Protein 8YZK (pdb70)

GO terms:
  GO:0005515 protein binding (F, IPI)

Sequence (866 aa):
CIESTGDYFLLCDAEGPWGIILESLAILGIVVTILLLLAFLFLMRKIQDCSQWNVLPTQLLFLLSVLGLFGLAFAFIIELNQQTAPVRYFLFGVLFALCFSCLLAHASNLVKLVRGCVSFSWTTILCIAIGCSLLQIIIATEYVTLIMTRGMMFVNMTPCQLNVDFVVLLVYVLFLMALTFFVSKATFCGPCENWKQHGRLIFITVLFSIIIWVVWISMLLRGNPQFQRQPQWDDPVVCIALVTNAWVFLLLYIVPELCILYRSFASSELCQGDSLRSYYASWYQQKPGQAPVLVIYGNTYCNSRDSSGNPPVVFVQLVESGGGLVHPGGSLRLSCAASGFTFRSHSMNWVRQAPGKGLEWVSSISSDSTYTYYADSVKGRFTISRDNAKNSLYLQMNSLRAEDTAVYYCARSGGQWKYYDYWGQGTLVTVSSFASSELCQGDSLRSYYASWYQQKPGQAPVLVIYGNTYCNSRDSSGNPPVVFVQLVESGGGLVHPGGSLRLSCAASGFTFRSHSMNWVRQAPGKGLEWVSSISSDSTYTYYADSVKGRFTISRDNAKNSLYLQMNSLRAEDTAVYYCARSGGQWKYYDYWGQGTLVTVSSCIESTGDYFLLCDAEGPWGIILESLAILGIVVTILLLLAFLFLMRKIQDCSQWNVLPTQLLFLLSVLGLFGLAFAFIIELNQQTAPVRYFLFGVLFALCFSCLLAHASNLVKLVRGCVSFSWTTILCIAIGCSLLQIIIATEYVTLIMTRGMMFVNMTPCQLNVDFVVLLVYVLFLMALTFFVSKATFCGPCENWKQHGRLIFITVLFSIIIWVVWISMLLRGNPQFQRQPQWDDPVVCIALVTNAWVFLLLYIVPELCILYRS

InterPro domains:
  IPR017978 GPCR family 3, C-terminal [PF00003] (17-261)
  IPR051753 Retinoic acid-inducible GPCR family 3 [PTHR14511] (1-340)

Radius of gyration: 34.69 Å; Cα contacts (8 Å, |Δi|>4): 1503; chains: 4; bounding box: 55×94×89 Å

Nearest PDB structures (foldseek):
  8yzk-assembly1_D  TM=1.003E+00  e=2.684E-32  Homo sapiens
  8dy2-assembly1_A  TM=8.717E-01  e=1.089E-16  Homo sapiens
  5gs1-assembly1_R  TM=9.129E-01  e=2.725E-16  Homo sapiens
  5gs1-assembly1_G  TM=9.085E-01  e=1.617E-15  Homo sapiens
  3utz-assembly4_F  TM=9.344E-01  e=2.276E-14  Mus musculus

Solvent-accessible surface area: 39298 Å² total; per-residue (Å²): 164,110,126,22,37,24,82,140,155,9,19,99,53,17,69,7,98,41,11,99,92,7,56,62,77,5,61,44,0,48,66,67,0,56,66,28,41,66,52,11,72,67,10,37,197,67,55,102,70,79,35,58,121,26,11,25,24,2,2,52,44,2,6,53,0,0,80,18,0,2,42,4,4,115,20,8,20,45,21,20,53,72,152,34,0,40,34,1,3,51,63,2,0,22,18,3,0,29,0,0,0,1,1,24,0,6,0,10,5,6,18,81,27,6,122,72,75,123,17,51,58,145,78,64,0,37,64,61,0,67,38,25,8,101,50,0,70,62,22,0,60,24,12,12,63,12,1,100,83,56,11,37,71,1,28,52,13,26,28,102,65,6,23,61,1,2,35,82,5,1,73,35,0,87,130,6,2,38,27,0,60,145,43,1,31,65,7,126,80,21,98,57,104,102,34,19,40,7,2,135,25,0,53,45,0,0,82,109,0,57,95,24,17,91,85,12,24,50,77,18,114,142,13,4,77,109,128,130,93,73,15,23,61,13,13,18,16,2,0,69,11,0,5,56,1,0,63,14,0,3,51,56,0,0,81,37,0,45,88,62,29,151,161,118,116,80,103,60,80,55,68,57,29,97,43,45,114,78,58,68,42,5,132,14,58,63,62,129,85,47,23,11,93,24,63,119,61,70,120,142,90,21,6,19,49,45,88,42,79,72,14,6,3,26,40,141,66,10,89,27,53,41,80,42,102,44,148,65,62,23,59,43,117,16,16,0,41,10,64,58,62,92,6,17,78,44,8,0,0,1,0,35,44,36,133,78,91,2,10,70,12,3,0,0,1,8,17,12,1,10,4,37,20,12,12,79,82,3,114,78,56,19,73,12,48,5,29,3,46,118,32,6,0,63,1,44,14,57,78,24,94,33,84,13,59,8,31,15,34,0,0,9,9,24,3,100,18,6,46,0,95,32,33,13,74,10,21,130,33,94,16,63,123,103,71,101,61,98,54,67,55,29,95,55,65,111,83,55,70,35,8,129,22,88,49,63,130,86,44,24,7,75,42,78,111,54,70,118,131,86,17,12,21,44,38,90,39,72,74,15,5,4,23,35,139,69,14,61,27,54,45,80,70,111,39,144,54,62,21,67,42,130,19,14,0,50,11,66,57,34,93,5,20,57,72,9,0,0,2,0,32,35,38,136,75,83,2,5,65,11,3,0,1,0,12,17,13,1,10,5,34,20,13,8,75,82,2,114,76,56,20,72,13,48,2,29,5,46,123,30,5,0,60,1,45,24,57,77,20,97,31,84,16,56,9,27,14,24,0,0,32,1,10,5,98,17,7,51,6,67,17,37,11,78,10,24,124,46,94,28,62,128,162,108,127,24,38,26,83,139,159,11,15,100,55,22,69,9,99,38,11,100,91,8,56,60,79,4,62,45,0,47,66,68,0,56,66,30,39,65,54,9,73,67,12,37,196,63,47,100,70,78,34,59,114,26,15,23,22,1,2,52,41,2,6,54,0,0,80,18,0,2,42,4,4,117,21,8,21,44,27,12,50,76,154,33,0,43,35,5,9,56,57,2,0,19,15,2,0,28,0,0,0,1,1,24,0,6,0,10,6,10,18,82,28,3,118,73,75,122,16,51,60,144,77,62,0,41,65,61,0,68,36,26,7,101,51,0,75,60,23,0,63,22,11,12,64,13,1,92,79,56,10,42,68,3,34,47,12,22,28,104,61,16,20,62,2,5,34,88,6,1,76,36,0,88,132,6,1,40,28,0,56,146,46,1,30,66,3,137,78,21,98,57,110,102,35,21,41,8,3,139,26,0,55,48,0,0,82,113,0,58,92,24,14,92,84,11,22,50,80,17,115,142,15,4,72,109,129,128,93,74,15,23,59,13,22,19,14,3,0,71,8,0,5,61,0,0,65,18,0,4,49,55,1,0,85,42,0,41,90,59,32,154,160,124

Secondary structure (DSSP, 8-state):
----SSSSS-----SS-TTHHHHHHHHHHHHHHHHHHHHHHHHHHH---HHHHTSHHHHHHHHHHHHHHHHHHHTSSS-TTSTTTTHHHHHHHHHHHHHHHHHHHHHHHHHHHHSS-----HHHHHHHHHHHHHHHHHHHHHHHHIIIIIS--GGGS-HHHHTHHHHHHHHHHHHHHHHHHHHHHHTTS-S--TTHHHHHHHHHHHHHHHHHHHHHHHIIIIIHHHHT-TTTSSHHHHHHHHHHHHHHIIIIIIHHHHHHT---/----SSSSS-----SS-TTHHHHHHHHHHHHHHHHHHHHHHHHHHH---HHHHTTHHHHHHHHHHHHHHHHHHHTSSS-TTSTTTTHHHHHHHHHHHHHHHHHHHHHHHHHHHHSS-----HHHHHHHHHHHHHHHHHHHHHHHHIIIIIS--GGGS-HHHHTHHHHHHHHHHHHHHHHHHHHHHHTTS-S--TTHHHHHHHHHHHHHHHHHHHHHHHIIIIIHHHHT--SSSSHHHHHHHHHHHHHHIIIIIIHHHHHHT---/--S------TTGGGS--EEEE--TTS--EEEEE----B-EE--SSS--EE--EEEEE------TT--EEEEEEEESS-GGGSBEEEEEEETTTEEEE----BTTT------TTTTTTEEEEEETTTTEEEEEE-S--TT--EEEEEEEE-SSS--EEEE----EE----/--S------TT-TTS--EEEE--TTS--EEEEE----EEEE---SS--EE--EEEEE------TTSEEEEEEEEESS-GGGSBEEEEEEETTTEEEE----BTTT------TTTTTTEEEEEETTTTEEEEEEES--STT-EEEEEEEE-SSS--EEEE----EE----

Organism: Homo sapiens (NCBI:txid9606)

Structure (mmCIF, N/CA/C/O backbone):
data_8YZK
#
_entry.id   8YZK
#
_cell.length_a   1.00
_cell.length_b   1.00
_cell.length_c   1.00
_cell.angle_alpha   90.00
_cell.angle_beta   90.00
_cell.angle_gamma   90.00
#
_symmetry.space_group_name_H-M   'P 1'
#
loop_
_entity.id
_entity.type
_entity.pdbx_description
1 polymer 'Soluble cytochrome b562,G-protein coupled receptor family C group 5 member D'
2 polymer scFv
#
loop_
_atom_site.group_PDB
_atom_site.id
_atom_site.type_symbol
_atom_site.label_atom_id
_atom_site.label_alt_id
_atom_site.label_comp_id
_atom_site.label_asym_id
_atom_site.label_entity_id
_atom_site.label_seq_id
_atom_site.pdbx_PDB_ins_code
_atom_site.Cartn_x
_atom_site.Cartn_y
_atom_site.Cartn_z
_atom_site.occupancy
_atom_site.B_iso_or_equiv
_atom_site.auth_seq_id
_atom_site.auth_comp_id
_atom_site.auth_asym_id
_atom_site.auth_atom_id
_atom_site.pdbx_PDB_model_num
ATOM 1 N N . CYS A 1 138 ? 92.946 138.965 118.239 1.00 85.06 5 CYS A N 1
ATOM 2 C CA . CYS A 1 138 ? 92.951 139.184 119.680 1.00 85.06 5 CYS A CA 1
ATOM 3 C C . CYS A 1 138 ? 93.692 138.063 120.401 1.00 85.06 5 CYS A C 1
ATOM 4 O O . CYS A 1 138 ? 93.288 137.635 121.482 1.00 85.06 5 CYS A O 1
ATOM 7 N N . ILE A 1 139 ? 94.778 137.588 119.795 1.00 80.75 6 ILE A N 1
ATOM 8 C CA . ILE A 1 139 ? 95.594 136.516 120.351 1.00 80.75 6 ILE A CA 1
ATOM 9 C C . ILE A 1 139 ? 97.006 137.046 120.555 1.00 80.75 6 ILE A C 1
ATOM 10 O O . ILE A 1 139 ? 97.613 137.586 119.624 1.00 80.75 6 ILE A O 1
ATOM 15 N N . GLU A 1 140 ? 97.523 136.890 121.769 1.00 82.79 7 GLU A N 1
ATOM 16 C CA . GLU A 1 140 ? 98.859 137.330 122.138 1.00 82.79 7 GLU A CA 1
ATOM 17 C C . GLU A 1 140 ? 99.748 136.119 122.402 1.00 82.79 7 GLU A C 1
ATOM 18 O O . GLU A 1 140 ? 99.328 134.966 122.272 1.00 82.79 7 GLU A O 1
ATOM 24 N N . SER A 1 141 ? 100.996 136.393 122.778 1.00 84.19 8 SER A N 1
ATOM 25 C CA . SER A 1 141 ? 101.976 135.356 123.106 1.00 84.19 8 SER A CA 1
ATOM 26 C C . SER A 1 141 ? 102.529 135.676 124.490 1.00 84.19 8 SER A C 1
ATOM 27 O O . SER A 1 141 ? 103.563 136.334 124.623 1.00 84.19 8 SER A O 1
ATOM 30 N N . THR A 1 142 ? 101.833 135.201 125.520 1.00 91.48 9 THR A N 1
ATOM 31 C CA . THR A 1 142 ? 102.229 135.448 126.900 1.00 91.48 9 THR A CA 1
ATOM 32 C C . THR A 1 142 ? 102.266 134.140 127.677 1.00 91.48 9 THR A C 1
ATOM 33 O O . THR A 1 142 ? 102.156 133.061 127.086 1.00 91.48 9 THR A O 1
ATOM 37 N N . GLY A 1 143 ? 102.425 134.219 128.997 1.00 90.93 10 GLY A N 1
ATOM 38 C CA . GLY A 1 143 ? 102.397 133.018 129.806 1.00 90.93 10 GLY A CA 1
ATOM 39 C C . GLY A 1 143 ? 101.012 132.411 129.851 1.00 90.93 10 GLY A C 1
ATOM 40 O O . GLY A 1 143 ? 100.774 131.363 129.243 1.00 90.93 10 GLY A O 1
ATOM 41 N N . ASP A 1 144 ? 100.086 133.072 130.550 1.00 97.51 11 ASP A N 1
ATOM 42 C CA . ASP A 1 144 ? 98.684 132.671 130.550 1.00 97.51 11 ASP A CA 1
ATOM 43 C C . ASP A 1 144 ? 97.795 133.762 131.132 1.00 97.51 11 ASP A C 1
ATOM 44 O O . ASP A 1 144 ? 97.971 134.146 132.293 1.00 97.51 11 ASP A O 1
ATOM 49 N N . TYR A 1 145 ? 96.838 134.254 130.340 1.00 100.60 12 TYR A N 1
ATOM 50 C CA . TYR A 1 145 ? 95.740 135.098 130.819 1.00 100.60 12 TYR A CA 1
ATOM 51 C C . TYR A 1 145 ? 96.266 136.356 131.520 1.00 100.60 12 TYR A C 1
ATOM 52 O O . TYR A 1 145 ? 96.165 136.517 132.739 1.00 100.60 12 TYR A O 1
ATOM 61 N N . PHE A 1 146 ? 96.860 137.234 130.707 1.00 98.29 13 PHE A N 1
ATOM 62 C CA . PHE A 1 146 ? 97.461 138.491 131.162 1.00 98.29 13 PHE A CA 1
ATOM 63 C C . PHE A 1 146 ? 98.600 138.221 132.152 1.00 98.29 13 PHE A C 1
ATOM 64 O O . PHE A 1 146 ? 98.540 138.543 133.340 1.00 98.29 13 PHE A O 1
ATOM 72 N N . LEU A 1 147 ? 99.645 137.613 131.609 1.00 94.27 14 LEU A N 1
ATOM 73 C CA . LEU A 1 147 ? 100.846 137.231 132.335 1.00 94.27 14 LEU A CA 1
ATOM 74 C C . LEU A 1 147 ? 102.049 137.882 131.656 1.00 94.27 14 LEU A C 1
ATOM 75 O O . LEU A 1 147 ? 101.901 138.806 130.850 1.00 94.27 14 LEU A O 1
ATOM 80 N N . LEU A 1 148 ? 103.245 137.420 132.020 1.00 89.00 15 LEU A N 1
ATOM 81 C CA . LEU A 1 148 ? 104.470 137.962 131.447 1.00 89.00 15 LEU A CA 1
ATOM 82 C C . LEU A 1 148 ? 104.457 137.857 129.926 1.00 89.00 15 LEU A C 1
ATOM 83 O O . LEU A 1 148 ? 104.097 136.822 129.359 1.00 89.00 15 LEU A O 1
ATOM 88 N N . CYS A 1 149 ? 104.857 138.942 129.269 1.00 86.65 16 CYS A N 1
ATOM 89 C CA . CYS A 1 149 ? 104.774 139.052 127.819 1.00 86.65 16 CYS A CA 1
ATOM 90 C C . CYS A 1 149 ? 105.940 138.306 127.170 1.00 86.65 16 CYS A C 1
ATOM 91 O O . CYS A 1 149 ? 106.649 137.525 127.811 1.00 86.65 16 CYS A O 1
ATOM 94 N N . ASP A 1 150 ? 106.137 138.536 125.874 1.00 75.08 17 ASP A N 1
ATOM 95 C CA . ASP A 1 150 ? 107.177 137.841 125.128 1.00 75.08 17 ASP A CA 1
ATOM 96 C C . ASP A 1 150 ? 108.557 138.238 125.632 1.00 75.08 17 ASP A C 1
ATOM 97 O O . ASP A 1 150 ? 108.837 139.421 125.847 1.00 75.08 17 ASP A O 1
ATOM 102 N N . ALA A 1 151 ? 109.418 137.245 125.820 1.00 71.20 1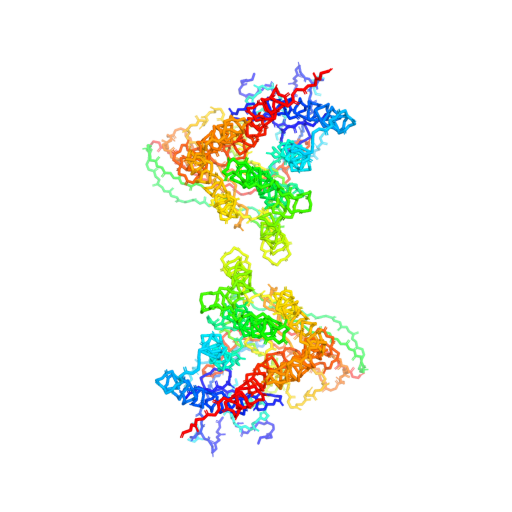8 ALA A N 1
ATOM 103 C CA . ALA A 1 151 ? 110.780 137.460 126.270 1.00 71.20 18 ALA A CA 1
ATOM 104 C C . ALA A 1 151 ? 111.732 137.381 125.081 1.00 71.20 18 ALA A C 1
ATOM 105 O O . ALA A 1 151 ? 111.328 137.112 123.946 1.00 71.20 18 ALA A O 1
ATOM 107 N N . GLU A 1 152 ? 113.013 137.644 125.353 1.00 71.99 19 GLU A N 1
ATOM 108 C CA . GLU A 1 152 ? 114.094 137.573 124.372 1.00 71.99 19 GLU A CA 1
ATOM 109 C C . GLU A 1 152 ? 113.887 138.558 123.227 1.00 71.99 19 GLU A C 1
ATOM 110 O O . GLU A 1 152 ? 114.647 139.521 123.087 1.00 71.99 19 GLU A O 1
ATOM 116 N N . GLY A 1 153 ? 112.864 138.331 122.407 1.00 71.41 20 GLY A N 1
ATOM 117 C CA . GLY A 1 153 ? 112.550 139.222 121.317 1.00 71.41 20 GLY A CA 1
ATOM 118 C C . GLY A 1 153 ? 111.059 139.319 121.078 1.00 71.41 20 GLY A C 1
ATOM 119 O O . GLY A 1 153 ? 110.283 138.452 121.490 1.00 71.41 20 GLY A O 1
ATOM 120 N N . PRO A 1 154 ? 110.623 140.388 120.401 1.00 67.41 21 PRO A N 1
ATOM 121 C CA . PRO A 1 154 ? 109.201 140.575 120.093 1.00 67.41 21 PRO A CA 1
ATOM 122 C C . PRO A 1 154 ? 108.772 139.857 118.815 1.00 67.41 21 PRO A C 1
ATOM 123 O O . PRO A 1 154 ? 108.176 140.453 117.913 1.00 67.41 21 PRO A O 1
ATOM 127 N N . TRP A 1 155 ? 109.063 138.559 118.735 1.00 66.67 22 TRP A N 1
ATOM 128 C CA . TRP A 1 155 ? 108.698 137.763 117.570 1.00 66.67 22 TRP A CA 1
ATOM 129 C C . TRP A 1 155 ? 107.245 137.317 117.665 1.00 66.67 22 TRP A C 1
ATOM 130 O O . TRP A 1 155 ? 106.937 136.127 117.562 1.00 66.67 22 TRP A O 1
ATOM 141 N N . GLY A 1 156 ? 106.356 138.278 117.880 1.00 58.43 23 GLY A N 1
ATOM 142 C CA . GLY A 1 156 ? 104.931 138.052 117.947 1.00 58.43 23 GLY A CA 1
ATOM 143 C C . GLY A 1 156 ? 104.228 138.722 116.790 1.00 58.43 23 GLY A C 1
ATOM 144 O O . GLY A 1 156 ? 104.131 138.162 115.695 1.00 58.43 23 GLY A O 1
ATOM 145 N N . ILE A 1 157 ? 103.720 139.929 117.045 1.00 56.90 24 ILE A N 1
ATOM 146 C CA . ILE A 1 157 ? 102.990 140.687 116.034 1.00 56.90 24 ILE A CA 1
ATOM 147 C C . ILE A 1 157 ? 103.866 140.972 114.818 1.00 56.90 24 ILE A C 1
ATOM 148 O O . ILE A 1 157 ? 103.360 141.088 113.697 1.00 56.90 24 ILE A O 1
ATOM 153 N N . ILE A 1 158 ? 105.188 141.052 115.001 1.00 61.34 25 ILE A N 1
ATOM 154 C CA . ILE A 1 158 ? 106.083 141.254 113.864 1.00 61.34 25 ILE A CA 1
ATOM 155 C C . ILE A 1 158 ? 106.138 140.048 112.938 1.00 61.34 25 ILE A C 1
ATOM 156 O O . ILE A 1 158 ? 106.781 140.116 111.885 1.00 61.34 25 ILE A O 1
ATOM 161 N N . LEU A 1 159 ? 105.501 138.938 113.311 1.00 54.44 26 LEU A N 1
ATOM 162 C CA . LEU A 1 159 ? 105.226 137.843 112.392 1.00 54.44 26 LEU A CA 1
ATOM 163 C C . LEU A 1 159 ? 103.743 137.640 112.142 1.00 54.44 26 LEU A C 1
ATOM 164 O O . LEU A 1 159 ? 103.370 137.190 111.059 1.00 54.44 26 LEU A O 1
ATOM 169 N N . GLU A 1 160 ? 102.891 137.975 113.114 1.00 56.74 27 GLU A N 1
ATOM 170 C CA . GLU A 1 160 ? 101.450 137.845 112.925 1.00 56.74 27 GLU A CA 1
ATOM 171 C C . GLU A 1 160 ? 100.942 138.800 111.853 1.00 56.74 27 GLU A C 1
ATOM 172 O O . GLU A 1 160 ? 100.096 138.427 111.034 1.00 56.74 27 GLU A O 1
ATOM 178 N N . SER A 1 161 ? 101.444 140.035 111.843 1.00 54.75 28 SER A N 1
ATOM 179 C CA . SER A 1 161 ? 101.031 140.998 110.829 1.00 54.75 28 SER A CA 1
ATOM 180 C C . SER A 1 161 ? 101.502 140.577 109.443 1.00 54.75 28 SER A C 1
ATOM 181 O O . SER A 1 161 ? 100.767 140.728 108.461 1.00 54.75 28 SER A O 1
ATOM 184 N N . LEU A 1 162 ? 102.725 140.053 109.343 1.00 53.91 29 LEU A N 1
ATOM 185 C CA . LEU A 1 162 ? 103.202 139.531 108.066 1.00 53.91 29 LEU A CA 1
ATOM 186 C C . LEU A 1 162 ? 102.374 138.337 107.610 1.00 53.91 29 LEU A C 1
ATOM 187 O O . LEU A 1 162 ? 102.080 138.201 106.419 1.00 53.91 29 LEU A O 1
ATOM 192 N N . ALA A 1 163 ? 101.982 137.464 108.541 1.00 53.39 30 ALA A N 1
ATOM 193 C CA . ALA A 1 163 ? 101.122 136.341 108.184 1.00 53.39 30 ALA A CA 1
ATOM 194 C C . ALA A 1 163 ? 99.753 136.816 107.711 1.00 53.39 30 ALA A C 1
ATOM 195 O O . ALA A 1 163 ? 99.192 136.262 106.760 1.00 53.39 30 ALA A O 1
ATOM 197 N N . ILE A 1 164 ? 99.198 137.836 108.366 1.00 55.17 31 ILE A N 1
ATOM 198 C CA . ILE A 1 164 ? 97.896 138.361 107.964 1.00 55.17 31 ILE A CA 1
ATOM 199 C C . ILE A 1 164 ? 97.982 139.014 106.590 1.00 55.17 31 ILE A C 1
ATOM 200 O O . ILE A 1 164 ? 97.093 138.840 105.744 1.00 55.17 31 ILE A O 1
ATOM 202 N N . LEU A 1 165 ? 99.050 139.780 106.349 1.00 54.32 32 LEU A N 1
ATOM 203 C CA . LEU A 1 165 ? 99.263 140.369 105.033 1.00 54.32 32 LEU A CA 1
ATOM 204 C C . LEU A 1 165 ? 99.435 139.290 103.976 1.00 54.32 32 LEU A C 1
ATOM 205 O O . LEU A 1 165 ? 98.917 139.416 102.862 1.00 54.32 32 LEU A O 1
ATOM 207 N N . GLY A 1 166 ? 100.161 138.221 104.307 1.00 53.82 33 GLY A N 1
ATOM 208 C CA . GLY A 1 166 ? 100.302 137.115 103.379 1.00 53.82 33 GLY A CA 1
ATOM 209 C C . GLY A 1 166 ? 98.979 136.454 103.067 1.00 53.82 33 GLY A C 1
ATOM 210 O O . GLY A 1 166 ? 98.701 136.127 101.916 1.00 53.82 33 GLY A O 1
ATOM 211 N N . ILE A 1 167 ? 98.135 136.275 104.083 1.00 53.81 34 ILE A N 1
ATOM 212 C CA . ILE A 1 167 ? 96.822 135.670 103.868 1.00 53.81 34 ILE A CA 1
ATOM 213 C C . ILE A 1 167 ? 95.975 136.545 102.952 1.00 53.81 34 ILE A C 1
ATOM 214 O O . ILE A 1 167 ? 95.349 136.057 102.004 1.00 53.81 34 ILE A O 1
ATOM 216 N N . VAL A 1 168 ? 95.965 137.856 103.206 1.00 54.61 35 VAL A N 1
ATOM 217 C CA . VAL A 1 168 ? 95.135 138.761 102.412 1.00 54.61 35 VAL A CA 1
ATOM 218 C C . VAL A 1 168 ? 95.636 138.832 100.972 1.00 54.61 35 VAL A C 1
ATOM 219 O O . VAL A 1 168 ? 94.852 138.729 100.016 1.00 54.61 35 VAL A O 1
ATOM 221 N N . VAL A 1 169 ? 96.948 139.008 100.795 1.00 54.83 36 VAL A N 1
ATOM 222 C CA . VAL A 1 169 ? 97.512 139.123 99.456 1.00 54.83 36 VAL A CA 1
ATOM 223 C C . VAL A 1 169 ? 97.384 137.805 98.705 1.00 54.83 36 VAL A C 1
ATOM 224 O O . VAL A 1 169 ? 97.136 137.792 97.498 1.00 54.83 36 VAL A O 1
ATOM 228 N N . THR A 1 170 ? 97.517 136.676 99.405 1.00 54.24 37 THR A N 1
ATOM 229 C CA . THR A 1 170 ? 97.355 135.381 98.757 1.00 54.24 37 THR A CA 1
ATOM 230 C C . THR A 1 170 ? 95.906 135.138 98.362 1.00 54.24 37 THR A C 1
ATOM 231 O O . THR A 1 170 ? 95.642 134.536 97.319 1.00 54.24 37 THR A O 1
ATOM 235 N N . ILE A 1 171 ? 94.951 135.607 99.169 1.00 53.51 38 ILE A N 1
ATOM 236 C CA . ILE A 1 171 ? 93.544 135.480 98.798 1.00 53.51 38 ILE A CA 1
ATOM 237 C C . ILE A 1 171 ? 93.250 136.304 97.550 1.00 53.51 38 ILE A C 1
ATOM 238 O O . ILE A 1 171 ? 92.609 135.828 96.602 1.00 53.51 38 ILE A O 1
ATOM 240 N N . LEU A 1 172 ? 93.729 137.552 97.526 1.00 57.44 39 LEU A N 1
ATOM 241 C CA . LEU A 1 172 ? 93.524 138.399 96.352 1.00 57.44 39 LEU A CA 1
ATOM 242 C C . LEU A 1 172 ? 94.220 137.821 95.124 1.00 57.44 39 LEU A C 1
ATOM 243 O O . LEU A 1 172 ? 93.663 137.832 94.018 1.00 57.44 39 LEU A O 1
ATOM 245 N N . LEU A 1 173 ? 95.435 137.302 95.305 1.00 57.46 40 LEU A N 1
ATOM 246 C CA . LEU A 1 173 ? 96.192 136.724 94.203 1.00 57.46 40 LEU A CA 1
ATOM 247 C C . LEU A 1 173 ? 95.532 135.457 93.681 1.00 57.46 40 LEU A C 1
ATOM 248 O O . LEU A 1 173 ? 95.527 135.213 92.473 1.00 57.46 40 LEU A O 1
ATOM 253 N N . LEU A 1 174 ? 94.976 134.636 94.573 1.00 57.90 41 LEU A N 1
ATOM 254 C CA . LEU A 1 174 ? 94.263 133.441 94.142 1.00 57.90 41 LEU A CA 1
ATOM 255 C C . LEU A 1 174 ? 92.992 133.801 93.389 1.00 57.90 41 LEU A C 1
ATOM 256 O O . LEU A 1 174 ? 92.648 133.148 92.400 1.00 57.90 41 LEU A O 1
ATOM 258 N N . LEU A 1 175 ? 92.279 134.838 93.841 1.00 60.31 42 LEU A N 1
ATOM 259 C CA . LEU A 1 175 ? 91.104 135.291 93.101 1.00 60.31 42 LEU A CA 1
ATOM 260 C C . LEU A 1 175 ? 91.486 135.782 91.708 1.00 60.31 42 LEU A C 1
ATOM 261 O O . LEU A 1 175 ? 90.828 135.442 90.714 1.00 60.31 42 LEU A O 1
ATOM 263 N N . ALA A 1 176 ? 92.561 136.570 91.617 1.00 61.13 43 ALA A N 1
ATOM 264 C CA . ALA A 1 176 ? 93.023 137.050 90.318 1.00 61.13 43 ALA A CA 1
ATOM 265 C C . ALA A 1 176 ? 93.491 135.899 89.437 1.00 61.13 43 ALA A C 1
ATOM 266 O O . ALA A 1 176 ? 93.234 135.885 88.230 1.00 61.13 43 ALA A O 1
ATOM 268 N N . PHE A 1 177 ? 94.159 134.910 90.028 1.00 60.54 44 PHE A N 1
ATOM 269 C CA . PHE A 1 177 ? 94.696 133.797 89.258 1.00 60.54 44 PHE A CA 1
ATOM 270 C C . PHE A 1 177 ? 93.590 132.849 88.810 1.00 60.54 44 PHE A C 1
ATOM 271 O O . PHE A 1 177 ? 93.739 132.156 87.798 1.00 60.54 44 PHE A O 1
ATOM 279 N N . LEU A 1 178 ? 92.485 132.793 89.559 1.00 64.86 45 LEU A N 1
ATOM 280 C CA . LEU A 1 178 ? 91.319 132.027 89.131 1.00 64.86 45 LEU A CA 1
ATOM 281 C C . LEU A 1 178 ? 90.560 132.747 88.025 1.00 64.86 45 LEU A C 1
ATOM 282 O O . LEU A 1 178 ? 90.083 132.109 87.080 1.00 64.86 45 LEU A O 1
ATOM 284 N N . PHE A 1 179 ? 90.432 134.074 88.126 1.00 66.34 46 PHE A N 1
ATOM 285 C CA . PHE A 1 179 ? 89.877 134.844 87.018 1.00 66.34 46 PHE A CA 1
ATOM 286 C C . PHE A 1 179 ? 90.794 134.834 85.802 1.00 66.34 46 PHE A C 1
ATOM 287 O O . PHE A 1 179 ? 90.339 135.124 84.691 1.00 66.34 46 PHE A O 1
ATOM 289 N N . LEU A 1 180 ? 92.076 134.517 86.000 1.00 68.96 47 LEU A N 1
ATOM 290 C CA . LEU A 1 180 ? 93.024 134.428 84.896 1.00 68.96 47 LEU A CA 1
ATOM 291 C C . LEU A 1 180 ? 92.662 133.306 83.930 1.00 68.96 47 LEU A C 1
ATOM 292 O O . LEU A 1 180 ? 92.981 133.386 82.738 1.00 68.96 47 LEU A O 1
ATOM 297 N N . MET A 1 181 ? 91.984 132.263 84.418 1.00 71.09 48 MET A N 1
ATOM 298 C CA . MET A 1 181 ? 91.622 131.135 83.563 1.00 71.09 48 MET A CA 1
ATOM 299 C C . MET A 1 181 ? 90.598 131.521 82.503 1.00 71.09 48 MET A C 1
ATOM 300 O O . MET A 1 181 ? 90.524 130.874 81.452 1.00 71.09 48 MET A O 1
ATOM 302 N N . ARG A 1 182 ? 89.798 132.558 82.760 1.00 72.79 49 ARG A N 1
ATOM 303 C CA . ARG A 1 182 ? 88.760 132.949 81.812 1.00 72.79 49 ARG A CA 1
ATOM 304 C C . ARG A 1 182 ? 89.354 133.536 80.535 1.00 72.79 49 ARG A C 1
ATOM 305 O O . ARG A 1 182 ? 88.849 133.279 79.436 1.00 72.79 49 ARG A O 1
ATOM 313 N N . LYS A 1 183 ? 90.426 134.319 80.655 1.00 72.10 50 LYS A N 1
ATOM 314 C CA . LYS A 1 183 ? 90.906 135.128 79.542 1.00 72.10 50 LYS A CA 1
ATOM 315 C C . LYS A 1 183 ? 92.057 134.505 78.762 1.00 72.10 50 LYS A C 1
ATOM 316 O O . LYS A 1 183 ? 92.334 134.958 77.647 1.00 72.10 50 LYS A O 1
ATOM 322 N N . ILE A 1 184 ? 92.735 133.494 79.305 1.00 69.79 51 ILE A N 1
ATOM 323 C CA . ILE A 1 184 ? 93.849 132.887 78.587 1.00 69.79 51 ILE A CA 1
ATOM 324 C C . ILE A 1 184 ? 93.322 132.043 77.436 1.00 69.79 51 ILE A C 1
ATOM 325 O O . ILE A 1 184 ? 92.395 131.239 77.604 1.00 69.79 51 ILE A O 1
ATOM 330 N N . GLN A 1 185 ? 93.912 132.227 76.254 1.00 70.96 52 GLN A N 1
ATOM 331 C CA . GLN A 1 185 ? 93.577 131.429 75.085 1.00 70.96 52 GLN A CA 1
ATOM 332 C C . GLN A 1 185 ? 94.694 130.495 74.651 1.00 70.96 52 GLN A C 1
ATOM 333 O O . GLN A 1 185 ? 94.432 129.563 73.885 1.00 70.96 52 GLN A O 1
ATOM 335 N N . ASP A 1 186 ? 95.921 130.717 75.115 1.00 68.72 53 ASP A N 1
ATOM 336 C CA . ASP A 1 186 ? 97.044 129.862 74.755 1.00 68.72 53 ASP A CA 1
ATOM 337 C C . ASP A 1 186 ? 97.064 128.640 75.662 1.00 68.72 53 ASP A C 1
ATOM 338 O O . ASP A 1 186 ? 97.159 128.769 76.888 1.00 68.72 53 ASP A O 1
ATOM 343 N N . CYS A 1 187 ? 96.981 127.454 75.061 1.00 68.94 54 CYS A N 1
ATOM 344 C CA . CYS A 1 187 ? 97.012 126.213 75.821 1.00 68.94 54 CYS A CA 1
ATOM 345 C C . CYS A 1 187 ? 98.424 125.779 76.189 1.00 68.94 54 CYS A C 1
ATOM 346 O O . CYS A 1 187 ? 98.578 124.812 76.943 1.00 68.94 54 CYS A O 1
ATOM 349 N N . SER A 1 188 ? 99.451 126.459 75.673 1.00 65.17 55 SER A N 1
ATOM 350 C CA . SER A 1 188 ? 100.823 126.105 76.022 1.00 65.17 55 SER A CA 1
ATOM 351 C C . SER A 1 188 ? 101.113 126.397 77.488 1.00 65.17 55 SER A C 1
ATOM 352 O O . SER A 1 188 ? 101.833 125.639 78.148 1.00 65.17 55 SER A O 1
ATOM 355 N N . GLN A 1 189 ? 100.566 127.492 78.014 1.00 64.46 56 GLN A N 1
ATOM 356 C CA . GLN A 1 189 ? 100.742 127.850 79.413 1.00 64.46 56 GLN A CA 1
ATOM 357 C C . GLN A 1 189 ? 99.527 127.527 80.271 1.00 64.46 56 GLN A C 1
ATOM 358 O O . GLN A 1 189 ? 99.604 127.658 81.497 1.00 64.46 56 GLN A O 1
ATOM 364 N N . TRP A 1 190 ? 98.414 127.108 79.663 1.00 64.82 57 TRP A N 1
ATOM 365 C CA . TRP A 1 190 ? 97.245 126.700 80.433 1.00 64.82 57 TRP A CA 1
ATOM 366 C C . TRP A 1 190 ? 97.481 125.398 81.184 1.00 64.82 57 TRP A C 1
ATOM 367 O O . TRP A 1 190 ? 96.708 125.066 82.088 1.00 64.82 57 TRP A O 1
ATOM 378 N N . ASN A 1 191 ? 98.530 124.655 80.829 1.00 64.38 58 ASN A N 1
ATOM 379 C CA . ASN A 1 191 ? 98.812 123.394 81.503 1.00 64.38 58 ASN A CA 1
ATOM 380 C C . ASN A 1 191 ? 99.359 123.620 82.909 1.00 64.38 58 ASN A C 1
ATOM 381 O O . ASN A 1 191 ? 99.049 122.855 83.829 1.00 64.38 58 ASN A O 1
ATOM 386 N N . VAL A 1 192 ? 100.174 124.663 83.098 1.00 56.99 59 VAL A N 1
ATOM 387 C CA . VAL A 1 192 ? 100.793 124.915 84.400 1.00 56.99 59 VAL A CA 1
ATOM 388 C C . VAL A 1 192 ? 99.872 125.647 85.363 1.00 56.99 59 VAL A C 1
ATOM 389 O O . VAL A 1 192 ? 100.230 125.817 86.536 1.00 56.99 59 VAL A O 1
ATOM 393 N N . LEU A 1 193 ? 98.693 126.073 84.905 1.00 57.26 60 LEU A N 1
ATOM 394 C CA . LEU A 1 193 ? 97.748 126.769 85.779 1.00 57.26 60 LEU A CA 1
ATOM 395 C C . LEU A 1 193 ? 97.356 125.967 87.018 1.00 57.26 60 LEU A C 1
ATOM 396 O O . LEU A 1 193 ? 97.363 126.546 88.119 1.00 57.26 60 LEU A O 1
ATOM 401 N N . PRO A 1 194 ? 96.997 124.674 86.935 1.00 55.97 61 PRO A N 1
ATOM 402 C CA . PRO A 1 194 ? 96.736 123.928 88.181 1.00 55.97 61 PRO A CA 1
ATOM 403 C C . PRO A 1 194 ? 97.941 123.815 89.101 1.00 55.97 61 PRO A C 1
ATOM 404 O O . PRO A 1 194 ? 97.780 123.839 90.328 1.00 55.97 61 PRO A O 1
ATOM 408 N N . THR A 1 195 ? 99.146 123.680 88.546 1.00 52.60 62 THR A N 1
ATOM 409 C CA . THR A 1 195 ? 100.332 123.575 89.390 1.00 52.60 62 THR A CA 1
ATOM 410 C C . THR A 1 195 ? 100.594 124.879 90.136 1.00 52.60 62 THR A C 1
ATOM 411 O O . THR A 1 195 ? 100.919 124.867 91.330 1.00 52.60 62 THR A O 1
ATOM 415 N N . GLN A 1 196 ? 100.435 126.016 89.455 1.00 55.55 63 GLN A N 1
ATOM 416 C CA . GLN A 1 196 ? 100.557 127.302 90.131 1.00 55.55 63 GLN A CA 1
ATOM 417 C C . GLN A 1 196 ? 99.438 127.497 91.148 1.00 55.55 63 GLN A C 1
ATOM 418 O O . GLN A 1 196 ? 99.647 128.118 92.197 1.00 55.55 63 GLN A O 1
ATOM 424 N N . LEU A 1 197 ? 98.245 126.970 90.858 1.00 53.28 64 LEU A N 1
ATOM 425 C CA . LEU A 1 197 ? 97.152 127.047 91.823 1.00 53.28 64 LEU A CA 1
ATOM 426 C C . LEU A 1 197 ? 97.480 126.271 93.094 1.00 53.28 64 LEU A C 1
ATOM 427 O O . LEU A 1 197 ? 97.233 126.751 94.208 1.00 53.28 64 LEU A O 1
ATOM 429 N N . LEU A 1 198 ? 98.045 125.071 92.948 1.00 53.58 65 LEU A N 1
ATOM 430 C CA . LEU A 1 198 ? 98.449 124.314 94.130 1.00 53.58 65 LEU A CA 1
ATOM 431 C C . LEU A 1 198 ? 99.627 124.963 94.844 1.00 53.58 65 LEU A C 1
ATOM 432 O O . LEU A 1 198 ? 99.734 124.853 96.068 1.00 53.58 65 LEU A O 1
ATOM 437 N N . PHE A 1 199 ? 100.518 125.632 94.109 1.00 48.96 6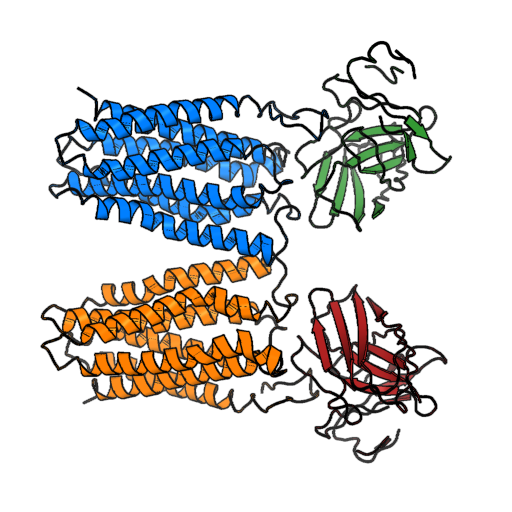6 PHE A N 1
ATOM 438 C CA . PHE A 1 199 ? 101.575 126.397 94.766 1.00 48.96 66 PHE A CA 1
ATOM 439 C C . PHE A 1 199 ? 100.986 127.521 95.608 1.00 48.96 66 PHE A C 1
ATOM 440 O O . PHE A 1 199 ? 101.439 127.771 96.732 1.00 48.96 66 PHE A O 1
ATOM 448 N N . LEU A 1 200 ? 99.971 128.206 95.080 1.00 47.81 67 LEU A N 1
ATOM 449 C CA . LEU A 1 200 ? 99.306 129.256 95.843 1.00 47.81 67 LEU A CA 1
ATOM 450 C C . LEU A 1 200 ? 98.623 128.688 97.080 1.00 47.81 67 LEU A C 1
ATOM 451 O O . LEU A 1 200 ? 98.684 129.284 98.163 1.00 47.81 67 LEU A O 1
ATOM 456 N N . LEU A 1 201 ? 97.969 127.533 96.937 1.00 47.72 68 LEU A N 1
ATOM 457 C CA . LEU A 1 201 ? 97.330 126.894 98.086 1.00 47.72 68 LEU A CA 1
ATOM 458 C C . LEU A 1 201 ? 98.357 126.480 99.135 1.00 47.72 68 LEU A C 1
ATOM 459 O O . LEU A 1 201 ? 98.125 126.638 100.339 1.00 47.72 68 LEU A O 1
ATOM 461 N N . SER A 1 202 ? 99.502 125.951 98.697 1.00 47.76 69 SER A N 1
ATOM 462 C CA . SER A 1 202 ? 100.549 125.556 99.633 1.00 47.76 69 SER A CA 1
ATOM 463 C C . SER A 1 202 ? 101.143 126.764 100.345 1.00 47.76 69 SER A C 1
ATOM 464 O O . SER A 1 202 ? 101.466 126.692 101.535 1.00 47.76 69 SER A O 1
ATOM 467 N N . VAL A 1 203 ? 101.300 127.884 99.637 1.00 46.50 70 VAL A N 1
ATOM 468 C CA . VAL A 1 203 ? 101.817 129.093 100.272 1.00 46.50 70 VAL A CA 1
ATOM 469 C C . VAL A 1 203 ? 100.805 129.647 101.271 1.00 46.50 70 VAL A C 1
ATOM 470 O O . VAL A 1 203 ? 101.175 130.129 102.353 1.00 46.50 70 VAL A O 1
ATOM 474 N N . LEU A 1 204 ? 99.515 129.571 100.937 1.00 46.87 71 LEU A N 1
ATOM 475 C CA . LEU A 1 204 ? 98.480 129.958 101.890 1.00 46.87 71 LEU A CA 1
ATOM 476 C C . LEU A 1 204 ? 98.528 129.078 103.132 1.00 46.87 71 LEU A C 1
ATOM 477 O O . LEU A 1 204 ? 98.382 129.568 104.260 1.00 46.87 71 LEU A O 1
ATOM 482 N N . GLY A 1 205 ? 98.738 127.775 102.941 1.00 49.49 72 GLY A N 1
ATOM 483 C CA . GLY A 1 205 ? 98.902 126.886 104.078 1.00 49.49 72 GLY A CA 1
ATOM 484 C C . GLY A 1 205 ? 100.132 127.212 104.905 1.00 49.49 72 GLY A C 1
ATOM 485 O O . GLY A 1 205 ? 100.109 127.106 106.132 1.00 49.49 72 GLY A O 1
ATOM 486 N N . LEU A 1 206 ? 101.2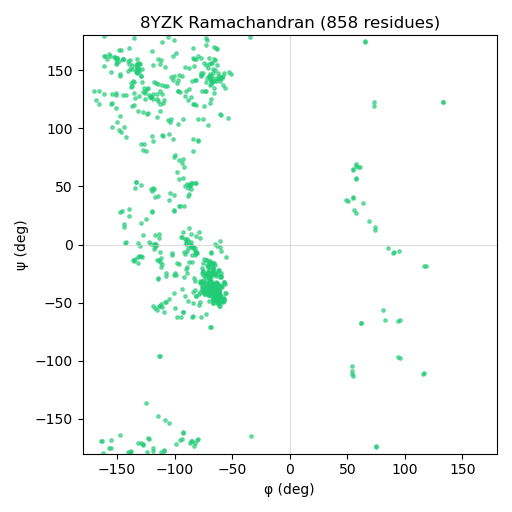24 127.606 104.244 1.00 46.05 73 LEU A N 1
ATOM 487 C CA . LEU A 1 206 ? 102.436 127.984 104.966 1.00 46.05 73 LEU A CA 1
ATOM 488 C C . LEU A 1 206 ? 102.206 129.222 105.821 1.00 46.05 73 LEU A C 1
ATOM 489 O O . LEU A 1 206 ? 102.658 129.286 106.970 1.00 46.05 73 LEU A O 1
ATOM 494 N N . PHE A 1 207 ? 101.503 130.216 105.277 1.00 49.19 74 PHE A N 1
ATOM 495 C CA . PHE A 1 207 ? 101.176 131.402 106.065 1.00 49.19 74 PHE A CA 1
ATOM 496 C C . PHE A 1 207 ? 100.258 131.056 107.234 1.00 49.19 74 PHE A C 1
ATOM 497 O O . PHE A 1 207 ? 100.481 131.507 108.367 1.00 49.19 74 PHE A O 1
ATOM 505 N N . GLY A 1 208 ? 99.227 130.243 106.981 1.00 49.19 75 GLY A N 1
ATOM 506 C CA . GLY A 1 208 ? 98.324 129.849 108.050 1.00 49.19 75 GLY A CA 1
ATOM 507 C C . GLY A 1 208 ? 99.002 129.036 109.135 1.00 49.19 75 GLY A C 1
ATOM 508 O O . GLY A 1 208 ? 98.635 129.130 110.308 1.00 49.19 75 GLY A O 1
ATOM 509 N N . LEU A 1 209 ? 99.989 128.222 108.761 1.00 49.19 76 LEU A N 1
ATOM 510 C CA . LEU A 1 209 ? 100.748 127.471 109.751 1.00 49.19 76 LEU A CA 1
ATOM 511 C C . LEU A 1 209 ? 101.682 128.383 110.533 1.00 49.19 76 LEU A C 1
ATOM 512 O O . LEU A 1 209 ? 101.826 128.232 111.752 1.00 49.19 76 LEU A O 1
ATOM 517 N N . ALA A 1 210 ? 102.321 129.337 109.851 1.00 50.16 77 ALA A N 1
ATOM 518 C CA . ALA A 1 210 ? 103.130 130.330 110.547 1.00 50.16 77 ALA A CA 1
ATOM 519 C C . ALA A 1 210 ? 102.295 131.130 111.536 1.00 50.16 77 ALA A C 1
ATOM 520 O O . ALA A 1 210 ? 102.826 131.629 112.534 1.00 50.16 77 ALA A O 1
ATOM 522 N N . PHE A 1 211 ? 100.994 131.269 111.273 1.00 49.14 78 PHE A N 1
ATOM 523 C CA . PHE A 1 211 ? 100.102 131.855 112.269 1.00 49.14 78 PHE A CA 1
ATOM 524 C C . PHE A 1 211 ? 100.048 130.988 113.522 1.00 49.14 78 PHE A C 1
ATOM 525 O O . PHE A 1 211 ? 100.038 131.507 114.644 1.00 49.14 78 PHE A O 1
ATOM 533 N N . ALA A 1 212 ? 100.009 129.666 113.353 1.00 49.40 79 ALA A N 1
ATOM 534 C CA . ALA A 1 212 ? 99.914 128.729 114.466 1.00 49.40 79 ALA A CA 1
ATOM 535 C C . ALA A 1 212 ? 101.260 128.104 114.816 1.00 49.40 79 ALA A C 1
ATOM 536 O O . ALA A 1 212 ? 101.313 126.964 115.289 1.00 49.40 79 ALA A O 1
ATOM 538 N N . PHE A 1 213 ? 102.350 128.831 114.588 1.00 52.35 80 PHE A N 1
ATOM 539 C CA . PHE A 1 213 ? 103.698 128.355 114.863 1.00 52.35 80 PHE A CA 1
ATOM 540 C C . PHE A 1 213 ? 104.418 129.243 115.873 1.00 52.35 80 PHE A C 1
ATOM 541 O O . PHE A 1 213 ? 105.646 129.349 115.849 1.00 52.35 80 PHE A O 1
ATOM 549 N N . ILE A 1 214 ? 103.668 129.903 116.754 1.00 58.82 81 ILE A N 1
ATOM 550 C CA . ILE A 1 214 ? 104.248 130.832 117.720 1.00 58.82 81 ILE A CA 1
ATOM 551 C C . ILE A 1 214 ? 103.736 130.542 119.126 1.00 58.82 81 ILE A C 1
ATOM 552 O O . ILE A 1 214 ? 104.246 131.095 120.107 1.00 58.82 81 ILE A O 1
ATOM 557 N N . ILE A 1 215 ? 102.730 129.676 119.239 1.00 62.64 82 ILE A N 1
ATOM 558 C CA . ILE A 1 215 ? 102.039 129.457 120.506 1.00 62.64 82 ILE A CA 1
ATOM 559 C C . ILE A 1 215 ? 102.799 128.363 121.259 1.00 62.64 82 ILE A C 1
ATOM 560 O O . ILE A 1 215 ? 102.473 128.027 122.404 1.00 62.64 82 ILE A O 1
ATOM 565 N N . GLU A 1 216 ? 103.842 127.825 120.618 1.00 68.25 83 GLU A N 1
ATOM 566 C CA . GLU A 1 216 ? 104.722 126.788 121.159 1.00 68.25 83 GLU A CA 1
ATOM 567 C C . GLU A 1 216 ? 103.988 125.470 121.382 1.00 68.25 83 GLU A C 1
ATOM 568 O O . GLU A 1 216 ? 102.769 125.385 121.200 1.00 68.25 83 GLU A O 1
ATOM 574 N N . LEU A 1 217 ? 104.727 124.430 121.764 1.00 65.60 84 LEU A N 1
ATOM 575 C CA . LEU A 1 217 ? 104.180 123.076 121.848 1.00 65.60 84 LEU A CA 1
ATOM 576 C C . LEU A 1 217 ? 103.686 122.763 123.261 1.00 65.60 84 LEU A C 1
ATOM 577 O O . LEU A 1 217 ? 104.258 121.960 123.997 1.00 65.60 84 LEU A O 1
ATOM 582 N N . ASN A 1 218 ? 102.593 123.426 123.631 1.00 69.69 85 ASN A N 1
ATOM 583 C CA . ASN A 1 218 ? 101.861 123.094 124.847 1.00 69.69 85 ASN A CA 1
ATOM 584 C C . ASN A 1 218 ? 100.362 122.956 124.634 1.00 69.69 85 ASN A C 1
ATOM 585 O O . ASN A 1 218 ? 99.685 122.401 125.508 1.00 69.69 85 ASN A O 1
ATOM 590 N N . GLN A 1 219 ? 99.825 123.436 123.517 1.00 66.26 86 GLN A N 1
ATOM 591 C CA . GLN A 1 219 ? 98.417 123.291 123.183 1.00 66.26 86 GLN A CA 1
ATOM 592 C C . GLN A 1 219 ? 98.221 122.042 122.327 1.00 66.26 86 GLN A C 1
ATOM 593 O O . GLN A 1 219 ? 99.112 121.198 122.202 1.00 66.26 86 GLN A O 1
ATOM 599 N N . GLN A 1 220 ? 97.039 121.913 121.728 1.00 64.05 87 GLN A N 1
ATOM 600 C CA . GLN A 1 220 ? 96.749 120.839 120.787 1.00 64.05 87 GLN A CA 1
ATOM 601 C C . GLN A 1 220 ? 97.325 121.102 119.399 1.00 64.05 87 GLN A C 1
ATOM 602 O O . GLN A 1 220 ? 96.983 120.382 118.456 1.00 64.05 87 GLN A O 1
ATOM 608 N N . THR A 1 221 ? 98.180 122.112 119.257 1.00 60.56 88 THR A N 1
ATOM 609 C CA . THR A 1 221 ? 98.840 122.425 117.999 1.00 60.56 88 THR A CA 1
ATOM 610 C C . THR A 1 221 ? 100.199 121.751 117.869 1.00 60.56 88 THR A C 1
ATOM 611 O O . THR A 1 221 ? 100.977 122.110 116.981 1.00 60.56 88 THR A O 1
ATOM 615 N N . ALA A 1 222 ? 100.519 120.822 118.762 1.00 55.56 89 ALA A N 1
ATOM 616 C CA . ALA A 1 222 ? 101.719 120.008 118.586 1.00 55.56 89 ALA A CA 1
ATOM 617 C C . ALA A 1 222 ? 101.659 119.100 117.360 1.00 55.56 89 ALA A C 1
ATOM 618 O O . ALA A 1 222 ? 102.669 119.014 116.642 1.00 55.56 89 ALA A O 1
ATOM 620 N N . PRO A 1 223 ? 100.560 118.380 117.072 1.00 53.71 90 PRO A N 1
ATOM 621 C CA . PRO A 1 223 ? 100.554 117.535 115.863 1.00 53.71 90 PRO A CA 1
ATOM 622 C C . PRO A 1 223 ? 100.738 118.288 114.553 1.00 53.71 90 PRO A C 1
ATOM 623 O O . PRO A 1 223 ? 101.415 117.780 113.651 1.00 53.71 90 PRO A O 1
ATOM 627 N N . VAL A 1 224 ? 100.154 119.482 114.417 1.00 52.07 91 VAL A N 1
ATOM 628 C CA . VAL A 1 224 ? 100.137 120.157 113.120 1.00 52.07 91 VAL A CA 1
ATOM 629 C C . VAL A 1 224 ? 101.537 120.621 112.733 1.00 52.07 91 VAL A C 1
ATOM 630 O O . VAL A 1 224 ? 101.904 120.610 111.551 1.00 52.07 91 VAL A O 1
ATOM 634 N N . ARG A 1 225 ? 102.354 120.984 113.722 1.00 56.30 92 ARG A N 1
ATOM 635 C CA . ARG A 1 225 ? 103.669 121.557 113.458 1.00 56.30 92 ARG A CA 1
ATOM 636 C C . ARG A 1 225 ? 104.616 120.585 112.764 1.00 56.30 92 ARG A C 1
ATOM 637 O O . ARG A 1 225 ? 105.623 121.023 112.197 1.00 56.30 92 ARG A O 1
ATOM 645 N N . TYR A 1 226 ? 104.327 119.286 112.791 1.00 48.78 93 TYR A N 1
ATOM 646 C CA . TYR A 1 226 ? 105.188 118.288 112.171 1.00 48.78 93 TYR A CA 1
ATOM 647 C C . TYR A 1 226 ? 104.522 117.553 111.021 1.00 48.78 93 TYR A C 1
ATOM 648 O O . TYR A 1 226 ? 105.152 116.687 110.407 1.00 48.78 93 TYR A O 1
ATOM 657 N N . PHE A 1 227 ? 103.273 117.882 110.711 1.00 49.24 94 PHE A N 1
ATOM 658 C CA . PHE A 1 227 ? 102.556 117.303 109.588 1.00 49.24 94 PHE A CA 1
ATOM 659 C C . PHE A 1 227 ? 102.279 118.332 108.504 1.00 49.24 94 PHE A C 1
ATOM 660 O O . PHE A 1 227 ? 102.647 118.121 107.342 1.00 49.24 94 PHE A O 1
ATOM 668 N N . LEU A 1 228 ? 101.666 119.464 108.868 1.00 48.76 95 LEU A N 1
ATOM 669 C CA . LEU A 1 228 ? 101.349 120.484 107.875 1.00 48.76 95 LEU A CA 1
ATOM 670 C C . LEU A 1 228 ? 102.609 121.102 107.288 1.00 48.76 95 LEU A C 1
ATOM 671 O O . LEU A 1 228 ? 102.652 121.404 106.093 1.00 48.76 95 LEU A O 1
ATOM 676 N N . PHE A 1 229 ? 103.645 121.298 108.106 1.00 49.85 96 PHE A N 1
ATOM 677 C CA . PHE A 1 229 ? 104.871 121.913 107.605 1.00 49.85 96 PHE A CA 1
ATOM 678 C C . PHE A 1 229 ? 105.495 121.071 106.504 1.00 49.85 96 PHE A C 1
ATOM 679 O O . PHE A 1 229 ? 105.761 121.565 105.400 1.00 49.85 96 PHE A O 1
ATOM 687 N N . GLY A 1 230 ? 105.713 119.787 106.781 1.00 48.38 97 GLY A N 1
ATOM 688 C CA . GLY A 1 230 ? 106.267 118.907 105.771 1.00 48.38 97 GLY A CA 1
ATOM 689 C C . GLY A 1 230 ? 105.357 118.755 104.570 1.00 48.38 97 GLY A C 1
ATOM 690 O O . GLY A 1 230 ? 105.820 118.780 103.428 1.00 48.38 97 GLY A O 1
ATOM 691 N N . VAL A 1 231 ? 104.048 118.623 104.807 1.00 48.23 98 VAL A N 1
ATOM 692 C CA . VAL A 1 231 ? 103.108 118.409 103.710 1.00 48.23 98 VAL A CA 1
ATOM 693 C C . VAL A 1 231 ? 103.106 119.606 102.768 1.00 48.23 98 VAL A C 1
ATOM 694 O O . VAL A 1 231 ? 103.177 119.454 101.544 1.00 48.23 98 VAL A O 1
ATOM 698 N N . LEU A 1 232 ? 103.066 120.818 103.324 1.00 47.22 99 LEU A N 1
ATOM 699 C CA . LEU A 1 232 ? 102.970 122.011 102.494 1.00 47.22 99 LEU A CA 1
ATOM 700 C C . LEU A 1 232 ? 104.302 122.358 101.840 1.00 47.22 99 LEU A C 1
ATOM 701 O O . LEU A 1 232 ? 104.323 122.824 100.695 1.00 47.22 99 LEU A O 1
ATOM 706 N N . PHE A 1 233 ? 105.424 122.130 102.531 1.00 46.89 100 PHE A N 1
ATOM 707 C CA . PHE A 1 233 ? 106.719 122.303 101.881 1.00 46.89 100 PHE A CA 1
ATOM 708 C C . PHE A 1 233 ? 106.895 121.326 100.728 1.00 46.89 100 PHE A C 1
ATOM 709 O O . PHE A 1 233 ? 107.375 121.706 99.652 1.00 46.89 100 PHE A O 1
ATOM 717 N N . ALA A 1 234 ? 106.504 120.064 100.924 1.00 46.44 101 ALA A N 1
ATOM 718 C CA . ALA A 1 234 ? 106.579 119.097 99.838 1.00 46.44 101 ALA A CA 1
ATOM 719 C C . ALA A 1 234 ? 105.638 119.469 98.705 1.00 46.44 101 ALA A C 1
ATOM 720 O O . ALA A 1 234 ? 105.985 119.314 97.534 1.00 46.44 101 ALA A O 1
ATOM 722 N N . LEU A 1 235 ? 104.447 119.970 99.034 1.00 46.75 102 LEU A N 1
ATOM 723 C CA . LEU A 1 235 ? 103.504 120.403 98.010 1.00 46.75 102 LEU A CA 1
ATOM 724 C C . LEU A 1 235 ? 104.092 121.524 97.161 1.00 46.75 102 LEU A C 1
ATOM 725 O O . LEU A 1 235 ? 104.065 121.465 95.926 1.00 46.75 102 LEU A O 1
ATOM 730 N N . CYS A 1 236 ? 104.657 122.544 97.813 1.00 47.01 103 CYS A N 1
ATOM 731 C CA . CYS A 1 236 ? 105.214 123.680 97.085 1.00 47.01 103 CYS A CA 1
ATOM 732 C C . CYS A 1 236 ? 106.419 123.269 96.247 1.00 47.01 103 CYS A C 1
ATOM 733 O O . CYS A 1 236 ? 106.515 123.621 95.064 1.00 47.01 103 CYS A O 1
ATOM 736 N N . PHE A 1 237 ? 107.350 122.519 96.836 1.00 47.50 104 PHE A N 1
ATOM 737 C CA . PHE A 1 237 ? 108.551 122.161 96.093 1.00 47.50 104 PHE A CA 1
ATOM 738 C C . PHE A 1 237 ? 108.265 121.115 95.022 1.00 47.50 104 PHE A C 1
ATOM 739 O O . PHE A 1 237 ? 108.959 121.073 94.002 1.00 47.50 104 PHE A O 1
ATOM 747 N N . SER A 1 238 ? 107.223 120.304 95.197 1.00 49.27 105 SER A N 1
ATOM 748 C CA . SER A 1 238 ? 106.815 119.392 94.141 1.00 49.27 105 SER A CA 1
ATOM 749 C C . SER A 1 238 ? 106.097 120.122 93.017 1.00 49.27 105 SER A C 1
ATOM 750 O O . SER A 1 238 ? 106.214 119.721 91.858 1.00 49.27 105 SER A O 1
ATOM 753 N N . CYS A 1 239 ? 105.360 121.191 93.329 1.00 48.25 106 CYS A N 1
ATOM 754 C CA . CYS A 1 239 ? 104.846 122.055 92.271 1.00 48.25 106 CYS A CA 1
ATOM 755 C C . CYS A 1 239 ? 105.988 122.710 91.504 1.00 48.25 106 CYS A C 1
ATOM 756 O O . CYS A 1 239 ? 105.929 122.845 90.274 1.00 48.25 106 CYS A O 1
ATOM 759 N N . LEU A 1 240 ? 107.038 123.124 92.218 1.00 50.79 107 LEU A N 1
ATOM 760 C CA . LEU A 1 240 ? 108.220 123.667 91.553 1.00 50.79 107 LEU A CA 1
ATOM 761 C C . LEU A 1 240 ? 108.875 122.626 90.654 1.00 50.79 107 LEU A C 1
ATOM 762 O O . LEU A 1 240 ? 109.286 122.936 89.530 1.00 50.79 107 LEU A O 1
ATOM 767 N N . LEU A 1 241 ? 108.979 121.384 91.132 1.00 51.57 108 LEU A N 1
ATOM 768 C CA . LEU A 1 241 ? 109.530 120.313 90.308 1.00 51.57 108 LEU A CA 1
ATOM 769 C C . LEU A 1 241 ? 108.646 120.030 89.100 1.00 51.57 108 LEU A C 1
ATOM 770 O O . LEU A 1 241 ? 109.147 119.717 88.015 1.00 51.57 108 LEU A O 1
ATOM 775 N N . ALA A 1 242 ? 107.326 120.120 89.274 1.00 54.16 109 ALA A N 1
ATOM 776 C CA . ALA A 1 242 ? 106.405 119.929 88.159 1.00 54.16 109 ALA A CA 1
ATOM 777 C C . ALA A 1 242 ? 106.611 120.995 87.094 1.00 54.16 109 ALA A C 1
ATOM 778 O O . ALA A 1 242 ? 106.671 120.694 85.895 1.00 54.16 109 ALA A O 1
ATOM 780 N N . HIS A 1 243 ? 106.733 122.254 87.518 1.00 53.20 110 HIS A N 1
ATOM 781 C CA . HIS A 1 243 ? 106.996 123.328 86.566 1.00 53.20 110 HIS A CA 1
ATOM 782 C C . HIS A 1 243 ? 108.352 123.145 85.903 1.00 53.20 110 HIS A C 1
ATOM 783 O O . HIS A 1 243 ? 108.510 123.427 84.712 1.00 53.20 110 HIS A O 1
ATOM 790 N N . ALA A 1 244 ? 109.342 122.668 86.658 1.00 53.97 111 ALA A N 1
ATOM 791 C CA . ALA A 1 244 ? 110.665 122.434 86.091 1.00 53.97 111 ALA A CA 1
ATOM 792 C C . ALA A 1 244 ? 110.622 121.349 85.023 1.00 53.97 111 ALA A C 1
ATOM 793 O O . ALA A 1 244 ? 111.238 121.485 83.962 1.00 53.97 111 ALA A O 1
ATOM 795 N N . SER A 1 245 ? 109.894 120.262 85.287 1.00 57.30 112 SER A N 1
ATOM 796 C CA . SER A 1 245 ? 109.751 119.202 84.292 1.00 57.30 112 SER A CA 1
ATOM 797 C C . SER A 1 245 ? 108.990 119.693 83.065 1.00 57.30 112 SER A C 1
ATOM 798 O O . SER A 1 245 ? 109.329 119.337 81.927 1.00 57.30 112 SER A O 1
ATOM 801 N N . ASN A 1 246 ? 107.953 120.507 83.279 1.00 56.03 113 ASN A N 1
ATOM 802 C CA . ASN A 1 246 ? 107.226 121.093 82.159 1.00 56.03 113 ASN A CA 1
ATOM 803 C C . ASN A 1 246 ? 108.140 121.974 81.316 1.00 56.03 113 ASN A C 1
ATOM 804 O O . ASN A 1 246 ? 108.058 121.966 80.086 1.00 56.03 113 ASN A O 1
ATOM 809 N N . LEU A 1 247 ? 109.025 122.733 81.962 1.00 56.91 114 LEU A N 1
ATOM 810 C CA . LEU A 1 247 ? 109.994 123.535 81.222 1.00 56.91 114 LEU A CA 1
ATOM 811 C C . LEU A 1 247 ? 110.980 122.655 80.462 1.00 56.91 114 LEU A C 1
ATOM 812 O O . LEU A 1 247 ? 111.331 122.958 79.315 1.00 56.91 114 LEU A O 1
ATOM 817 N N . VAL A 1 248 ? 111.439 121.567 81.087 1.00 59.30 115 VAL A N 1
ATOM 818 C CA . VAL A 1 248 ? 112.356 120.644 80.422 1.00 59.30 115 VAL A CA 1
ATOM 819 C C . VAL A 1 248 ? 111.730 120.101 79.147 1.00 59.30 115 VAL A C 1
ATOM 820 O O . VAL A 1 248 ? 112.368 120.063 78.088 1.00 59.30 115 VAL A O 1
ATOM 824 N N . LYS A 1 249 ? 110.469 119.692 79.224 1.00 61.98 116 LYS A N 1
ATOM 825 C CA . LYS A 1 249 ? 109.790 119.100 78.080 1.00 61.98 116 LYS A CA 1
ATOM 826 C C . LYS A 1 249 ? 109.062 120.126 77.216 1.00 61.98 116 LYS A C 1
ATOM 827 O O . LYS A 1 249 ? 108.369 119.736 76.271 1.00 61.98 116 LYS A O 1
ATOM 833 N N . LEU A 1 250 ? 109.180 121.420 77.522 1.00 60.28 117 LEU A N 1
ATOM 834 C CA . LEU A 1 250 ? 108.647 122.466 76.661 1.00 60.28 117 LEU A CA 1
ATOM 835 C C . LEU A 1 250 ? 109.720 123.393 76.101 1.00 60.28 117 LEU A C 1
ATOM 836 O O . LEU A 1 250 ? 109.388 124.316 75.350 1.00 60.28 117 LEU A O 1
ATOM 841 N N . VAL A 1 251 ? 110.989 123.177 76.430 1.00 63.05 118 VAL A N 1
ATOM 842 C CA . VAL A 1 251 ? 112.075 123.963 75.860 1.00 63.05 118 VAL A CA 1
ATOM 843 C C . VAL A 1 251 ? 112.777 123.221 74.728 1.00 63.05 118 VAL A C 1
ATOM 844 O O . VAL A 1 251 ? 113.071 123.811 73.687 1.00 63.05 118 VAL A O 1
ATOM 848 N N . ARG A 1 252 ? 113.023 121.919 74.889 1.00 64.32 119 ARG A N 1
ATOM 849 C CA . ARG A 1 252 ? 113.812 121.164 73.922 1.00 64.32 119 ARG A CA 1
ATOM 850 C C . ARG A 1 252 ? 112.962 120.510 72.838 1.00 64.32 119 ARG A C 1
ATOM 851 O O . ARG A 1 252 ? 113.302 119.418 72.363 1.00 64.32 119 ARG A O 1
ATOM 859 N N . GLY A 1 253 ? 111.859 121.144 72.441 1.00 65.53 120 GLY A N 1
ATOM 860 C CA . GLY A 1 253 ? 111.122 120.757 71.258 1.00 65.53 120 GLY A CA 1
ATOM 861 C C . GLY A 1 253 ? 109.958 119.817 71.487 1.00 65.53 120 GLY A C 1
ATOM 862 O O . GLY A 1 253 ? 109.228 119.526 70.531 1.00 65.53 120 GLY A O 1
ATOM 863 N N . CYS A 1 254 ? 109.759 119.336 72.708 1.00 63.80 121 CYS A N 1
ATOM 864 C CA . CYS A 1 254 ? 108.655 118.433 72.991 1.00 63.80 121 CYS A CA 1
ATOM 865 C C . CYS A 1 254 ? 107.393 119.246 73.279 1.00 63.80 121 CYS A C 1
ATOM 866 O O . CYS A 1 254 ? 107.345 120.461 73.071 1.00 63.80 121 CYS A O 1
ATOM 869 N N . VAL A 1 255 ? 106.353 118.577 73.766 1.00 60.79 122 VAL A N 1
ATOM 870 C CA . VAL A 1 255 ? 105.047 119.183 73.984 1.00 60.79 122 VAL A CA 1
ATOM 871 C C . VAL A 1 255 ? 104.745 119.153 75.476 1.00 60.79 122 VAL A C 1
ATOM 872 O O . VAL A 1 255 ? 105.054 118.172 76.160 1.00 60.79 122 VAL A O 1
ATOM 876 N N . SER A 1 256 ? 104.169 120.244 75.979 1.00 60.88 123 SER A N 1
ATOM 877 C CA . SER A 1 256 ? 103.853 120.350 77.397 1.00 60.88 123 SER A CA 1
ATOM 878 C C . SER A 1 256 ? 102.876 119.262 77.822 1.00 60.88 123 SER A C 1
ATOM 879 O O . SER A 1 256 ? 101.974 118.884 77.070 1.00 60.88 123 SER A O 1
ATOM 882 N N . PHE A 1 257 ? 103.068 118.757 79.037 1.00 56.33 124 PHE A N 1
ATOM 883 C CA . PHE A 1 257 ? 102.187 117.735 79.578 1.00 56.33 124 PHE A CA 1
ATOM 884 C C . PHE A 1 257 ? 100.786 118.296 79.782 1.00 56.33 124 PHE A C 1
ATOM 885 O O . PHE A 1 257 ? 100.578 119.506 79.872 1.00 56.33 124 PHE A O 1
ATOM 893 N N . SER A 1 258 ? 99.817 117.392 79.855 1.00 56.80 125 SER A N 1
ATOM 894 C CA . SER A 1 258 ? 98.435 117.794 80.049 1.00 56.80 125 SER A CA 1
ATOM 895 C C . SER A 1 258 ? 98.225 118.285 81.481 1.00 56.80 125 SER A C 1
ATOM 896 O O . SER A 1 258 ? 99.137 118.286 82.313 1.00 56.80 125 SER A O 1
ATOM 899 N N . TRP A 1 259 ? 96.997 118.721 81.764 1.00 53.94 126 TRP A N 1
ATOM 900 C CA . TRP A 1 259 ? 96.635 119.074 83.131 1.00 53.94 126 TRP A CA 1
ATOM 901 C C . TRP A 1 259 ? 96.776 117.876 84.058 1.00 53.94 126 TRP A C 1
ATOM 902 O O . TRP A 1 259 ? 97.321 117.994 85.165 1.00 53.94 126 TRP A O 1
ATOM 913 N N . THR A 1 260 ? 96.321 116.706 83.602 1.00 55.70 127 THR A N 1
ATOM 914 C CA . THR A 1 260 ? 96.407 115.493 84.408 1.00 55.70 127 THR A CA 1
ATOM 915 C C . THR A 1 260 ? 97.847 115.181 84.786 1.00 55.70 127 THR A C 1
ATOM 916 O O . THR A 1 260 ? 98.143 114.896 85.949 1.00 55.70 127 THR A O 1
ATOM 920 N N . THR A 1 261 ? 98.760 115.242 83.816 1.00 54.15 128 THR A N 1
ATOM 921 C CA . THR A 1 261 ? 100.129 114.811 84.075 1.00 54.15 128 THR A CA 1
ATOM 922 C C . THR A 1 261 ? 100.857 115.781 84.995 1.00 54.15 128 THR A C 1
ATOM 923 O O . THR A 1 261 ? 101.568 115.356 85.914 1.00 54.15 128 THR A O 1
ATOM 927 N N . ILE A 1 262 ? 100.693 117.086 84.769 1.00 56.34 129 ILE A N 1
ATOM 928 C CA . ILE A 1 262 ? 101.389 118.058 85.604 1.00 56.34 129 ILE A CA 1
ATOM 929 C C . ILE A 1 262 ? 100.823 118.045 87.022 1.00 56.34 129 ILE A C 1
ATOM 930 O O . ILE A 1 262 ? 101.575 118.138 88.000 1.00 56.34 129 ILE A O 1
ATOM 935 N N . LEU A 1 263 ? 99.506 117.859 87.167 1.00 51.76 130 LEU A N 1
ATOM 936 C CA . LEU A 1 263 ? 98.943 117.768 88.508 1.00 51.76 130 LEU A CA 1
ATOM 937 C C . LEU A 1 263 ? 99.375 116.480 89.195 1.00 51.76 130 LEU A C 1
ATOM 938 O O . LEU A 1 263 ? 99.673 116.478 90.396 1.00 51.76 130 LEU A O 1
ATOM 943 N N . CYS A 1 264 ? 99.426 115.376 88.445 1.00 53.93 131 CYS A N 1
ATOM 944 C CA . CYS A 1 264 ? 99.832 114.099 89.016 1.00 53.93 131 CYS A CA 1
ATOM 945 C C . CYS A 1 264 ? 101.278 114.139 89.480 1.00 53.93 131 CYS A C 1
ATOM 946 O O . CYS A 1 264 ? 101.603 113.611 90.545 1.00 53.93 131 CYS A O 1
ATOM 948 N N . ILE A 1 265 ? 102.162 114.763 88.701 1.00 50.25 132 ILE A N 1
ATOM 949 C CA . ILE A 1 265 ? 103.551 114.862 89.134 1.00 50.25 132 ILE A CA 1
ATOM 950 C C . ILE A 1 265 ? 103.722 115.908 90.230 1.00 50.25 132 ILE A C 1
ATOM 951 O O . ILE A 1 265 ? 104.677 115.825 91.011 1.00 50.25 132 ILE A O 1
ATOM 956 N N . ALA A 1 266 ? 102.806 116.877 90.332 1.00 52.37 133 ALA A N 1
ATOM 957 C CA . ALA A 1 266 ? 102.852 117.811 91.452 1.00 52.37 133 ALA A CA 1
ATOM 958 C C . ALA A 1 266 ? 102.457 117.133 92.759 1.00 52.37 133 ALA A C 1
ATOM 959 O O . ALA A 1 266 ? 103.028 117.428 93.814 1.00 52.37 133 ALA A O 1
ATOM 961 N N . ILE A 1 267 ? 101.474 116.232 92.717 1.00 50.75 134 ILE A N 1
ATOM 962 C CA . ILE A 1 267 ? 101.021 115.581 93.946 1.00 50.75 134 ILE A CA 1
ATOM 963 C C . ILE A 1 267 ? 101.775 114.286 94.254 1.00 50.75 134 ILE A C 1
ATOM 964 O O . ILE A 1 267 ? 101.809 113.863 95.417 1.00 50.75 134 ILE A O 1
ATOM 969 N N . GLY A 1 268 ? 102.406 113.661 93.259 1.00 51.71 135 GLY A N 1
ATOM 970 C CA . GLY A 1 268 ? 103.079 112.397 93.503 1.00 51.71 135 GLY A CA 1
ATOM 971 C C . GLY A 1 268 ? 104.290 112.531 94.403 1.00 51.71 135 GLY A C 1
ATOM 972 O O . GLY A 1 268 ? 104.510 111.700 95.288 1.00 51.71 135 GLY A O 1
ATOM 973 N N . CYS A 1 269 ? 105.097 113.571 94.187 1.00 48.81 136 CYS A N 1
ATOM 974 C CA . CYS A 1 269 ? 106.239 113.797 95.061 1.00 48.81 136 CYS A CA 1
ATOM 975 C C . CYS A 1 269 ? 105.812 114.196 96.465 1.00 48.81 136 CYS A C 1
ATOM 976 O O . CYS A 1 269 ? 106.572 113.984 97.411 1.00 48.81 136 CYS A O 1
ATOM 979 N N . SER A 1 270 ? 104.616 114.762 96.623 1.00 51.04 137 SER A N 1
ATOM 980 C CA . SER A 1 270 ? 104.096 115.085 97.943 1.00 51.04 137 SER A CA 1
ATOM 981 C C . SER A 1 270 ? 103.391 113.913 98.610 1.00 51.04 137 SER A C 1
ATOM 982 O O . SER A 1 270 ? 103.138 113.973 99.819 1.00 51.04 137 SER A O 1
ATOM 985 N N . LEU A 1 271 ? 103.045 112.870 97.847 1.00 49.14 138 LEU A N 1
ATOM 986 C CA . LEU A 1 271 ? 102.418 111.688 98.440 1.00 49.14 138 LEU A CA 1
ATOM 987 C C . LEU A 1 271 ? 103.328 111.020 99.462 1.00 49.14 138 LEU A C 1
ATOM 988 O O . LEU A 1 271 ? 102.872 110.617 100.541 1.00 49.14 138 LEU A O 1
ATOM 993 N N . LEU A 1 272 ? 104.615 110.884 99.141 1.00 45.90 139 LEU A N 1
ATOM 994 C CA . LEU A 1 272 ? 105.534 110.261 100.086 1.00 45.90 139 LEU A CA 1
ATOM 995 C C . LEU A 1 272 ? 105.622 111.073 101.368 1.00 45.90 139 LEU A C 1
ATOM 996 O O . LEU A 1 272 ? 105.681 110.511 102.467 1.00 45.90 139 LEU A O 1
ATOM 1001 N N . GLN A 1 273 ? 105.586 112.400 101.253 1.00 45.67 140 GLN A N 1
ATOM 1002 C CA . GLN A 1 273 ? 105.703 113.229 102.444 1.00 45.67 140 GLN A CA 1
ATOM 1003 C C . GLN A 1 273 ? 104.423 113.220 103.267 1.00 45.67 140 GLN A C 1
ATOM 1004 O O . GLN A 1 273 ? 104.484 113.239 104.499 1.00 45.67 140 GLN A O 1
ATOM 1010 N N . ILE A 1 274 ? 103.251 113.208 102.625 1.00 46.21 141 ILE A N 1
ATOM 1011 C CA . ILE A 1 274 ? 102.035 113.154 103.433 1.00 46.21 141 ILE A CA 1
ATOM 1012 C C . ILE A 1 274 ? 101.948 111.805 104.132 1.00 46.21 141 ILE A C 1
ATOM 1013 O O . ILE A 1 274 ? 101.529 111.722 105.292 1.00 46.21 141 ILE A O 1
ATOM 1018 N N . ILE A 1 275 ? 102.407 110.739 103.470 1.00 46.03 142 ILE A N 1
ATOM 1019 C CA . ILE A 1 275 ? 102.475 109.432 104.120 1.00 46.03 142 ILE A CA 1
ATOM 1020 C C . ILE A 1 275 ? 103.424 109.478 105.315 1.00 46.03 142 ILE A C 1
ATOM 1021 O O . ILE A 1 275 ? 103.080 109.033 106.418 1.00 46.03 142 ILE A O 1
ATOM 1026 N N . ILE A 1 276 ? 104.620 110.044 105.123 1.00 43.09 143 ILE A N 1
ATOM 1027 C CA . ILE A 1 276 ? 105.627 110.045 106.183 1.00 43.09 143 ILE A CA 1
ATOM 1028 C C . ILE A 1 276 ? 105.161 110.899 107.360 1.00 43.09 143 ILE A C 1
ATOM 1029 O O . ILE A 1 276 ? 105.359 110.537 108.527 1.00 43.09 143 ILE A O 1
ATOM 1034 N N . ALA A 1 277 ? 104.453 111.992 107.078 1.00 45.01 144 ALA A N 1
ATOM 1035 C CA . ALA A 1 277 ? 104.020 112.893 108.134 1.00 45.01 144 ALA A CA 1
ATOM 1036 C C . ALA A 1 277 ? 102.813 112.347 108.883 1.00 45.01 144 ALA A C 1
ATOM 1037 O O . ALA A 1 277 ? 102.757 112.446 110.114 1.00 45.01 144 ALA A O 1
ATOM 1039 N N . THR A 1 278 ? 101.844 111.754 108.174 1.00 45.28 145 THR A N 1
ATOM 1040 C CA . THR A 1 278 ? 100.706 111.155 108.862 1.00 45.28 145 THR A CA 1
ATOM 1041 C C . THR A 1 278 ? 101.080 109.842 109.530 1.00 45.28 145 THR A C 1
ATOM 1042 O O . THR A 1 278 ? 100.299 109.327 110.336 1.00 45.28 145 THR A O 1
ATOM 1046 N N . GLU A 1 279 ? 102.248 109.285 109.208 1.00 46.03 146 GLU A N 1
ATOM 1047 C CA . GLU A 1 279 ? 102.782 108.199 110.016 1.00 46.03 146 GLU A CA 1
ATOM 1048 C C . GLU A 1 279 ? 103.413 108.731 111.293 1.00 46.03 146 GLU A C 1
ATOM 1049 O O . GLU A 1 279 ? 103.118 108.235 112.389 1.00 46.03 146 GLU A O 1
ATOM 1055 N N . TYR A 1 280 ? 104.285 109.738 111.164 1.00 46.44 147 TYR A N 1
ATOM 1056 C CA . TYR A 1 280 ? 104.969 110.291 112.330 1.00 46.44 147 TYR A CA 1
ATOM 1057 C C . TYR A 1 280 ? 103.976 110.812 113.359 1.00 46.44 147 TYR A C 1
ATOM 1058 O O . TYR A 1 280 ? 104.071 110.487 114.552 1.00 46.44 147 TYR A O 1
ATOM 1067 N N . VAL A 1 281 ? 103.011 111.616 112.912 1.00 44.72 148 VAL A N 1
ATOM 1068 C CA . VAL A 1 281 ? 102.142 112.303 113.857 1.00 44.72 148 VAL A CA 1
ATOM 1069 C C . VAL A 1 281 ? 101.290 111.307 114.635 1.00 44.72 148 VAL A C 1
ATOM 1070 O O . VAL A 1 281 ? 101.179 111.404 115.860 1.00 44.72 148 VAL A O 1
ATOM 1074 N N . THR A 1 282 ? 100.721 110.309 113.954 1.00 44.11 149 THR A N 1
ATOM 1075 C CA . THR A 1 282 ? 99.876 109.333 114.635 1.00 44.11 149 THR A CA 1
ATOM 1076 C C . THR A 1 282 ? 100.704 108.416 115.526 1.00 44.11 149 THR A C 1
ATOM 1077 O O . THR A 1 282 ? 100.320 108.148 116.674 1.00 44.11 149 THR A O 1
ATOM 1081 N N . LEU A 1 283 ? 101.863 107.960 115.030 1.00 43.86 150 LEU A N 1
ATOM 1082 C CA . LEU A 1 283 ? 102.748 107.128 115.835 1.00 43.86 150 LEU A CA 1
ATOM 1083 C C . LEU A 1 283 ? 103.151 107.825 117.124 1.00 43.86 150 LEU A C 1
ATOM 1084 O O . LEU A 1 283 ? 103.353 107.168 118.152 1.00 43.86 150 LEU A O 1
ATOM 1089 N N . ILE A 1 284 ? 103.283 109.151 117.098 1.00 46.26 151 ILE A N 1
ATOM 1090 C CA . ILE A 1 284 ? 103.678 109.839 118.321 1.00 46.26 151 ILE A CA 1
ATOM 1091 C C . ILE A 1 284 ? 102.471 110.102 119.215 1.00 46.26 151 ILE A C 1
ATOM 1092 O O . ILE A 1 284 ? 102.494 109.782 120.409 1.00 46.26 151 ILE A O 1
ATOM 1097 N N . MET A 1 285 ? 101.393 110.677 118.667 1.00 46.80 152 MET A N 1
ATOM 1098 C CA . MET A 1 285 ? 100.310 111.075 119.561 1.00 46.80 152 MET A CA 1
ATOM 1099 C C . MET A 1 285 ? 99.520 109.889 120.092 1.00 46.80 152 MET A C 1
ATOM 1100 O O . MET A 1 285 ? 98.754 110.061 121.045 1.00 46.80 152 MET A O 1
ATOM 1105 N N . THR A 1 286 ? 99.680 108.700 119.514 1.00 46.23 153 THR A N 1
ATOM 1106 C CA . THR A 1 286 ? 98.928 107.542 119.974 1.00 46.23 153 THR A CA 1
ATOM 1107 C C . THR A 1 286 ? 99.813 106.476 120.600 1.00 46.23 153 THR A C 1
ATOM 1108 O O . THR A 1 286 ? 99.557 106.049 121.728 1.00 46.23 153 THR A O 1
ATOM 1112 N N . ARG A 1 287 ? 100.862 106.038 119.905 1.00 45.52 154 ARG A N 1
ATOM 1113 C CA . ARG A 1 287 ? 101.644 104.911 120.401 1.00 45.52 154 ARG A CA 1
ATOM 1114 C C . ARG A 1 287 ? 102.711 105.360 121.392 1.00 45.52 154 ARG A C 1
ATOM 1115 O O . ARG A 1 287 ? 102.689 104.974 122.566 1.00 45.52 154 ARG A O 1
ATOM 1123 N N . GLY A 1 288 ? 103.653 106.179 120.937 1.00 47.42 155 GLY A N 1
ATOM 1124 C CA . GLY A 1 288 ? 104.756 106.609 121.764 1.00 47.42 155 GLY A CA 1
ATOM 1125 C C . GLY A 1 288 ? 104.385 107.775 122.657 1.00 47.42 155 GLY A C 1
ATOM 1126 O O . GLY A 1 288 ? 103.224 108.167 122.785 1.00 47.42 155 GLY A O 1
ATOM 1127 N N . MET A 1 289 ? 105.409 108.330 123.298 1.00 50.34 156 MET A N 1
ATOM 1128 C CA . MET A 1 289 ? 105.216 109.490 124.156 1.00 50.34 156 MET A CA 1
ATOM 1129 C C . MET A 1 289 ? 104.794 110.693 123.326 1.00 50.34 156 MET A C 1
ATOM 1130 O O . MET A 1 289 ? 105.293 110.908 122.218 1.00 50.34 156 MET A O 1
ATOM 1132 N N . MET A 1 290 ? 103.870 111.483 123.868 1.00 56.87 157 MET A N 1
ATOM 1133 C CA . MET A 1 290 ? 103.300 112.578 123.101 1.00 56.87 157 MET A CA 1
ATOM 1134 C C . MET A 1 290 ? 104.325 113.707 122.960 1.00 56.87 157 MET A C 1
ATOM 1135 O O . MET A 1 290 ? 105.400 113.685 123.566 1.00 56.87 157 MET A O 1
ATOM 1140 N N . PHE A 1 291 ? 103.988 114.693 122.125 1.00 57.09 158 PHE A N 1
ATOM 1141 C CA . PHE A 1 291 ? 104.949 115.736 121.767 1.00 57.09 158 PHE A CA 1
ATOM 1142 C C . PHE A 1 291 ? 105.379 116.579 122.962 1.00 57.09 158 PHE A C 1
ATOM 1143 O O . PHE A 1 291 ? 106.531 117.024 123.018 1.00 57.09 158 PHE A O 1
ATOM 1151 N N . VAL A 1 292 ? 104.489 116.802 123.927 1.00 61.90 159 VAL A N 1
ATOM 1152 C CA . VAL A 1 292 ? 104.744 117.796 124.967 1.00 61.90 159 VAL A CA 1
ATOM 1153 C C . VAL A 1 292 ? 105.554 117.198 126.109 1.00 61.90 159 VAL A C 1
ATOM 1154 O O . VAL A 1 292 ? 105.736 117.835 127.153 1.00 61.90 159 VAL A O 1
ATOM 1158 N N . ASN A 1 293 ? 106.054 115.976 125.923 1.00 63.16 160 ASN A N 1
ATOM 1159 C CA . ASN A 1 293 ? 106.959 115.389 126.903 1.00 63.16 160 ASN A CA 1
ATOM 1160 C C . ASN A 1 293 ? 108.274 114.943 126.264 1.00 63.16 160 ASN A C 1
ATOM 1161 O O . ASN A 1 293 ? 108.992 114.119 126.843 1.00 63.16 160 ASN A O 1
ATOM 1166 N N . MET A 1 294 ? 108.623 115.504 125.110 1.00 58.70 161 MET A N 1
ATOM 1167 C CA . MET A 1 294 ? 109.896 115.267 124.449 1.00 58.70 161 MET A CA 1
ATOM 1168 C C . MET A 1 294 ? 110.873 116.387 124.781 1.00 58.70 161 MET A C 1
ATOM 1169 O O . MET A 1 294 ? 110.491 117.557 124.875 1.00 58.70 161 MET A O 1
ATOM 1174 N N . THR A 1 295 ? 112.141 116.021 124.969 1.00 59.74 162 THR A N 1
ATOM 1175 C CA . THR A 1 295 ? 113.168 117.017 125.219 1.00 59.74 162 THR A CA 1
ATOM 1176 C C . THR A 1 295 ? 113.411 117.847 123.962 1.00 59.74 162 THR A C 1
ATOM 1177 O O . THR A 1 295 ? 113.394 117.319 122.848 1.00 59.74 162 THR A O 1
ATOM 1181 N N . PRO A 1 296 ? 113.648 119.155 124.119 1.00 58.22 163 PRO A N 1
ATOM 1182 C CA . PRO A 1 296 ? 113.862 120.016 122.943 1.00 58.22 163 PRO A CA 1
ATOM 1183 C C . PRO A 1 296 ? 115.076 119.639 122.113 1.00 58.22 163 PRO A C 1
ATOM 1184 O O . PRO A 1 296 ? 115.122 119.998 120.930 1.00 58.22 163 PRO A O 1
ATOM 1188 N N . CYS A 1 297 ? 116.053 118.934 122.686 1.00 56.48 164 CYS A N 1
ATOM 1189 C CA . CYS A 1 297 ? 117.191 118.458 121.913 1.00 56.48 164 CYS A CA 1
ATOM 1190 C C . CYS A 1 297 ? 116.795 117.436 120.857 1.00 56.48 164 CYS A C 1
ATOM 1191 O O . CYS A 1 297 ? 117.501 117.306 119.852 1.00 56.48 164 CYS A O 1
ATOM 1194 N N . GLN A 1 298 ? 115.692 116.716 121.054 1.00 53.06 165 GLN A N 1
ATOM 1195 C CA . GLN A 1 298 ? 115.182 115.805 120.041 1.00 53.06 165 GLN A CA 1
ATOM 1196 C C . GLN A 1 298 ? 113.849 116.259 119.471 1.00 53.06 165 GLN A C 1
ATOM 1197 O O . GLN A 1 298 ? 113.365 115.646 118.514 1.00 53.06 165 GLN A O 1
ATOM 1203 N N . LEU A 1 299 ? 113.246 117.308 120.023 1.00 52.98 166 LEU A N 1
ATOM 1204 C CA . LEU A 1 299 ? 111.942 117.799 119.614 1.00 52.98 166 LEU A CA 1
ATOM 1205 C C . LEU A 1 299 ? 112.042 118.701 118.386 1.00 52.98 166 LEU A C 1
ATOM 1206 O O . LEU A 1 299 ? 111.019 119.038 117.782 1.00 52.98 166 LEU A O 1
ATOM 1211 N N . ASN A 1 300 ? 113.262 119.054 117.977 1.00 53.64 167 ASN A N 1
ATOM 1212 C CA . ASN A 1 300 ? 113.470 119.833 116.763 1.00 53.64 167 ASN A CA 1
ATOM 1213 C C . ASN A 1 300 ? 114.498 119.177 115.846 1.00 53.64 167 ASN A C 1
ATOM 1214 O O . ASN A 1 300 ? 114.670 119.603 114.699 1.00 53.64 167 ASN A O 1
ATOM 1219 N N . VAL A 1 301 ? 115.204 118.154 116.340 1.00 50.96 168 VAL A N 1
ATOM 1220 C CA . VAL A 1 301 ? 115.990 117.290 115.461 1.00 50.96 168 VAL A CA 1
ATOM 1221 C C . VAL A 1 301 ? 115.088 116.441 114.580 1.00 50.96 168 VAL A C 1
ATOM 1222 O O . VAL A 1 301 ? 115.397 116.227 113.392 1.00 50.96 168 VAL A O 1
ATOM 1226 N N . ASP A 1 302 ? 113.956 115.988 115.111 1.00 49.69 169 ASP A N 1
ATOM 1227 C CA . ASP A 1 302 ? 112.961 115.305 114.307 1.00 49.69 169 ASP A CA 1
ATOM 1228 C C . ASP A 1 302 ? 112.403 116.177 113.192 1.00 49.69 169 ASP A C 1
ATOM 1229 O O . ASP A 1 302 ? 111.888 115.636 112.214 1.00 49.69 169 ASP A O 1
ATOM 1234 N N . PHE A 1 303 ? 112.497 117.503 113.311 1.00 47.82 170 PHE A N 1
ATOM 1235 C CA . PHE A 1 303 ? 112.169 118.368 112.181 1.00 47.82 170 PHE A CA 1
ATOM 1236 C C . PHE A 1 303 ? 113.063 118.056 110.988 1.00 47.82 170 PHE A C 1
ATOM 1237 O O . PHE A 1 303 ? 112.578 117.850 109.870 1.00 47.82 170 PHE A O 1
ATOM 1245 N N . VAL A 1 304 ? 114.376 117.985 111.218 1.00 47.23 171 VAL A N 1
ATOM 1246 C CA . VAL A 1 304 ? 115.308 117.611 110.157 1.00 47.23 171 VAL A CA 1
ATOM 1247 C C . VAL A 1 304 ? 115.032 116.191 109.681 1.00 47.23 171 VAL A C 1
ATOM 1248 O O . VAL A 1 304 ? 115.041 115.906 108.473 1.00 47.23 171 VAL A O 1
ATOM 1252 N N . VAL A 1 305 ? 114.788 115.279 110.628 1.00 46.58 172 VAL A N 1
ATOM 1253 C CA . VAL A 1 305 ? 114.565 113.877 110.282 1.00 46.58 172 VAL A CA 1
ATOM 1254 C C . VAL A 1 305 ? 113.341 113.735 109.384 1.00 46.58 172 VAL A C 1
ATOM 1255 O O . VAL A 1 305 ? 113.322 112.920 108.455 1.00 46.58 172 VAL A O 1
ATOM 1259 N N . LEU A 1 306 ? 112.306 114.531 109.640 1.00 45.59 173 LEU A N 1
ATOM 1260 C CA . LEU A 1 306 ? 111.099 114.482 108.830 1.00 45.59 173 LEU A CA 1
ATOM 1261 C C . LEU A 1 306 ? 111.267 115.207 107.501 1.00 45.59 173 LEU A C 1
ATOM 1262 O O . LEU A 1 306 ? 110.684 114.787 106.496 1.00 45.59 173 LEU A O 1
ATOM 1267 N N . LEU A 1 307 ? 112.054 116.280 107.469 1.00 46.07 174 LEU A N 1
ATOM 1268 C CA . LEU A 1 307 ? 112.163 117.115 106.283 1.00 46.07 174 LEU A CA 1
ATOM 1269 C C . LEU A 1 307 ? 113.324 116.734 105.376 1.00 46.07 174 LEU A C 1
ATOM 1270 O O . LEU A 1 307 ? 113.599 117.467 104.420 1.00 46.07 174 LEU A O 1
ATOM 1275 N N . VAL A 1 308 ? 114.032 115.638 105.664 1.00 49.70 175 VAL A N 1
ATOM 1276 C CA . VAL A 1 308 ? 115.039 115.173 104.706 1.00 49.70 175 VAL A CA 1
ATOM 1277 C C . VAL A 1 308 ? 114.419 114.912 103.336 1.00 49.70 175 VAL A C 1
ATOM 1278 O O . VAL A 1 308 ? 115.070 115.115 102.301 1.00 49.70 175 VAL A O 1
ATOM 1282 N N . TYR A 1 309 ? 113.157 114.479 103.296 1.00 50.67 176 TYR A N 1
ATOM 1283 C CA . TYR A 1 309 ? 112.536 114.175 102.012 1.00 50.67 176 TYR A CA 1
ATOM 1284 C C . TYR A 1 309 ? 112.262 115.438 101.205 1.00 50.67 176 TYR A C 1
ATOM 1285 O O . TYR A 1 309 ? 112.517 115.476 99.995 1.00 50.67 176 TYR A O 1
ATOM 1294 N N . VAL A 1 310 ? 111.742 116.487 101.848 1.00 48.57 177 VAL A N 1
ATOM 1295 C CA . VAL A 1 310 ? 111.551 117.735 101.124 1.00 48.57 177 VAL A CA 1
ATOM 1296 C C . VAL A 1 310 ? 112.891 118.396 100.822 1.00 48.57 177 VAL A C 1
ATOM 1297 O O . VAL A 1 310 ? 113.000 119.156 99.854 1.00 48.57 177 VAL A O 1
ATOM 1301 N N . LEU A 1 311 ? 113.933 118.087 101.599 1.00 50.13 178 LEU A N 1
ATOM 1302 C CA . LEU A 1 311 ? 115.281 118.504 101.227 1.00 50.13 178 LEU A CA 1
ATOM 1303 C C . LEU A 1 311 ? 115.712 117.852 99.918 1.00 50.13 178 LEU A C 1
ATOM 1304 O O . LEU A 1 311 ? 116.282 118.513 99.041 1.00 50.13 178 LEU A O 1
ATOM 1309 N N . PHE A 1 312 ? 115.450 116.552 99.774 1.00 51.20 179 PHE A N 1
ATOM 1310 C CA . PHE A 1 312 ? 115.758 115.871 98.519 1.00 51.20 179 PHE A CA 1
ATOM 1311 C C . PHE A 1 312 ? 114.921 116.425 97.373 1.00 51.20 179 PHE A C 1
ATOM 1312 O O . PHE A 1 312 ? 115.400 116.527 96.237 1.00 51.20 179 PHE A O 1
ATOM 1320 N N . LEU A 1 313 ? 113.661 116.771 97.649 1.00 49.97 180 LEU A N 1
ATOM 1321 C CA . LEU A 1 313 ? 112.818 117.395 96.631 1.00 49.97 180 LEU A CA 1
ATOM 1322 C C . LEU A 1 313 ? 113.404 118.726 96.169 1.00 49.97 180 LEU A C 1
ATOM 1323 O O . LEU A 1 313 ? 113.446 119.014 94.964 1.00 49.97 180 LEU A O 1
ATOM 1328 N N . MET A 1 314 ? 113.869 119.544 97.116 1.00 52.88 181 MET A N 1
ATOM 1329 C CA . MET A 1 314 ? 114.522 120.803 96.773 1.00 52.88 181 MET A CA 1
ATOM 1330 C C . MET A 1 314 ? 115.779 120.568 95.948 1.00 52.88 181 MET A C 1
ATOM 1331 O O . MET A 1 314 ? 116.042 121.294 94.982 1.00 52.88 181 MET A O 1
ATOM 1336 N N . ALA A 1 315 ? 116.584 119.575 96.334 1.00 54.57 182 ALA A N 1
ATOM 1337 C CA . ALA A 1 315 ? 117.812 119.286 95.6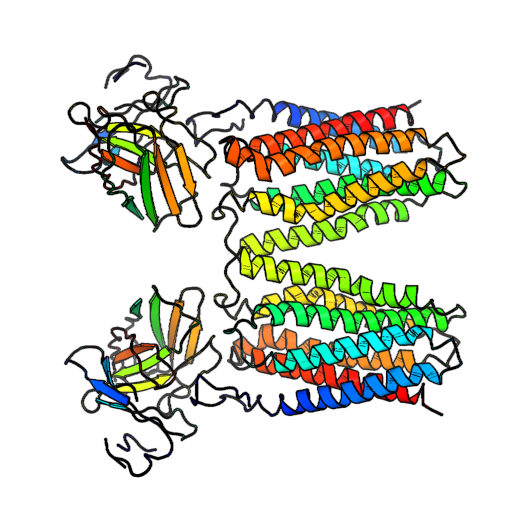00 1.00 54.57 182 ALA A CA 1
ATOM 1338 C C . ALA A 1 315 ? 117.510 118.839 94.176 1.00 54.57 182 ALA A C 1
ATOM 1339 O O . ALA A 1 315 ? 118.201 119.240 93.230 1.00 54.57 182 ALA A O 1
ATOM 1341 N N . LEU A 1 316 ? 116.477 118.011 94.005 1.00 56.47 183 LEU A N 1
ATOM 1342 C CA . LEU A 1 316 ? 116.073 117.590 92.668 1.00 56.47 183 LEU A CA 1
ATOM 1343 C C . LEU A 1 316 ? 115.596 118.775 91.837 1.00 56.47 183 LEU A C 1
ATOM 1344 O O . LEU A 1 316 ? 115.926 118.879 90.649 1.00 56.47 183 LEU A O 1
ATOM 1346 N N . THR A 1 317 ? 114.821 119.679 92.445 1.00 55.70 184 THR A N 1
ATOM 1347 C CA . THR A 1 317 ? 114.362 120.862 91.720 1.00 55.70 184 THR A CA 1
ATOM 1348 C C . THR A 1 317 ? 115.536 121.735 91.293 1.00 55.70 184 THR A C 1
ATOM 1349 O O . THR A 1 317 ? 115.578 122.225 90.156 1.00 55.70 184 THR A O 1
ATOM 1353 N N . PHE A 1 318 ? 116.506 121.924 92.190 1.00 57.88 185 PHE A N 1
ATOM 1354 C CA . PHE A 1 318 ? 117.686 122.718 91.867 1.00 57.88 185 PHE A CA 1
ATOM 1355 C C . PHE A 1 318 ? 118.485 122.085 90.736 1.00 57.88 185 PHE A C 1
ATOM 1356 O O . PHE A 1 318 ? 118.910 122.779 89.805 1.00 57.88 185 PHE A O 1
ATOM 1364 N N . PHE A 1 319 ? 118.687 120.767 90.791 1.00 56.98 186 PHE A N 1
ATOM 1365 C CA . PHE A 1 319 ? 119.456 120.099 89.747 1.00 56.98 186 PHE A CA 1
ATOM 1366 C C . PHE A 1 319 ? 118.737 120.146 88.406 1.00 56.98 186 PHE A C 1
ATOM 1367 O O . PHE A 1 319 ? 119.376 120.325 87.364 1.00 56.98 186 PHE A O 1
ATOM 1375 N N . VAL A 1 320 ? 117.411 119.995 88.405 1.00 58.83 187 VAL A N 1
ATOM 1376 C CA . VAL A 1 320 ? 116.669 120.031 87.148 1.00 58.83 187 VAL A CA 1
ATOM 1377 C C . VAL A 1 320 ? 116.716 121.429 86.540 1.00 58.83 187 VAL A C 1
ATOM 1378 O O . VAL A 1 320 ? 116.954 121.594 85.335 1.00 58.83 187 VAL A O 1
ATOM 1382 N N . SER A 1 321 ? 116.507 122.461 87.362 1.00 57.26 188 SER A N 1
ATOM 1383 C CA . SER A 1 321 ? 116.558 123.818 86.834 1.00 57.26 188 SER A CA 1
ATOM 1384 C C . SER A 1 321 ? 117.970 124.244 86.456 1.00 57.26 188 SER A C 1
ATOM 1385 O O . SER A 1 321 ? 118.128 125.160 85.643 1.00 57.26 188 SER A O 1
ATOM 1388 N N . LYS A 1 322 ? 118.997 123.609 87.023 1.00 58.70 189 LYS A N 1
ATOM 1389 C CA . LYS A 1 322 ? 120.354 123.844 86.546 1.00 58.70 189 LYS A CA 1
ATOM 1390 C C . LYS A 1 322 ? 120.607 123.133 85.222 1.00 58.70 189 LYS A C 1
ATOM 1391 O O . LYS A 1 322 ? 121.278 123.679 84.339 1.00 58.70 189 LYS A O 1
ATOM 1393 N N . ALA A 1 323 ? 120.079 121.917 85.069 1.00 58.94 190 ALA A N 1
ATOM 1394 C CA . ALA A 1 323 ? 120.245 121.174 83.827 1.00 58.94 190 ALA A CA 1
ATOM 1395 C C . ALA A 1 323 ? 119.438 121.770 82.685 1.00 58.94 190 ALA A C 1
ATOM 1396 O O . ALA A 1 323 ? 119.728 121.480 81.520 1.00 58.94 190 ALA A O 1
ATOM 1398 N N . THR A 1 324 ? 118.435 122.597 82.990 1.00 58.99 191 THR A N 1
ATOM 1399 C CA . THR A 1 324 ? 117.687 123.290 81.942 1.00 58.99 191 THR A CA 1
ATOM 1400 C C . THR A 1 324 ? 118.531 124.287 81.152 1.00 58.99 191 THR A C 1
ATOM 1401 O O . THR A 1 324 ? 117.984 124.942 80.257 1.00 58.99 191 THR A O 1
ATOM 1405 N N . PHE A 1 325 ? 119.822 124.434 81.463 1.00 62.75 192 PHE A N 1
ATOM 1406 C CA . PHE A 1 325 ? 120.652 125.421 80.780 1.00 62.75 192 PHE A CA 1
ATOM 1407 C C . PHE A 1 325 ? 120.775 125.113 79.292 1.00 62.75 192 PHE A C 1
ATOM 1408 O O . PHE A 1 325 ? 120.690 126.019 78.455 1.00 62.75 192 PHE A O 1
ATOM 1416 N N . CYS A 1 326 ? 120.974 123.845 78.944 1.00 66.12 193 CYS A N 1
ATOM 1417 C CA . CYS A 1 326 ? 121.118 123.436 77.548 1.00 66.12 193 CYS A CA 1
ATOM 1418 C C . CYS A 1 326 ? 119.730 123.345 76.927 1.00 66.12 193 CYS A C 1
ATOM 1419 O O . CYS A 1 326 ? 119.085 122.296 76.935 1.00 66.12 193 CYS A O 1
ATOM 1421 N N . GLY A 1 327 ? 119.264 124.465 76.380 1.00 68.03 194 GLY A N 1
ATOM 1422 C CA . GLY A 1 327 ? 117.964 124.523 75.756 1.00 68.03 194 GLY A CA 1
ATOM 1423 C C . GLY A 1 327 ? 117.898 125.553 74.647 1.00 68.03 194 GLY A C 1
ATOM 1424 O O . GLY A 1 327 ? 118.295 126.711 74.816 1.00 68.03 194 GLY A O 1
ATOM 1425 N N . PRO A 1 328 ? 117.390 125.146 73.480 1.00 70.47 195 PRO A N 1
ATOM 1426 C CA . PRO A 1 328 ? 117.340 126.094 72.355 1.00 70.47 195 PRO A CA 1
ATOM 1427 C C . PRO A 1 328 ? 116.268 127.157 72.508 1.00 70.47 195 PRO A C 1
ATOM 1428 O O . PRO A 1 328 ? 116.524 128.331 72.214 1.00 70.47 195 PRO A O 1
ATOM 1430 N N . CYS A 1 329 ? 115.072 126.783 72.955 1.00 69.60 196 CYS A N 1
ATOM 1431 C CA . CYS A 1 329 ? 113.989 127.748 73.083 1.00 69.60 196 CYS A CA 1
ATOM 1432 C C . CYS A 1 329 ? 114.240 128.680 74.260 1.00 69.60 196 CYS A C 1
ATOM 1433 O O . CYS A 1 329 ? 114.701 128.257 75.323 1.00 69.60 196 CYS A O 1
ATOM 1436 N N . GLU A 1 330 ? 113.923 129.960 74.066 1.00 69.30 197 GLU A N 1
ATOM 1437 C CA . GLU A 1 330 ? 114.178 130.983 75.068 1.00 69.30 197 GLU A CA 1
ATOM 1438 C C . GLU A 1 330 ? 112.914 131.566 75.683 1.00 69.30 197 GLU A C 1
ATOM 1439 O O . GLU A 1 330 ? 113.011 132.278 76.688 1.00 69.30 197 GLU A O 1
ATOM 1445 N N . ASN A 1 331 ? 111.738 131.288 75.115 1.00 70.13 198 ASN A N 1
ATOM 1446 C CA . ASN A 1 331 ? 110.492 131.825 75.653 1.00 70.13 198 ASN A CA 1
ATOM 1447 C C . ASN A 1 331 ? 110.117 131.215 76.997 1.00 70.13 198 ASN A C 1
ATOM 1448 O O . ASN A 1 331 ? 109.239 131.756 77.679 1.00 70.13 198 ASN A O 1
ATOM 1453 N N . TRP A 1 332 ? 110.746 130.109 77.391 1.00 66.99 199 TRP A N 1
ATOM 1454 C CA . TRP A 1 332 ? 110.506 129.500 78.689 1.00 66.99 199 TRP A CA 1
ATOM 1455 C C . TRP A 1 332 ? 111.743 129.471 79.574 1.00 66.99 199 TRP A C 1
ATOM 1456 O O . TRP A 1 332 ? 111.647 129.040 80.729 1.00 66.99 199 TRP A O 1
ATOM 1467 N N . LYS A 1 333 ? 112.899 129.911 79.072 1.00 64.63 200 LYS A N 1
ATOM 1468 C CA . LYS A 1 333 ? 114.118 129.874 79.870 1.00 64.63 200 LYS A CA 1
ATOM 1469 C C . LYS A 1 333 ? 114.099 130.886 81.007 1.00 64.63 200 LYS A C 1
ATOM 1470 O O . LYS A 1 333 ? 114.790 130.684 82.012 1.00 64.63 200 LYS A O 1
ATOM 1476 N N . GLN A 1 334 ? 113.329 131.966 80.873 1.00 62.90 201 GLN A N 1
ATOM 1477 C CA . GLN A 1 334 ? 113.179 132.895 81.986 1.00 62.90 201 GLN A CA 1
ATOM 1478 C C . GLN A 1 334 ? 112.424 132.254 83.146 1.00 62.90 201 GLN A C 1
ATOM 1479 O O . GLN A 1 334 ? 112.723 132.543 84.308 1.00 62.90 201 GLN A O 1
ATOM 1485 N N . HIS A 1 335 ? 111.475 131.356 82.862 1.00 58.19 202 HIS A N 1
ATOM 1486 C CA . HIS A 1 335 ? 110.854 130.587 83.936 1.00 58.19 202 HIS A CA 1
ATOM 1487 C C . HIS A 1 335 ? 111.866 129.656 84.591 1.00 58.19 202 HIS A C 1
ATOM 1488 O O . HIS A 1 335 ? 111.843 129.458 85.813 1.00 58.19 202 HIS A O 1
ATOM 1495 N N . GLY A 1 336 ? 112.756 129.068 83.790 1.00 59.58 203 GLY A N 1
ATOM 1496 C CA . GLY A 1 336 ? 113.801 128.228 84.350 1.00 59.58 203 GLY A CA 1
ATOM 1497 C C . GLY A 1 336 ? 114.728 128.992 85.274 1.00 59.58 203 GLY A C 1
ATOM 1498 O O . GLY A 1 336 ? 115.075 128.512 86.355 1.00 59.58 203 GLY A O 1
ATOM 1499 N N . ARG A 1 337 ? 115.127 130.200 84.871 1.00 59.06 204 ARG A N 1
ATOM 1500 C CA . ARG A 1 337 ? 115.968 131.004 85.749 1.00 59.06 204 ARG A CA 1
ATOM 1501 C C . ARG A 1 337 ? 115.188 131.509 86.959 1.00 59.06 204 ARG A C 1
ATOM 1502 O O . ARG A 1 337 ? 115.772 131.698 88.031 1.00 59.06 204 ARG A O 1
ATOM 1510 N N . LEU A 1 338 ? 113.874 131.702 86.818 1.00 54.98 205 LEU A N 1
ATOM 1511 C CA . LEU A 1 338 ? 113.041 132.032 87.970 1.00 54.98 205 LEU A CA 1
ATOM 1512 C C . LEU A 1 338 ? 113.071 130.912 89.001 1.00 54.98 205 LEU A C 1
ATOM 1513 O O . LEU A 1 338 ? 113.265 131.155 90.200 1.00 54.98 205 LEU A O 1
ATOM 1518 N N . ILE A 1 339 ? 112.886 129.671 88.543 1.00 55.76 206 ILE A N 1
ATOM 1519 C CA . ILE A 1 339 ? 112.935 128.530 89.453 1.00 55.76 206 ILE A CA 1
ATOM 1520 C C . ILE A 1 339 ? 114.329 128.389 90.046 1.00 55.76 206 ILE A C 1
ATOM 1521 O O . ILE A 1 339 ? 114.484 128.065 91.229 1.00 55.76 206 ILE A O 1
ATOM 1526 N N . PHE A 1 340 ? 115.363 128.632 89.238 1.00 54.40 207 PHE A N 1
ATOM 1527 C CA . PHE A 1 340 ? 116.731 128.535 89.734 1.00 54.40 207 PHE A CA 1
ATOM 1528 C C . PHE A 1 340 ? 116.982 129.534 90.856 1.00 54.40 207 PHE A C 1
ATOM 1529 O O . PHE A 1 340 ? 117.544 129.183 91.899 1.00 54.40 207 PHE A O 1
ATOM 1537 N N . ILE A 1 341 ? 116.550 130.781 90.666 1.00 53.73 208 ILE A N 1
ATOM 1538 C CA . ILE A 1 341 ? 116.738 131.800 91.693 1.00 53.73 208 ILE A CA 1
ATOM 1539 C C . ILE A 1 341 ? 115.937 131.460 92.944 1.00 53.73 208 ILE A C 1
ATOM 1540 O O . ILE A 1 341 ? 116.435 131.595 94.070 1.00 53.73 208 ILE A O 1
ATOM 1542 N N . THR A 1 342 ? 114.688 131.014 92.770 1.00 52.31 209 THR A N 1
ATOM 1543 C CA . THR A 1 342 ? 113.847 130.698 93.922 1.00 52.31 209 THR A CA 1
ATOM 1544 C C . THR A 1 342 ? 114.431 129.548 94.734 1.00 52.31 209 THR A C 1
ATOM 1545 O O . THR A 1 342 ? 114.495 129.615 95.966 1.00 52.31 209 THR A O 1
ATOM 1549 N N . VAL A 1 343 ? 114.884 128.490 94.061 1.00 48.90 210 VAL A N 1
ATOM 1550 C CA . VAL A 1 343 ? 115.431 127.348 94.784 1.00 48.90 210 VAL A CA 1
ATOM 1551 C C . VAL A 1 343 ? 116.796 127.677 95.377 1.00 48.90 210 VAL A C 1
ATOM 1552 O O . VAL A 1 343 ? 117.145 127.173 96.449 1.00 48.90 210 VAL A O 1
ATOM 1556 N N . LEU A 1 344 ? 117.592 128.526 94.719 1.00 50.44 211 LEU A N 1
ATOM 1557 C CA . LEU A 1 344 ? 118.854 128.946 95.321 1.00 50.44 211 LEU A CA 1
ATOM 1558 C C . LEU A 1 344 ? 118.601 129.733 96.602 1.00 50.44 211 LEU A C 1
ATOM 1559 O O . LEU A 1 344 ? 119.253 129.497 97.628 1.00 50.44 211 LEU A O 1
ATOM 1564 N N . PHE A 1 345 ? 117.629 130.649 96.569 1.00 50.92 212 PHE A N 1
ATOM 1565 C CA . PHE A 1 345 ? 117.268 131.389 97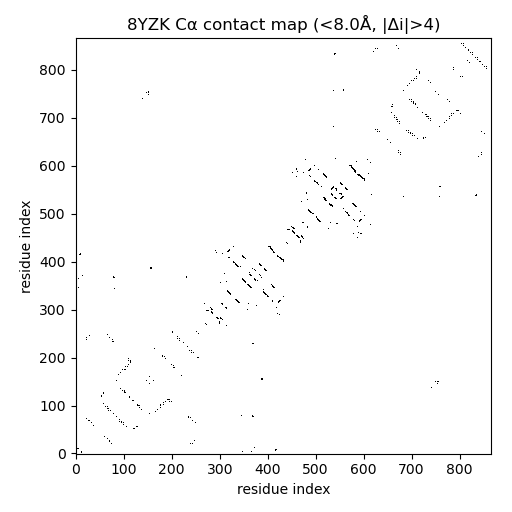.774 1.00 50.92 212 PHE A CA 1
ATOM 1566 C C . PHE A 1 345 ? 116.726 130.457 98.851 1.00 50.92 212 PHE A C 1
ATOM 1567 O O . PHE A 1 345 ? 117.050 130.611 100.033 1.00 50.92 212 PHE A O 1
ATOM 1575 N N . SER A 1 346 ? 115.921 129.468 98.462 1.00 44.34 213 SER A N 1
ATOM 1576 C CA . SER A 1 346 ? 115.308 128.566 99.427 1.00 44.34 213 SER A CA 1
ATOM 1577 C C . SER A 1 346 ? 116.208 127.406 99.835 1.00 44.34 213 SER A C 1
ATOM 1578 O O . SER A 1 346 ? 115.795 126.588 100.662 1.00 44.34 213 SER A O 1
ATOM 1581 N N . ILE A 1 347 ? 117.406 127.296 99.268 1.00 44.52 214 ILE A N 1
ATOM 1582 C CA . ILE A 1 347 ? 118.392 126.348 99.770 1.00 44.52 214 ILE A CA 1
ATOM 1583 C C . ILE A 1 347 ? 119.391 127.112 100.632 1.00 44.52 214 ILE A C 1
ATOM 1584 O O . ILE A 1 347 ? 119.992 126.546 101.553 1.00 44.52 214 ILE A O 1
ATOM 1589 N N . ILE A 1 348 ? 119.560 128.408 100.356 1.00 45.61 215 ILE A N 1
ATOM 1590 C CA . ILE A 1 348 ? 120.323 129.259 101.265 1.00 45.61 215 ILE A CA 1
ATOM 1591 C C . ILE A 1 348 ? 119.547 129.479 102.561 1.00 45.61 215 ILE A C 1
ATOM 1592 O O . ILE A 1 348 ? 120.127 129.504 103.653 1.00 45.61 215 ILE A O 1
ATOM 1597 N N . ILE A 1 349 ? 118.218 129.604 102.464 1.00 44.24 216 ILE A N 1
ATOM 1598 C CA . ILE A 1 349 ? 117.364 129.771 103.637 1.00 44.24 216 ILE A CA 1
ATOM 1599 C C . ILE A 1 349 ? 117.388 128.528 104.516 1.00 44.24 216 ILE A C 1
ATOM 1600 O O . ILE A 1 349 ? 116.986 128.580 105.682 1.00 44.24 216 ILE A O 1
ATOM 1605 N N . TRP A 1 350 ? 117.860 127.404 103.980 1.00 48.04 217 TRP A N 1
ATOM 1606 C CA . TRP A 1 350 ? 117.869 126.128 104.675 1.00 48.04 217 TRP A CA 1
ATOM 1607 C C . TRP A 1 350 ? 119.253 125.687 105.115 1.00 48.04 217 TRP A C 1
ATOM 1608 O O . TRP A 1 350 ? 119.366 124.947 106.093 1.00 48.04 217 TRP A O 1
ATOM 1619 N N . VAL A 1 351 ? 120.305 126.121 104.417 1.00 48.63 218 VAL A N 1
ATOM 1620 C CA . VAL A 1 351 ? 121.661 125.704 104.755 1.00 48.63 218 VAL A CA 1
ATOM 1621 C C . VAL A 1 351 ? 122.117 126.260 106.094 1.00 48.63 218 VAL A C 1
ATOM 1622 O O . VAL A 1 351 ? 123.075 125.743 106.679 1.00 48.63 218 VAL A O 1
ATOM 1626 N N . VAL A 1 352 ? 121.440 127.280 106.609 1.00 50.09 219 VAL A N 1
ATOM 1627 C CA . VAL A 1 352 ? 121.794 127.903 107.875 1.00 50.09 219 VAL A CA 1
ATOM 1628 C C . VAL A 1 352 ? 120.794 127.554 108.973 1.00 50.09 219 VAL A C 1
ATOM 1629 O O . VAL A 1 352 ? 121.186 127.137 110.061 1.00 50.09 219 VAL A O 1
ATOM 1633 N N . TRP A 1 353 ? 119.493 127.702 108.698 1.00 50.42 220 TRP A N 1
ATOM 1634 C CA . TRP A 1 353 ? 118.491 127.617 109.760 1.00 50.42 220 TRP A CA 1
ATOM 1635 C C . TRP A 1 353 ? 118.414 126.216 110.361 1.00 50.42 220 TRP A C 1
ATOM 1636 O O . TRP A 1 353 ? 118.369 126.063 111.588 1.00 50.42 220 TRP A O 1
ATOM 1647 N N . ILE A 1 354 ? 118.416 125.181 109.519 1.00 50.61 221 ILE A N 1
ATOM 1648 C CA . ILE A 1 354 ? 118.527 123.815 110.027 1.00 50.61 221 ILE A CA 1
ATOM 1649 C C . ILE A 1 354 ? 119.866 123.630 110.730 1.00 50.61 221 ILE A C 1
ATOM 1650 O O . ILE A 1 354 ? 119.942 123.076 111.837 1.00 50.61 221 ILE A O 1
ATOM 1655 N N . SER A 1 355 ? 120.940 124.113 110.100 1.00 54.60 222 SER A N 1
ATOM 1656 C CA . SER A 1 355 ? 122.255 124.069 110.727 1.00 54.60 222 SER A CA 1
ATOM 1657 C C . SER A 1 355 ? 122.276 124.884 112.012 1.00 54.60 222 SER A C 1
ATOM 1658 O O . SER A 1 355 ? 122.922 124.490 112.989 1.00 54.60 222 SER A O 1
ATOM 1661 N N . MET A 1 356 ? 121.570 126.020 112.035 1.00 55.91 223 MET A N 1
ATOM 1662 C CA . MET A 1 356 ? 121.508 126.818 113.255 1.00 55.91 223 MET A CA 1
ATOM 1663 C C . MET A 1 356 ? 120.858 126.039 114.388 1.00 55.91 223 MET A C 1
ATOM 1664 O O . MET A 1 356 ? 121.446 125.920 115.467 1.00 55.91 223 MET A O 1
ATOM 1669 N N . LEU A 1 357 ? 119.685 125.450 114.137 1.00 55.00 224 LEU A N 1
ATOM 1670 C CA . LEU A 1 357 ? 118.990 124.700 115.180 1.00 55.00 224 LEU A CA 1
ATOM 1671 C C . LEU A 1 357 ? 119.807 123.499 115.641 1.00 55.00 224 LEU A C 1
ATOM 1672 O O . LEU A 1 357 ? 119.777 123.136 116.822 1.00 55.00 224 LEU A O 1
ATOM 1677 N N . LEU A 1 358 ? 120.545 122.867 114.725 1.00 54.41 225 LEU A N 1
ATOM 1678 C CA . LEU A 1 358 ? 121.322 121.691 115.104 1.00 54.41 225 LEU A CA 1
ATOM 1679 C C . LEU A 1 358 ? 122.611 122.046 115.840 1.00 54.41 225 LEU A C 1
ATOM 1680 O O . LEU A 1 358 ? 123.060 121.269 116.690 1.00 54.41 225 LEU A O 1
ATOM 1685 N N . ARG A 1 359 ? 123.224 123.190 115.540 1.00 58.76 226 ARG A N 1
ATOM 1686 C CA . ARG A 1 359 ? 124.585 123.460 115.984 1.00 58.76 226 ARG A CA 1
ATOM 1687 C C . ARG A 1 359 ? 124.671 124.678 116.892 1.00 58.76 226 ARG A C 1
ATOM 1688 O O . ARG A 1 359 ? 125.207 124.580 118.001 1.00 58.76 226 ARG A O 1
ATOM 1696 N N . GLY A 1 360 ? 124.142 125.822 116.466 1.00 63.13 227 GLY A N 1
ATOM 1697 C CA . GLY A 1 360 ? 124.472 127.083 117.099 1.00 63.13 227 GLY A CA 1
ATOM 1698 C C . GLY A 1 360 ? 123.675 127.422 118.339 1.00 63.13 227 GLY A C 1
ATOM 1699 O O . GLY A 1 360 ? 124.233 127.949 119.306 1.00 63.13 227 GLY A O 1
ATOM 1700 N N . ASN A 1 361 ? 122.373 127.145 118.316 1.00 64.52 228 ASN A N 1
ATOM 1701 C CA . ASN A 1 361 ? 121.531 127.400 119.482 1.00 64.52 228 ASN A CA 1
ATOM 1702 C C . ASN A 1 361 ? 122.029 126.724 120.757 1.00 64.52 228 ASN A C 1
ATOM 1703 O O . ASN A 1 361 ? 121.963 127.366 121.819 1.00 64.52 228 ASN A O 1
ATOM 1708 N N . PRO A 1 362 ? 122.504 125.468 120.751 1.00 65.25 229 PRO A N 1
ATOM 1709 C CA . PRO A 1 362 ? 123.169 124.962 121.965 1.00 65.25 229 PRO A CA 1
ATOM 1710 C C . PRO A 1 362 ? 124.409 125.752 122.352 1.00 65.25 229 PRO A C 1
ATOM 1711 O O . PRO A 1 362 ? 124.681 125.919 123.547 1.00 65.25 229 PRO A O 1
ATOM 1715 N N . GLN A 1 363 ? 125.171 126.247 121.374 1.00 64.23 230 GLN A N 1
ATOM 1716 C CA . GLN A 1 363 ? 126.366 127.021 121.691 1.00 64.23 230 GLN A CA 1
ATOM 1717 C C . GLN A 1 363 ? 126.052 128.483 121.976 1.00 64.23 230 GLN A C 1
ATOM 1718 O O . GLN A 1 363 ? 126.770 129.125 122.750 1.00 64.23 230 GLN A O 1
ATOM 1724 N N . PHE A 1 364 ? 124.997 129.024 121.377 1.00 67.10 231 PHE A N 1
ATOM 1725 C CA . PHE A 1 364 ? 124.649 130.423 121.570 1.00 67.10 231 PHE A CA 1
ATOM 1726 C C . PHE A 1 364 ? 123.731 130.645 122.762 1.00 67.10 231 PHE A C 1
ATOM 1727 O O . PHE A 1 364 ? 123.323 131.787 122.999 1.00 67.10 231 PHE A O 1
ATOM 1735 N N . GLN A 1 365 ? 123.409 129.586 123.511 1.00 67.89 232 GLN A N 1
ATOM 1736 C CA . GLN A 1 365 ? 122.455 129.649 124.622 1.00 67.89 232 GLN A CA 1
ATOM 1737 C C . GLN A 1 365 ? 121.121 130.225 124.155 1.00 67.89 232 GLN A C 1
ATOM 1738 O O . GLN A 1 365 ? 120.481 131.019 124.846 1.00 67.89 232 GLN A O 1
ATOM 1744 N N . ARG A 1 366 ? 120.703 129.813 122.965 1.00 67.41 233 ARG A N 1
ATOM 1745 C CA . ARG A 1 366 ? 119.516 130.333 122.305 1.00 67.41 233 ARG A CA 1
ATOM 1746 C C . ARG A 1 366 ? 118.477 129.237 122.112 1.00 67.41 233 ARG A C 1
ATOM 1747 O O . ARG A 1 366 ? 117.834 129.141 121.066 1.00 67.41 233 ARG A O 1
ATOM 1755 N N . GLN A 1 367 ? 118.310 128.381 123.111 1.00 65.85 234 GLN A N 1
ATOM 1756 C CA . GLN A 1 367 ? 117.319 127.324 123.031 1.00 65.85 234 GLN A CA 1
ATOM 1757 C C . GLN A 1 367 ? 116.774 127.043 124.421 1.00 65.85 234 GLN A C 1
ATOM 1758 O O . GLN A 1 367 ? 117.499 127.174 125.415 1.00 65.85 234 GLN A O 1
ATOM 1764 N N . PRO A 1 368 ? 115.491 126.703 124.526 1.00 64.05 235 PRO A N 1
ATOM 1765 C CA . PRO A 1 368 ? 114.478 126.749 123.464 1.00 64.05 235 PRO A CA 1
ATOM 1766 C C . PRO A 1 368 ? 113.803 128.112 123.366 1.00 64.05 235 PRO A C 1
ATOM 1767 O O . PRO A 1 368 ? 112.586 128.193 123.241 1.00 64.05 235 PRO A O 1
ATOM 1771 N N . GLN A 1 369 ? 114.568 129.201 123.436 1.00 64.72 236 GLN A N 1
ATOM 1772 C CA . GLN A 1 369 ? 114.014 130.536 123.246 1.00 64.72 236 GLN A CA 1
ATOM 1773 C C . GLN A 1 369 ? 114.075 130.978 121.788 1.00 64.72 236 GLN A C 1
ATOM 1774 O O . GLN A 1 369 ? 113.101 131.530 121.268 1.00 64.72 236 GLN A O 1
ATOM 1780 N N . TRP A 1 370 ? 115.203 130.745 121.120 1.00 63.84 237 TRP A N 1
ATOM 1781 C CA . TRP A 1 370 ? 115.334 130.944 119.676 1.00 63.84 237 TRP A CA 1
ATOM 1782 C C . TRP A 1 370 ? 115.112 129.647 118.917 1.00 63.84 237 TRP A C 1
ATOM 1783 O O . TRP A 1 370 ? 115.747 129.397 117.892 1.00 63.84 237 TRP A O 1
ATOM 1794 N N . ASP A 1 371 ? 114.239 128.780 119.427 1.00 61.90 238 ASP A N 1
ATOM 1795 C CA . ASP A 1 371 ? 113.952 127.492 118.808 1.00 61.90 238 ASP A CA 1
ATOM 1796 C C . ASP A 1 371 ? 112.766 127.589 117.857 1.00 61.90 238 ASP A C 1
ATOM 1797 O O . ASP A 1 371 ? 112.882 127.279 116.670 1.00 61.90 238 ASP A O 1
ATOM 1802 N N . ASP A 1 372 ? 111.622 128.021 118.371 1.00 61.86 239 ASP A N 1
ATOM 1803 C CA . ASP A 1 372 ? 110.385 128.200 117.620 1.00 61.86 239 ASP A CA 1
ATOM 1804 C C . ASP A 1 372 ? 110.326 129.517 116.836 1.00 61.86 239 ASP A C 1
ATOM 1805 O O . ASP A 1 372 ? 109.870 129.503 115.682 1.00 61.86 239 ASP A O 1
ATOM 1810 N N . PRO A 1 373 ? 110.725 130.670 117.405 1.00 58.82 240 PRO A N 1
ATOM 1811 C CA . PRO A 1 373 ? 110.675 131.910 116.609 1.00 58.82 240 PRO A CA 1
ATOM 1812 C C . PRO A 1 373 ? 111.514 131.882 115.345 1.00 58.82 240 PRO A C 1
ATOM 1813 O O . PRO A 1 373 ? 111.088 132.452 114.336 1.00 58.82 240 PRO A O 1
ATOM 1817 N N . VAL A 1 374 ? 112.685 131.238 115.349 1.00 56.84 241 VAL A N 1
ATOM 1818 C CA . VAL A 1 374 ? 113.469 131.198 114.117 1.00 56.84 241 VAL A CA 1
ATOM 1819 C C . VAL A 1 374 ? 112.808 130.292 113.086 1.00 56.84 241 VAL A C 1
ATOM 1820 O O . VAL A 1 374 ? 112.874 130.565 111.881 1.00 56.84 241 VAL A O 1
ATOM 1824 N N . VAL A 1 375 ? 112.136 129.229 113.531 1.00 53.45 242 VAL A N 1
ATOM 1825 C CA . VAL A 1 375 ? 111.395 128.381 112.605 1.00 53.45 242 VAL A CA 1
ATOM 1826 C C . VAL A 1 375 ? 110.246 129.159 111.980 1.00 53.45 242 VAL A C 1
ATOM 1827 O O . VAL A 1 375 ? 110.017 129.083 110.767 1.00 53.45 242 VAL A O 1
ATOM 1831 N N . CYS A 1 376 ? 109.517 129.934 112.787 1.00 54.65 243 CYS A N 1
ATOM 1832 C CA . CYS A 1 376 ? 108.422 130.730 112.239 1.00 54.65 243 CYS A CA 1
ATOM 1833 C C . CYS A 1 376 ? 108.940 131.835 111.325 1.00 54.65 243 CYS A C 1
ATOM 1834 O O . CYS A 1 376 ? 108.296 132.171 110.323 1.00 54.65 243 CYS A O 1
ATOM 1837 N N . ILE A 1 377 ? 110.098 132.412 111.655 1.00 54.60 244 ILE A N 1
ATOM 1838 C CA . ILE A 1 377 ? 110.706 133.429 110.800 1.00 54.60 244 ILE A CA 1
ATOM 1839 C C . ILE A 1 377 ? 111.056 132.831 109.443 1.00 54.60 244 ILE A C 1
ATOM 1840 O O . ILE A 1 377 ? 110.735 133.401 108.392 1.00 54.60 244 ILE A O 1
ATOM 1845 N N . ALA A 1 378 ? 111.701 131.659 109.453 1.00 50.90 245 ALA A N 1
ATOM 1846 C CA . ALA A 1 378 ? 112.051 130.985 108.207 1.00 50.90 245 ALA A CA 1
ATOM 1847 C C . ALA A 1 378 ? 110.806 130.624 107.413 1.00 50.90 245 ALA A C 1
ATOM 1848 O O . ALA A 1 378 ? 110.776 130.787 106.190 1.00 50.90 245 ALA A O 1
ATOM 1850 N N . LEU A 1 379 ? 109.761 130.162 108.098 1.00 50.71 246 LEU A N 1
ATOM 1851 C CA . LEU A 1 379 ? 108.516 129.811 107.424 1.00 50.71 246 LEU A CA 1
ATOM 1852 C C . LEU A 1 379 ? 107.891 131.021 106.743 1.00 50.71 246 LEU A C 1
ATOM 1853 O O . LEU A 1 379 ? 107.503 130.955 105.570 1.00 50.71 246 LEU A O 1
ATOM 1858 N N . VAL A 1 380 ? 107.783 132.142 107.460 1.00 46.71 247 VAL A N 1
ATOM 1859 C CA . VAL A 1 380 ? 107.063 133.281 106.900 1.00 46.71 247 VAL A CA 1
ATOM 1860 C C . VAL A 1 380 ? 107.878 133.944 105.795 1.00 46.71 247 VAL A C 1
ATOM 1861 O O . VAL A 1 380 ? 107.323 134.378 104.778 1.00 46.71 247 VAL A O 1
ATOM 1865 N N . THR A 1 381 ? 109.206 133.993 105.936 1.00 46.46 248 THR A N 1
ATOM 1866 C CA . THR A 1 381 ? 109.996 134.566 104.856 1.00 46.46 248 THR A CA 1
ATOM 1867 C C . THR A 1 381 ? 110.131 133.620 103.669 1.00 46.46 248 THR A C 1
ATOM 1868 O O . THR A 1 381 ? 110.286 134.096 102.544 1.00 46.46 248 THR A O 1
ATOM 1872 N N . ASN A 1 382 ? 110.012 132.302 103.872 1.00 47.22 249 ASN A N 1
ATOM 1873 C CA . ASN A 1 382 ? 109.948 131.393 102.731 1.00 47.22 249 ASN A CA 1
ATOM 1874 C C . ASN A 1 382 ? 108.618 131.527 102.001 1.00 47.22 249 ASN A C 1
ATOM 1875 O O . ASN A 1 382 ? 108.576 131.511 100.764 1.00 47.22 249 ASN A O 1
ATOM 1880 N N . ALA A 1 383 ? 107.525 131.689 102.747 1.00 45.85 250 ALA A N 1
ATOM 1881 C CA . ALA A 1 383 ? 106.239 131.963 102.116 1.00 45.85 250 ALA A CA 1
ATOM 1882 C C . ALA A 1 383 ? 106.284 133.265 101.329 1.00 45.85 250 ALA A C 1
ATOM 1883 O O . ALA A 1 383 ? 105.749 133.349 100.216 1.00 45.85 250 ALA A O 1
ATOM 1885 N N . TRP A 1 384 ? 106.940 134.288 101.881 1.00 49.52 251 TRP A N 1
ATOM 1886 C CA . TRP A 1 384 ? 107.010 135.568 101.186 1.00 49.52 251 TRP A CA 1
ATOM 1887 C C . TRP A 1 384 ? 107.925 135.506 99.966 1.00 49.52 251 TRP A C 1
ATOM 1888 O O . TRP A 1 384 ? 107.615 136.110 98.936 1.00 49.52 251 TRP A O 1
ATOM 1899 N N . VAL A 1 385 ? 109.053 134.790 100.049 1.00 48.11 252 VAL A N 1
ATOM 1900 C CA . VAL A 1 385 ? 109.916 134.705 98.873 1.00 48.11 252 VAL A CA 1
ATOM 1901 C C . VAL A 1 385 ? 109.233 133.878 97.793 1.00 48.11 252 VAL A C 1
ATOM 1902 O O . VAL A 1 385 ? 109.420 134.133 96.599 1.00 48.11 252 VAL A O 1
ATOM 1906 N N . PHE A 1 386 ? 108.403 132.908 98.179 1.00 49.34 253 PHE A N 1
ATOM 1907 C CA . PHE A 1 386 ? 107.614 132.186 97.188 1.00 49.34 253 PHE A CA 1
ATOM 1908 C C . PHE A 1 386 ? 106.590 133.102 96.529 1.00 49.34 253 PHE A C 1
ATOM 1909 O O . PHE A 1 386 ? 106.497 133.167 95.299 1.00 49.34 253 PHE A O 1
ATOM 1917 N N . LEU A 1 387 ? 105.815 133.829 97.337 1.00 49.76 254 LEU A N 1
ATOM 1918 C CA . LEU A 1 387 ? 104.746 134.653 96.786 1.00 49.76 254 LEU A CA 1
ATOM 1919 C C . LEU A 1 387 ? 105.266 135.853 96.003 1.00 49.76 254 LEU A C 1
ATOM 1920 O O . LEU A 1 387 ? 104.581 136.323 95.088 1.00 49.76 254 LEU A O 1
ATOM 1925 N N . LEU A 1 388 ? 106.458 136.357 96.327 1.00 52.24 255 LEU A N 1
ATOM 1926 C CA . LEU A 1 388 ? 106.973 137.579 95.723 1.00 52.24 255 LEU A CA 1
ATOM 1927 C C . LEU A 1 388 ? 108.064 137.323 94.692 1.00 52.24 255 LEU A C 1
ATOM 1928 O O . LEU A 1 388 ? 108.038 137.917 93.614 1.00 52.24 255 LEU A O 1
ATOM 1930 N N . LEU A 1 389 ? 109.045 136.480 95.011 1.00 50.27 256 LEU A N 1
ATOM 1931 C CA . LEU A 1 389 ? 110.136 136.213 94.086 1.00 50.27 256 LEU A CA 1
ATOM 1932 C C . LEU A 1 389 ? 109.738 135.278 92.953 1.00 50.27 256 LEU A C 1
ATOM 1933 O O . LEU A 1 389 ? 110.414 135.261 91.919 1.00 50.27 256 LEU A O 1
ATOM 1938 N N . TYR A 1 390 ? 108.665 134.504 93.114 1.00 53.40 257 TYR A N 1
ATOM 1939 C CA . TYR A 1 390 ? 108.241 133.562 92.088 1.00 53.40 257 TYR A CA 1
ATOM 1940 C C . TYR A 1 390 ? 106.886 133.913 91.487 1.00 53.40 257 TYR A C 1
ATOM 1941 O O . TYR A 1 390 ? 106.781 134.078 90.270 1.00 53.40 257 TYR A O 1
ATOM 1950 N N . ILE A 1 391 ? 105.841 134.029 92.307 1.00 54.13 258 ILE A N 1
ATOM 1951 C CA . ILE A 1 391 ? 104.497 134.193 91.759 1.00 54.13 258 ILE A CA 1
ATOM 1952 C C . ILE A 1 391 ? 104.328 135.569 91.128 1.00 54.13 258 ILE A C 1
ATOM 1953 O O . ILE A 1 391 ? 103.661 135.709 90.097 1.00 54.13 258 ILE A O 1
ATOM 1958 N N . VAL A 1 392 ? 104.897 136.609 91.741 1.00 55.39 259 VAL A N 1
ATOM 1959 C CA . VAL A 1 392 ? 104.825 137.944 91.143 1.00 55.39 259 VAL A CA 1
ATOM 1960 C C . VAL A 1 392 ? 105.530 138.002 89.791 1.00 55.39 259 VAL A C 1
ATOM 1961 O O . VAL A 1 392 ? 104.914 138.472 88.821 1.00 55.39 259 VAL A O 1
ATOM 1965 N N . PRO A 1 393 ? 106.782 137.542 89.638 1.00 58.05 260 PRO A N 1
ATOM 1966 C CA . PRO A 1 393 ? 107.353 137.499 88.284 1.00 58.05 260 PRO A CA 1
ATOM 1967 C C . PRO A 1 393 ? 106.617 136.561 87.347 1.00 58.05 260 PRO A C 1
ATOM 1968 O O . PRO A 1 393 ? 106.542 136.848 86.148 1.00 58.05 260 PRO A O 1
ATOM 1972 N N . GLU A 1 394 ? 106.072 135.451 87.853 1.00 58.70 261 GLU A N 1
ATOM 1973 C CA . GLU A 1 394 ? 105.314 134.546 86.995 1.00 58.70 261 GLU A CA 1
ATOM 1974 C C . GLU A 1 394 ? 104.084 135.237 86.425 1.00 58.70 261 GLU A C 1
ATOM 1975 O O . GLU A 1 394 ? 103.778 135.095 85.237 1.00 58.70 261 GLU A O 1
ATOM 1981 N N . LEU A 1 395 ? 103.374 135.999 87.254 1.00 60.56 262 LEU A N 1
ATOM 1982 C CA . LEU A 1 395 ? 102.278 136.818 86.759 1.00 60.56 262 LEU A CA 1
ATOM 1983 C C . LEU A 1 395 ? 102.766 137.996 85.928 1.00 60.56 262 LEU A C 1
ATOM 1984 O O . LEU A 1 395 ? 101.975 138.570 85.175 1.00 60.56 262 LEU A O 1
ATOM 1989 N N . CYS A 1 396 ? 104.036 138.379 86.061 1.00 62.68 263 CYS A N 1
ATOM 1990 C CA . CYS A 1 396 ? 104.602 139.424 85.216 1.00 62.68 263 CYS A CA 1
ATOM 1991 C C . CYS A 1 396 ? 104.867 138.943 83.793 1.00 62.68 263 CYS A C 1
ATOM 1992 O O . CYS A 1 396 ? 104.606 139.681 82.837 1.00 62.68 263 CYS A O 1
ATOM 1995 N N . ILE A 1 397 ? 105.380 137.718 83.625 1.00 57.74 264 ILE A N 1
ATOM 1996 C CA . ILE A 1 397 ? 105.625 137.188 82.282 1.00 57.74 264 ILE A CA 1
ATOM 1997 C C . ILE A 1 397 ? 104.440 136.404 81.742 1.00 57.74 264 ILE A C 1
ATOM 1998 O O . ILE A 1 397 ? 104.457 136.001 80.569 1.00 57.74 264 ILE A O 1
ATOM 2003 N N . LEU A 1 398 ? 103.413 136.174 82.555 1.00 58.34 265 LEU A N 1
ATOM 2004 C CA . LEU A 1 398 ? 102.152 135.616 82.086 1.00 58.34 265 LEU A CA 1
ATOM 2005 C C . LEU A 1 398 ? 101.069 136.651 82.352 1.00 58.34 265 LEU A C 1
ATOM 2006 O O . LEU A 1 398 ? 100.009 136.339 82.904 1.00 58.34 265 LEU A O 1
ATOM 2011 N N . TYR A 1 399 ? 101.357 137.891 81.960 1.00 65.12 266 TYR A N 1
ATOM 2012 C CA . TYR A 1 399 ? 100.603 139.065 82.366 1.00 65.12 266 TYR A CA 1
ATOM 2013 C C . TYR A 1 399 ? 99.157 139.014 81.876 1.00 65.12 266 TYR A C 1
ATOM 2014 O O . TYR A 1 399 ? 98.768 138.190 81.045 1.00 65.12 266 TYR A O 1
ATOM 2023 N N . ARG A 1 400 ? 98.360 139.933 82.412 1.00 69.28 267 ARG A N 1
ATOM 2024 C CA . ARG A 1 400 ? 96.977 140.128 82.006 1.00 69.28 267 ARG A CA 1
ATOM 2025 C C . ARG A 1 400 ? 96.908 141.269 81.000 1.00 69.28 267 ARG A C 1
ATOM 2026 O O . ARG A 1 400 ? 97.494 142.334 81.221 1.00 69.28 267 ARG A O 1
ATOM 2034 N N . SER A 1 401 ? 96.208 141.040 79.895 1.00 69.58 268 SER A N 1
ATOM 2035 C CA . SER A 1 401 ? 96.106 142.039 78.838 1.00 69.58 268 SER A CA 1
ATOM 2036 C C . SER A 1 401 ? 94.670 142.520 78.671 1.00 69.58 268 SER A C 1
ATOM 2037 O O . SER A 1 401 ? 94.108 143.150 79.567 1.00 69.58 268 SER A O 1
ATOM 2040 N N . PHE B 2 37 ? 109.685 150.392 141.072 1.00 111.41 37 PHE C N 1
ATOM 2041 C CA . PHE B 2 37 ? 110.049 148.987 140.928 1.00 111.41 37 PHE C CA 1
ATOM 2042 C C . PHE B 2 37 ? 111.372 148.690 141.627 1.00 111.41 37 PHE C C 1
ATOM 2043 O O . PHE B 2 37 ? 112.283 148.113 141.035 1.00 111.41 37 PHE C O 1
ATOM 2051 N N . ALA B 2 38 ? 111.472 149.092 142.893 1.00 115.80 38 ALA C N 1
ATOM 2052 C CA . ALA B 2 38 ? 112.670 148.878 143.692 1.00 115.80 38 ALA C CA 1
ATOM 2053 C C . ALA B 2 38 ? 112.296 148.150 144.973 1.00 115.80 38 ALA C C 1
ATOM 2054 O O . ALA B 2 38 ? 111.358 148.558 145.667 1.00 115.80 38 ALA C O 1
ATOM 2056 N N . SER B 2 39 ? 113.036 147.080 145.279 1.00 115.59 39 SER C N 1
ATOM 2057 C CA . SER B 2 39 ? 112.834 146.266 146.474 1.00 115.59 39 SER C CA 1
ATOM 2058 C C . SER B 2 39 ? 111.396 145.773 146.579 1.00 115.59 39 SER C C 1
ATOM 2059 O O . SER B 2 39 ? 110.993 144.856 145.857 1.00 115.59 39 SER C O 1
ATOM 2062 N N . SER B 2 40 ? 110.618 146.376 147.476 1.00 121.63 40 SER C N 1
ATOM 2063 C CA . SER B 2 40 ? 109.207 146.049 147.652 1.00 121.63 40 SER C CA 1
ATOM 2064 C C . SER B 2 40 ? 108.406 147.342 147.575 1.00 121.63 40 SER C C 1
ATOM 2065 O O . SER B 2 40 ? 108.545 148.214 148.439 1.00 121.63 40 SER C O 1
ATOM 2068 N N . GLU B 2 41 ? 107.571 147.466 146.541 1.00 123.54 41 GLU C N 1
ATOM 2069 C CA . GLU B 2 41 ? 106.769 148.675 146.382 1.00 123.54 41 GLU C CA 1
ATOM 2070 C C . GLU B 2 41 ? 105.615 148.711 147.378 1.00 123.54 41 GLU C C 1
ATOM 2071 O O . GLU B 2 41 ? 105.294 149.772 147.926 1.00 123.54 41 GLU C O 1
ATOM 2073 N N . LEU B 2 42 ? 104.983 147.569 147.624 1.00 116.29 42 LEU C N 1
ATOM 2074 C CA . LEU B 2 42 ? 103.848 147.503 148.537 1.00 116.29 42 LEU C CA 1
ATOM 2075 C C . LEU B 2 42 ? 104.308 147.296 149.975 1.00 116.29 42 LEU C C 1
ATOM 2076 O O . LEU B 2 42 ? 105.164 146.455 150.248 1.00 116.29 42 LEU C O 1
ATOM 2078 N N . CYS B 2 60 ? 99.856 146.407 152.221 1.00 108.60 60 CYS C N 1
ATOM 2079 C CA . CYS B 2 60 ? 100.103 146.099 150.817 1.00 108.60 60 CYS C CA 1
ATOM 2080 C C . CYS B 2 60 ? 99.516 147.175 149.910 1.00 108.60 60 CYS C C 1
ATOM 2081 O O . CYS B 2 60 ? 98.905 146.873 148.885 1.00 108.60 60 CYS C O 1
ATOM 2084 N N . GLN B 2 61 ? 99.705 148.433 150.296 1.00 107.32 61 GLN C N 1
ATOM 2085 C CA . GLN B 2 61 ? 99.189 149.551 149.523 1.00 107.32 61 GLN C CA 1
ATOM 2086 C C . GLN B 2 61 ? 100.059 149.811 148.299 1.00 107.32 61 GLN C C 1
ATOM 2087 O O . GLN B 2 61 ? 101.275 149.599 148.313 1.00 107.32 61 GLN C O 1
ATOM 2089 N N . GLY B 2 62 ? 99.417 150.275 147.230 1.00 105.06 62 GLY C N 1
ATOM 2090 C CA . GLY B 2 62 ? 100.115 150.628 146.010 1.00 105.06 62 GLY C CA 1
ATOM 2091 C C . GLY B 2 62 ? 99.243 151.438 145.073 1.00 105.06 62 GLY C C 1
ATOM 2092 O O . GLY B 2 62 ? 98.096 151.064 144.812 1.00 105.06 62 GLY C O 1
ATOM 2093 N N . ASP B 2 63 ? 99.771 152.542 144.551 1.00 108.74 63 ASP C N 1
ATOM 2094 C CA . ASP B 2 63 ? 98.987 153.434 143.697 1.00 108.74 63 ASP C CA 1
ATOM 2095 C C . ASP B 2 63 ? 99.024 152.993 142.237 1.00 108.74 63 ASP C C 1
ATOM 2096 O O . ASP B 2 63 ? 99.321 153.769 141.330 1.00 108.74 63 ASP C O 1
ATOM 2098 N N . SER B 2 64 ? 98.716 151.710 142.011 1.00 109.46 64 SER C N 1
ATOM 2099 C CA . SER B 2 64 ? 98.537 151.183 140.662 1.00 109.46 64 SER C CA 1
ATOM 2100 C C . SER B 2 64 ? 97.489 150.077 140.642 1.00 109.46 64 SER C C 1
ATOM 2101 O O . SER B 2 64 ? 97.550 149.183 139.790 1.00 109.46 64 SER C O 1
ATOM 2104 N N . LEU B 2 65 ? 96.531 150.122 141.573 1.00 109.17 65 LEU C N 1
ATOM 2105 C CA . LEU B 2 65 ? 95.614 149.003 141.774 1.00 109.17 65 LEU C CA 1
ATOM 2106 C C . LEU B 2 65 ? 94.732 148.764 140.555 1.00 109.17 65 LEU C C 1
ATOM 2107 O O . LEU B 2 65 ? 94.487 147.612 140.179 1.00 109.17 65 LEU C O 1
ATOM 2109 N N . ARG B 2 66 ? 94.247 149.829 139.923 1.00 110.99 66 ARG C N 1
ATOM 2110 C CA . ARG B 2 66 ? 93.358 149.672 138.772 1.00 110.99 66 ARG C CA 1
ATOM 2111 C C . ARG B 2 66 ? 94.142 149.566 137.467 1.00 110.99 66 ARG C C 1
ATOM 2112 O O . ARG B 2 66 ? 93.847 150.239 136.480 1.00 110.99 66 ARG C O 1
ATOM 2114 N N . SER B 2 67 ? 95.161 148.706 137.463 1.00 111.60 67 SER C N 1
ATOM 2115 C CA . SER B 2 67 ? 95.843 148.334 136.233 1.00 111.60 67 SER C CA 1
ATOM 2116 C C . SER B 2 67 ? 96.273 146.873 136.204 1.00 111.60 67 SER C C 1
ATOM 2117 O O . SER B 2 67 ? 96.884 146.453 135.217 1.00 111.60 67 SER C O 1
ATOM 2120 N N . TYR B 2 68 ? 95.972 146.092 137.239 1.00 106.58 68 TYR C N 1
ATOM 2121 C CA . TYR B 2 68 ? 96.330 144.679 137.297 1.00 106.58 68 TYR C CA 1
ATOM 2122 C C . TYR B 2 68 ? 95.499 144.016 138.392 1.00 106.58 68 TYR C C 1
ATOM 2123 O O . TYR B 2 68 ? 94.552 144.608 138.922 1.00 106.58 68 TYR C O 1
ATOM 2132 N N . TYR B 2 69 ? 95.857 142.778 138.732 1.00 106.09 69 TYR C N 1
ATOM 2133 C CA . TYR B 2 69 ? 95.241 142.049 139.831 1.00 106.09 69 TYR C CA 1
ATOM 2134 C C . TYR B 2 69 ? 96.331 141.357 140.637 1.00 106.09 69 TYR C C 1
ATOM 2135 O O . TYR B 2 69 ? 97.296 140.839 140.068 1.00 106.09 69 TYR C O 1
ATOM 2137 N N . ALA B 2 70 ? 96.173 141.347 141.956 1.00 104.36 70 ALA C N 1
ATOM 2138 C CA . ALA B 2 70 ? 97.165 140.796 142.871 1.00 104.36 70 ALA C CA 1
ATOM 2139 C C . ALA B 2 70 ? 96.564 139.636 143.661 1.00 104.36 70 ALA C C 1
ATOM 2140 O O . ALA B 2 70 ? 95.410 139.247 143.465 1.00 104.36 70 ALA C O 1
ATOM 2142 N N . SER B 2 71 ? 97.368 139.084 144.569 1.00 103.30 71 SER C N 1
ATOM 2143 C CA . SER B 2 71 ? 96.966 137.949 145.387 1.00 103.30 71 SER C CA 1
ATOM 2144 C C . SER B 2 71 ? 97.469 138.159 146.810 1.00 103.30 71 SER C C 1
ATOM 2145 O O . SER B 2 71 ? 98.107 139.168 147.125 1.00 103.30 71 SER C O 1
ATOM 2148 N N . TRP B 2 72 ? 97.174 137.191 147.675 1.00 105.31 72 TRP C N 1
ATOM 2149 C CA . TRP B 2 72 ? 97.594 137.214 149.068 1.00 105.31 72 TRP C CA 1
ATOM 2150 C C . TRP B 2 72 ? 98.160 135.852 149.442 1.00 105.31 72 TRP C C 1
ATOM 2151 O O . TRP B 2 72 ? 97.800 134.830 148.851 1.00 105.31 72 TRP C O 1
ATOM 2162 N N . TYR B 2 73 ? 99.052 135.843 150.431 1.00 102.08 73 TYR C N 1
ATOM 2163 C CA . TYR B 2 73 ? 99.725 134.619 150.840 1.00 102.08 73 TYR C CA 1
ATOM 2164 C C . TYR B 2 73 ? 99.776 134.526 152.358 1.00 102.08 73 TYR C C 1
ATOM 2165 O O . TYR B 2 73 ? 99.734 135.537 153.064 1.00 102.08 73 TYR C O 1
ATOM 2174 N N . GLN B 2 74 ? 99.861 133.291 152.850 1.00 103.88 74 GLN C N 1
ATOM 2175 C CA . GLN B 2 74 ? 100.087 132.999 154.258 1.00 103.88 74 GLN C CA 1
ATOM 2176 C C . GLN B 2 74 ? 101.135 131.901 154.360 1.00 103.88 74 GLN C C 1
ATOM 2177 O O . GLN B 2 74 ? 101.122 130.949 153.575 1.00 103.88 74 GLN C O 1
ATOM 2179 N N . GLN B 2 75 ? 102.042 132.030 155.327 1.00 104.33 75 GLN C N 1
ATOM 2180 C CA . GLN B 2 75 ? 103.186 131.130 155.420 1.00 104.33 75 GLN C CA 1
ATOM 2181 C C . GLN B 2 75 ? 103.409 130.723 156.867 1.00 104.33 75 GLN C C 1
ATOM 2182 O O . GLN B 2 75 ? 103.665 131.576 157.722 1.00 104.33 75 GLN C O 1
ATOM 2188 N N . LYS B 2 76 ? 103.309 129.423 157.134 1.00 104.89 76 LYS C N 1
ATOM 2189 C CA . LYS B 2 76 ? 103.717 128.889 158.421 1.00 104.89 76 LYS C CA 1
ATOM 2190 C C . LYS B 2 76 ? 105.240 128.950 158.540 1.00 104.89 76 LYS C C 1
ATOM 2191 O O . LYS B 2 76 ? 105.951 128.774 157.547 1.00 104.89 76 LYS C O 1
ATOM 2193 N N . PRO B 2 77 ? 105.769 129.200 159.740 1.00 102.97 77 PRO C N 1
ATOM 2194 C CA . PRO B 2 77 ? 107.221 129.369 159.871 1.00 102.97 77 PRO C CA 1
ATOM 2195 C C . PRO B 2 77 ? 107.966 128.073 159.591 1.00 102.97 77 PRO C C 1
ATOM 2196 O O . PRO B 2 77 ? 107.538 126.987 159.987 1.00 102.97 77 PRO C O 1
ATOM 2200 N N . GLY B 2 78 ? 109.096 128.202 158.898 1.00 101.93 78 GLY C N 1
ATOM 2201 C CA . GLY B 2 78 ? 109.866 127.044 158.492 1.00 101.93 78 GLY C CA 1
ATOM 2202 C C . GLY B 2 78 ? 109.203 126.179 157.446 1.00 101.93 78 GLY C C 1
ATOM 2203 O O . GLY B 2 78 ? 109.571 125.012 157.299 1.00 101.93 78 GLY C O 1
ATOM 2204 N N . GLN B 2 79 ? 108.235 126.719 156.708 1.00 100.21 79 GLN C N 1
ATOM 2205 C CA . GLN B 2 79 ? 107.495 125.950 155.720 1.00 100.21 79 GLN C CA 1
ATOM 2206 C C . GLN B 2 79 ? 107.247 126.807 154.487 1.00 100.21 79 GLN C C 1
ATOM 2207 O O . GLN B 2 79 ? 107.278 128.039 154.544 1.00 100.21 79 GLN C O 1
ATOM 2209 N N . ALA B 2 80 ? 107.008 126.133 153.366 1.00 93.59 80 ALA C N 1
ATOM 2210 C CA . ALA B 2 80 ? 106.701 126.828 152.126 1.00 93.59 80 ALA C CA 1
ATOM 2211 C C . ALA B 2 80 ? 105.347 127.528 152.236 1.00 93.59 80 ALA C C 1
ATOM 2212 O O . ALA B 2 80 ? 104.422 126.996 152.858 1.00 93.59 80 ALA C O 1
ATOM 2214 N N . PRO B 2 81 ? 105.196 128.712 151.648 1.00 91.96 81 PRO C N 1
ATOM 2215 C CA . PRO B 2 81 ? 103.939 129.452 151.793 1.00 91.96 81 PRO C CA 1
ATOM 2216 C C . PRO B 2 81 ? 102.816 128.860 150.957 1.00 91.96 81 PRO C C 1
ATOM 2217 O O . PRO B 2 81 ? 103.039 128.161 149.967 1.00 91.96 81 PRO C O 1
ATOM 2221 N N . VAL B 2 82 ? 101.589 129.143 151.387 1.00 96.01 82 VAL C N 1
ATOM 2222 C CA . VAL B 2 82 ? 100.377 128.719 150.698 1.00 96.01 82 VAL C CA 1
ATOM 2223 C C . VAL B 2 82 ? 99.507 129.944 150.459 1.00 96.01 82 VAL C C 1
ATOM 2224 O O . VAL B 2 82 ? 99.322 130.769 151.361 1.00 96.01 82 VAL C O 1
ATOM 2228 N N . LEU B 2 83 ? 98.974 130.060 149.246 1.00 102.85 83 LEU C N 1
ATOM 2229 C CA . LEU B 2 83 ? 98.132 131.196 148.901 1.00 102.85 83 LEU C CA 1
ATOM 2230 C C . LEU B 2 83 ? 96.831 131.171 149.698 1.00 102.85 83 LEU C C 1
ATOM 2231 O O . LEU B 2 83 ? 96.298 130.109 150.031 1.00 102.85 83 LEU C O 1
ATOM 2233 N N . VAL B 2 84 ? 96.322 132.363 150.007 1.00 107.26 84 VAL C N 1
ATOM 2234 C CA . VAL B 2 84 ? 95.110 132.495 150.807 1.00 107.26 84 VAL C CA 1
ATOM 2235 C C . VAL B 2 84 ? 93.906 132.708 149.899 1.00 107.26 84 VAL C C 1
ATOM 2236 O O . VAL B 2 84 ? 92.979 131.892 149.878 1.00 107.26 84 VAL C O 1
ATOM 2238 N N . ILE B 2 85 ? 93.911 133.805 149.145 1.00 104.49 85 ILE C N 1
ATOM 2239 C CA . ILE B 2 85 ? 92.806 134.154 148.258 1.00 104.49 85 ILE C CA 1
ATOM 2240 C C . ILE B 2 85 ? 93.380 134.576 146.914 1.00 104.49 85 ILE C C 1
ATOM 2241 O O . ILE B 2 85 ? 94.230 135.470 146.850 1.00 104.49 85 ILE C O 1
ATOM 2246 N N . TYR B 2 86 ? 92.919 133.936 145.843 1.00 103.53 86 TYR C N 1
ATOM 2247 C CA . TYR B 2 86 ? 93.336 134.286 144.493 1.00 103.53 86 TYR C CA 1
ATOM 2248 C C . TYR B 2 86 ? 92.379 135.322 143.920 1.00 103.53 86 TYR C C 1
ATOM 2249 O O . TYR B 2 86 ? 91.160 135.124 143.929 1.00 103.53 86 TYR C O 1
ATOM 2251 N N . GLY B 2 87 ? 92.934 136.424 143.425 1.00 101.92 87 GLY C N 1
ATOM 2252 C CA . GLY B 2 87 ? 92.130 137.499 142.874 1.00 101.92 87 GLY C CA 1
ATOM 2253 C C . GLY B 2 87 ? 91.396 138.300 143.931 1.00 101.92 87 GLY C C 1
ATOM 2254 O O . GLY B 2 87 ? 91.610 138.112 145.129 1.00 101.92 87 GLY C O 1
ATOM 2255 N N . ASN B 2 106 ? 92.912 151.157 146.114 1.00 104.54 106 ASN C N 1
ATOM 2256 C CA . ASN B 2 106 ? 94.342 151.417 146.004 1.00 104.54 106 ASN C CA 1
ATOM 2257 C C . ASN B 2 106 ? 95.123 150.623 147.044 1.00 104.54 106 ASN C C 1
ATOM 2258 O O . ASN B 2 106 ? 96.351 150.682 147.092 1.00 104.54 106 ASN C O 1
ATOM 2263 N N . THR B 2 107 ? 94.401 149.881 147.877 1.00 105.65 107 THR C N 1
ATOM 2264 C CA . THR B 2 107 ? 95.022 149.080 148.923 1.00 105.65 107 THR C CA 1
ATOM 2265 C C . THR B 2 107 ? 94.438 147.672 148.951 1.00 105.65 107 THR C C 1
ATOM 2266 O O . THR B 2 107 ? 93.224 147.492 148.857 1.00 105.65 107 THR C O 1
ATOM 2270 N N . TYR B 2 124 ? 103.039 136.498 153.532 1.00 103.50 124 TYR C N 1
ATOM 2271 C CA . TYR B 2 124 ? 103.458 137.682 152.792 1.00 103.50 124 TYR C CA 1
ATOM 2272 C C . TYR B 2 124 ? 102.373 138.135 151.820 1.00 103.50 124 TYR C C 1
ATOM 2273 O O . TYR B 2 124 ? 101.317 137.513 151.720 1.00 103.50 124 TYR C O 1
ATOM 2282 N N . CYS B 2 125 ? 102.641 139.223 151.108 1.00 104.70 125 CYS C N 1
ATOM 2283 C CA . CYS B 2 125 ? 101.732 139.760 150.108 1.00 104.70 125 CYS C CA 1
ATOM 2284 C C . CYS B 2 125 ? 102.306 139.525 148.714 1.00 104.70 125 CYS C C 1
ATOM 2285 O O . CYS B 2 125 ? 103.365 138.916 148.543 1.00 104.70 125 CYS C O 1
ATOM 2288 N N . ASN B 2 126 ? 101.588 140.020 147.708 1.00 100.65 126 ASN C N 1
ATOM 2289 C CA . ASN B 2 126 ? 102.024 139.893 146.327 1.00 100.65 126 ASN C CA 1
ATOM 2290 C C . ASN B 2 126 ? 101.503 141.081 145.536 1.00 100.65 126 ASN C C 1
ATOM 2291 O O . ASN B 2 126 ? 100.513 141.715 145.911 1.00 100.65 126 ASN C O 1
ATOM 2296 N N . SER B 2 127 ? 102.182 141.379 144.427 1.00 100.91 127 SER C N 1
ATOM 2297 C CA . SER B 2 127 ? 101.815 142.532 143.606 1.00 100.91 127 SER C CA 1
ATOM 2298 C C . SER B 2 127 ? 102.285 142.276 142.176 1.00 100.91 127 SER C C 1
ATOM 2299 O O . SER B 2 127 ? 103.471 142.433 141.871 1.00 100.91 127 SER C O 1
ATOM 2302 N N . ARG B 2 128 ? 101.352 141.882 141.316 1.00 100.56 128 ARG C N 1
ATOM 2303 C CA . ARG B 2 128 ? 101.617 141.830 139.886 1.00 100.56 128 ARG C CA 1
ATOM 2304 C C . ARG B 2 128 ? 101.764 143.252 139.354 1.00 100.56 128 ARG C C 1
ATOM 2305 O O . ARG B 2 128 ? 101.004 144.149 139.728 1.00 100.56 128 ARG C O 1
ATOM 2313 N N . ASP B 2 129 ? 102.760 143.467 138.496 1.00 104.36 129 ASP C N 1
ATOM 2314 C CA . ASP B 2 129 ? 102.992 144.773 137.894 1.00 104.36 129 ASP C CA 1
ATOM 2315 C C . ASP B 2 129 ? 103.346 144.581 136.425 1.00 104.36 129 ASP C C 1
ATOM 2316 O O . ASP B 2 129 ? 103.381 143.457 135.914 1.00 104.36 129 ASP C O 1
ATOM 2321 N N . SER B 2 130 ? 103.618 145.690 135.741 1.00 104.36 130 SER C N 1
ATOM 2322 C CA . SER B 2 130 ? 103.837 145.711 134.297 1.00 104.36 130 SER C CA 1
ATOM 2323 C C . SER B 2 130 ? 105.130 146.443 133.960 1.00 104.36 130 SER C C 1
ATOM 2324 O O . SER B 2 130 ? 105.164 147.351 133.126 1.00 104.36 130 SER C O 1
ATOM 2327 N N . SER B 2 131 ? 106.221 146.055 134.616 1.00 106.45 131 SER C N 1
ATOM 2328 C CA . SER B 2 131 ? 107.509 146.711 134.434 1.00 106.45 131 SER C CA 1
ATOM 2329 C C . SER B 2 131 ? 108.350 146.100 133.319 1.00 106.45 131 SER C C 1
ATOM 2330 O O . SER B 2 131 ? 109.470 146.567 133.088 1.00 106.45 131 SER C O 1
ATOM 2333 N N . GLY B 2 132 ? 107.853 145.077 132.628 1.00 104.57 132 GLY C N 1
ATOM 2334 C CA . GLY B 2 132 ? 108.648 144.393 131.623 1.00 104.57 132 GLY C CA 1
ATOM 2335 C C . GLY B 2 132 ? 109.583 143.378 132.249 1.00 104.57 132 GLY C C 1
ATOM 2336 O O . GLY B 2 132 ? 109.560 142.194 131.902 1.00 104.57 132 GLY C O 1
ATOM 2337 N N . ASN B 2 133 ? 110.413 143.844 133.178 1.00 103.36 133 ASN C N 1
ATOM 2338 C CA . ASN B 2 133 ? 111.146 142.951 134.056 1.00 103.36 133 ASN C CA 1
ATOM 2339 C C . ASN B 2 133 ? 110.139 142.167 134.901 1.00 103.36 133 ASN C C 1
ATOM 2340 O O . ASN B 2 133 ? 109.014 142.634 135.117 1.00 103.36 133 ASN C O 1
ATOM 2345 N N . PRO B 2 134 ? 110.496 140.977 135.387 1.00 97.75 134 PRO C N 1
ATOM 2346 C CA . PRO B 2 134 ? 109.473 140.064 135.893 1.00 97.75 134 PRO C CA 1
ATOM 2347 C C . PRO B 2 134 ? 108.884 140.549 137.206 1.00 97.75 134 PRO C C 1
ATOM 2348 O O . PRO B 2 134 ? 109.493 140.405 138.276 1.00 97.75 134 PRO C O 1
ATOM 2352 N N . PRO B 2 135 ? 107.678 141.111 137.155 1.00 100.93 135 PRO C N 1
ATOM 2353 C CA . PRO B 2 135 ? 107.097 141.873 138.283 1.00 100.93 135 PRO C CA 1
ATOM 2354 C C . PRO B 2 135 ? 106.226 141.049 139.228 1.00 100.93 135 PRO C C 1
ATOM 2355 O O . PRO B 2 135 ? 104.991 141.148 139.244 1.00 100.93 135 PRO C O 1
ATOM 2357 N N . VAL B 2 136 ? 106.866 140.214 140.041 1.00 96.49 136 VAL C N 1
ATOM 2358 C CA . VAL B 2 136 ? 106.217 139.584 141.185 1.00 96.49 136 VAL C CA 1
ATOM 2359 C C . VAL B 2 136 ? 107.135 139.768 142.383 1.00 96.49 136 VAL C C 1
ATOM 2360 O O . VAL B 2 136 ? 108.255 139.243 142.399 1.00 96.49 136 VAL C O 1
ATOM 2364 N N . VAL B 2 137 ? 106.668 140.521 143.378 1.00 98.73 137 VAL C N 1
ATOM 2365 C CA . VAL B 2 137 ? 107.438 140.806 144.579 1.00 98.73 137 VAL C CA 1
ATOM 2366 C C . VAL B 2 137 ? 106.549 140.576 145.793 1.00 98.73 137 VAL C C 1
ATOM 2367 O O . VAL B 2 137 ? 105.319 140.584 145.706 1.00 98.73 137 VAL C O 1
ATOM 2371 N N . PHE B 2 138 ? 107.193 140.373 146.936 1.00 98.60 138 PHE C N 1
ATOM 2372 C CA . PHE B 2 138 ? 106.477 140.073 148.169 1.00 98.60 138 PHE C CA 1
ATOM 2373 C C . PHE B 2 138 ? 106.848 141.052 149.277 1.00 98.60 138 PHE C C 1
ATOM 2374 O O . PHE B 2 138 ? 107.870 141.734 149.200 1.00 98.60 138 PHE C O 1
ATOM 2382 N N . VAL B 2 171 ? 102.391 115.606 142.469 1.00 95.46 171 VAL C N 1
ATOM 2383 C CA . VAL B 2 171 ? 101.690 116.392 143.476 1.00 95.46 171 VAL C CA 1
ATOM 2384 C C . VAL B 2 171 ? 102.669 116.876 144.537 1.00 95.46 171 VAL C C 1
ATOM 2385 O O . VAL B 2 171 ? 102.304 117.639 145.431 1.00 95.46 171 VAL C O 1
ATOM 2389 N N . GLN B 2 172 ? 103.916 116.427 144.433 1.00 91.94 172 GLN C N 1
ATOM 2390 C CA . GLN B 2 172 ? 104.968 116.818 145.357 1.00 91.94 172 GLN C CA 1
ATOM 2391 C C . GLN B 2 172 ? 106.197 117.249 144.572 1.00 91.94 172 GLN C C 1
ATOM 2392 O O . GLN B 2 172 ? 106.465 116.743 143.479 1.00 91.94 172 GLN C O 1
ATOM 2394 N N . LEU B 2 173 ? 106.944 118.192 145.142 1.00 89.00 173 LEU C N 1
ATOM 2395 C CA . LEU B 2 173 ? 108.150 118.720 144.520 1.00 89.00 173 LEU C CA 1
ATOM 2396 C C . LEU B 2 173 ? 109.305 118.623 145.503 1.00 89.00 173 LEU C C 1
ATOM 2397 O O . LEU B 2 173 ? 109.174 119.027 146.662 1.00 89.00 173 LEU C O 1
ATOM 2402 N N . VAL B 2 174 ? 110.432 118.089 145.039 1.00 91.49 174 VAL C N 1
ATOM 2403 C CA . VAL B 2 174 ? 111.641 117.988 145.843 1.00 91.49 174 VAL C CA 1
ATOM 2404 C C . VAL B 2 174 ? 112.799 118.576 145.052 1.00 91.49 174 VAL C C 1
ATOM 2405 O O . VAL B 2 174 ? 112.809 118.552 143.817 1.00 91.49 174 VAL C O 1
ATOM 2409 N N . GLU B 2 175 ? 113.778 119.109 145.774 1.00 90.75 175 GLU C N 1
ATOM 2410 C CA . GLU B 2 175 ? 114.931 119.765 145.181 1.00 90.75 175 GLU C CA 1
ATOM 2411 C C . GLU B 2 175 ? 116.200 118.980 145.487 1.00 90.75 175 GLU C C 1
ATOM 2412 O O . GLU B 2 175 ? 116.255 118.184 146.428 1.00 90.75 175 GLU C O 1
ATOM 2418 N N . SER B 2 176 ? 117.229 119.217 144.675 1.00 95.20 176 SER C N 1
ATOM 2419 C CA . SER B 2 176 ? 118.479 118.480 144.771 1.00 95.20 176 SER C CA 1
ATOM 2420 C C . SER B 2 176 ? 119.659 119.441 144.747 1.00 95.20 176 SER C C 1
ATOM 2421 O O . SER B 2 176 ? 119.573 120.557 144.228 1.00 95.20 176 SER C O 1
ATOM 2424 N N . GLY B 2 177 ? 120.770 118.987 145.322 1.00 102.17 177 GLY C N 1
ATOM 2425 C CA . GLY B 2 177 ? 121.994 119.762 145.364 1.00 102.17 177 GLY C CA 1
ATOM 2426 C C . GLY B 2 177 ? 122.631 119.772 146.738 1.00 102.17 177 GLY C C 1
ATOM 2427 O O . GLY B 2 177 ? 122.002 120.183 147.717 1.00 102.17 177 GLY C O 1
ATOM 2428 N N . GLY B 2 178 ? 123.881 119.322 146.824 1.00 105.93 178 GLY C N 1
ATOM 2429 C CA . GLY B 2 178 ? 124.568 119.254 148.099 1.00 105.93 178 GLY C CA 1
ATOM 2430 C C . GLY B 2 178 ? 126.048 119.568 148.026 1.00 105.93 178 GLY C C 1
ATOM 2431 O O . GLY B 2 178 ? 126.802 119.236 148.945 1.00 105.93 178 GLY C O 1
ATOM 2432 N N . GLY B 2 179 ? 126.478 120.202 146.939 1.00 105.09 179 GLY C N 1
ATOM 2433 C CA . GLY B 2 179 ? 127.888 120.488 146.770 1.00 105.09 179 GLY C CA 1
ATOM 2434 C C . GLY B 2 179 ? 128.370 121.592 147.693 1.00 105.09 179 GLY C C 1
ATOM 2435 O O . GLY B 2 179 ? 127.609 122.456 148.128 1.00 105.09 179 GLY C O 1
ATOM 2436 N N . LEU B 2 180 ? 129.666 121.552 147.994 1.00 103.20 180 LEU C N 1
ATOM 2437 C CA . LEU B 2 180 ? 130.339 122.559 148.813 1.00 103.20 180 LEU C CA 1
ATOM 2438 C C . LEU B 2 180 ? 131.418 123.193 147.940 1.00 103.20 180 LEU C C 1
ATOM 2439 O O . LEU B 2 180 ? 132.565 122.740 147.921 1.00 103.20 180 LEU C O 1
ATOM 2441 N N . VAL B 2 181 ? 131.044 124.246 147.219 1.00 100.08 181 VAL C N 1
ATOM 2442 C CA . VAL B 2 181 ? 131.903 124.874 146.223 1.00 100.08 181 VAL C CA 1
ATOM 2443 C C . VAL B 2 181 ? 132.403 126.204 146.767 1.00 100.08 181 VAL C C 1
ATOM 2444 O O . VAL B 2 181 ? 131.639 126.973 147.362 1.00 100.08 181 VAL C O 1
ATOM 2448 N N . HIS B 2 182 ? 133.692 126.467 146.563 1.00 100.56 182 HIS C N 1
ATOM 2449 C CA . HIS B 2 182 ? 134.303 127.704 147.007 1.00 100.56 182 HIS C CA 1
ATOM 2450 C C . HIS B 2 182 ? 133.749 128.880 146.203 1.00 100.56 182 HIS C C 1
ATOM 2451 O O . HIS B 2 182 ? 133.241 128.696 145.094 1.00 100.56 182 HIS C O 1
ATOM 2458 N N . PRO B 2 183 ? 133.808 130.094 146.758 1.00 100.15 183 PRO C N 1
ATOM 2459 C CA . PRO B 2 183 ? 133.331 131.267 146.012 1.00 100.15 183 PRO C CA 1
ATOM 2460 C C . PRO B 2 183 ? 134.088 131.444 144.703 1.00 100.15 183 PRO C C 1
ATOM 2461 O O . PRO B 2 183 ? 135.291 131.192 144.617 1.00 100.15 183 PRO C O 1
ATOM 2465 N N . GLY B 2 184 ? 133.362 131.881 143.678 1.00 97.78 184 GLY C N 1
ATOM 2466 C CA . GLY B 2 184 ? 133.891 131.930 142.334 1.00 97.78 184 GLY C CA 1
ATOM 2467 C C . GLY B 2 184 ? 133.764 130.637 141.561 1.00 97.78 184 GLY C C 1
ATOM 2468 O O . GLY B 2 184 ? 134.144 130.600 140.383 1.00 97.78 184 GLY C O 1
ATOM 2469 N N . GLY B 2 185 ? 133.245 129.582 142.179 1.00 96.49 185 GLY C N 1
ATOM 2470 C CA . GLY B 2 185 ? 133.062 128.303 141.527 1.00 96.49 185 GLY C CA 1
ATOM 2471 C C . GLY B 2 185 ? 131.686 128.160 140.912 1.00 96.49 185 GLY C C 1
ATOM 2472 O O . GLY B 2 185 ? 130.961 129.135 140.700 1.00 96.49 185 GLY C O 1
ATOM 2473 N N . SER B 2 186 ? 131.323 126.911 140.625 1.00 97.73 186 SER C N 1
ATOM 2474 C CA . SER B 2 186 ? 130.061 126.595 139.974 1.00 97.73 186 SER C CA 1
ATOM 2475 C C . SER B 2 186 ? 129.365 125.451 140.698 1.00 97.73 186 SER C C 1
ATOM 2476 O O . SER B 2 186 ? 130.011 124.554 141.246 1.00 97.73 186 SER C O 1
ATOM 2479 N N . LEU B 2 187 ? 128.035 125.497 140.691 1.00 96.28 187 LEU C N 1
ATOM 2480 C CA . LEU B 2 187 ? 127.210 124.430 141.238 1.00 96.28 187 LEU C CA 1
ATOM 2481 C C . LEU B 2 187 ? 125.894 124.402 140.477 1.00 96.28 187 LEU C C 1
ATOM 2482 O O . LEU B 2 187 ? 125.471 125.412 139.910 1.00 96.28 187 LEU C O 1
ATOM 2487 N N . ARG B 2 188 ? 125.252 123.237 140.464 1.00 94.61 188 ARG C N 1
ATOM 2488 C CA . ARG B 2 188 ? 124.017 123.030 139.721 1.00 94.61 188 ARG C CA 1
ATOM 2489 C C . ARG B 2 188 ? 122.896 122.666 140.683 1.00 94.61 188 ARG C C 1
ATOM 2490 O O . ARG B 2 188 ? 123.053 121.763 141.512 1.00 94.61 188 ARG C O 1
ATOM 2498 N N . LEU B 2 189 ? 121.774 123.368 140.571 1.00 94.16 189 LEU C N 1
ATOM 2499 C CA . LEU B 2 189 ? 120.583 123.076 141.354 1.00 94.16 189 LEU C CA 1
ATOM 2500 C C . LEU B 2 189 ? 119.597 122.261 140.523 1.00 94.16 189 LEU C C 1
ATOM 2501 O O . LEU B 2 189 ? 119.703 122.167 139.298 1.00 94.16 189 LEU C O 1
ATOM 2503 N N . SER B 2 190 ? 118.624 121.666 141.210 1.00 95.83 190 SER C N 1
ATOM 2504 C CA . SER B 2 190 ? 117.655 120.806 140.549 1.00 95.83 190 SER C CA 1
ATOM 2505 C C . SER B 2 190 ? 116.347 120.818 141.324 1.00 95.83 190 SER C C 1
ATOM 2506 O O . SER B 2 190 ? 116.300 121.186 142.501 1.00 95.83 190 SER C O 1
ATOM 2509 N N . CYS B 2 191 ? 115.279 120.409 140.641 1.00 95.32 191 CYS C N 1
ATOM 2510 C CA . CYS B 2 191 ? 113.962 120.283 141.262 1.00 95.32 191 CYS C CA 1
ATOM 2511 C C . CYS B 2 191 ? 113.214 119.171 140.542 1.00 95.32 191 CYS C C 1
ATOM 2512 O O . CYS B 2 191 ? 112.755 119.361 139.412 1.00 95.32 191 CYS C O 1
ATOM 2515 N N . ALA B 2 192 ? 113.096 118.016 141.191 1.00 96.49 192 ALA C N 1
ATOM 2516 C CA . ALA B 2 192 ? 112.392 116.871 140.635 1.00 96.49 192 ALA C CA 1
ATOM 2517 C C . ALA B 2 192 ? 110.972 116.820 141.183 1.00 96.49 192 ALA C C 1
ATOM 2518 O O . ALA B 2 192 ? 110.744 117.068 142.371 1.00 96.49 192 ALA C O 1
ATOM 2520 N N . ALA B 2 193 ? 110.019 116.501 140.311 1.00 94.84 193 ALA C N 1
ATOM 2521 C CA . ALA B 2 193 ? 108.621 116.447 140.707 1.00 94.84 193 ALA C CA 1
ATOM 2522 C C . ALA B 2 193 ? 107.889 115.436 139.838 1.00 94.84 193 ALA C C 1
ATOM 2523 O O . ALA B 2 193 ? 108.333 115.092 138.740 1.00 94.84 193 ALA C O 1
ATOM 2525 N N . SER B 2 194 ? 106.754 114.966 140.347 1.00 95.59 194 SER C N 1
ATOM 2526 C CA . SER B 2 194 ? 105.926 113.996 139.641 1.00 95.59 194 SER C CA 1
ATOM 2527 C C . SER B 2 194 ? 104.504 114.098 140.180 1.00 95.59 194 SER C C 1
ATOM 2528 O O . SER B 2 194 ? 104.189 114.962 141.003 1.00 95.59 194 SER C O 1
ATOM 2530 N N . GLY B 2 195 ? 103.641 113.204 139.702 1.00 94.42 195 GLY C N 1
ATOM 2531 C CA . GLY B 2 195 ? 102.265 113.183 140.152 1.00 94.42 195 GLY C CA 1
ATOM 2532 C C . GLY B 2 195 ? 101.399 114.300 139.622 1.00 94.42 195 GLY C C 1
ATOM 2533 O O . GLY B 2 195 ? 100.292 114.500 140.130 1.00 94.42 195 GLY C O 1
ATOM 2534 N N . PHE B 2 196 ? 101.865 115.036 138.617 1.00 93.85 196 PHE C N 1
ATOM 2535 C CA . PHE B 2 196 ? 101.089 116.130 138.052 1.00 93.85 196 PHE C CA 1
ATOM 2536 C C . PHE B 2 196 ? 101.569 116.381 136.631 1.00 93.85 196 PHE C C 1
ATOM 2537 O O . PHE B 2 196 ? 102.656 115.952 136.238 1.00 93.85 196 PHE C O 1
ATOM 2545 N N . THR B 2 197 ? 100.736 117.083 135.866 1.00 88.99 197 THR C N 1
ATOM 2546 C CA . THR B 2 197 ? 101.044 117.375 134.470 1.00 88.99 197 THR C CA 1
ATOM 2547 C C . THR B 2 197 ? 102.101 118.471 134.401 1.00 88.99 197 THR C C 1
ATOM 2548 O O . THR B 2 197 ? 101.820 119.638 134.695 1.00 88.99 197 THR C O 1
ATOM 2552 N N . PHE B 2 198 ? 103.323 118.089 134.022 1.00 85.36 198 PHE C N 1
ATOM 2553 C CA . PHE B 2 198 ? 104.416 119.051 133.937 1.00 85.36 198 PHE C CA 1
ATOM 2554 C C . PHE B 2 198 ? 104.141 120.114 132.881 1.00 85.36 198 PHE C C 1
ATOM 2555 O O . PHE B 2 198 ? 104.351 121.308 133.121 1.00 85.36 198 PHE C O 1
ATOM 2563 N N . ARG B 2 199 ? 103.665 119.700 131.709 1.00 82.47 199 ARG C N 1
ATOM 2564 C CA . ARG B 2 199 ? 103.414 120.622 130.602 1.00 82.47 199 ARG C CA 1
ATOM 2565 C C . ARG B 2 199 ? 101.964 121.110 130.624 1.00 82.47 199 ARG C C 1
ATOM 2566 O O . ARG B 2 199 ? 101.206 120.960 129.667 1.00 82.47 199 ARG C O 1
ATOM 2568 N N . SER B 2 200 ? 101.584 121.707 131.752 1.00 86.12 200 SER C N 1
ATOM 2569 C CA . SER B 2 200 ? 100.236 122.240 131.896 1.00 86.12 200 SER C CA 1
ATOM 2570 C C . SER B 2 200 ? 100.171 123.623 132.523 1.00 86.12 200 SER C C 1
ATOM 2571 O O . SER B 2 200 ? 99.111 124.252 132.448 1.00 86.12 200 SER C O 1
ATOM 2574 N N . HIS B 2 201 ? 101.242 124.120 133.133 1.00 88.13 201 HIS C N 1
ATOM 2575 C CA . HIS B 2 201 ? 101.226 125.425 133.780 1.00 88.13 201 HIS C CA 1
ATOM 2576 C C . HIS B 2 201 ? 102.653 125.957 133.825 1.00 88.13 201 HIS C C 1
ATOM 2577 O O . HIS B 2 201 ? 103.555 125.425 133.171 1.00 88.13 201 HIS C O 1
ATOM 2579 N N . SER B 2 202 ? 102.857 127.016 134.601 1.00 86.37 202 SER C N 1
ATOM 2580 C CA . SER B 2 202 ? 104.164 127.626 134.776 1.00 86.37 202 SER C CA 1
ATOM 2581 C C . SER B 2 202 ? 104.696 127.323 136.169 1.00 86.37 202 SER C C 1
ATOM 2582 O O . SER B 2 202 ? 103.932 127.109 137.113 1.00 86.37 202 SER C O 1
ATOM 2585 N N . MET B 2 203 ? 106.019 127.299 136.286 1.00 86.54 203 MET C N 1
ATOM 2586 C CA . MET B 2 203 ? 106.687 127.001 137.542 1.00 86.54 203 MET C CA 1
ATOM 2587 C C . MET B 2 203 ? 107.774 128.035 137.802 1.00 86.54 203 MET C C 1
ATOM 2588 O O . MET B 2 203 ? 108.343 128.610 136.871 1.00 86.54 203 MET C O 1
ATOM 2593 N N . ASN B 2 204 ? 108.050 128.277 139.084 1.00 88.30 204 ASN C N 1
ATOM 2594 C CA . ASN B 2 204 ? 108.870 129.407 139.503 1.00 88.30 204 ASN C CA 1
ATOM 2595 C C . ASN B 2 204 ? 109.951 128.946 140.466 1.00 88.30 204 ASN C C 1
ATOM 2596 O O . ASN B 2 204 ? 109.655 128.281 141.464 1.00 88.30 204 ASN C O 1
ATOM 2601 N N . TRP B 2 205 ? 111.199 129.299 140.167 1.00 89.33 205 TRP C N 1
ATOM 2602 C CA . TRP B 2 205 ? 112.243 129.289 141.181 1.00 89.33 205 TRP C CA 1
ATOM 2603 C C . TRP B 2 205 ? 112.068 130.502 142.088 1.00 89.33 205 TRP C C 1
ATOM 2604 O O . TRP B 2 205 ? 111.878 131.623 141.607 1.00 89.33 205 TRP C O 1
ATOM 2615 N N . VAL B 2 206 ? 112.122 130.285 143.400 1.00 94.62 206 VAL C N 1
ATOM 2616 C CA . VAL B 2 206 ? 112.012 131.366 144.375 1.00 94.62 206 VAL C CA 1
ATOM 2617 C C . VAL B 2 206 ? 113.056 131.156 145.463 1.00 94.62 206 VAL C C 1
ATOM 2618 O O . VAL B 2 206 ? 113.250 130.036 145.946 1.00 94.62 206 VAL C O 1
ATOM 2622 N N . ARG B 2 207 ? 113.731 132.237 145.845 1.00 93.78 207 ARG C N 1
ATOM 2623 C CA . ARG B 2 207 ? 114.791 132.188 146.842 1.00 93.78 207 ARG C CA 1
ATOM 2624 C C . ARG B 2 207 ? 114.283 132.710 148.180 1.00 93.78 207 ARG C C 1
ATOM 2625 O O . ARG B 2 207 ? 113.470 133.638 148.231 1.00 93.78 207 ARG C O 1
ATOM 2633 N N . GLN B 2 208 ? 114.757 132.099 149.261 1.00 96.27 208 GLN C N 1
ATOM 2634 C CA . GLN B 2 208 ? 114.320 132.418 150.613 1.00 96.27 208 GLN C CA 1
ATOM 2635 C C . GLN B 2 208 ? 115.444 133.129 151.351 1.00 96.27 208 GLN C C 1
ATOM 2636 O O . GLN B 2 208 ? 116.557 132.601 151.451 1.00 96.27 208 GLN C O 1
ATOM 2642 N N . ALA B 2 209 ? 115.149 134.318 151.871 1.00 97.03 209 ALA C N 1
ATOM 2643 C CA . ALA B 2 209 ? 116.106 135.079 152.652 1.00 97.03 209 ALA C CA 1
ATOM 2644 C C . ALA B 2 209 ? 115.471 135.508 153.967 1.00 97.03 209 ALA C C 1
ATOM 2645 O O . ALA B 2 209 ? 114.266 135.781 154.014 1.00 97.03 209 ALA C O 1
ATOM 2647 N N . PRO B 2 210 ? 116.247 135.563 155.049 1.00 101.49 210 PRO C N 1
ATOM 2648 C CA . PRO B 2 210 ? 115.697 136.045 156.321 1.00 101.49 210 PRO C CA 1
ATOM 2649 C C . PRO B 2 210 ? 115.309 137.512 156.229 1.00 101.49 210 PRO C C 1
ATOM 2650 O O . PRO B 2 210 ? 115.898 138.289 155.474 1.00 101.49 210 PRO C O 1
ATOM 2654 N N . GLY B 2 211 ? 114.302 137.888 157.013 1.00 102.83 211 GLY C N 1
ATOM 2655 C CA . GLY B 2 211 ? 113.816 139.252 156.988 1.00 102.83 211 GLY C CA 1
ATOM 2656 C C . GLY B 2 211 ? 112.644 139.445 156.049 1.00 102.83 211 GLY C C 1
ATOM 2657 O O . GLY B 2 211 ? 111.494 139.188 156.421 1.00 102.83 211 GLY C O 1
ATOM 2658 N N . LYS B 2 212 ? 112.927 139.913 154.830 1.00 102.16 212 LYS C N 1
ATOM 2659 C CA . LYS B 2 212 ? 111.866 140.147 153.854 1.00 102.16 212 LYS C CA 1
ATOM 2660 C C . LYS B 2 212 ? 111.150 138.852 153.490 1.00 102.16 212 LYS C C 1
ATOM 2661 O O . LYS B 2 212 ? 109.921 138.830 153.359 1.00 102.16 212 LYS C O 1
ATOM 2663 N N . GLY B 2 213 ? 111.897 137.764 153.325 1.00 96.32 213 GLY C N 1
ATOM 2664 C CA . GLY B 2 213 ? 111.285 136.487 153.022 1.00 96.32 213 GLY C CA 1
ATOM 2665 C C . GLY B 2 213 ? 111.669 135.908 151.677 1.00 96.32 213 GLY C C 1
ATOM 2666 O O . GLY B 2 213 ? 112.813 135.491 151.470 1.00 96.32 213 GLY C O 1
ATOM 2667 N N . LEU B 2 214 ? 110.714 135.874 150.755 1.00 96.43 214 LEU C N 1
ATOM 2668 C CA . LEU B 2 214 ? 110.883 135.228 149.463 1.00 96.43 214 LEU C CA 1
ATOM 2669 C C . LEU B 2 214 ? 111.162 136.265 148.382 1.00 96.43 214 LEU C C 1
ATOM 2670 O O . LEU B 2 214 ? 110.596 137.361 148.397 1.00 96.43 214 LEU C O 1
ATOM 2675 N N . GLU B 2 215 ? 112.048 135.915 147.450 1.00 93.70 215 GLU C N 1
ATOM 2676 C CA . GLU B 2 215 ? 112.369 136.761 146.309 1.00 93.70 215 GLU C CA 1
ATOM 2677 C C . GLU B 2 215 ? 112.355 135.922 145.040 1.00 93.70 215 GLU C C 1
ATOM 2678 O O . GLU B 2 215 ? 112.671 134.729 145.063 1.00 93.70 215 GLU C O 1
ATOM 2684 N N . TRP B 2 216 ? 111.986 136.555 143.930 1.00 89.91 216 TRP C N 1
ATOM 2685 C CA . TRP B 2 216 ? 111.784 135.826 142.687 1.00 89.91 216 TRP C CA 1
ATOM 2686 C C . TRP B 2 216 ? 113.109 135.469 142.026 1.00 89.91 216 TRP C C 1
ATOM 2687 O O . TRP B 2 216 ? 114.092 136.211 142.100 1.00 89.91 216 TRP C O 1
ATOM 2698 N N . VAL B 2 217 ? 113.119 134.306 141.379 1.00 87.34 217 VAL C N 1
ATOM 2699 C CA . VAL B 2 217 ? 114.232 133.833 140.566 1.00 87.34 217 VAL C CA 1
ATOM 2700 C C . VAL B 2 217 ? 113.600 133.478 139.222 1.00 87.34 217 VAL C C 1
ATOM 2701 O O . VAL B 2 217 ? 112.428 133.794 138.989 1.00 87.34 217 VAL C O 1
ATOM 2705 N N . SER B 2 218 ? 114.370 132.870 138.318 1.00 89.10 218 SER C N 1
ATOM 2706 C CA . SER B 2 218 ? 113.883 132.557 136.979 1.00 89.10 218 SER C CA 1
ATOM 2707 C C . SER B 2 218 ? 112.629 131.687 137.032 1.00 89.10 218 SER C C 1
ATOM 2708 O O . SER B 2 218 ? 112.452 130.858 137.928 1.00 89.10 218 SER C O 1
ATOM 2711 N N . SER B 2 219 ? 111.751 131.890 136.051 1.00 85.00 219 SER C N 1
ATOM 2712 C CA . SER B 2 219 ? 110.364 131.433 136.088 1.00 85.00 219 SER C CA 1
ATOM 2713 C C . SER B 2 219 ? 109.969 130.758 134.779 1.00 85.00 219 SER C C 1
ATOM 2714 O O . SER B 2 219 ? 108.994 131.143 134.131 1.00 85.00 219 SER C O 1
ATOM 2717 N N . ILE B 2 220 ? 110.753 129.761 134.357 1.00 81.94 220 ILE C N 1
ATOM 2718 C CA . ILE B 2 220 ? 110.525 129.024 133.113 1.00 81.94 220 ILE C CA 1
ATOM 2719 C C . ILE B 2 220 ? 109.085 128.522 133.028 1.00 81.94 220 ILE C C 1
ATOM 2720 O O . ILE B 2 220 ? 108.453 128.223 134.048 1.00 81.94 220 ILE C O 1
ATOM 2725 N N . SER B 2 221 ? 108.543 128.464 131.813 1.00 82.87 221 SER C N 1
ATOM 2726 C CA . SER B 2 221 ? 107.126 128.189 131.626 1.00 82.87 221 SER C CA 1
ATOM 2727 C C . SER B 2 221 ? 106.917 127.442 130.316 1.00 82.87 221 SER C C 1
ATOM 2728 O O . SER B 2 221 ? 107.815 127.358 129.474 1.00 82.87 221 SER C O 1
ATOM 2731 N N . SER B 2 222 ? 105.703 126.903 130.161 1.00 82.38 222 SER C N 1
ATOM 2732 C CA . SER B 2 222 ? 105.291 126.127 128.994 1.00 82.38 222 SER C CA 1
ATOM 2733 C C . SER B 2 222 ? 106.252 124.972 128.744 1.00 82.38 222 SER C C 1
ATOM 2734 O O . SER B 2 222 ? 106.324 124.035 129.544 1.00 82.38 222 SER C O 1
ATOM 2736 N N . ASP B 2 223 ? 106.990 125.027 127.642 1.00 79.52 223 ASP C N 1
ATOM 2737 C CA . ASP B 2 223 ? 108.082 124.095 127.385 1.00 79.52 223 ASP C CA 1
ATOM 2738 C C . ASP B 2 223 ? 109.348 124.903 127.116 1.00 79.52 223 ASP C C 1
ATOM 2739 O O . ASP B 2 223 ? 109.747 125.082 125.961 1.00 79.52 223 ASP C O 1
ATOM 2744 N N . SER B 2 224 ? 109.984 125.358 128.199 1.00 82.13 224 SER C N 1
ATOM 2745 C CA . SER B 2 224 ? 111.291 126.024 128.170 1.00 82.13 224 SER C CA 1
ATOM 2746 C C . SER B 2 224 ? 111.359 127.136 127.123 1.00 82.13 224 SER C C 1
ATOM 2747 O O . SER B 2 224 ? 112.378 127.329 126.458 1.00 82.13 224 SER C O 1
ATOM 2750 N N . THR B 2 225 ? 110.267 127.885 126.977 1.00 80.68 225 THR C N 1
ATOM 2751 C CA . THR B 2 225 ? 110.184 128.921 125.954 1.00 80.68 225 THR C CA 1
ATOM 2752 C C . THR B 2 225 ? 110.021 130.319 126.537 1.00 80.68 225 THR C C 1
ATOM 2753 O O . THR B 2 225 ? 109.803 131.271 125.780 1.00 80.68 225 THR C O 1
ATOM 2757 N N . TYR B 2 226 ? 110.134 130.472 127.856 1.00 83.78 226 TYR C N 1
ATOM 2758 C CA . TYR B 2 226 ? 109.964 131.775 128.498 1.00 83.78 226 TYR C CA 1
ATOM 2759 C C . TYR B 2 226 ? 110.899 131.817 129.703 1.00 83.78 226 TYR C C 1
ATOM 2760 O O . TYR B 2 226 ? 110.553 131.314 130.776 1.00 83.78 226 TYR C O 1
ATOM 2769 N N . THR B 2 227 ? 112.072 132.417 129.522 1.00 83.83 227 THR C N 1
ATOM 2770 C CA . THR B 2 227 ? 113.090 132.494 130.566 1.00 83.83 227 THR C CA 1
ATOM 2771 C C . THR B 2 227 ? 113.094 133.911 131.132 1.00 83.83 227 THR C C 1
ATOM 2772 O O . THR B 2 227 ? 113.729 134.812 130.578 1.00 83.83 227 THR C O 1
ATOM 2776 N N . TYR B 2 228 ? 112.371 134.109 132.234 1.00 83.76 228 TYR C N 1
ATOM 2777 C CA . TYR B 2 228 ? 112.357 135.388 132.941 1.00 83.76 228 TYR C CA 1
ATOM 2778 C C . TYR B 2 228 ? 113.300 135.291 134.136 1.00 83.76 228 TYR C C 1
ATOM 2779 O O . TYR B 2 228 ? 112.881 135.143 135.283 1.00 83.76 228 TYR C O 1
ATOM 2788 N N . TYR B 2 229 ? 114.595 135.379 133.855 1.00 87.13 229 TYR C N 1
ATOM 2789 C CA . TYR B 2 229 ? 115.583 135.370 134.923 1.00 87.13 229 TYR C CA 1
ATOM 2790 C C . TYR B 2 229 ? 115.448 136.626 135.778 1.00 87.13 229 TYR C C 1
ATOM 2791 O O . TYR B 2 229 ? 115.017 137.683 135.308 1.00 87.13 229 TYR C O 1
ATOM 2793 N N . ALA B 2 230 ? 115.809 136.497 137.052 1.00 92.91 230 ALA C N 1
ATOM 2794 C CA . ALA B 2 230 ? 115.635 137.590 137.995 1.00 92.91 230 ALA C CA 1
ATOM 2795 C C . ALA B 2 230 ? 116.601 138.730 137.691 1.00 92.91 230 ALA C C 1
ATOM 2796 O O . ALA B 2 230 ? 117.664 138.542 137.094 1.00 92.91 230 ALA C O 1
ATOM 2798 N N . ASP B 2 231 ? 116.206 139.935 138.112 1.00 94.76 231 ASP C N 1
ATOM 2799 C CA . ASP B 2 231 ? 117.005 141.126 137.839 1.00 94.76 231 ASP C CA 1
ATOM 2800 C C . ASP B 2 231 ? 118.357 141.067 138.539 1.00 94.76 231 ASP C C 1
ATOM 2801 O O . ASP B 2 231 ? 119.380 141.457 137.965 1.00 94.76 231 ASP C O 1
ATOM 2806 N N . SER B 2 232 ? 118.383 140.581 139.777 1.00 90.17 232 SER C N 1
ATOM 2807 C CA . SER B 2 232 ? 119.612 140.538 140.557 1.00 90.17 232 SER C CA 1
ATOM 2808 C C . SER B 2 232 ? 120.489 139.339 140.225 1.00 90.17 232 SER C C 1
ATOM 2809 O O . SER B 2 232 ? 121.583 139.222 140.785 1.00 90.17 232 SER C O 1
ATOM 2812 N N . VAL B 2 233 ? 120.043 138.448 139.338 1.00 91.53 233 VAL C N 1
ATOM 2813 C CA . VAL B 2 233 ? 120.792 137.244 139.002 1.00 91.53 233 VAL C CA 1
ATOM 2814 C C . VAL B 2 233 ? 120.952 137.052 137.501 1.00 91.53 233 VAL C C 1
ATOM 2815 O O . VAL B 2 233 ? 121.608 136.098 137.077 1.00 91.53 233 VAL C O 1
ATOM 2819 N N . LYS B 2 234 ? 120.402 137.950 136.680 1.00 92.57 234 LYS C N 1
ATOM 2820 C CA . LYS B 2 234 ? 120.428 137.806 135.229 1.00 92.57 234 LYS C CA 1
ATOM 2821 C C . LYS B 2 234 ? 121.855 137.769 134.699 1.00 92.57 234 LYS C C 1
ATOM 2822 O O . LYS B 2 234 ? 122.576 138.770 134.754 1.00 92.57 234 LYS C O 1
ATOM 2828 N N . GLY B 2 235 ? 122.264 136.613 134.183 1.00 95.31 235 GLY C N 1
ATOM 2829 C CA . GLY B 2 235 ? 123.617 136.387 133.714 1.00 95.31 235 GLY C CA 1
ATOM 2830 C C . GLY B 2 235 ? 124.358 135.299 134.460 1.00 95.31 235 GLY C C 1
ATOM 2831 O O . GLY B 2 235 ? 125.360 134.782 133.947 1.00 95.31 235 GLY C O 1
ATOM 2832 N N . ARG B 2 236 ? 123.900 134.930 135.658 1.00 93.64 236 ARG C N 1
ATOM 2833 C CA . ARG B 2 236 ? 124.539 133.887 136.445 1.00 93.64 236 ARG C CA 1
ATOM 2834 C C . ARG B 2 236 ? 123.672 132.656 136.651 1.00 93.64 236 ARG C C 1
ATOM 2835 O O . ARG B 2 236 ? 124.194 131.623 137.084 1.00 93.64 236 ARG C O 1
ATOM 2843 N N . PHE B 2 237 ? 122.375 132.730 136.365 1.00 95.28 237 PHE C N 1
ATOM 2844 C CA . PHE B 2 237 ? 121.461 131.610 136.541 1.00 95.28 237 PHE C CA 1
ATOM 2845 C C . PHE B 2 237 ? 120.837 131.256 135.200 1.00 95.28 237 PHE C C 1
ATOM 2846 O O . PHE B 2 237 ? 120.278 132.125 134.522 1.00 95.28 237 PHE C O 1
ATOM 2854 N N . THR B 2 238 ? 120.933 129.985 134.821 1.00 95.21 238 THR C N 1
ATOM 2855 C CA . THR B 2 238 ? 120.323 129.471 133.602 1.00 95.21 238 THR C CA 1
ATOM 2856 C C . THR B 2 238 ? 119.241 128.471 133.986 1.00 95.21 238 THR C C 1
ATOM 2857 O O . THR B 2 238 ? 119.519 127.489 134.684 1.00 95.21 238 THR C O 1
ATOM 2861 N N . ILE B 2 239 ? 118.017 128.717 133.529 1.00 87.76 239 ILE C N 1
ATOM 2862 C CA . ILE B 2 239 ? 116.875 127.875 133.861 1.00 87.76 239 ILE C CA 1
ATOM 2863 C C . ILE B 2 239 ? 116.408 127.151 132.605 1.00 87.76 239 ILE C C 1
ATOM 2864 O O . ILE B 2 239 ? 116.642 127.599 131.476 1.00 87.76 239 ILE C O 1
ATOM 2869 N N . SER B 2 240 ? 115.760 126.006 132.811 1.00 87.06 240 SER C N 1
ATOM 2870 C CA . SER B 2 240 ? 115.204 125.219 131.721 1.00 87.06 240 SER C CA 1
ATOM 2871 C C . SER B 2 240 ? 114.161 124.269 132.289 1.00 87.06 240 SER C C 1
ATOM 2872 O O . SER B 2 240 ? 114.223 123.886 133.459 1.00 87.06 240 SER C O 1
ATOM 2875 N N . ARG B 2 241 ? 113.206 123.893 131.446 1.00 83.09 241 ARG C N 1
ATOM 2876 C CA . ARG B 2 241 ? 112.162 122.940 131.801 1.00 83.09 241 ARG C CA 1
ATOM 2877 C C . ARG B 2 241 ? 112.320 121.697 130.937 1.00 83.09 241 ARG C C 1
ATOM 2878 O O . ARG B 2 241 ? 112.351 121.795 129.705 1.00 83.09 241 ARG C O 1
ATOM 2886 N N . ASP B 2 242 ? 112.419 120.538 131.578 1.00 81.49 242 ASP C N 1
ATOM 2887 C CA . ASP B 2 242 ? 112.535 119.259 130.888 1.00 81.49 242 ASP C CA 1
ATOM 2888 C C . ASP B 2 242 ? 111.286 118.443 131.196 1.00 81.49 242 ASP C C 1
ATOM 2889 O O . ASP B 2 242 ? 111.104 117.980 132.327 1.00 81.49 242 ASP C O 1
ATOM 2894 N N . ASN B 2 243 ? 110.431 118.268 130.192 1.00 77.21 243 ASN C N 1
ATOM 2895 C CA . ASN B 2 243 ? 109.165 117.571 130.372 1.00 77.21 243 ASN C CA 1
ATOM 2896 C C . ASN B 2 243 ? 109.285 116.059 130.221 1.00 77.21 243 ASN C C 1
ATOM 2897 O O . ASN B 2 243 ? 108.280 115.359 130.382 1.00 77.21 243 ASN C O 1
ATOM 2902 N N . ALA B 2 244 ? 110.476 115.540 129.916 1.00 79.49 244 ALA C N 1
ATOM 2903 C CA . ALA B 2 244 ? 110.642 114.098 129.759 1.00 79.49 244 ALA C CA 1
ATOM 2904 C C . ALA B 2 244 ? 110.691 113.397 131.111 1.00 79.49 244 ALA C C 1
ATOM 2905 O O . ALA B 2 244 ? 109.834 112.563 131.423 1.00 79.49 244 ALA C O 1
ATOM 2907 N N . LYS B 2 245 ? 111.689 113.725 131.927 1.00 80.92 245 LYS C N 1
ATOM 2908 C CA . LYS B 2 245 ? 111.793 113.189 133.275 1.00 80.92 245 LYS C CA 1
ATOM 2909 C C . LYS B 2 245 ? 111.102 114.066 134.309 1.00 80.92 245 LYS C C 1
ATOM 2910 O O . LYS B 2 245 ? 111.196 113.772 135.506 1.00 80.92 245 LYS C O 1
ATOM 2916 N N . ASN B 2 246 ? 110.420 115.127 133.872 1.00 84.95 246 ASN C N 1
ATOM 2917 C CA . ASN B 2 246 ? 109.661 116.027 134.741 1.00 84.95 246 ASN C CA 1
ATOM 2918 C C . ASN B 2 246 ? 110.558 116.640 135.819 1.00 84.95 246 ASN C C 1
ATOM 2919 O O . ASN B 2 246 ? 110.315 116.514 137.020 1.00 84.95 246 ASN C O 1
ATOM 2924 N N . SER B 2 247 ? 111.612 117.313 135.362 1.00 86.53 247 SER C N 1
ATOM 2925 C CA . SER B 2 247 ? 112.595 117.909 136.253 1.00 86.53 247 SER C CA 1
ATOM 2926 C C . SER B 2 247 ? 112.878 119.344 135.836 1.00 86.53 247 SER C C 1
ATOM 2927 O O . SER B 2 247 ? 112.750 119.709 134.665 1.00 86.53 247 SER C O 1
ATOM 2930 N N . LEU B 2 248 ? 113.265 120.152 136.818 1.00 87.77 248 LEU C N 1
ATOM 2931 C CA . LEU B 2 248 ? 113.663 121.535 136.612 1.00 87.77 248 LEU C CA 1
ATOM 2932 C C . LEU B 2 248 ? 115.069 121.729 137.161 1.00 87.77 248 LEU C C 1
ATOM 2933 O O . LEU B 2 248 ? 115.379 121.272 138.265 1.00 87.77 248 LEU C O 1
ATOM 2938 N N . TYR B 2 249 ? 115.917 122.404 136.393 1.00 92.46 249 TYR C N 1
ATOM 2939 C CA . TYR B 2 249 ? 117.319 122.568 136.745 1.00 92.46 249 TYR C CA 1
ATOM 2940 C C . TYR B 2 249 ? 117.666 124.045 136.888 1.00 92.46 249 TYR C C 1
ATOM 2941 O O . TYR B 2 249 ? 116.911 124.933 136.483 1.00 92.46 249 TYR C O 1
ATOM 2950 N N . LEU B 2 250 ? 118.833 124.294 137.479 1.00 95.01 250 LEU C N 1
ATOM 2951 C CA . LEU B 2 250 ? 119.343 125.644 137.676 1.00 95.01 250 LEU C CA 1
ATOM 2952 C C . LEU B 2 250 ? 120.860 125.579 137.762 1.00 95.01 250 LEU C C 1
ATOM 2953 O O . LEU B 2 250 ? 121.403 124.781 138.531 1.00 95.01 250 LEU C O 1
ATOM 2958 N N . GLN B 2 251 ? 121.536 126.415 136.977 1.00 96.65 251 GLN C N 1
ATOM 2959 C CA . GLN B 2 251 ? 122.994 126.441 136.927 1.00 96.65 251 GLN C CA 1
ATOM 2960 C C . GLN B 2 251 ? 123.491 127.655 137.701 1.00 96.65 251 GLN C C 1
ATOM 2961 O O . GLN B 2 251 ? 123.389 128.790 137.223 1.00 96.65 251 GLN C O 1
ATOM 2967 N N . MET B 2 252 ? 124.024 127.415 138.893 1.00 95.41 252 MET C N 1
ATOM 2968 C CA . MET B 2 252 ? 124.572 128.479 139.733 1.00 95.41 252 MET C CA 1
ATOM 2969 C C . MET B 2 252 ? 126.083 128.593 139.535 1.00 95.41 252 MET C C 1
ATOM 2970 O O . MET B 2 252 ? 126.875 128.493 140.472 1.00 95.41 252 MET C O 1
ATOM 2972 N N . ASN B 2 253 ? 126.481 128.801 138.283 1.00 98.11 253 ASN C N 1
ATOM 2973 C CA . ASN B 2 253 ? 127.885 129.028 137.988 1.00 98.11 253 ASN C CA 1
ATOM 2974 C C . ASN B 2 253 ? 128.273 130.456 138.356 1.00 98.11 253 ASN C C 1
ATOM 2975 O O . ASN B 2 253 ? 127.422 131.341 138.488 1.00 98.11 253 ASN C O 1
ATOM 2980 N N . SER B 2 254 ? 129.582 130.670 138.515 1.00 100.05 254 SER C N 1
ATOM 2981 C CA . SER B 2 254 ? 130.137 131.938 138.994 1.00 100.05 254 SER C CA 1
ATOM 2982 C C . SER B 2 254 ? 129.509 132.321 140.336 1.00 100.05 254 SER C C 1
ATOM 2983 O O . SER B 2 254 ? 128.790 133.314 140.463 1.00 100.05 254 SER C O 1
ATOM 2986 N N . LEU B 2 255 ? 129.781 131.485 141.336 1.00 99.00 255 LEU C N 1
ATOM 2987 C CA . LEU B 2 255 ? 129.149 131.632 142.640 1.00 99.00 255 LEU C CA 1
ATOM 2988 C C . LEU B 2 255 ? 129.559 132.939 143.307 1.00 99.00 255 LEU C C 1
ATOM 2989 O O . LEU B 2 255 ? 130.703 133.386 143.193 1.00 99.00 255 LEU C O 1
ATOM 2994 N N . ARG B 2 256 ? 128.607 133.551 144.004 1.00 98.97 256 ARG C N 1
ATOM 2995 C CA . ARG B 2 256 ? 128.822 134.794 144.728 1.00 98.97 256 ARG C CA 1
ATOM 2996 C C . ARG B 2 256 ? 128.755 134.530 146.225 1.00 98.97 256 ARG C C 1
ATOM 2997 O O . ARG B 2 256 ? 127.894 133.779 146.694 1.00 98.97 256 ARG C O 1
ATOM 3005 N N . ALA B 2 257 ? 129.679 135.143 146.969 1.00 100.00 257 ALA C N 1
ATOM 3006 C 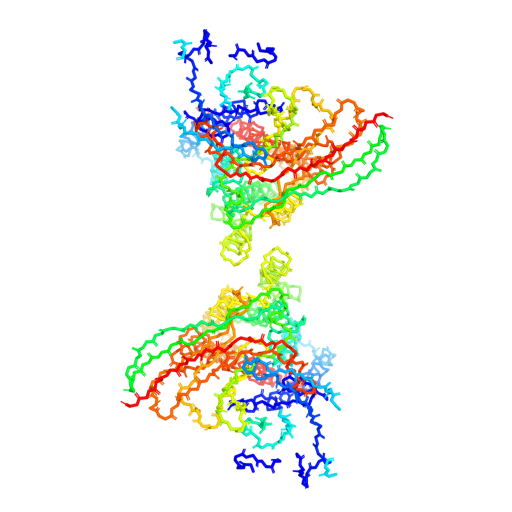CA . ALA B 2 257 ? 129.736 134.928 148.411 1.00 100.00 257 ALA C CA 1
ATOM 3007 C C . ALA B 2 257 ? 128.474 135.433 149.099 1.00 100.00 257 ALA C C 1
ATOM 3008 O O . ALA B 2 257 ? 127.942 134.772 149.999 1.00 100.00 257 ALA C O 1
ATOM 3010 N N . GLU B 2 258 ? 127.978 136.596 148.691 1.00 99.33 258 GLU C N 1
ATOM 3011 C CA . GLU B 2 258 ? 126.761 137.165 149.270 1.00 99.33 258 GLU C CA 1
ATOM 3012 C C . GLU B 2 258 ? 125.517 136.693 148.524 1.00 99.33 258 GLU C C 1
ATOM 3013 O O . GLU B 2 258 ? 124.681 137.486 148.094 1.00 99.33 258 GLU C O 1
ATOM 3015 N N . ASP B 2 259 ? 125.390 135.373 148.366 1.00 99.48 259 ASP C N 1
ATOM 3016 C CA . ASP B 2 259 ? 124.234 134.789 147.699 1.00 99.48 259 ASP C CA 1
ATOM 3017 C C . ASP B 2 259 ? 123.762 133.525 148.407 1.00 99.48 259 ASP C C 1
ATOM 3018 O O . ASP B 2 259 ? 123.231 132.612 147.766 1.00 99.48 259 ASP C O 1
ATOM 3023 N N . THR B 2 260 ? 123.948 133.453 149.722 1.00 100.48 260 THR C N 1
ATOM 3024 C CA . THR B 2 260 ? 123.506 132.297 150.491 1.00 100.48 260 THR C CA 1
ATOM 3025 C C . THR B 2 260 ? 122.016 132.438 150.783 1.00 100.48 260 THR C C 1
ATOM 3026 O O . THR B 2 260 ? 121.589 133.412 151.414 1.00 100.48 260 THR C O 1
ATOM 3030 N N . ALA B 2 261 ? 121.227 131.478 150.312 1.00 96.50 261 ALA C N 1
ATOM 3031 C CA . ALA B 2 261 ? 119.779 131.526 150.459 1.00 96.50 261 ALA C CA 1
ATOM 3032 C C . ALA B 2 261 ? 119.228 130.121 150.253 1.00 96.50 261 ALA C C 1
ATOM 3033 O O . ALA B 2 261 ? 119.972 129.171 150.000 1.00 96.50 261 ALA C O 1
ATOM 3035 N N . VAL B 2 262 ? 117.910 129.998 150.372 1.00 97.13 262 VAL C N 1
ATOM 3036 C CA . VAL B 2 262 ? 117.201 128.747 150.132 1.00 97.13 262 VAL C CA 1
ATOM 3037 C C . VAL B 2 262 ? 116.344 128.947 148.891 1.00 97.13 262 VAL C C 1
ATOM 3038 O O . VAL B 2 262 ? 115.407 129.755 148.897 1.00 97.13 262 VAL C O 1
ATOM 3042 N N . TYR B 2 263 ? 116.652 128.213 147.826 1.00 96.51 263 TYR C N 1
ATOM 3043 C CA . TYR B 2 263 ? 115.923 128.332 146.568 1.00 96.51 263 TYR C CA 1
ATOM 3044 C C . TYR B 2 263 ? 114.802 127.300 146.552 1.00 96.51 263 TYR C C 1
ATOM 3045 O O . TYR B 2 263 ? 115.056 126.098 146.422 1.00 96.51 263 TYR C O 1
ATOM 3054 N N . TYR B 2 264 ? 113.565 127.769 146.682 1.00 94.98 264 TYR C N 1
ATOM 3055 C CA . TYR B 2 264 ? 112.403 126.895 146.714 1.00 94.98 264 TYR C CA 1
ATOM 3056 C C . TYR B 2 264 ? 111.844 126.687 145.313 1.00 94.98 264 TYR C C 1
ATOM 3057 O O . TYR B 2 264 ? 111.987 127.537 144.430 1.00 94.98 264 TYR C O 1
ATOM 3066 N N . CYS B 2 265 ? 111.195 125.542 145.120 1.00 90.17 265 CYS C N 1
ATOM 3067 C CA . CYS B 2 265 ? 110.608 125.163 143.843 1.00 90.17 265 CYS C CA 1
ATOM 3068 C C . CYS B 2 265 ? 109.090 125.191 143.963 1.00 90.17 265 CYS C C 1
ATOM 3069 O O . CYS B 2 265 ? 108.527 124.601 144.891 1.00 90.17 265 CYS C O 1
ATOM 3072 N N . ALA B 2 266 ? 108.432 125.875 143.028 1.00 84.85 266 ALA C N 1
ATOM 3073 C CA . ALA B 2 266 ? 106.987 126.041 143.062 1.00 84.85 266 ALA C CA 1
ATOM 3074 C C . ALA B 2 266 ? 106.422 125.800 141.669 1.00 84.85 266 ALA C C 1
ATOM 3075 O O . ALA B 2 266 ? 107.156 125.543 140.712 1.00 84.85 266 ALA C O 1
ATOM 3077 N N . ARG B 2 267 ? 105.096 125.873 141.567 1.00 86.18 267 ARG C N 1
ATOM 3078 C CA . ARG B 2 267 ? 104.387 125.758 140.300 1.00 86.18 267 ARG C CA 1
ATOM 3079 C C . ARG B 2 267 ? 103.185 126.687 140.343 1.00 86.18 267 ARG C C 1
ATOM 3080 O O . ARG B 2 267 ? 102.391 126.631 141.286 1.00 86.18 267 ARG C O 1
ATOM 3082 N N . SER B 2 268 ? 103.051 127.529 139.325 1.00 88.93 268 SER C N 1
ATOM 3083 C CA . SER B 2 268 ? 102.096 128.625 139.358 1.00 88.93 268 SER C CA 1
ATOM 3084 C C . SER B 2 268 ? 100.702 128.171 138.935 1.00 88.93 268 SER C C 1
ATOM 3085 O O . SER B 2 268 ? 100.497 127.066 138.430 1.00 88.93 268 SER C O 1
ATOM 3088 N N . GLY B 2 269 ? 99.732 129.054 139.161 1.00 92.92 269 GLY C N 1
ATOM 3089 C CA . GLY B 2 269 ? 98.382 128.869 138.672 1.00 92.92 269 GLY C CA 1
ATOM 3090 C C . GLY B 2 269 ? 98.160 129.651 137.395 1.00 92.92 269 GLY C C 1
ATOM 3091 O O . GLY B 2 269 ? 97.321 129.285 136.566 1.00 92.92 269 GLY C O 1
ATOM 3092 N N . GLY B 2 270 ? 98.921 130.730 137.224 1.00 94.71 270 GLY C N 1
ATOM 3093 C CA . GLY B 2 270 ? 98.905 131.496 135.994 1.00 94.71 270 GLY C CA 1
ATOM 3094 C C . GLY B 2 270 ? 97.991 132.705 135.978 1.00 94.71 270 GLY C C 1
ATOM 3095 O O . GLY B 2 270 ? 98.470 133.838 135.873 1.00 94.71 270 GLY C O 1
ATOM 3096 N N . GLN B 2 271 ? 96.676 132.486 136.075 1.00 97.31 271 GLN C N 1
ATOM 3097 C CA . GLN B 2 271 ? 95.725 133.585 135.931 1.00 97.31 271 GLN C CA 1
ATOM 3098 C C . GLN B 2 271 ? 95.805 134.588 137.076 1.00 97.31 271 GLN C C 1
ATOM 3099 O O . GLN B 2 271 ? 95.408 135.744 136.897 1.00 97.31 271 GLN C O 1
ATOM 3105 N N . TRP B 2 272 ? 96.307 134.177 138.242 1.00 99.54 272 TRP C N 1
ATOM 3106 C CA . TRP B 2 272 ? 96.510 135.085 139.363 1.00 99.54 272 TRP C CA 1
ATOM 3107 C C . TRP B 2 272 ? 97.929 135.007 139.907 1.00 99.54 272 TRP C C 1
ATOM 3108 O O . TRP B 2 272 ? 98.209 135.598 140.958 1.00 99.54 272 TRP C O 1
ATOM 3110 N N . LYS B 2 273 ? 98.822 134.286 139.223 1.00 96.15 273 LYS C N 1
ATOM 3111 C CA . LYS B 2 273 ? 100.209 134.081 139.645 1.00 96.15 273 LYS C CA 1
ATOM 3112 C C . LYS B 2 273 ? 100.298 133.451 141.033 1.00 96.15 273 LYS C C 1
ATOM 3113 O O . LYS B 2 273 ? 101.281 133.643 141.752 1.00 96.15 273 LYS C O 1
ATOM 3119 N N . TYR B 2 274 ? 99.276 132.694 141.422 1.00 95.54 274 TYR C N 1
ATOM 3120 C CA . TYR B 2 274 ? 99.327 131.946 142.668 1.00 95.54 274 TYR C CA 1
ATOM 3121 C C . TYR B 2 274 ? 100.091 130.648 142.455 1.00 95.54 274 TYR C C 1
ATOM 3122 O O . TYR B 2 274 ? 99.970 130.003 141.410 1.00 95.54 274 TYR C O 1
ATOM 3131 N N . TYR B 2 275 ? 100.885 130.269 143.448 1.00 93.92 275 TYR C N 1
ATOM 3132 C CA . TYR B 2 275 ? 101.690 129.052 143.391 1.00 93.92 275 TYR C CA 1
ATOM 3133 C C . TYR B 2 275 ? 101.091 128.063 144.388 1.00 93.92 275 TYR C C 1
ATOM 3134 O O . TYR B 2 275 ? 101.411 128.085 145.577 1.00 93.92 275 TYR C O 1
ATOM 3143 N N . ASP B 2 276 ? 100.198 127.204 143.895 1.00 91.73 276 ASP C N 1
ATOM 3144 C CA . ASP B 2 276 ? 99.602 126.185 144.752 1.00 91.73 276 ASP C CA 1
ATOM 3145 C C . ASP B 2 276 ? 100.625 125.121 145.129 1.00 91.73 276 ASP C C 1
ATOM 3146 O O . ASP B 2 276 ? 100.761 124.764 146.305 1.00 91.73 276 ASP C O 1
ATOM 3151 N N . TYR B 2 277 ? 101.355 124.608 144.145 1.00 86.50 277 TYR C N 1
ATOM 3152 C CA . TYR B 2 277 ? 102.362 123.590 144.396 1.00 86.50 277 TYR C CA 1
ATOM 3153 C C . TYR B 2 277 ? 103.657 124.231 144.879 1.00 86.50 277 TYR C C 1
ATOM 3154 O O . TYR B 2 277 ? 104.050 125.303 144.408 1.00 86.50 277 TYR C O 1
ATOM 3156 N N . TRP B 2 278 ? 104.318 123.570 145.826 1.00 88.30 278 TRP C N 1
ATOM 3157 C CA . TRP B 2 278 ? 105.541 124.086 146.422 1.00 88.30 278 TRP C CA 1
ATOM 3158 C C . TRP B 2 278 ? 106.481 122.934 146.739 1.00 88.30 278 TRP C C 1
ATOM 3159 O O . TRP B 2 278 ? 106.065 121.779 146.860 1.00 88.30 278 TRP C O 1
ATOM 3170 N N . GLY B 2 279 ? 107.761 123.266 146.878 1.00 90.61 279 GLY C N 1
ATOM 3171 C CA . GLY B 2 279 ? 108.768 122.284 147.227 1.00 90.61 279 GLY C CA 1
ATOM 3172 C C . GLY B 2 279 ? 109.292 122.447 148.638 1.00 90.61 279 GLY C C 1
ATOM 3173 O O . GLY B 2 279 ? 108.578 122.932 149.521 1.00 90.61 279 GLY C O 1
ATOM 3174 N N . GLN B 2 280 ? 110.545 122.047 148.862 1.00 93.61 280 GLN C N 1
ATOM 3175 C CA . GLN B 2 280 ? 111.171 122.139 150.172 1.00 93.61 280 GLN C CA 1
ATOM 3176 C C . GLN B 2 280 ? 112.451 122.964 150.174 1.00 93.61 280 GLN C C 1
ATOM 3177 O O . GLN B 2 280 ? 113.097 123.072 151.223 1.00 93.61 280 GLN C O 1
ATOM 3179 N N . GLY B 2 281 ? 112.837 123.543 149.042 1.00 94.19 281 GLY C N 1
ATOM 3180 C CA . GLY B 2 281 ? 114.011 124.384 148.985 1.00 94.19 281 GLY C CA 1
ATOM 3181 C C . GLY B 2 281 ? 115.310 123.600 149.014 1.00 94.19 281 GLY C C 1
ATOM 3182 O O . GLY B 2 281 ? 115.347 122.368 148.950 1.00 94.19 281 GLY C O 1
ATOM 3183 N N . THR B 2 282 ? 116.404 124.354 149.108 1.00 96.25 282 THR C N 1
ATOM 3184 C CA . THR B 2 282 ? 117.739 123.779 149.236 1.00 96.25 282 THR C CA 1
ATOM 3185 C C . THR B 2 282 ? 118.628 124.796 149.932 1.00 96.25 282 THR C C 1
ATOM 3186 O O . THR B 2 282 ? 118.783 125.921 149.448 1.00 96.25 282 THR C O 1
ATOM 3190 N N . LEU B 2 283 ? 119.209 124.400 151.065 1.00 98.71 283 LEU C N 1
ATOM 3191 C CA . LEU B 2 283 ? 120.042 125.292 151.870 1.00 98.71 283 LEU C CA 1
ATOM 3192 C C . LEU B 2 283 ? 121.460 125.301 151.305 1.00 98.71 283 LEU C C 1
ATOM 3193 O O . LEU B 2 283 ? 122.370 124.628 151.795 1.00 98.71 283 LEU C O 1
ATOM 3198 N N . VAL B 2 284 ? 121.646 126.086 150.251 1.00 98.06 284 VAL C N 1
ATOM 3199 C CA . VAL B 2 284 ? 122.971 126.329 149.696 1.00 98.06 284 VAL C CA 1
ATOM 3200 C C . VAL B 2 284 ? 123.599 127.486 150.459 1.00 98.06 284 VAL C C 1
ATOM 3201 O O . VAL B 2 284 ? 122.996 128.558 150.595 1.00 98.06 284 VAL C O 1
ATOM 3205 N N . THR B 2 285 ? 124.808 127.265 150.972 1.00 100.30 285 THR C N 1
ATOM 3206 C CA . THR B 2 285 ? 125.438 128.220 151.874 1.00 100.30 285 THR C CA 1
ATOM 3207 C C . THR B 2 285 ? 126.763 128.724 151.319 1.00 100.30 285 THR C C 1
ATOM 3208 O O . THR B 2 285 ? 127.770 128.748 152.035 1.00 100.30 285 THR C O 1
ATOM 3212 N N . VAL B 2 286 ? 126.778 129.118 150.047 1.00 99.37 286 VAL C N 1
ATOM 3213 C CA . VAL B 2 286 ? 127.992 129.664 149.451 1.00 99.37 286 VAL C CA 1
ATOM 3214 C C . VAL B 2 286 ? 128.289 131.021 150.080 1.00 99.37 286 VAL C C 1
ATOM 3215 O O . VAL B 2 286 ? 127.436 131.916 150.106 1.00 99.37 286 VAL C O 1
ATOM 3219 N N . SER B 2 287 ? 129.497 131.167 150.618 1.00 102.99 287 SER C N 1
ATOM 3220 C CA . SER B 2 287 ? 129.904 132.401 151.276 1.00 102.99 287 SER C CA 1
ATOM 3221 C C . SER B 2 287 ? 131.423 132.435 151.351 1.00 102.99 287 SER C C 1
ATOM 3222 O O . SER B 2 287 ? 132.093 131.409 151.206 1.00 102.99 287 SER C O 1
ATOM 3225 N N . SER B 2 288 ? 131.954 133.630 151.589 1.00 105.97 288 SER C N 1
ATOM 3226 C CA . SER B 2 288 ? 133.396 133.820 151.693 1.00 105.97 288 SER C CA 1
ATOM 3227 C C . SER B 2 288 ? 133.923 133.293 153.023 1.00 105.97 288 SER C C 1
ATOM 3228 O O . SER B 2 288 ? 135.025 132.749 153.093 1.00 105.97 288 SER C O 1
ATOM 3230 N N . PHE C 2 37 ? 103.115 62.883 140.984 1.00 106.73 37 PHE D N 1
ATOM 3231 C CA . PHE C 2 37 ? 102.707 64.279 140.882 1.00 106.73 37 PHE D CA 1
ATOM 3232 C C . PHE C 2 37 ? 101.363 64.514 141.564 1.00 106.73 37 PHE D C 1
ATOM 3233 O O . PHE C 2 37 ? 100.444 65.078 140.970 1.00 106.73 37 PHE D O 1
ATOM 3241 N N . ALA C 2 38 ? 101.252 64.074 142.815 1.00 113.70 38 ALA D N 1
ATOM 3242 C CA . ALA C 2 38 ? 100.042 64.242 143.607 1.00 113.70 38 ALA D CA 1
ATOM 3243 C C . ALA C 2 38 ? 100.373 65.018 144.873 1.00 113.70 38 ALA D C 1
ATOM 3244 O O . ALA C 2 38 ? 101.280 64.633 145.620 1.00 113.70 38 ALA D O 1
ATOM 3246 N N . SER C 2 39 ? 99.629 66.103 145.108 1.00 114.01 39 SER D N 1
ATOM 3247 C CA . SER C 2 39 ? 99.786 66.956 146.283 1.00 114.01 39 SER D CA 1
ATOM 3248 C C . SER C 2 39 ? 101.223 67.448 146.429 1.00 114.01 39 SER D C 1
ATOM 3249 O O . SER C 2 39 ? 101.676 68.291 145.648 1.00 114.01 39 SER D O 1
ATOM 3252 N N . SER C 2 40 ? 101.945 66.932 147.420 1.00 120.36 40 SER D N 1
ATOM 3253 C CA . SER C 2 40 ? 103.344 67.276 147.653 1.00 120.36 40 SER D CA 1
ATOM 3254 C C . SER C 2 40 ? 104.159 65.990 147.638 1.00 120.36 40 SER D C 1
ATOM 3255 O O . SER C 2 40 ? 104.012 65.146 148.529 1.00 120.36 40 SER D O 1
ATOM 3258 N N . GLU C 2 41 ? 105.014 65.839 146.624 1.00 117.85 41 GLU D N 1
ATOM 3259 C CA . GLU C 2 41 ? 105.832 64.635 146.522 1.00 117.85 41 GLU D CA 1
ATOM 3260 C C . GLU C 2 41 ? 106.965 64.645 147.540 1.00 117.85 41 GLU D C 1
ATOM 3261 O O . GLU C 2 41 ? 107.290 63.606 148.126 1.00 117.85 41 GLU D O 1
ATOM 3267 N N . LEU C 2 42 ? 107.576 65.804 147.765 1.00 114.66 42 LEU D N 1
ATOM 3268 C CA . LEU C 2 42 ? 108.684 65.916 148.705 1.00 114.66 42 LEU D CA 1
ATOM 3269 C C . LEU C 2 42 ? 108.212 66.451 150.052 1.00 114.66 42 LEU D C 1
ATOM 3270 O O . LEU C 2 42 ? 107.011 66.566 150.298 1.00 114.66 42 LEU D O 1
ATOM 3272 N N . CYS C 2 60 ? 112.189 67.230 152.405 1.00 105.28 60 CYS D N 1
ATOM 3273 C CA . CYS C 2 60 ? 112.105 67.511 150.977 1.00 105.28 60 CYS D CA 1
ATOM 3274 C C . CYS C 2 60 ? 112.822 66.436 150.168 1.00 105.28 60 CYS D C 1
ATOM 3275 O O . CYS C 2 60 ? 113.562 66.739 149.232 1.00 105.28 60 CYS D O 1
ATOM 3278 N N . GLN C 2 61 ? 112.598 65.179 150.538 1.00 107.39 61 GLN D N 1
ATOM 3279 C CA . GLN C 2 61 ? 113.240 64.063 149.862 1.00 107.39 61 GLN D CA 1
ATOM 3280 C C . GLN C 2 61 ? 112.421 63.609 148.660 1.00 107.39 61 GLN D C 1
ATOM 3281 O O . GLN C 2 61 ? 111.197 63.762 148.619 1.00 107.39 61 GLN D O 1
ATOM 3283 N N . GLY C 2 62 ? 113.115 63.047 147.675 1.00 104.98 62 GLY D N 1
ATOM 3284 C CA . GLY C 2 62 ? 112.471 62.498 146.498 1.00 104.98 62 GLY D CA 1
ATOM 3285 C C . GLY C 2 62 ? 113.438 61.713 145.636 1.00 104.98 62 GLY D C 1
ATOM 3286 O O . GLY C 2 62 ? 114.530 62.200 145.326 1.00 104.98 62 GLY D O 1
ATOM 3287 N N . ASP C 2 63 ? 113.052 60.507 145.229 1.00 107.58 63 ASP D N 1
ATOM 3288 C CA . ASP C 2 63 ? 113.940 59.650 144.442 1.00 107.58 63 ASP D CA 1
ATOM 3289 C C . ASP C 2 63 ? 113.833 59.951 142.950 1.00 107.58 63 ASP D C 1
ATOM 3290 O O . ASP C 2 63 ? 113.646 59.066 142.117 1.00 107.58 63 ASP D O 1
ATOM 3292 N N . SER C 2 64 ? 113.953 61.240 142.612 1.00 105.07 64 SER D N 1
ATOM 3293 C CA . SER C 2 64 ? 114.071 61.673 141.224 1.00 105.07 64 SER D CA 1
ATOM 3294 C C . SER C 2 64 ? 114.974 62.895 141.111 1.00 105.07 64 SER D C 1
ATOM 3295 O O . SER C 2 64 ? 114.796 63.716 140.205 1.00 105.07 64 SER D O 1
ATOM 3298 N N . LEU C 2 65 ? 115.940 63.029 142.025 1.00 105.59 65 LEU D N 1
ATOM 3299 C CA . LEU C 2 65 ? 116.722 64.257 142.122 1.00 105.59 65 LEU D CA 1
ATOM 3300 C C . LEU C 2 65 ? 117.653 64.446 140.932 1.00 105.59 65 LEU D C 1
ATOM 3301 O O . LEU C 2 65 ? 117.910 65.586 140.529 1.00 105.59 65 LEU D O 1
ATOM 3306 N N . ARG C 2 66 ? 118.165 63.363 140.357 1.00 104.87 66 ARG D N 1
ATOM 3307 C CA . ARG C 2 66 ? 119.127 63.482 139.261 1.00 104.87 66 ARG D CA 1
ATOM 3308 C C . ARG C 2 66 ? 118.432 63.617 137.909 1.00 104.87 66 ARG D C 1
ATOM 3309 O O . ARG C 2 66 ? 118.763 62.933 136.942 1.00 104.87 66 ARG D O 1
ATOM 3311 N N . SER C 2 67 ? 117.447 64.514 137.841 1.00 103.95 67 SER D N 1
ATOM 3312 C CA . SER C 2 67 ? 116.859 64.912 136.571 1.00 103.95 67 SER D CA 1
ATOM 3313 C C . SER C 2 67 ? 116.502 66.391 136.514 1.00 103.95 67 SER D C 1
ATOM 3314 O O . SER C 2 67 ? 115.954 66.831 135.498 1.00 103.95 67 SER D O 1
ATOM 3317 N N . TYR C 2 68 ? 116.793 67.165 137.556 1.00 100.66 68 TYR D N 1
ATOM 3318 C CA . TYR C 2 68 ? 116.507 68.595 137.587 1.00 100.66 68 TYR D CA 1
ATOM 3319 C C . TYR C 2 68 ? 117.325 69.225 138.712 1.00 100.66 68 TYR D C 1
ATOM 3320 O O . TYR C 2 68 ? 118.216 68.590 139.285 1.00 100.66 68 TYR D O 1
ATOM 3329 N N . TYR C 2 69 ? 117.018 70.483 139.026 1.00 100.74 69 TYR D N 1
ATOM 3330 C CA . TYR C 2 69 ? 117.621 71.190 140.147 1.00 100.74 69 TYR D CA 1
ATOM 3331 C C . TYR C 2 69 ? 116.541 71.985 140.866 1.00 100.74 69 TYR D C 1
ATOM 3332 O O . TYR C 2 69 ? 115.680 72.594 140.225 1.00 100.74 69 TYR D O 1
ATOM 3334 N N . ALA C 2 70 ? 116.593 71.982 142.194 1.00 97.53 70 ALA D N 1
ATOM 3335 C CA . ALA C 2 70 ? 115.576 72.617 143.023 1.00 97.53 70 ALA D CA 1
ATOM 3336 C C . ALA C 2 70 ? 116.204 73.727 143.868 1.00 97.53 70 ALA D C 1
ATOM 3337 O O . ALA C 2 70 ? 117.391 74.041 143.744 1.00 97.53 70 ALA D O 1
ATOM 3339 N N . SER C 2 71 ? 115.389 74.321 144.739 1.00 96.38 71 SER D N 1
ATOM 3340 C CA . SER C 2 71 ? 115.810 75.435 145.575 1.00 96.38 71 SER D CA 1
ATOM 3341 C C . SER C 2 71 ? 115.254 75.241 146.981 1.00 96.38 71 SER D C 1
ATOM 3342 O O . SER C 2 71 ? 114.595 74.241 147.281 1.00 96.38 71 SER D O 1
ATOM 3345 N N . TRP C 2 72 ? 115.528 76.214 147.851 1.00 99.43 72 TRP D N 1
ATOM 3346 C CA . TRP C 2 72 ? 115.072 76.189 149.233 1.00 99.43 72 TRP D CA 1
ATOM 3347 C C . TRP C 2 72 ? 114.573 77.575 149.615 1.00 99.43 72 TRP D C 1
ATOM 3348 O O . TRP C 2 72 ? 115.049 78.584 149.091 1.00 99.43 72 TRP D O 1
ATOM 3359 N N . TYR C 2 73 ? 113.619 77.621 150.541 1.00 99.96 73 TYR D N 1
ATOM 3360 C CA . TYR C 2 73 ? 113.007 78.883 150.932 1.00 99.96 73 TYR D CA 1
ATOM 3361 C C . TYR C 2 73 ? 112.795 78.924 152.439 1.00 99.96 73 TYR D C 1
ATOM 3362 O O . TYR C 2 73 ? 112.698 77.891 153.105 1.00 99.96 73 TYR D O 1
ATOM 3364 N N . GLN C 2 74 ? 112.735 80.145 152.972 1.00 100.25 74 GLN D N 1
ATOM 3365 C CA . GLN C 2 74 ? 112.371 80.385 154.360 1.00 100.25 74 GLN D CA 1
ATOM 3366 C C . GLN C 2 74 ? 111.299 81.464 154.405 1.00 100.25 74 GLN D C 1
ATOM 3367 O O . GLN C 2 74 ? 111.179 82.279 153.486 1.00 100.25 74 GLN D O 1
ATOM 3373 N N . GLN C 2 75 ? 110.511 81.459 155.477 1.00 99.57 75 GLN D N 1
ATOM 3374 C CA . GLN C 2 75 ? 109.377 82.372 155.579 1.00 99.57 75 GLN D CA 1
ATOM 3375 C C . GLN C 2 75 ? 109.105 82.689 157.039 1.00 99.57 75 GLN D C 1
ATOM 3376 O O . GLN C 2 75 ? 108.781 81.789 157.820 1.00 99.57 75 GLN D O 1
ATOM 3382 N N . LYS C 2 76 ? 109.238 83.962 157.403 1.00 96.77 76 LYS D N 1
ATOM 3383 C CA . LYS C 2 76 ? 108.798 84.407 158.711 1.00 96.77 76 LYS D CA 1
ATOM 3384 C C . LYS C 2 76 ? 107.273 84.354 158.784 1.00 96.77 76 LYS D C 1
ATOM 3385 O O . LYS C 2 76 ? 106.592 84.567 157.778 1.00 96.77 76 LYS D O 1
ATOM 3387 N N . PRO C 2 77 ? 106.715 84.052 159.958 1.00 92.43 77 PRO D N 1
ATOM 3388 C CA . PRO C 2 77 ? 105.255 83.928 160.070 1.00 92.43 77 PRO D CA 1
ATOM 3389 C C . PRO C 2 77 ? 104.544 85.226 159.719 1.00 92.43 77 PRO D C 1
ATOM 3390 O O . PRO C 2 77 ? 104.995 86.319 160.067 1.00 92.43 77 PRO D O 1
ATOM 3394 N N . GLY C 2 78 ? 103.418 85.091 159.025 1.00 92.71 78 GLY D N 1
ATOM 3395 C CA . GLY C 2 78 ? 102.647 86.250 158.601 1.00 92.71 78 GLY D CA 1
ATOM 3396 C C . GLY C 2 78 ? 103.378 87.157 157.635 1.00 92.71 78 GLY D C 1
ATOM 3397 O O . GLY C 2 78 ? 103.214 88.382 157.694 1.00 92.71 78 GLY D O 1
ATOM 3398 N N . GLN C 2 79 ? 104.182 86.584 156.743 1.00 91.96 79 GLN D N 1
ATOM 3399 C CA . GLN C 2 79 ? 104.959 87.379 155.803 1.00 91.96 79 GLN D CA 1
ATOM 3400 C C . GLN C 2 79 ? 105.207 86.569 154.539 1.00 91.96 79 GLN D C 1
ATOM 3401 O O . GLN C 2 79 ? 105.080 85.343 154.527 1.00 91.96 79 GLN D O 1
ATOM 3403 N N . ALA C 2 80 ? 105.557 87.280 153.471 1.00 88.82 80 ALA D N 1
ATOM 3404 C CA . ALA C 2 80 ? 105.895 86.626 152.216 1.00 88.82 80 ALA D CA 1
ATOM 3405 C C . ALA C 2 80 ? 107.210 85.861 152.365 1.00 88.82 80 ALA D C 1
ATOM 3406 O O . ALA C 2 80 ? 108.113 86.312 153.076 1.00 88.82 80 ALA D O 1
ATOM 3408 N N . PRO C 2 81 ? 107.354 84.713 151.710 1.00 88.08 81 PRO D N 1
ATOM 3409 C CA . PRO C 2 81 ? 108.579 83.926 151.863 1.00 88.08 81 PRO D CA 1
ATOM 3410 C C . PRO C 2 81 ? 109.724 84.468 151.021 1.00 88.08 81 PRO D C 1
ATOM 3411 O O . PRO C 2 81 ? 109.541 85.255 150.092 1.00 88.08 81 PRO D O 1
ATOM 3415 N N . VAL C 2 82 ? 110.933 84.037 151.386 1.00 92.04 82 VAL D N 1
ATOM 3416 C CA . VAL C 2 82 ? 112.165 84.440 150.723 1.00 92.04 82 VAL D CA 1
ATOM 3417 C C . VAL C 2 82 ? 112.953 83.171 150.414 1.00 92.04 82 VAL D C 1
ATOM 3418 O O . VAL C 2 82 ? 112.775 82.133 151.053 1.00 92.04 82 VAL D O 1
ATOM 3422 N N . LEU C 2 83 ? 113.814 83.256 149.404 1.00 97.45 83 LEU D N 1
ATOM 3423 C CA . LEU C 2 83 ? 114.693 82.150 149.053 1.00 97.45 83 LEU D CA 1
ATOM 3424 C C . LEU C 2 83 ? 115.847 82.038 150.046 1.00 97.45 83 LEU D C 1
ATOM 3425 O O . LEU C 2 83 ? 116.323 83.036 150.594 1.00 97.45 83 LEU D O 1
ATOM 3430 N N . VAL C 2 84 ? 116.293 80.802 150.278 1.00 101.52 84 VAL D N 1
ATOM 3431 C CA . VAL C 2 84 ? 117.457 80.549 151.121 1.00 101.52 84 VAL D CA 1
ATOM 3432 C C . VAL C 2 84 ? 118.701 80.446 150.248 1.00 101.52 84 VAL D C 1
ATOM 3433 O O . VAL C 2 84 ? 119.627 81.256 150.370 1.00 101.52 84 VAL D O 1
ATOM 3437 N N . ILE C 2 85 ? 118.729 79.454 149.360 1.00 100.29 85 ILE D N 1
ATOM 3438 C CA . ILE C 2 85 ? 119.883 79.187 148.507 1.00 100.29 85 ILE D CA 1
ATOM 3439 C C . ILE C 2 85 ? 119.378 78.763 147.136 1.00 100.29 85 ILE D C 1
ATOM 3440 O O . ILE C 2 85 ? 118.539 77.862 147.030 1.00 100.29 85 ILE D O 1
ATOM 3445 N N . TYR C 2 86 ? 119.886 79.408 146.089 1.00 98.83 86 TYR D N 1
ATOM 3446 C CA . TYR C 2 86 ? 119.543 79.051 144.720 1.00 98.83 86 TYR D CA 1
ATOM 3447 C C . TYR C 2 86 ? 120.505 77.982 144.219 1.00 98.83 86 TYR D C 1
ATOM 3448 O O . TYR C 2 86 ? 121.725 78.174 144.247 1.00 98.83 86 TYR D O 1
ATOM 3450 N N . GLY C 2 87 ? 119.954 76.863 143.764 1.00 97.49 87 GLY D N 1
ATOM 3451 C CA . GLY C 2 87 ? 120.762 75.758 143.282 1.00 97.49 87 GLY D CA 1
ATOM 3452 C C . GLY C 2 87 ? 121.466 75.003 144.393 1.00 97.49 87 GLY D C 1
ATOM 3453 O O . GLY C 2 87 ? 121.176 75.202 145.573 1.00 97.49 87 GLY D O 1
ATOM 3454 N N . ASN C 2 106 ? 119.843 62.154 146.312 1.00 101.67 106 ASN D N 1
ATOM 3455 C CA . ASN C 2 106 ? 118.430 61.803 146.243 1.00 101.67 106 ASN D CA 1
ATOM 3456 C C . ASN C 2 106 ? 117.632 62.530 147.319 1.00 101.67 106 ASN D C 1
ATOM 3457 O O . ASN C 2 106 ? 116.429 62.320 147.462 1.00 101.67 106 ASN D O 1
ATOM 3462 N N . THR C 2 107 ? 118.312 63.384 148.077 1.00 105.03 107 THR D N 1
ATOM 3463 C CA . THR C 2 107 ? 117.667 64.150 149.137 1.00 105.03 107 THR D CA 1
ATOM 3464 C C . THR C 2 107 ? 118.210 65.573 149.187 1.00 105.03 107 THR D C 1
ATOM 3465 O O . THR C 2 107 ? 119.400 65.785 149.421 1.00 105.03 107 THR D O 1
ATOM 3469 N N . TYR C 2 124 ? 109.500 76.832 153.772 1.00 100.49 124 TYR D N 1
ATOM 3470 C CA . TYR C 2 124 ? 109.074 75.656 153.023 1.00 100.49 124 TYR D CA 1
ATOM 3471 C C . TYR C 2 124 ? 110.164 75.203 152.060 1.00 100.49 124 TYR D C 1
ATOM 3472 O O . TYR C 2 124 ? 111.316 75.616 152.175 1.00 100.49 124 TYR D O 1
ATOM 3481 N N . CYS C 2 125 ? 109.796 74.354 151.110 1.00 100.56 125 CYS D N 1
ATOM 3482 C CA . CYS C 2 125 ? 110.718 73.832 150.113 1.00 100.56 125 CYS D CA 1
ATOM 3483 C C . CYS C 2 125 ? 110.194 74.146 148.715 1.00 100.56 125 CYS D C 1
ATOM 3484 O O . CYS C 2 125 ? 109.158 74.793 148.543 1.00 100.56 125 CYS D O 1
ATOM 3487 N N . ASN C 2 126 ? 110.933 73.684 147.710 1.00 94.83 126 ASN D N 1
ATOM 3488 C CA . ASN C 2 126 ? 110.532 73.836 146.320 1.00 94.83 126 ASN D CA 1
ATOM 3489 C C . ASN C 2 126 ? 111.196 72.733 145.514 1.00 94.83 126 ASN D C 1
ATOM 3490 O O . ASN C 2 126 ? 112.304 72.296 145.837 1.00 94.83 126 ASN D O 1
ATOM 3495 N N . SER C 2 127 ? 110.513 72.287 144.462 1.00 93.41 127 SER D N 1
ATOM 3496 C CA . SER C 2 127 ? 110.995 71.146 143.687 1.00 93.41 127 SER D CA 1
ATOM 3497 C C . SER C 2 127 ? 110.602 71.330 142.229 1.00 93.41 127 SER D C 1
ATOM 3498 O O . SER C 2 127 ? 109.417 71.259 141.889 1.00 93.41 127 SER D O 1
ATOM 3501 N N . ARG C 2 128 ? 111.595 71.570 141.378 1.00 93.51 128 ARG D N 1
ATOM 3502 C CA . ARG C 2 128 ? 111.375 71.559 139.939 1.00 93.51 128 ARG D CA 1
ATOM 3503 C C . ARG C 2 128 ? 111.073 70.132 139.496 1.00 93.51 128 ARG D C 1
ATOM 3504 O O . ARG C 2 128 ? 111.700 69.181 139.971 1.00 93.51 128 ARG D O 1
ATOM 3512 N N . ASP C 2 129 ? 110.098 69.977 138.602 1.00 96.49 129 ASP D N 1
ATOM 3513 C CA . ASP C 2 129 ? 109.737 68.672 138.065 1.00 96.49 129 ASP D CA 1
ATOM 3514 C C . ASP C 2 129 ? 109.433 68.825 136.579 1.00 96.49 129 ASP D C 1
ATOM 3515 O O . ASP C 2 129 ? 109.533 69.918 136.013 1.00 96.49 129 ASP D O 1
ATOM 3520 N N . SER C 2 130 ? 109.060 67.718 135.941 1.00 95.93 130 SER D N 1
ATOM 3521 C CA . SER C 2 130 ? 108.841 67.665 134.497 1.00 95.93 130 SER D CA 1
ATOM 3522 C C . SER C 2 130 ? 107.546 66.927 134.175 1.00 95.93 130 SER D C 1
ATOM 3523 O O . SER C 2 130 ? 107.503 66.034 133.326 1.00 95.93 130 SER D O 1
ATOM 3526 N N . SER C 2 131 ? 106.464 67.297 134.856 1.00 97.75 131 SER D N 1
ATOM 3527 C CA . SER C 2 131 ? 105.188 66.609 134.693 1.00 97.75 131 SER D CA 1
ATOM 3528 C C . SER C 2 131 ? 104.372 67.116 133.511 1.00 97.75 131 SER D C 1
ATOM 3529 O O . SER C 2 131 ? 103.298 66.567 133.247 1.00 97.75 131 SER D O 1
ATOM 3532 N N . GLY C 2 132 ? 104.839 68.137 132.799 1.00 96.14 132 GLY D N 1
ATOM 3533 C CA . GLY C 2 132 ? 104.051 68.719 131.729 1.00 96.14 132 GLY D CA 1
ATOM 3534 C C . GLY C 2 132 ? 103.055 69.725 132.266 1.00 96.14 132 GLY D C 1
ATOM 3535 O O . GLY C 2 132 ? 103.141 70.920 131.965 1.00 96.14 132 GLY D O 1
ATOM 3536 N N . ASN C 2 133 ? 102.099 69.247 133.057 1.00 94.03 133 ASN D N 1
ATOM 3537 C CA . ASN C 2 133 ? 101.281 70.148 133.852 1.00 94.03 133 ASN D CA 1
ATOM 3538 C C . ASN C 2 133 ? 102.189 70.902 134.820 1.00 94.03 133 ASN D C 1
ATOM 3539 O O . ASN C 2 133 ? 103.167 70.324 135.309 1.00 94.03 133 ASN D O 1
ATOM 3544 N N . PRO C 2 134 ? 101.899 72.173 135.114 1.00 88.32 134 PRO D N 1
ATOM 3545 C CA . PRO C 2 134 ? 102.913 73.081 135.705 1.00 88.32 134 PRO D CA 1
ATOM 3546 C C . PRO C 2 134 ? 103.541 72.506 136.962 1.00 88.32 134 PRO D C 1
ATOM 3547 O O . PRO C 2 134 ? 102.893 72.419 138.016 1.00 88.32 134 PRO D O 1
ATOM 3551 N N . PRO C 2 135 ? 104.815 72.100 136.882 1.00 91.59 135 PRO D N 1
ATOM 3552 C CA . PRO C 2 135 ? 105.453 71.390 137.996 1.00 91.59 135 PRO D CA 1
ATOM 3553 C C . PRO C 2 135 ? 106.283 72.247 138.944 1.00 91.59 135 PRO D C 1
ATOM 3554 O O . PRO C 2 135 ? 107.515 72.156 138.911 1.00 91.59 135 PRO D O 1
ATOM 3558 N N . VAL C 2 136 ? 105.660 73.067 139.787 1.00 87.28 136 VAL D N 1
ATOM 3559 C CA . VAL C 2 136 ? 106.359 73.678 140.915 1.00 87.28 136 VAL D CA 1
ATOM 3560 C C . VAL C 2 136 ? 105.456 73.557 142.134 1.00 87.28 136 VAL D C 1
ATOM 3561 O O . VAL C 2 136 ? 104.328 74.062 142.127 1.00 87.28 136 VAL D O 1
ATOM 3565 N N . VAL C 2 137 ? 105.942 72.878 143.172 1.00 92.09 137 VAL D N 1
ATOM 3566 C CA . VAL C 2 137 ? 105.184 72.667 144.396 1.00 92.09 137 VAL D CA 1
ATOM 3567 C C . VAL C 2 137 ? 106.073 72.993 145.587 1.00 92.09 137 VAL D C 1
ATOM 3568 O O . VAL C 2 137 ? 107.302 72.923 145.517 1.00 92.09 137 VAL D O 1
ATOM 3572 N N . PHE C 2 138 ? 105.429 73.347 146.693 1.00 93.79 138 PHE D N 1
ATOM 3573 C CA . PHE C 2 138 ? 106.141 73.716 147.909 1.00 93.79 138 PHE D CA 1
ATOM 3574 C C . PHE C 2 138 ? 105.879 72.715 149.029 1.00 93.79 138 PHE D C 1
ATOM 3575 O O . PHE C 2 138 ? 105.017 71.844 148.909 1.00 93.79 138 PHE D O 1
ATOM 3583 N N . VAL C 2 171 ? 110.631 97.571 142.455 1.00 94.45 171 VAL D N 1
ATOM 3584 C CA . VAL C 2 171 ? 111.382 96.842 143.468 1.00 94.45 171 VAL D CA 1
ATOM 3585 C C . VAL C 2 171 ? 110.437 96.281 144.524 1.00 94.45 171 VAL D C 1
ATOM 3586 O O . VAL C 2 171 ? 110.835 95.471 145.360 1.00 94.45 171 VAL D O 1
ATOM 3590 N N . GLN C 2 172 ? 109.183 96.719 144.479 1.00 90.74 172 GLN D N 1
ATOM 3591 C CA . GLN C 2 172 ? 108.159 96.261 145.403 1.00 90.74 172 GLN D CA 1
ATOM 3592 C C . GLN C 2 172 ? 106.913 95.871 144.624 1.00 90.74 172 GLN D C 1
ATOM 3593 O O . GLN C 2 172 ? 106.638 96.414 143.551 1.00 90.74 172 GLN D O 1
ATOM 3595 N N . LEU C 2 173 ? 106.159 94.922 145.174 1.00 87.81 173 LEU D N 1
ATOM 3596 C CA . LEU C 2 173 ? 104.948 94.414 144.546 1.00 87.81 173 LEU D CA 1
ATOM 3597 C C . LEU C 2 173 ? 103.775 94.560 145.503 1.00 87.81 173 LEU D C 1
ATOM 3598 O O . LEU C 2 173 ? 103.885 94.213 146.684 1.00 87.81 173 LEU D O 1
ATOM 3603 N N . VAL C 2 174 ? 102.658 95.070 144.991 1.00 90.47 174 VAL D N 1
ATOM 3604 C CA . VAL C 2 174 ? 101.441 95.245 145.770 1.00 90.47 174 VAL D CA 1
ATOM 3605 C C . VAL C 2 174 ? 100.281 94.629 145.004 1.00 90.47 174 VAL D C 1
ATOM 3606 O O . VAL C 2 174 ? 100.228 94.679 143.772 1.00 90.47 174 VAL D O 1
ATOM 3608 N N . GLU C 2 175 ? 99.345 94.045 145.746 1.00 88.35 175 GLU D N 1
ATOM 3609 C CA . GLU C 2 175 ? 98.190 93.375 145.172 1.00 88.35 175 GLU D CA 1
ATOM 3610 C C . GLU C 2 175 ? 96.922 94.157 145.487 1.00 88.35 175 GLU D C 1
ATOM 3611 O O . GLU C 2 175 ? 96.873 94.949 146.432 1.00 88.35 175 GLU D O 1
ATOM 3617 N N . SER C 2 176 ? 95.891 93.925 144.679 1.00 91.80 176 SER D N 1
ATOM 3618 C CA . SER C 2 176 ? 94.637 94.653 144.789 1.00 91.80 176 SER D CA 1
ATOM 3619 C C . SER C 2 176 ? 93.466 93.680 144.791 1.00 91.80 176 SER D C 1
ATOM 3620 O O . SER C 2 176 ? 93.563 92.552 144.300 1.00 91.80 176 SER D O 1
ATOM 3623 N N . GLY C 2 177 ? 92.352 94.137 145.357 1.00 98.04 177 GLY D N 1
ATOM 3624 C CA . GLY C 2 177 ? 91.137 93.348 145.419 1.00 98.04 177 GLY D CA 1
ATOM 3625 C C . GLY C 2 177 ? 90.499 93.362 146.792 1.00 98.04 177 GLY D C 1
ATOM 3626 O O . GLY C 2 177 ? 91.134 92.988 147.783 1.00 98.04 177 GLY D O 1
ATOM 3627 N N . GLY C 2 178 ? 89.241 93.791 146.866 1.00 103.22 178 GLY D N 1
ATOM 3628 C CA . GLY C 2 178 ? 88.547 93.871 148.135 1.00 103.22 178 GLY D CA 1
ATOM 3629 C C . GLY C 2 178 ? 87.074 93.526 148.055 1.00 103.22 178 GLY D C 1
ATOM 3630 O O . GLY C 2 178 ? 86.311 93.827 148.977 1.00 103.22 178 GLY D O 1
ATOM 3631 N N . GLY C 2 179 ? 86.661 92.899 146.956 1.00 102.64 179 GLY D N 1
ATOM 3632 C CA . GLY C 2 179 ? 85.258 92.583 146.779 1.00 102.64 179 GLY D CA 1
ATOM 3633 C C . GLY C 2 179 ? 84.792 91.476 147.706 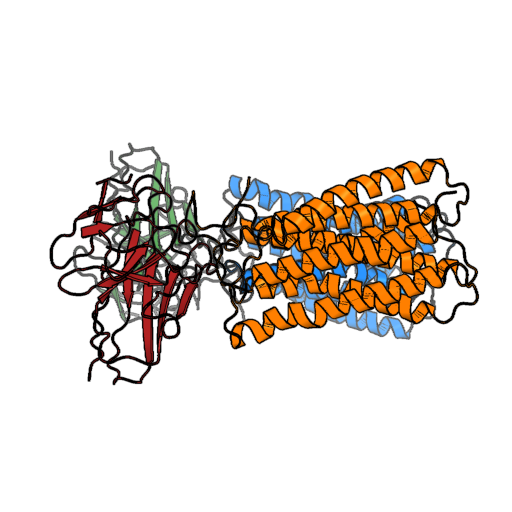1.00 102.64 179 GLY D C 1
ATOM 3634 O O . GLY C 2 179 ? 85.559 90.607 148.120 1.00 102.64 179 GLY D O 1
ATOM 3635 N N . LEU C 2 180 ? 83.503 91.518 148.034 1.00 99.69 180 LEU D N 1
ATOM 3636 C CA . LEU C 2 180 ? 82.844 90.510 148.863 1.00 99.69 180 LEU D CA 1
ATOM 3637 C C . LEU C 2 180 ? 81.730 89.896 148.021 1.00 99.69 180 LEU D C 1
ATOM 3638 O O . LEU C 2 180 ? 80.609 90.410 147.983 1.00 99.69 180 LEU D O 1
ATOM 3640 N N . VAL C 2 181 ? 82.041 88.793 147.347 1.00 98.12 181 VAL D N 1
ATOM 3641 C CA . VAL C 2 181 ? 81.134 88.157 146.400 1.00 98.12 181 VAL D CA 1
ATOM 3642 C C . VAL C 2 181 ? 80.743 86.786 146.928 1.00 98.12 181 VAL D C 1
ATOM 3643 O O . VAL C 2 181 ? 81.584 86.044 147.450 1.00 98.12 181 VAL D O 1
ATOM 3645 N N . HIS C 2 182 ? 79.461 86.455 146.793 1.00 97.98 182 HIS D N 1
ATOM 3646 C CA . HIS C 2 182 ? 78.963 85.152 147.191 1.00 97.98 182 HIS D CA 1
ATOM 3647 C C . HIS C 2 182 ? 79.522 84.071 146.266 1.00 97.98 182 HIS D C 1
ATOM 3648 O O . HIS C 2 182 ? 79.930 84.361 145.138 1.00 97.98 182 HIS D O 1
ATOM 3655 N N . PRO C 2 183 ? 79.579 82.821 146.734 1.00 96.33 183 PRO D N 1
ATOM 3656 C CA . PRO C 2 183 ? 80.064 81.736 145.871 1.00 96.33 183 PRO D CA 1
ATOM 3657 C C . PRO C 2 183 ? 79.210 81.591 144.620 1.00 96.33 183 PRO D C 1
ATOM 3658 O O . PRO C 2 183 ? 77.993 81.785 144.647 1.00 96.33 183 PRO D O 1
ATOM 3662 N N . GLY C 2 184 ? 79.867 81.247 143.515 1.00 93.11 184 GLY D N 1
ATOM 3663 C CA . GLY C 2 184 ? 79.234 81.234 142.217 1.00 93.11 184 GLY D CA 1
ATOM 3664 C C . GLY C 2 184 ? 79.337 82.535 141.453 1.00 93.11 184 GLY D C 1
ATOM 3665 O O . GLY C 2 184 ? 78.932 82.583 140.285 1.00 93.11 184 GLY D O 1
ATOM 3666 N N . GLY C 2 185 ? 79.864 83.587 142.072 1.00 90.75 185 GLY D N 1
ATOM 3667 C CA . GLY C 2 185 ? 80.048 84.866 141.421 1.00 90.75 185 GLY D CA 1
ATOM 3668 C C . GLY C 2 185 ? 81.420 85.000 140.797 1.00 90.75 185 GLY D C 1
ATOM 3669 O O . GLY C 2 185 ? 82.126 84.017 140.557 1.00 90.75 185 GLY D O 1
ATOM 3670 N N . SER C 2 186 ? 81.804 86.248 140.536 1.00 91.60 186 SER D N 1
ATOM 3671 C CA . SER C 2 186 ? 83.067 86.556 139.885 1.00 91.60 186 SER D CA 1
ATOM 3672 C C . SER C 2 186 ? 83.789 87.665 140.636 1.00 91.60 186 SER D C 1
ATOM 3673 O O . SER C 2 186 ? 83.162 88.548 141.230 1.00 91.60 186 SER D O 1
ATOM 3676 N N . LEU C 2 187 ? 85.118 87.607 140.602 1.00 89.67 187 LEU D N 1
ATOM 3677 C CA . LEU C 2 187 ? 85.961 88.628 141.208 1.00 89.67 187 LEU D CA 1
ATOM 3678 C C . LEU C 2 187 ? 87.241 88.742 140.396 1.00 89.67 187 LEU D C 1
ATOM 3679 O O . LEU C 2 187 ? 87.620 87.813 139.680 1.00 89.67 187 LEU D O 1
ATOM 3681 N N . ARG C 2 188 ? 87.899 89.893 140.504 1.00 90.42 188 ARG D N 1
ATOM 3682 C CA . ARG C 2 188 ? 89.122 90.166 139.763 1.00 90.42 188 ARG D CA 1
ATOM 3683 C C . ARG C 2 188 ? 90.245 90.498 140.733 1.00 90.42 188 ARG D C 1
ATOM 3684 O O . ARG C 2 188 ? 90.085 91.360 141.603 1.00 90.42 188 ARG D O 1
ATOM 3692 N N . LEU C 2 189 ? 91.373 89.813 140.582 1.00 90.30 189 LEU D N 1
ATOM 3693 C CA . LEU C 2 189 ? 92.569 90.085 141.362 1.00 90.30 189 LEU D CA 1
ATOM 3694 C C . LEU C 2 189 ? 93.566 90.883 140.529 1.00 90.30 189 LEU D C 1
ATOM 3695 O O . LEU C 2 189 ? 93.477 90.944 139.300 1.00 90.30 189 LEU D O 1
ATOM 3697 N N . SER C 2 190 ? 94.524 91.498 141.218 1.00 93.00 190 SER D N 1
ATOM 3698 C CA . SER C 2 190 ? 95.500 92.348 140.555 1.00 93.00 190 SER D CA 1
ATOM 3699 C C . SER C 2 190 ? 96.809 92.318 141.328 1.00 93.00 190 SER D C 1
ATOM 3700 O O . SER C 2 190 ? 96.852 91.948 142.504 1.00 93.00 190 SER D O 1
ATOM 3703 N N . CYS C 2 191 ? 97.882 92.713 140.643 1.00 92.60 191 CYS D N 1
ATOM 3704 C CA . CYS C 2 191 ? 99.203 92.815 141.260 1.00 92.60 191 CYS D CA 1
ATOM 3705 C C . CYS C 2 191 ? 99.934 93.959 140.563 1.00 92.60 191 CYS D C 1
ATOM 3706 O O . CYS C 2 191 ? 100.486 93.774 139.474 1.00 92.60 191 CYS D O 1
ATOM 3709 N N . ALA C 2 192 ? 99.926 95.132 141.190 1.00 92.18 192 ALA D N 1
ATOM 3710 C CA . ALA C 2 192 ? 100.557 96.324 140.639 1.00 92.18 192 ALA D CA 1
ATOM 3711 C C . ALA C 2 192 ? 101.947 96.485 141.237 1.00 92.18 192 ALA D C 1
ATOM 3712 O O . ALA C 2 192 ? 102.118 96.396 142.458 1.00 92.18 192 ALA D O 1
ATOM 3714 N N . ALA C 2 193 ? 102.934 96.725 140.378 1.00 92.21 193 ALA D N 1
ATOM 3715 C CA . ALA C 2 193 ? 104.315 96.832 140.821 1.00 92.21 193 ALA D CA 1
ATOM 3716 C C . ALA C 2 193 ? 105.068 97.777 139.898 1.00 92.21 193 ALA D C 1
ATOM 3717 O O . ALA C 2 193 ? 104.648 98.042 138.769 1.00 92.21 193 ALA D O 1
ATOM 3719 N N . SER C 2 194 ? 106.193 98.282 140.395 1.00 94.27 194 SER D N 1
ATOM 3720 C CA . SER C 2 194 ? 107.027 99.212 139.644 1.00 94.27 194 SER D CA 1
ATOM 3721 C C . SER C 2 194 ? 108.456 99.109 140.167 1.00 94.27 194 SER D C 1
ATOM 3722 O O . SER C 2 194 ? 108.769 98.263 141.010 1.00 94.27 194 SER D O 1
ATOM 3724 N N . GLY C 2 195 ? 109.329 99.975 139.657 1.00 92.96 195 GLY D N 1
ATOM 3725 C CA . GLY C 2 195 ? 110.712 99.983 140.087 1.00 92.96 195 GLY D CA 1
ATOM 3726 C C . GLY C 2 195 ? 111.551 98.837 139.573 1.00 92.96 195 GLY D C 1
ATOM 3727 O O . GLY C 2 195 ? 112.641 98.602 140.103 1.00 92.96 195 GLY D O 1
ATOM 3728 N N . PHE C 2 196 ? 111.081 98.116 138.560 1.00 91.31 196 PHE D N 1
ATOM 3729 C CA . PHE C 2 196 ? 111.824 96.986 138.022 1.00 91.31 196 PHE D CA 1
ATOM 3730 C C . PHE C 2 196 ? 111.374 96.738 136.591 1.00 91.31 196 PHE D C 1
ATOM 3731 O O . PHE C 2 196 ? 110.329 97.228 136.154 1.00 91.31 196 PHE D O 1
ATOM 3739 N N . THR C 2 197 ? 112.182 95.966 135.867 1.00 86.68 197 THR D N 1
ATOM 3740 C CA . THR C 2 197 ? 111.915 95.668 134.464 1.00 86.68 197 THR D CA 1
ATOM 3741 C C . THR C 2 197 ? 110.866 94.566 134.382 1.00 86.68 197 THR D C 1
ATOM 3742 O O . THR C 2 197 ? 111.148 93.402 134.686 1.00 86.68 197 THR D O 1
ATOM 3746 N N . PHE C 2 198 ? 109.651 94.938 133.974 1.00 82.87 198 PHE D N 1
ATOM 3747 C CA . PHE C 2 198 ? 108.562 93.972 133.881 1.00 82.87 198 PHE D CA 1
ATOM 3748 C C . PHE C 2 198 ? 108.844 92.922 132.815 1.00 82.87 198 PHE D C 1
ATOM 3749 O O . PHE C 2 198 ? 108.565 91.734 133.013 1.00 82.87 198 PHE D O 1
ATOM 3757 N N . ARG C 2 199 ? 109.396 93.339 131.680 1.00 80.72 199 ARG D N 1
ATOM 3758 C CA . ARG C 2 199 ? 109.699 92.424 130.580 1.00 80.72 199 ARG D CA 1
ATOM 3759 C C . ARG C 2 199 ? 111.115 91.867 130.686 1.00 80.72 199 ARG D C 1
ATOM 3760 O O . ARG C 2 199 ? 111.892 91.900 129.734 1.00 80.72 199 ARG D O 1
ATOM 3762 N N . SER C 2 200 ? 111.458 91.344 131.861 1.00 83.77 200 SER D N 1
ATOM 3763 C CA . SER C 2 200 ? 112.769 90.744 132.069 1.00 83.77 200 SER D CA 1
ATOM 3764 C C . SER C 2 200 ? 112.733 89.410 132.796 1.00 83.77 200 SER D C 1
ATOM 3765 O O . SER C 2 200 ? 113.755 88.717 132.807 1.00 83.77 200 SER D O 1
ATOM 3768 N N . HIS C 2 201 ? 111.615 89.024 133.397 1.00 86.52 201 HIS D N 1
ATOM 3769 C CA . HIS C 2 201 ? 111.535 87.801 134.186 1.00 86.52 201 HIS D CA 1
ATOM 3770 C C . HIS C 2 201 ? 110.127 87.234 134.031 1.00 86.52 201 HIS D C 1
ATOM 3771 O O . HIS C 2 201 ? 109.395 87.605 133.108 1.00 86.52 201 HIS D O 1
ATOM 3778 N N . SER C 2 202 ? 109.749 86.323 134.925 1.00 84.51 202 SER D N 1
ATOM 3779 C CA . SER C 2 202 ? 108.442 85.685 134.888 1.00 84.51 202 SER D CA 1
ATOM 3780 C C . SER C 2 202 ? 107.748 85.860 136.228 1.00 84.51 202 SER D C 1
ATOM 3781 O O . SER C 2 202 ? 108.352 85.625 137.279 1.00 84.51 202 SER D O 1
ATOM 3784 N N . MET C 2 203 ? 106.483 86.270 136.189 1.00 85.76 203 MET D N 1
ATOM 3785 C CA . MET C 2 203 ? 105.683 86.388 137.396 1.00 85.76 203 MET D CA 1
ATOM 3786 C C . MET C 2 203 ? 105.128 85.027 137.807 1.00 85.76 203 MET D C 1
ATOM 3787 O O . MET C 2 203 ? 105.033 84.095 137.005 1.00 85.76 203 MET D O 1
ATOM 3792 N N . ASN C 2 204 ? 104.758 84.922 139.084 1.00 85.91 204 ASN D N 1
ATOM 3793 C CA . ASN C 2 204 ? 104.230 83.677 139.644 1.00 85.91 204 ASN D CA 1
ATOM 3794 C C . ASN C 2 204 ? 103.149 84.020 140.663 1.00 85.91 204 ASN D C 1
ATOM 3795 O O . ASN C 2 204 ? 103.457 84.404 141.795 1.00 85.91 204 ASN D O 1
ATOM 3800 N N . TRP C 2 205 ? 101.888 83.885 140.260 1.00 85.26 205 TRP D N 1
ATOM 3801 C CA . TRP C 2 205 ? 100.807 83.869 141.234 1.00 85.26 205 TRP D CA 1
ATOM 3802 C C . TRP C 2 205 ? 100.941 82.630 142.110 1.00 85.26 205 TRP D C 1
ATOM 3803 O O . TRP C 2 205 ? 101.108 81.516 141.605 1.00 85.26 205 TRP D O 1
ATOM 3814 N N . VAL C 2 206 ? 100.883 82.822 143.425 1.00 88.89 206 VAL D N 1
ATOM 3815 C CA . VAL C 2 206 ? 100.994 81.725 144.381 1.00 88.89 206 VAL D CA 1
ATOM 3816 C C . VAL C 2 206 ? 99.965 81.927 145.485 1.00 88.89 206 VAL D C 1
ATOM 3817 O O . VAL C 2 206 ? 99.795 83.039 145.994 1.00 88.89 206 VAL D O 1
ATOM 3821 N N . ARG C 2 207 ? 99.277 80.850 145.851 1.00 87.80 207 ARG D N 1
ATOM 3822 C CA . ARG C 2 207 ? 98.227 80.898 146.859 1.00 87.80 207 ARG D CA 1
ATOM 3823 C C . ARG C 2 207 ? 98.756 80.401 148.198 1.00 87.80 207 ARG D C 1
ATOM 3824 O O . ARG C 2 207 ? 99.591 79.495 148.253 1.00 87.80 207 ARG D O 1
ATOM 3832 N N . GLN C 2 208 ? 98.265 81.006 149.276 1.00 90.21 208 GLN D N 1
ATOM 3833 C CA . GLN C 2 208 ? 98.728 80.731 150.630 1.00 90.21 208 GLN D CA 1
ATOM 3834 C C . GLN C 2 208 ? 97.631 79.992 151.381 1.00 90.21 208 GLN D C 1
ATOM 3835 O O . GLN C 2 208 ? 96.513 80.502 151.514 1.00 90.21 208 GLN D O 1
ATOM 3841 N N . ALA C 2 209 ? 97.951 78.797 151.871 1.00 90.46 209 ALA D N 1
ATOM 3842 C CA . ALA C 2 209 ? 97.010 77.998 152.634 1.00 90.46 209 ALA D CA 1
ATOM 3843 C C . ALA C 2 209 ? 97.645 77.572 153.950 1.00 90.46 209 ALA D C 1
ATOM 3844 O O . ALA C 2 209 ? 98.831 77.223 153.982 1.00 90.46 209 ALA D O 1
ATOM 3846 N N . PRO C 2 210 ? 96.888 77.592 155.047 1.00 95.56 210 PRO D N 1
ATOM 3847 C CA . PRO C 2 210 ? 97.454 77.192 156.340 1.00 95.56 210 PRO D CA 1
ATOM 3848 C C . PRO C 2 210 ? 97.907 75.741 156.324 1.00 95.56 210 PRO D C 1
ATOM 3849 O O . PRO C 2 210 ? 97.326 74.891 155.646 1.00 95.56 210 PRO D O 1
ATOM 3853 N N . GLY C 2 211 ? 98.965 75.465 157.082 1.00 97.68 211 GLY D N 1
ATOM 3854 C CA . GLY C 2 211 ? 99.548 74.139 157.095 1.00 97.68 211 GLY D CA 1
ATOM 3855 C C . GLY C 2 211 ? 100.717 73.998 156.142 1.00 97.68 211 GLY D C 1
ATOM 3856 O O . GLY C 2 211 ? 101.846 74.369 156.479 1.00 97.68 211 GLY D O 1
ATOM 3857 N N . LYS C 2 212 ? 100.457 73.449 154.952 1.00 95.32 212 LYS D N 1
ATOM 3858 C CA . LYS C 2 212 ? 101.524 73.248 153.975 1.00 95.32 212 LYS D CA 1
ATOM 3859 C C . LYS C 2 212 ? 102.133 74.574 153.535 1.00 95.32 212 LYS D C 1
ATOM 3860 O O . LYS C 2 212 ? 103.358 74.694 153.420 1.00 95.32 212 LYS D O 1
ATOM 3862 N N . GLY C 2 213 ? 101.299 75.579 153.287 1.00 90.40 213 GLY D N 1
ATOM 3863 C CA . GLY C 2 213 ? 101.807 76.888 152.929 1.00 90.40 213 GLY D CA 1
ATOM 3864 C C . GLY C 2 213 ? 101.442 77.354 151.535 1.00 90.40 213 GLY D C 1
ATOM 3865 O O . GLY C 2 213 ? 100.275 77.634 151.245 1.00 90.40 213 GLY D O 1
ATOM 3866 N N . LEU C 2 214 ? 102.440 77.441 150.664 1.00 91.15 214 LEU D N 1
ATOM 3867 C CA . LEU C 2 214 ? 102.271 78.012 149.339 1.00 91.15 214 LEU D CA 1
ATOM 3868 C C . LEU C 2 214 ? 101.952 76.930 148.313 1.00 91.15 214 LEU D C 1
ATOM 3869 O O . LEU C 2 214 ? 102.442 75.800 148.396 1.00 91.15 214 LEU D O 1
ATOM 3874 N N . GLU C 2 215 ? 101.112 77.288 147.342 1.00 88.54 215 GLU D N 1
ATOM 3875 C CA . GLU C 2 215 ? 100.773 76.412 146.230 1.00 88.54 215 GLU D CA 1
ATOM 3876 C C . GLU C 2 215 ? 100.725 77.235 144.951 1.00 88.54 215 GLU D C 1
ATOM 3877 O O . GLU C 2 215 ? 100.427 78.432 144.979 1.00 88.54 215 GLU D O 1
ATOM 3883 N N . TRP C 2 216 ? 101.019 76.586 143.827 1.00 83.26 216 TRP D N 1
ATOM 3884 C CA . TRP C 2 216 ? 101.188 77.308 142.576 1.00 83.26 216 TRP D CA 1
ATOM 3885 C C . TRP C 2 216 ? 99.849 77.715 141.974 1.00 83.26 216 TRP D C 1
ATOM 3886 O O . TRP C 2 216 ? 98.847 77.001 142.074 1.00 83.26 216 TRP D O 1
ATOM 3897 N N . VAL C 2 217 ? 99.850 78.889 141.348 1.00 82.00 217 VAL D N 1
ATOM 3898 C CA . VAL C 2 217 ? 98.738 79.394 140.552 1.00 82.00 217 VAL D CA 1
ATOM 3899 C C . VAL C 2 217 ? 99.366 79.773 139.213 1.00 82.00 217 VAL D C 1
ATOM 3900 O O . VAL C 2 217 ? 100.530 79.440 138.961 1.00 82.00 217 VAL D O 1
ATOM 3904 N N . SER C 2 218 ? 98.601 80.421 138.335 1.00 84.02 218 SER D N 1
ATOM 3905 C CA . SER C 2 218 ? 99.068 80.732 136.990 1.00 84.02 218 SER D CA 1
ATOM 3906 C C . SER C 2 218 ? 100.341 81.577 137.021 1.00 84.02 218 SER D C 1
ATOM 3907 O O . SER C 2 218 ? 100.535 82.424 137.896 1.00 84.02 218 SER D O 1
ATOM 3910 N N . SER C 2 219 ? 101.213 81.332 136.045 1.00 80.62 219 SER D N 1
ATOM 3911 C CA . SER C 2 219 ? 102.613 81.749 136.074 1.00 80.62 219 SER D CA 1
ATOM 3912 C C . SER C 2 219 ? 103.026 82.392 134.755 1.00 80.62 219 SER D C 1
ATOM 3913 O O . SER C 2 219 ? 103.986 81.966 134.110 1.00 80.62 219 SER D O 1
ATOM 3916 N N . ILE C 2 220 ? 102.277 83.409 134.320 1.00 78.52 220 ILE D N 1
ATOM 3917 C CA . ILE C 2 220 ? 102.523 84.106 133.057 1.00 78.52 220 ILE D CA 1
ATOM 3918 C C . ILE C 2 220 ? 103.970 84.581 132.960 1.00 78.52 220 ILE D C 1
ATOM 3919 O O . ILE C 2 220 ? 104.614 84.873 133.975 1.00 78.52 220 ILE D O 1
ATOM 3924 N N . SER C 2 221 ? 104.502 84.624 131.740 1.00 79.22 221 SER D N 1
ATOM 3925 C CA . SER C 2 221 ? 105.919 84.883 131.532 1.00 79.22 221 SER D CA 1
ATOM 3926 C C . SER C 2 221 ? 106.115 85.654 130.236 1.00 79.22 221 SER D C 1
ATOM 3927 O O . SER C 2 221 ? 105.202 85.766 129.413 1.00 79.22 221 SER D O 1
ATOM 3930 N N . SER C 2 222 ? 107.333 86.181 130.070 1.00 79.56 222 SER D N 1
ATOM 3931 C CA . SER C 2 222 ? 107.737 86.967 128.907 1.00 79.56 222 SER D CA 1
ATOM 3932 C C . SER C 2 222 ? 106.788 88.136 128.679 1.00 79.56 222 SER D C 1
ATOM 3933 O O . SER C 2 222 ? 106.754 89.078 129.477 1.00 79.56 222 SER D O 1
ATOM 3935 N N . ASP C 2 223 ? 106.014 88.088 127.592 1.00 77.71 223 ASP D N 1
ATOM 3936 C CA . ASP C 2 223 ? 104.944 89.055 127.348 1.00 77.71 223 ASP D CA 1
ATOM 3937 C C . ASP C 2 223 ? 103.666 88.267 127.078 1.00 77.71 223 ASP D C 1
ATOM 3938 O O . ASP C 2 223 ? 103.274 88.082 125.923 1.00 77.71 223 ASP D O 1
ATOM 3943 N N . SER C 2 224 ? 103.015 87.832 128.162 1.00 80.35 224 SER D N 1
ATOM 3944 C CA . SER C 2 224 ? 101.697 87.189 128.125 1.00 80.35 224 SER D CA 1
ATOM 3945 C C . SER C 2 224 ? 101.631 86.044 127.114 1.00 80.35 224 SER D C 1
ATOM 3946 O O . SER C 2 224 ? 100.609 85.838 126.455 1.00 80.35 224 SER D O 1
ATOM 3949 N N . THR C 2 225 ? 102.716 85.284 126.983 1.00 78.87 225 THR D N 1
ATOM 3950 C CA . THR C 2 225 ? 102.798 84.226 125.987 1.00 78.87 225 THR D CA 1
ATOM 3951 C C . THR C 2 225 ? 102.878 82.833 126.593 1.00 78.87 225 THR D C 1
ATOM 3952 O O . THR C 2 225 ? 103.037 81.858 125.851 1.00 78.87 225 THR D O 1
ATOM 3956 N N . TYR C 2 226 ? 102.757 82.708 127.914 1.00 81.72 226 TYR D N 1
ATOM 3957 C CA . TYR C 2 226 ? 102.856 81.415 128.597 1.00 81.72 226 TYR D CA 1
ATOM 3958 C C . TYR C 2 226 ? 101.828 81.414 129.730 1.00 81.72 226 TYR D C 1
ATOM 3959 O O . TYR C 2 226 ? 102.122 81.847 130.846 1.00 81.72 226 TYR D O 1
ATOM 3968 N N . THR C 2 227 ? 100.630 80.909 129.442 1.00 80.40 227 THR D N 1
ATOM 3969 C CA . THR C 2 227 ? 99.510 80.946 130.384 1.00 80.40 227 THR D CA 1
ATOM 3970 C C . THR C 2 227 ? 99.386 79.571 131.031 1.00 80.40 227 THR D C 1
ATOM 3971 O O . THR C 2 227 ? 98.700 78.681 130.526 1.00 80.40 227 THR D O 1
ATOM 3975 N N . TYR C 2 228 ? 100.068 79.399 132.160 1.00 77.27 228 TYR D N 1
ATOM 3976 C CA . TYR C 2 228 ? 100.128 78.112 132.852 1.00 77.27 228 TYR D CA 1
ATOM 3977 C C . TYR C 2 228 ? 99.164 78.109 134.036 1.00 77.27 228 TYR D C 1
ATOM 3978 O O . TYR C 2 228 ? 99.564 78.196 135.195 1.00 77.27 228 TYR D O 1
ATOM 3987 N N . TYR C 2 229 ? 97.876 77.989 133.729 1.00 80.41 229 TYR D N 1
ATOM 3988 C CA . TYR C 2 229 ? 96.881 77.903 134.789 1.00 80.41 229 TYR D CA 1
ATOM 3989 C C . TYR C 2 229 ? 97.123 76.655 135.629 1.00 80.41 229 TYR D C 1
ATOM 3990 O O . TYR C 2 229 ? 97.513 75.604 135.111 1.00 80.41 229 TYR D O 1
ATOM 3992 N N . ALA C 2 230 ? 96.908 76.779 136.936 1.00 86.16 230 ALA D N 1
ATOM 3993 C CA . ALA C 2 230 ? 97.255 75.709 137.859 1.00 86.16 230 ALA D CA 1
ATOM 3994 C C . ALA C 2 230 ? 96.330 74.509 137.680 1.00 86.16 230 ALA D C 1
ATOM 3995 O O . ALA C 2 230 ? 95.236 74.608 137.119 1.00 86.16 230 ALA D O 1
ATOM 3997 N N . ASP C 2 231 ? 96.796 73.358 138.173 1.00 87.06 231 ASP D N 1
ATOM 3998 C CA . ASP C 2 231 ? 96.063 72.108 137.990 1.00 87.06 231 ASP D CA 1
ATOM 3999 C C . ASP C 2 231 ? 94.704 72.145 138.678 1.00 87.06 231 ASP D C 1
ATOM 4000 O O . ASP C 2 231 ? 93.704 71.677 138.120 1.00 87.06 231 ASP D O 1
ATOM 4005 N N . SER C 2 232 ? 94.644 72.698 139.885 1.00 82.51 232 SER D N 1
ATOM 4006 C CA . SER C 2 232 ? 93.402 72.726 140.645 1.00 82.51 232 SER D CA 1
ATOM 4007 C C . SER C 2 232 ? 92.510 73.905 140.287 1.00 82.51 232 SER D C 1
ATOM 4008 O O . SER C 2 232 ? 91.419 74.026 140.854 1.00 82.51 232 SER D O 1
ATOM 4011 N N . VAL C 2 233 ? 92.938 74.776 139.372 1.00 85.16 233 VAL D N 1
ATOM 4012 C CA . VAL C 2 233 ? 92.175 75.966 139.018 1.00 85.16 233 VAL D CA 1
ATOM 4013 C C . VAL C 2 233 ? 92.036 76.148 137.514 1.00 85.16 233 VAL D C 1
ATOM 4014 O O . VAL C 2 233 ? 91.408 77.114 137.073 1.00 85.16 233 VAL D O 1
ATOM 4018 N N . LYS C 2 234 ? 92.576 75.231 136.707 1.00 87.62 234 LYS D N 1
ATOM 4019 C CA . LYS C 2 234 ? 92.558 75.359 135.254 1.00 87.62 234 LYS D CA 1
ATOM 4020 C C . LYS C 2 234 ? 91.135 75.432 134.720 1.00 87.62 234 LYS D C 1
ATOM 4021 O O . LYS C 2 234 ? 90.386 74.452 134.778 1.00 87.62 234 LYS D O 1
ATOM 4027 N N . GLY C 2 235 ? 90.759 76.596 134.197 1.00 89.43 235 GLY D N 1
ATOM 4028 C CA . GLY C 2 235 ? 89.415 76.854 133.716 1.00 89.43 235 GLY D CA 1
ATOM 4029 C C . GLY C 2 235 ? 88.680 77.936 134.477 1.00 89.43 235 GLY D C 1
ATOM 4030 O O . GLY C 2 235 ? 87.694 78.480 133.960 1.00 89.43 235 GLY D O 1
ATOM 4031 N N . ARG C 2 236 ? 89.121 78.270 135.691 1.00 87.80 236 ARG D N 1
ATOM 4032 C CA . ARG C 2 236 ? 88.486 79.311 136.485 1.00 87.80 236 ARG D CA 1
ATOM 4033 C C . ARG C 2 236 ? 89.365 80.534 136.698 1.00 87.80 236 ARG D C 1
ATOM 4034 O O . ARG C 2 236 ? 88.857 81.566 137.146 1.00 87.80 236 ARG D O 1
ATOM 4042 N N . PHE C 2 237 ? 90.659 80.447 136.403 1.00 90.29 237 PHE D N 1
ATOM 4043 C CA . PHE C 2 237 ? 91.581 81.563 136.558 1.00 90.29 237 PHE D CA 1
ATOM 4044 C C . PHE C 2 237 ? 92.211 81.885 135.212 1.00 90.29 237 PHE D C 1
ATOM 4045 O O . PHE C 2 237 ? 92.770 80.999 134.556 1.00 90.29 237 PHE D O 1
ATOM 4053 N N . THR C 2 238 ? 92.119 83.147 134.804 1.00 91.06 238 THR D N 1
ATOM 4054 C CA . THR C 2 238 ? 92.747 83.631 133.582 1.00 91.06 238 THR D CA 1
ATOM 4055 C C . THR C 2 238 ? 93.815 84.651 133.949 1.00 91.06 238 THR D C 1
ATOM 4056 O O . THR C 2 238 ? 93.549 85.588 134.710 1.00 91.06 238 THR D O 1
ATOM 4060 N N . ILE C 2 239 ? 95.017 84.470 133.408 1.00 84.01 239 ILE D N 1
ATOM 4061 C CA . ILE C 2 239 ? 96.152 85.321 133.738 1.00 84.01 239 ILE D CA 1
ATOM 4062 C C . ILE C 2 239 ? 96.628 86.029 132.477 1.00 84.01 239 ILE D C 1
ATOM 4063 O O . ILE C 2 239 ? 96.408 85.565 131.353 1.00 84.01 239 ILE D O 1
ATOM 4068 N N . SER C 2 240 ? 97.264 87.182 132.675 1.00 83.68 240 SER D N 1
ATOM 4069 C CA . SER C 2 240 ? 97.834 87.957 131.584 1.00 83.68 240 SER D CA 1
ATOM 4070 C C . SER C 2 240 ? 98.904 88.873 132.156 1.00 83.68 240 SER D C 1
ATOM 4071 O O . SER C 2 240 ? 98.920 89.166 133.353 1.00 83.68 240 SER D O 1
ATOM 4074 N N . ARG C 2 241 ? 99.796 89.328 131.280 1.00 79.90 241 ARG D N 1
ATOM 4075 C CA . ARG C 2 241 ? 100.888 90.220 131.657 1.00 79.90 241 ARG D CA 1
ATOM 4076 C C . ARG C 2 241 ? 100.796 91.484 130.814 1.00 79.90 241 ARG D C 1
ATOM 4077 O O . ARG C 2 241 ? 100.989 91.438 129.594 1.00 79.90 241 ARG D O 1
ATOM 4085 N N . ASP C 2 242 ? 100.505 92.608 131.461 1.00 79.48 242 ASP D N 1
ATOM 4086 C CA . ASP C 2 242 ? 100.450 93.907 130.802 1.00 79.48 242 ASP D CA 1
ATOM 4087 C C . ASP C 2 242 ? 101.692 94.695 131.202 1.00 79.48 242 ASP D C 1
ATOM 4088 O O . ASP C 2 242 ? 101.797 95.164 132.340 1.00 79.48 242 ASP D O 1
ATOM 4093 N N . ASN C 2 243 ? 102.628 94.842 130.269 1.00 75.22 243 ASN D N 1
ATOM 4094 C CA . ASN C 2 243 ? 103.881 95.536 130.531 1.00 75.22 243 ASN D CA 1
ATOM 4095 C C . ASN C 2 243 ? 103.776 97.044 130.347 1.00 75.22 243 ASN D C 1
ATOM 4096 O O . ASN C 2 243 ? 104.769 97.748 130.560 1.00 75.22 243 ASN D O 1
ATOM 4101 N N . ALA C 2 244 ? 102.608 97.556 129.954 1.00 77.06 244 ALA D N 1
ATOM 4102 C CA . ALA C 2 244 ? 102.441 98.998 129.809 1.00 77.06 244 ALA D CA 1
ATOM 4103 C C . ALA C 2 244 ? 102.381 99.678 131.172 1.00 77.06 244 ALA D C 1
ATOM 4104 O O . ALA C 2 244 ? 103.207 100.542 131.488 1.00 77.06 244 ALA D O 1
ATOM 4106 N N . LYS C 2 245 ? 101.406 99.299 131.994 1.00 77.97 245 LYS D N 1
ATOM 4107 C CA . LYS C 2 245 ? 101.285 99.816 133.349 1.00 77.97 245 LYS D CA 1
ATOM 4108 C C . LYS C 2 245 ? 102.042 98.977 134.368 1.00 77.97 245 LYS D C 1
ATOM 4109 O O . LYS C 2 245 ? 101.990 99.292 135.562 1.00 77.97 245 LYS D O 1
ATOM 4115 N N . ASN C 2 246 ? 102.734 97.925 133.923 1.00 82.73 246 ASN D N 1
ATOM 4116 C CA . ASN C 2 246 ? 103.492 97.020 134.790 1.00 82.73 246 ASN D CA 1
ATOM 4117 C C . ASN C 2 246 ? 102.590 96.402 135.862 1.00 82.73 246 ASN D C 1
ATOM 4118 O O . ASN C 2 246 ? 102.836 96.514 137.064 1.00 82.73 246 ASN D O 1
ATOM 4123 N N . SER C 2 247 ? 101.532 95.741 135.399 1.00 84.14 247 SER D N 1
ATOM 4124 C CA . SER C 2 247 ? 100.541 95.144 136.281 1.00 84.14 247 SER D CA 1
ATOM 4125 C C . SER C 2 247 ? 100.269 93.705 135.868 1.00 84.14 247 SER D C 1
ATOM 4126 O O . SER C 2 247 ? 100.386 93.343 134.694 1.00 84.14 247 SER D O 1
ATOM 4129 N N . LEU C 2 248 ? 99.904 92.889 136.853 1.00 84.37 248 LEU D N 1
ATOM 4130 C CA . LEU C 2 248 ? 99.552 91.491 136.644 1.00 84.37 248 LEU D CA 1
ATOM 4131 C C . LEU C 2 248 ? 98.175 91.246 137.241 1.00 84.37 248 LEU D C 1
ATOM 4132 O O . LEU C 2 248 ? 97.949 91.532 138.421 1.00 84.37 248 LEU D O 1
ATOM 4137 N N . TYR C 2 249 ? 97.262 90.719 136.433 1.00 89.37 249 TYR D N 1
ATOM 4138 C CA . TYR C 2 249 ? 95.868 90.563 136.822 1.00 89.37 249 TYR D CA 1
ATOM 4139 C C . TYR C 2 249 ? 95.511 89.091 136.988 1.00 89.37 249 TYR D C 1
ATOM 4140 O O . TYR C 2 249 ? 96.307 88.191 136.707 1.00 89.37 249 TYR D O 1
ATOM 4149 N N . LEU C 2 250 ? 94.283 88.860 137.454 1.00 90.21 250 LEU D N 1
ATOM 4150 C CA . LEU C 2 250 ? 93.764 87.514 137.665 1.00 90.21 250 LEU D CA 1
ATOM 4151 C C . LEU C 2 250 ? 92.247 87.587 137.742 1.00 90.21 250 LEU D C 1
ATOM 4152 O O . LEU C 2 250 ? 91.704 88.395 138.502 1.00 90.21 250 LEU D O 1
ATOM 4157 N N . GLN C 2 251 ? 91.569 86.749 136.960 1.00 90.86 251 GLN D N 1
ATOM 4158 C CA . GLN C 2 251 ? 90.110 86.721 136.909 1.00 90.86 251 GLN D CA 1
ATOM 4159 C C . GLN C 2 251 ? 89.610 85.520 137.701 1.00 90.86 251 GLN D C 1
ATOM 4160 O O . GLN C 2 251 ? 89.759 84.374 137.266 1.00 90.86 251 GLN D O 1
ATOM 4166 N N . MET C 2 252 ? 89.020 85.785 138.861 1.00 88.37 252 MET D N 1
ATOM 4167 C CA . MET C 2 252 ? 88.454 84.735 139.707 1.00 88.37 252 MET D CA 1
ATOM 4168 C C . MET C 2 252 ? 86.946 84.623 139.487 1.00 88.37 252 MET D C 1
ATOM 4169 O O . MET C 2 252 ? 86.136 84.839 140.388 1.00 88.37 252 MET D O 1
ATOM 4171 N N . ASN C 2 253 ? 86.570 84.280 138.258 1.00 90.68 253 ASN D N 1
ATOM 4172 C CA . ASN C 2 253 ? 85.168 84.046 137.961 1.00 90.68 253 ASN D CA 1
ATOM 4173 C C . ASN C 2 253 ? 84.781 82.622 138.346 1.00 90.68 253 ASN D C 1
ATOM 4174 O O . ASN C 2 253 ? 85.631 81.736 138.478 1.00 90.68 253 ASN D O 1
ATOM 4179 N N . SER C 2 254 ? 83.476 82.413 138.522 1.00 92.89 254 SER D N 1
ATOM 4180 C CA . SER C 2 254 ? 82.920 81.153 139.017 1.00 92.89 254 SER D CA 1
ATOM 4181 C C . SER C 2 254 ? 83.563 80.779 140.353 1.00 92.89 254 SER D C 1
ATOM 4182 O O . SER C 2 254 ? 84.269 79.778 140.484 1.00 92.89 254 SER D O 1
ATOM 4185 N N . LEU C 2 255 ? 83.316 81.632 141.345 1.00 92.93 255 LEU D N 1
ATOM 4186 C CA . LEU C 2 255 ? 83.964 81.495 142.643 1.00 92.93 255 LEU D CA 1
ATOM 4187 C C . LEU C 2 255 ? 83.556 80.196 143.327 1.00 92.93 255 LEU D C 1
ATOM 4188 O O . LEU C 2 255 ? 82.399 79.772 143.261 1.00 92.93 255 LEU D O 1
ATOM 4190 N N . ARG C 2 256 ? 84.523 79.566 143.987 1.00 93.25 256 ARG D N 1
ATOM 4191 C CA . ARG C 2 256 ? 84.317 78.323 144.713 1.00 93.25 256 ARG D CA 1
ATOM 4192 C C . ARG C 2 256 ? 84.381 78.589 146.210 1.00 93.25 256 ARG D C 1
ATOM 4193 O O . ARG C 2 256 ? 85.254 79.324 146.682 1.00 93.25 256 ARG D O 1
ATOM 4201 N N . ALA C 2 257 ? 83.441 77.995 146.949 1.00 92.66 257 ALA D N 1
ATOM 4202 C CA . ALA C 2 257 ? 83.384 78.209 148.392 1.00 92.66 257 ALA D CA 1
ATOM 4203 C C . ALA C 2 257 ? 84.635 77.682 149.082 1.00 92.66 257 ALA D C 1
ATOM 4204 O O . ALA C 2 257 ? 85.169 78.327 149.992 1.00 92.66 257 ALA D O 1
ATOM 4206 N N . GLU C 2 258 ? 85.117 76.515 148.667 1.00 91.44 258 GLU D N 1
ATOM 4207 C CA . GLU C 2 258 ? 86.328 75.931 149.243 1.00 91.44 258 GLU D CA 1
ATOM 4208 C C . GLU C 2 258 ? 87.581 76.420 148.522 1.00 91.44 258 GLU D C 1
ATOM 4209 O O . GLU C 2 258 ? 88.427 75.635 148.095 1.00 91.44 258 GLU D O 1
ATOM 4211 N N . ASP C 2 259 ? 87.703 77.743 148.382 1.00 91.46 259 ASP D N 1
ATOM 4212 C CA . ASP C 2 259 ? 88.880 78.330 147.752 1.00 91.46 259 ASP D CA 1
ATOM 4213 C C . ASP C 2 259 ? 89.350 79.588 148.474 1.00 91.46 259 ASP D C 1
ATOM 4214 O O . ASP C 2 259 ? 89.997 80.441 147.854 1.00 91.46 259 ASP D O 1
ATOM 4219 N N . THR C 2 260 ? 89.042 79.729 149.760 1.00 91.18 260 THR D N 1
ATOM 4220 C CA . THR C 2 260 ? 89.486 80.883 150.530 1.00 91.18 260 THR D CA 1
ATOM 4221 C C . THR C 2 260 ? 90.971 80.739 150.844 1.00 91.18 260 THR D C 1
ATOM 4222 O O . THR C 2 260 ? 91.381 79.782 151.509 1.00 91.18 260 THR D O 1
ATOM 4226 N N . ALA C 2 261 ? 91.771 81.686 150.363 1.00 89.18 261 ALA D N 1
ATOM 4227 C CA . ALA C 2 261 ? 93.215 81.650 150.545 1.00 89.18 261 ALA D CA 1
ATOM 4228 C C . ALA C 2 261 ? 93.767 83.044 150.279 1.00 89.18 261 ALA D C 1
ATOM 4229 O O . ALA C 2 261 ? 93.024 83.982 149.977 1.00 89.18 261 ALA D O 1
ATOM 4231 N N . VAL C 2 262 ? 95.085 83.172 150.395 1.00 91.29 262 VAL D N 1
ATOM 4232 C CA . VAL C 2 262 ? 95.793 84.412 150.102 1.00 91.29 262 VAL D CA 1
ATOM 4233 C C . VAL C 2 262 ? 96.655 84.170 148.873 1.00 91.29 262 VAL D C 1
ATOM 4234 O O . VAL C 2 262 ? 97.523 83.290 148.880 1.00 91.29 262 VAL D O 1
ATOM 4238 N N . TYR C 2 263 ? 96.423 84.948 147.821 1.00 91.04 263 TYR D N 1
ATOM 4239 C CA . TYR C 2 263 ? 97.148 84.796 146.563 1.00 91.04 263 TYR D CA 1
ATOM 4240 C C . TYR C 2 263 ? 98.287 85.810 146.541 1.00 91.04 263 TYR D C 1
ATOM 4241 O O . TYR C 2 263 ? 98.069 87.002 146.314 1.00 91.04 263 TYR D O 1
ATOM 4250 N N . TYR C 2 264 ? 99.503 85.330 146.784 1.00 89.43 264 TYR D N 1
ATOM 4251 C CA . TYR C 2 264 ? 100.677 86.189 146.772 1.00 89.43 264 TYR D CA 1
ATOM 4252 C C . TYR C 2 264 ? 101.189 86.383 145.350 1.00 89.43 264 TYR D C 1
ATOM 4253 O O . TYR C 2 264 ? 100.993 85.538 144.472 1.00 89.43 264 TYR D O 1
ATOM 4262 N N . CYS C 2 265 ? 101.859 87.511 145.132 1.00 86.74 265 CYS D N 1
ATOM 4263 C CA . CYS C 2 265 ? 102.417 87.869 143.835 1.00 86.74 265 CYS D CA 1
ATOM 4264 C C . CYS C 2 265 ? 103.937 87.851 143.920 1.00 86.74 265 CYS D C 1
ATOM 4265 O O . CYS C 2 265 ? 104.516 88.421 144.851 1.00 86.74 265 CYS D O 1
ATOM 4268 N N . ALA C 2 266 ? 104.577 87.199 142.952 1.00 83.06 266 ALA D N 1
ATOM 4269 C CA . ALA C 2 266 ? 106.024 87.052 142.947 1.00 83.06 266 ALA D CA 1
ATOM 4270 C C . ALA C 2 266 ? 106.552 87.230 141.532 1.00 83.06 266 ALA D C 1
ATOM 4271 O O . ALA C 2 266 ? 105.795 87.271 140.559 1.00 83.06 266 ALA D O 1
ATOM 4273 N N . ARG C 2 267 ? 107.874 87.347 141.430 1.00 86.27 267 ARG D N 1
ATOM 4274 C CA . ARG C 2 267 ? 108.569 87.415 140.152 1.00 86.27 267 ARG D CA 1
ATOM 4275 C C . ARG C 2 267 ? 109.787 86.510 140.224 1.00 86.27 267 ARG D C 1
ATOM 4276 O O . ARG C 2 267 ? 110.570 86.596 141.174 1.00 86.27 267 ARG D O 1
ATOM 4284 N N . SER C 2 268 ? 109.948 85.652 139.222 1.00 86.18 268 SER D N 1
ATOM 4285 C CA . SER C 2 268 ? 110.942 84.594 139.298 1.00 86.18 268 SER D CA 1
ATOM 4286 C C . SER C 2 268 ? 112.321 85.089 138.879 1.00 86.18 268 SER D C 1
ATOM 4287 O O . SER C 2 268 ? 112.473 86.110 138.205 1.00 86.18 268 SER D O 1
ATOM 4290 N N . GLY C 2 269 ? 113.337 84.341 139.301 1.00 87.87 269 GLY D N 1
ATOM 4291 C CA . GLY C 2 269 ? 114.682 84.527 138.801 1.00 87.87 269 GLY D CA 1
ATOM 4292 C C . GLY C 2 269 ? 114.914 83.680 137.569 1.00 87.87 269 GLY D C 1
ATOM 4293 O O . GLY C 2 269 ? 115.828 83.942 136.782 1.00 87.87 269 GLY D O 1
ATOM 4294 N N . GLY C 2 270 ? 114.078 82.659 137.392 1.00 88.35 270 GLY D N 1
ATOM 4295 C CA . GLY C 2 270 ? 114.073 81.872 136.176 1.00 88.35 270 GLY D CA 1
ATOM 4296 C C . GLY C 2 270 ? 114.919 80.615 136.183 1.00 88.35 270 GLY D C 1
ATOM 4297 O O . GLY C 2 270 ? 114.379 79.508 136.100 1.00 88.35 270 GLY D O 1
ATOM 4298 N N . GLN C 2 271 ? 116.244 80.767 136.276 1.00 91.23 271 GLN D N 1
ATOM 4299 C CA . GLN C 2 271 ? 117.137 79.628 136.070 1.00 91.23 271 GLN D CA 1
ATOM 4300 C C . GLN C 2 271 ? 117.004 78.598 137.187 1.00 91.23 271 GLN D C 1
ATOM 4301 O O . GLN C 2 271 ? 117.159 77.394 136.948 1.00 91.23 271 GLN D O 1
ATOM 4307 N N . TRP C 2 272 ? 116.719 79.044 138.409 1.00 93.40 272 TRP D N 1
ATOM 4308 C CA . TRP C 2 272 ? 116.491 78.150 139.536 1.00 93.40 272 TRP D CA 1
ATOM 4309 C C . TRP C 2 272 ? 115.055 78.212 140.034 1.00 93.40 272 TRP D C 1
ATOM 4310 O O . TRP C 2 272 ? 114.750 77.643 141.088 1.00 93.40 272 TRP D O 1
ATOM 4312 N N . LYS C 2 273 ? 114.174 78.896 139.298 1.00 91.24 273 LYS D N 1
ATOM 4313 C CA . LYS C 2 273 ? 112.781 79.118 139.689 1.00 91.24 273 LYS D CA 1
ATOM 4314 C C . LYS C 2 273 ? 112.676 79.789 141.057 1.00 91.24 273 LYS D C 1
ATOM 4315 O O . LYS C 2 273 ? 111.705 79.585 141.789 1.00 91.24 273 LYS D O 1
ATOM 4321 N N . TYR C 2 274 ? 113.672 80.595 141.412 1.00 90.79 274 TYR D N 1
ATOM 4322 C CA . TYR C 2 274 ? 113.641 81.337 142.661 1.00 90.79 274 TYR D CA 1
ATOM 4323 C C . TYR C 2 274 ? 112.878 82.638 142.460 1.00 90.79 274 TYR D C 1
ATOM 4324 O O . TYR C 2 274 ? 113.003 83.291 141.421 1.00 90.79 274 TYR D O 1
ATOM 4333 N N . TYR C 2 275 ? 112.084 83.006 143.457 1.00 90.23 275 TYR D N 1
ATOM 4334 C CA . TYR C 2 275 ? 111.297 84.234 143.425 1.00 90.23 275 TYR D CA 1
ATOM 4335 C C . TYR C 2 275 ? 111.894 85.177 144.466 1.00 90.23 275 TYR D C 1
ATOM 4336 O O . TYR C 2 275 ? 111.569 85.105 145.651 1.00 90.23 275 TYR D O 1
ATOM 4345 N N . ASP C 2 276 ? 112.794 86.052 144.015 1.00 88.05 276 ASP D N 1
ATOM 4346 C CA . ASP C 2 276 ? 113.381 87.031 144.922 1.00 88.05 276 ASP D CA 1
ATOM 4347 C C . ASP C 2 276 ? 112.388 88.138 145.253 1.00 88.05 276 ASP D C 1
ATOM 4348 O O . ASP C 2 276 ? 112.294 88.573 146.406 1.00 88.05 276 ASP D O 1
ATOM 4353 N N . TYR C 2 277 ? 111.640 88.599 144.257 1.00 84.51 277 TYR D N 1
ATOM 4354 C CA . TYR C 2 277 ? 110.659 89.658 144.443 1.00 84.51 277 TYR D CA 1
ATOM 4355 C C . TYR C 2 277 ? 109.325 89.054 144.863 1.00 84.51 277 TYR D C 1
ATOM 4356 O O . TYR C 2 277 ? 108.867 88.072 144.271 1.00 84.51 277 TYR D O 1
ATOM 4358 N N . TRP C 2 278 ? 108.708 89.642 145.886 1.00 85.71 278 TRP D N 1
ATOM 4359 C CA . TRP C 2 278 ? 107.466 89.128 146.442 1.00 85.71 278 TRP D CA 1
ATOM 4360 C C . TRP C 2 278 ? 106.530 90.286 146.749 1.00 85.71 278 TRP D C 1
ATOM 4361 O O . TRP C 2 278 ? 106.955 91.433 146.903 1.00 85.71 278 TRP D O 1
ATOM 4372 N N . GLY C 2 279 ? 105.247 89.968 146.842 1.00 87.22 279 GLY D N 1
ATOM 4373 C CA . GLY C 2 279 ? 104.216 90.920 147.191 1.00 87.22 279 GLY D CA 1
ATOM 4374 C C . GLY C 2 279 ? 103.730 90.747 148.614 1.00 87.22 279 GLY D C 1
ATOM 4375 O O . GLY C 2 279 ? 104.454 90.260 149.491 1.00 87.22 279 GLY D O 1
ATOM 4376 N N . GLN C 2 280 ? 102.481 91.152 148.850 1.00 89.61 280 GLN D N 1
ATOM 4377 C CA . GLN C 2 280 ? 101.859 91.038 150.161 1.00 89.61 280 GLN D CA 1
ATOM 4378 C C . GLN C 2 280 ? 100.601 90.180 150.154 1.00 89.61 280 GLN D C 1
ATOM 4379 O O . GLN C 2 280 ? 99.978 90.015 151.209 1.00 89.61 280 GLN D O 1
ATOM 4381 N N . GLY C 2 281 ? 100.211 89.636 149.006 1.00 91.26 281 GLY D N 1
ATOM 4382 C CA . GLY C 2 281 ? 99.047 88.781 148.928 1.00 91.26 281 GLY D CA 1
ATOM 4383 C C . GLY C 2 281 ? 97.740 89.554 149.013 1.00 91.26 281 GLY D C 1
ATOM 4384 O O . GLY C 2 281 ? 97.695 90.784 149.029 1.00 91.26 281 GLY D O 1
ATOM 4385 N N . THR C 2 282 ? 96.655 88.786 149.066 1.00 91.54 282 THR D N 1
ATOM 4386 C CA . THR C 2 282 ? 95.319 89.349 149.248 1.00 91.54 282 THR D CA 1
ATOM 4387 C C . THR C 2 282 ? 94.441 88.271 149.861 1.00 91.54 282 THR D C 1
ATOM 4388 O O . THR C 2 282 ? 94.280 87.196 149.274 1.00 91.54 282 THR D O 1
ATOM 4392 N N . LEU C 2 283 ? 93.886 88.549 151.038 1.00 92.01 283 LEU D N 1
ATOM 4393 C CA . LEU C 2 283 ? 93.055 87.587 151.759 1.00 92.01 283 LEU D CA 1
ATOM 4394 C C . LEU C 2 283 ? 91.634 87.665 151.215 1.00 92.01 283 LEU D C 1
ATOM 4395 O O . LEU C 2 283 ? 90.804 88.446 151.682 1.00 92.01 283 LEU D O 1
ATOM 4400 N N . VAL C 2 284 ? 91.353 86.850 150.206 1.00 90.17 284 VAL D N 1
ATOM 4401 C CA . VAL C 2 284 ? 90.000 86.697 149.690 1.00 90.17 284 VAL D CA 1
ATOM 4402 C C . VAL C 2 284 ? 89.321 85.574 150.461 1.00 90.17 284 VAL D C 1
ATOM 4403 O O . VAL C 2 284 ? 89.899 84.498 150.653 1.00 90.17 284 VAL D O 1
ATOM 4407 N N . THR C 2 285 ? 88.101 85.833 150.926 1.00 91.92 285 THR D N 1
ATOM 4408 C CA . THR C 2 285 ? 87.430 84.911 151.832 1.00 91.92 285 THR D CA 1
ATOM 4409 C C . THR C 2 285 ? 86.126 84.394 151.242 1.00 91.92 285 THR D C 1
ATOM 4410 O O . THR C 2 285 ? 85.096 84.377 151.924 1.00 91.92 285 THR D O 1
ATOM 4414 N N . VAL C 2 286 ? 86.155 83.979 149.977 1.00 92.52 286 VAL D N 1
ATOM 4415 C CA . VAL C 2 286 ? 84.966 83.405 149.359 1.00 92.52 286 VAL D CA 1
ATOM 4416 C C . VAL C 2 286 ? 84.685 82.047 149.993 1.00 92.52 286 VAL D C 1
ATOM 4417 O O . VAL C 2 286 ? 85.539 81.153 149.998 1.00 92.52 286 VAL D O 1
ATOM 4421 N N . SER C 2 287 ? 83.490 81.900 150.560 1.00 96.40 287 SER D N 1
ATOM 4422 C CA . SER C 2 287 ? 83.105 80.670 151.236 1.00 96.40 287 SER D CA 1
ATOM 4423 C C . SER C 2 287 ? 81.589 80.635 151.359 1.00 96.40 287 SER D C 1
ATOM 4424 O O . SER C 2 287 ? 80.914 81.659 151.234 1.00 96.40 287 SER D O 1
ATOM 4427 N N . SER C 2 288 ? 81.067 79.439 151.613 1.00 100.96 288 SER D N 1
ATOM 4428 C CA . SER C 2 288 ? 79.629 79.247 151.759 1.00 100.96 288 SER D CA 1
ATOM 4429 C C . SER C 2 288 ? 79.139 79.778 153.102 1.00 100.96 288 SER D C 1
ATOM 4430 O O . SER C 2 288 ? 78.110 80.449 153.177 1.00 100.96 288 SER D O 1
ATOM 4432 N N . CYS D 1 138 ? 120.205 74.268 118.269 1.00 79.37 5 CYS B N 1
ATOM 4433 C CA . CYS D 1 138 ? 120.105 74.002 119.699 1.00 79.37 5 CYS B CA 1
ATOM 4434 C C . CYS D 1 138 ? 119.339 75.112 120.409 1.00 79.37 5 CYS B C 1
ATOM 4435 O O . CYS D 1 138 ? 119.720 75.542 121.498 1.00 79.37 5 CYS B O 1
ATOM 4438 N N . ILE D 1 139 ? 118.260 75.578 119.785 1.00 75.36 6 ILE B N 1
ATOM 4439 C CA . ILE D 1 139 ? 117.423 76.638 120.333 1.00 75.36 6 ILE B CA 1
ATOM 4440 C C . ILE D 1 139 ? 116.021 76.082 120.539 1.00 75.36 6 ILE B C 1
ATOM 4441 O O . ILE D 1 139 ? 115.412 75.554 119.601 1.00 75.36 6 ILE B O 1
ATOM 4446 N N . GLU D 1 140 ? 115.516 76.200 121.762 1.00 77.84 7 GLU B N 1
ATOM 4447 C CA . GLU D 1 140 ? 114.188 75.740 122.136 1.00 77.84 7 GLU B CA 1
ATOM 4448 C C . GLU D 1 140 ? 113.280 76.939 122.387 1.00 77.84 7 GLU B C 1
ATOM 4449 O O . GLU D 1 140 ? 113.670 78.096 122.209 1.00 77.84 7 GLU B O 1
ATOM 4455 N N . SER D 1 141 ? 112.049 76.651 122.808 1.00 82.12 8 SER B N 1
ATOM 4456 C CA . SER D 1 141 ? 111.053 77.678 123.118 1.00 82.12 8 SER B CA 1
ATOM 4457 C C . SER D 1 141 ? 110.503 77.373 124.506 1.00 82.12 8 SER B C 1
ATOM 4458 O O . SER D 1 141 ? 109.482 76.695 124.648 1.00 82.12 8 SER B O 1
ATOM 4461 N N . THR D 1 142 ? 111.184 77.882 125.530 1.00 92.02 9 THR B N 1
ATOM 4462 C CA . THR D 1 142 ? 110.795 77.639 126.912 1.00 92.02 9 THR B CA 1
ATOM 4463 C C . THR D 1 142 ? 110.760 78.948 127.690 1.00 92.02 9 THR B C 1
ATOM 4464 O O . THR D 1 142 ? 110.858 80.027 127.098 1.00 92.02 9 THR B O 1
ATOM 4468 N N . GLY D 1 143 ? 110.612 78.866 129.010 1.00 89.79 10 GLY B N 1
ATOM 4469 C CA . GLY D 1 143 ? 110.656 80.063 129.824 1.00 89.79 10 GLY B CA 1
ATOM 4470 C C . GLY D 1 143 ? 112.046 80.662 129.855 1.00 89.79 10 GLY B C 1
ATOM 4471 O O . GLY D 1 143 ? 112.281 81.713 129.249 1.00 89.79 10 GLY B O 1
ATOM 4472 N N . ASP D 1 144 ? 112.979 79.990 130.534 1.00 94.42 11 ASP B N 1
ATOM 4473 C CA . ASP D 1 144 ? 114.380 80.395 130.537 1.00 94.42 11 ASP B CA 1
ATOM 4474 C C . ASP D 1 144 ? 115.271 79.312 131.134 1.00 94.42 11 ASP B C 1
ATOM 4475 O O . ASP D 1 144 ? 115.053 78.895 132.276 1.00 94.42 11 ASP B O 1
ATOM 4480 N N . TYR D 1 145 ? 116.280 78.870 130.378 1.00 98.41 12 TYR B N 1
ATOM 4481 C CA . TYR D 1 145 ? 117.391 78.063 130.893 1.00 98.41 12 TYR B CA 1
ATOM 4482 C C . TYR D 1 145 ? 116.887 76.772 131.550 1.00 98.41 12 TYR B C 1
ATOM 4483 O O . TYR D 1 145 ? 116.961 76.585 132.767 1.00 98.41 12 TYR B O 1
ATOM 4492 N N . PHE D 1 146 ? 116.347 75.893 130.701 1.00 95.49 13 PHE B N 1
ATOM 4493 C CA . PHE D 1 146 ? 115.758 74.616 131.114 1.00 95.49 13 PHE B CA 1
ATOM 4494 C C . PHE D 1 146 ? 114.599 74.848 132.089 1.00 95.49 13 PHE B C 1
ATOM 4495 O O . PHE D 1 146 ? 114.644 74.499 133.269 1.00 95.49 13 PHE B O 1
ATOM 4503 N N . LEU D 1 147 ? 113.555 75.451 131.546 1.00 91.97 14 LEU B N 1
ATOM 4504 C CA . LEU D 1 147 ? 112.359 75.805 132.290 1.00 91.97 14 LEU B CA 1
ATOM 4505 C C . LEU D 1 147 ? 111.160 75.135 131.629 1.00 91.97 14 LEU B C 1
ATOM 4506 O O . LEU D 1 147 ? 111.309 74.228 130.805 1.00 91.97 14 LEU B O 1
ATOM 4511 N N . LEU D 1 148 ? 109.968 75.569 132.026 1.00 88.08 15 LEU B N 1
ATOM 4512 C CA . LEU D 1 148 ? 108.738 74.993 131.503 1.00 88.08 15 LEU B CA 1
ATOM 4513 C C . LEU D 1 148 ? 108.676 75.125 129.985 1.00 88.08 15 LEU B C 1
ATOM 4514 O O . LEU D 1 148 ? 109.014 76.168 129.419 1.00 88.08 15 LEU B O 1
ATOM 4519 N N . CYS D 1 149 ? 108.235 74.055 129.328 1.00 89.13 16 CYS B N 1
ATOM 4520 C CA . CYS D 1 149 ? 108.276 73.964 127.874 1.00 89.13 16 CYS B CA 1
ATOM 4521 C C . CYS D 1 149 ? 107.101 74.722 127.257 1.00 89.13 16 CYS B C 1
ATOM 4522 O O . CYS D 1 149 ? 106.400 75.492 127.921 1.00 89.13 16 CYS B O 1
ATOM 4525 N N . ASP D 1 150 ? 106.883 74.508 125.960 1.00 76.45 17 ASP B N 1
ATOM 4526 C CA . ASP D 1 150 ? 105.848 75.224 125.228 1.00 76.45 17 ASP B CA 1
ATOM 4527 C C . ASP D 1 150 ? 104.462 74.805 125.698 1.00 76.45 17 ASP B C 1
ATOM 4528 O O . ASP D 1 150 ? 104.216 73.626 125.969 1.00 76.45 17 ASP B O 1
ATOM 4533 N N . ALA D 1 151 ? 103.559 75.774 125.796 1.00 71.43 18 ALA B N 1
ATOM 4534 C CA . ALA D 1 151 ? 102.189 75.530 126.207 1.00 71.43 18 ALA B CA 1
ATOM 4535 C C . ALA D 1 151 ? 101.258 75.624 125.003 1.00 71.43 18 ALA B C 1
ATOM 4536 O O . ALA D 1 151 ? 101.682 75.884 123.874 1.00 71.43 18 ALA B O 1
ATOM 4538 N N . GLU D 1 152 ? 99.968 75.388 125.259 1.00 72.37 19 GLU B N 1
ATOM 4539 C CA . GLU D 1 152 ? 98.897 75.498 124.272 1.00 72.37 19 GLU B CA 1
ATOM 4540 C C . GLU D 1 152 ? 99.091 74.523 123.117 1.00 72.37 19 GLU B C 1
ATOM 4541 O O . GLU D 1 152 ? 98.310 73.579 122.956 1.00 72.37 19 GLU B O 1
ATOM 4547 N N . GLY D 1 153 ? 100.126 74.739 122.312 1.00 70.65 20 GLY B N 1
ATOM 4548 C CA . GLY D 1 153 ? 100.446 73.849 121.224 1.00 70.65 20 GLY B CA 1
ATOM 4549 C C . GLY D 1 153 ? 101.940 73.742 121.014 1.00 70.65 20 GLY B C 1
ATOM 4550 O O . GLY D 1 153 ? 102.713 74.606 121.442 1.00 70.65 20 GLY B O 1
ATOM 4551 N N . PRO D 1 154 ? 102.382 72.674 120.347 1.00 67.62 21 PRO B N 1
ATOM 4552 C CA . PRO D 1 154 ? 103.808 72.484 120.063 1.00 67.62 21 PRO B CA 1
ATOM 4553 C C . PRO D 1 154 ? 104.252 73.189 118.784 1.00 67.62 21 PRO B C 1
ATOM 4554 O O . PRO D 1 154 ? 104.855 72.584 117.892 1.00 67.62 21 PRO B O 1
ATOM 4558 N N . TRP D 1 155 ? 103.965 74.487 118.691 1.00 66.42 22 TRP B N 1
ATOM 4559 C CA . TRP D 1 155 ? 104.344 75.277 117.527 1.00 66.42 22 TRP B CA 1
ATOM 4560 C C . TRP D 1 155 ? 105.797 75.718 117.631 1.00 66.42 22 TRP B C 1
ATOM 4561 O O . TRP D 1 155 ? 106.109 76.908 117.529 1.00 66.42 22 TRP B O 1
ATOM 4572 N N . GLY D 1 156 ? 106.683 74.756 117.851 1.00 58.06 23 GLY B N 1
ATOM 4573 C CA . GLY D 1 156 ? 108.107 74.985 117.928 1.00 58.06 23 GLY B CA 1
ATOM 4574 C C . GLY D 1 156 ? 108.812 74.327 116.766 1.00 58.06 23 GLY B C 1
ATOM 4575 O O . GLY D 1 156 ? 108.906 74.896 115.675 1.00 58.06 23 GLY B O 1
ATOM 4576 N N . ILE D 1 157 ? 109.324 73.119 117.009 1.00 56.94 24 ILE B N 1
ATOM 4577 C CA . ILE D 1 157 ? 110.048 72.373 115.986 1.00 56.94 24 ILE B CA 1
ATOM 4578 C C . ILE D 1 157 ? 109.165 72.091 114.776 1.00 56.94 24 ILE B C 1
ATOM 4579 O O . ILE D 1 157 ? 109.664 71.969 113.653 1.00 56.94 24 ILE B O 1
ATOM 4584 N N . ILE D 1 158 ? 107.844 72.014 114.966 1.00 61.82 25 ILE B N 1
ATOM 4585 C CA . ILE D 1 158 ? 106.943 71.814 113.834 1.00 61.82 25 ILE B CA 1
ATOM 4586 C C . ILE D 1 158 ? 106.890 73.019 112.906 1.00 61.82 25 ILE B C 1
ATOM 4587 O O . ILE D 1 158 ? 106.260 72.945 111.846 1.00 61.82 25 ILE B O 1
ATOM 4592 N N . LEU D 1 159 ? 107.513 74.134 113.288 1.00 54.24 26 LEU B N 1
ATOM 4593 C CA . LEU D 1 159 ? 107.796 75.229 112.371 1.00 54.24 26 LEU B CA 1
ATOM 4594 C C . LEU D 1 159 ? 109.281 75.435 112.135 1.00 54.24 26 LEU B C 1
ATOM 4595 O O . LEU D 1 159 ? 109.663 75.882 111.054 1.00 54.24 26 LEU B O 1
ATOM 4600 N N . GLU D 1 160 ? 110.124 75.113 113.119 1.00 57.40 27 GLU B N 1
ATOM 4601 C CA . GLU D 1 160 ? 111.567 75.259 112.948 1.00 57.40 27 GLU B CA 1
ATOM 4602 C C . GLU D 1 160 ? 112.099 74.310 111.882 1.00 57.40 27 GLU B C 1
ATOM 4603 O O . GLU D 1 160 ? 112.937 74.697 111.061 1.00 57.40 27 GLU B O 1
ATOM 4609 N N . SER D 1 161 ? 111.627 73.062 111.880 1.00 54.45 28 SER B N 1
ATOM 4610 C CA . SER D 1 161 ? 112.062 72.105 110.870 1.00 54.45 28 SER B CA 1
ATOM 4611 C C . SER D 1 161 ? 111.576 72.505 109.484 1.00 54.45 28 SER B C 1
ATOM 4612 O O . SER D 1 161 ? 112.304 72.348 108.498 1.00 54.45 28 SER B O 1
ATOM 4615 N N . LEU D 1 162 ? 110.346 73.014 109.385 1.00 53.50 29 LEU B N 1
ATOM 4616 C CA . LEU D 1 162 ? 109.856 73.515 108.105 1.00 53.50 29 LEU B CA 1
ATOM 4617 C C . LEU D 1 162 ? 110.672 74.709 107.629 1.00 53.50 29 LEU B C 1
ATOM 4618 O O . LEU D 1 162 ? 110.962 74.831 106.436 1.00 53.50 29 LEU B O 1
ATOM 4623 N N . ALA D 1 163 ? 111.056 75.598 108.547 1.00 51.97 30 ALA B N 1
ATOM 4624 C CA . ALA D 1 163 ? 111.907 76.724 108.176 1.00 51.97 30 ALA B CA 1
ATOM 4625 C C . ALA D 1 163 ? 113.282 76.254 107.717 1.00 51.97 30 ALA B C 1
ATOM 4626 O O . ALA D 1 163 ? 113.852 76.809 106.772 1.00 51.97 30 ALA B O 1
ATOM 4628 N N . ILE D 1 164 ? 113.837 75.238 108.380 1.00 53.77 31 ILE B N 1
ATOM 4629 C CA . ILE D 1 164 ? 115.143 74.718 107.987 1.00 53.77 31 ILE B CA 1
ATOM 4630 C C . ILE D 1 164 ? 115.063 74.055 106.618 1.00 53.77 31 ILE B C 1
ATOM 4631 O O . ILE D 1 164 ? 115.960 74.216 105.777 1.00 53.77 31 ILE B O 1
ATOM 4633 N N . LEU D 1 165 ? 113.992 73.295 106.374 1.00 52.89 32 LEU B N 1
ATOM 4634 C CA . LEU D 1 165 ? 113.776 72.708 105.058 1.00 52.89 32 LEU B CA 1
ATOM 4635 C C . LEU D 1 165 ? 113.614 73.789 104.001 1.00 52.89 32 LEU B C 1
ATOM 4636 O O . LEU D 1 165 ? 114.133 73.661 102.888 1.00 52.89 32 LEU B O 1
ATOM 4638 N N . GLY D 1 166 ? 112.893 74.861 104.333 1.00 52.07 33 GLY B N 1
ATOM 4639 C CA . GLY D 1 166 ? 112.767 75.974 103.411 1.00 52.07 33 GLY B CA 1
ATOM 4640 C C . GLY D 1 166 ? 114.101 76.613 103.097 1.00 52.07 33 GLY B C 1
ATOM 4641 O O . GLY D 1 166 ? 114.386 76.929 101.945 1.00 52.07 33 GLY B O 1
ATOM 4642 N N . ILE D 1 167 ? 114.945 76.787 104.114 1.00 53.05 34 ILE B N 1
ATOM 4643 C CA . ILE D 1 167 ? 116.264 77.380 103.901 1.00 53.05 34 ILE B CA 1
ATOM 4644 C C . ILE D 1 167 ? 117.104 76.497 102.987 1.00 53.05 34 ILE B C 1
ATOM 4645 O O . ILE D 1 167 ? 117.734 76.978 102.038 1.00 53.05 34 ILE B O 1
ATOM 4647 N N . VAL D 1 168 ? 117.104 75.187 103.243 1.00 53.34 35 VAL B N 1
ATOM 4648 C CA . VAL D 1 168 ? 117.927 74.274 102.451 1.00 53.34 35 VAL B CA 1
ATOM 4649 C C . VAL D 1 168 ? 117.429 74.207 101.009 1.00 53.34 35 VAL B C 1
ATOM 4650 O O . VAL D 1 168 ? 118.215 74.306 100.055 1.00 53.34 35 VAL B O 1
ATOM 4652 N N . VAL D 1 169 ? 116.116 74.040 100.830 1.00 53.54 36 VAL B N 1
ATOM 4653 C CA . VAL D 1 169 ? 115.555 73.923 99.489 1.00 53.54 36 VAL B CA 1
ATOM 4654 C C . VAL D 1 169 ? 115.692 75.239 98.736 1.00 53.54 36 VAL B C 1
ATOM 4655 O O . VAL D 1 169 ? 115.949 75.247 97.530 1.00 53.54 36 VAL B O 1
ATOM 4659 N N . THR D 1 170 ? 115.553 76.370 99.431 1.00 54.11 37 THR B N 1
ATOM 4660 C CA . THR D 1 170 ? 115.724 77.664 98.783 1.00 54.11 37 THR B CA 1
ATOM 4661 C C . THR D 1 170 ? 117.176 77.900 98.393 1.00 54.11 37 THR B C 1
ATOM 4662 O O . THR D 1 170 ? 117.445 78.500 97.351 1.00 54.11 37 THR B O 1
ATOM 4666 N N . ILE D 1 171 ? 118.125 77.428 99.203 1.00 53.41 38 ILE B N 1
ATOM 4667 C CA . ILE D 1 171 ? 119.534 77.552 98.838 1.00 53.41 38 ILE B CA 1
ATOM 4668 C C . ILE D 1 171 ? 119.832 76.730 97.591 1.00 53.41 38 ILE B C 1
ATOM 4669 O O . ILE D 1 171 ? 120.472 77.209 96.644 1.00 53.41 38 ILE B O 1
ATOM 4671 N N . LEU D 1 172 ? 119.357 75.480 97.567 1.00 57.33 39 LEU B N 1
ATOM 4672 C CA . LEU D 1 172 ? 119.570 74.634 96.394 1.00 57.33 39 LEU B CA 1
ATOM 4673 C C . LEU D 1 172 ? 118.878 75.209 95.163 1.00 57.33 39 LEU B C 1
ATOM 4674 O O . LEU D 1 172 ? 119.439 75.200 94.059 1.00 57.33 39 LEU B O 1
ATOM 4676 N N . LEU D 1 173 ? 117.660 75.723 95.339 1.00 56.38 40 LEU B N 1
ATOM 4677 C CA . LEU D 1 173 ? 116.904 76.296 94.234 1.00 56.38 40 LEU B CA 1
ATOM 4678 C C . LEU D 1 173 ? 117.560 77.565 93.711 1.00 56.38 40 LEU B C 1
ATOM 4679 O O . LEU D 1 173 ? 117.571 77.805 92.502 1.00 56.38 40 LEU B O 1
ATOM 4684 N N . LEU D 1 174 ? 118.105 78.392 94.604 1.00 57.66 41 LEU B N 1
ATOM 4685 C CA . LEU D 1 174 ? 118.814 79.589 94.173 1.00 57.66 41 LEU B CA 1
ATOM 4686 C C . LEU D 1 174 ? 120.088 79.231 93.424 1.00 57.66 41 LEU B C 1
ATOM 4687 O O . LEU D 1 174 ? 120.429 79.880 92.430 1.00 57.66 41 LEU B O 1
ATOM 4689 N N . LEU D 1 175 ? 120.805 78.200 93.882 1.00 60.01 42 LEU B N 1
ATOM 4690 C CA . LEU D 1 175 ? 121.985 77.751 93.149 1.00 60.01 42 LEU B CA 1
ATOM 4691 C C . LEU D 1 175 ? 121.613 77.257 91.755 1.00 60.01 42 LEU B C 1
ATOM 4692 O O . LEU D 1 175 ? 122.273 77.603 90.765 1.00 60.01 42 LEU B O 1
ATOM 4694 N N . ALA D 1 176 ? 120.542 76.464 91.657 1.00 60.70 43 ALA B N 1
ATOM 4695 C CA . ALA D 1 176 ? 120.096 75.975 90.355 1.00 60.70 43 ALA B CA 1
ATOM 4696 C C . ALA D 1 176 ? 119.625 77.119 89.465 1.00 60.70 43 ALA B C 1
ATOM 4697 O O . ALA D 1 176 ? 119.900 77.135 88.261 1.00 60.70 43 ALA B O 1
ATOM 4699 N N . PHE D 1 177 ? 118.932 78.098 90.043 1.00 60.55 44 PHE B N 1
ATOM 4700 C CA . PHE D 1 177 ? 118.393 79.200 89.260 1.00 60.55 44 PHE B CA 1
ATOM 4701 C C . PHE D 1 177 ? 119.496 80.152 88.812 1.00 60.55 44 PHE B C 1
ATOM 4702 O O . PHE D 1 177 ? 119.363 80.810 87.774 1.00 60.55 44 PHE B O 1
ATOM 4710 N N . LEU D 1 178 ? 120.582 80.247 89.584 1.00 64.78 45 LEU B N 1
ATOM 4711 C CA . LEU D 1 178 ? 121.741 81.025 89.162 1.00 64.78 45 LEU B CA 1
ATOM 4712 C C . LEU D 1 178 ? 122.526 80.302 88.077 1.00 64.78 45 LEU B C 1
ATOM 4713 O O . LEU D 1 178 ? 123.022 80.938 87.140 1.00 64.78 45 LEU B O 1
ATOM 4715 N N . PHE D 1 179 ? 122.654 78.976 88.187 1.00 65.17 46 PHE B N 1
ATOM 4716 C CA . PHE D 1 179 ? 123.238 78.201 87.098 1.00 65.17 46 PHE B CA 1
ATOM 4717 C C . PHE D 1 179 ? 122.358 78.212 85.855 1.00 65.17 46 PHE B C 1
ATOM 4718 O O . PHE D 1 179 ? 122.852 77.944 84.755 1.00 65.17 46 PHE B O 1
ATOM 4720 N N . LEU D 1 180 ? 121.064 78.505 86.015 1.00 66.94 47 LEU B N 1
ATOM 4721 C CA . LEU D 1 180 ? 120.161 78.597 84.874 1.00 66.94 47 LEU B CA 1
ATOM 4722 C C . LEU D 1 180 ? 120.537 79.744 83.944 1.00 66.94 47 LEU B C 1
ATOM 4723 O O . LEU D 1 180 ? 120.226 79.697 82.749 1.00 66.94 47 LEU B O 1
ATOM 4728 N N . MET D 1 181 ? 121.204 80.777 84.467 1.00 68.26 48 MET B N 1
ATOM 4729 C CA . MET D 1 181 ? 121.584 81.914 83.633 1.00 68.26 48 MET B CA 1
ATOM 4730 C C . MET D 1 181 ? 122.627 81.532 82.590 1.00 68.26 48 MET B C 1
ATOM 4731 O O . MET D 1 181 ? 122.725 82.186 81.545 1.00 68.26 48 MET B O 1
ATOM 4733 N N . ARG D 1 182 ? 123.414 80.487 82.853 1.00 68.94 49 ARG B N 1
ATOM 4734 C CA . ARG D 1 182 ? 124.441 80.072 81.904 1.00 68.94 49 ARG B CA 1
ATOM 4735 C C . ARG D 1 182 ? 123.830 79.463 80.646 1.00 68.94 49 ARG B C 1
ATOM 4736 O O . ARG D 1 182 ? 124.322 79.698 79.536 1.00 68.94 49 ARG B O 1
ATOM 4744 N N . LYS D 1 183 ? 122.759 78.683 80.794 1.00 68.48 50 LYS B N 1
ATOM 4745 C CA . LYS D 1 183 ? 122.251 77.875 79.694 1.00 68.48 50 LYS B CA 1
ATOM 4746 C C . LYS D 1 183 ? 121.110 78.520 78.919 1.00 68.48 50 LYS B C 1
ATOM 4747 O O . LYS D 1 183 ? 120.815 78.069 77.807 1.00 68.48 50 LYS B O 1
ATOM 4753 N N . ILE D 1 184 ? 120.459 79.547 79.464 1.00 66.56 51 ILE B N 1
ATOM 4754 C CA . ILE D 1 184 ? 119.333 80.157 78.767 1.00 66.56 51 ILE B CA 1
ATOM 4755 C C . ILE D 1 184 ? 119.844 80.970 77.585 1.00 66.56 51 ILE B C 1
ATOM 4756 O O . ILE D 1 184 ? 120.794 81.754 77.709 1.00 66.56 51 ILE B O 1
ATOM 4761 N N . GLN D 1 185 ? 119.218 80.775 76.422 1.00 67.97 52 GLN B N 1
ATOM 4762 C CA . GLN D 1 185 ? 119.560 81.526 75.225 1.00 67.97 52 GLN B CA 1
ATOM 4763 C C . GLN D 1 185 ? 118.466 82.480 74.774 1.00 67.97 52 GLN B C 1
ATOM 4764 O O . GLN D 1 185 ? 118.758 83.414 74.020 1.00 67.97 52 GLN B O 1
ATOM 4766 N N . ASP D 1 186 ? 117.227 82.275 75.211 1.00 66.04 53 ASP B N 1
ATOM 4767 C CA . ASP D 1 186 ? 116.125 83.147 74.827 1.00 66.04 53 ASP B CA 1
ATOM 4768 C C . ASP D 1 186 ? 116.099 84.366 75.739 1.00 66.04 53 ASP B C 1
ATOM 4769 O O . ASP D 1 186 ? 115.975 84.233 76.961 1.00 66.04 53 ASP B O 1
ATOM 4774 N N . CYS D 1 187 ? 116.212 85.553 75.144 1.00 65.64 54 CYS B N 1
ATOM 4775 C CA . CYS D 1 187 ? 116.184 86.792 75.909 1.00 65.64 54 CYS B CA 1
ATOM 4776 C C . CYS D 1 187 ? 114.772 87.240 76.259 1.00 65.64 54 CYS B C 1
ATOM 4777 O O . CYS D 1 187 ? 114.619 88.212 77.006 1.00 65.64 54 CYS B O 1
ATOM 4780 N N . SER D 1 188 ? 113.744 86.568 75.734 1.00 62.31 55 SER B N 1
ATOM 4781 C CA . SER D 1 188 ? 112.373 86.939 76.066 1.00 62.31 55 SER B CA 1
ATOM 4782 C C . SER D 1 188 ? 112.063 86.658 77.530 1.00 62.31 55 SER B C 1
ATOM 4783 O O . SER D 1 188 ? 111.338 87.425 78.176 1.00 62.31 55 SER B O 1
ATOM 4786 N N . GLN D 1 189 ? 112.597 85.565 78.071 1.00 62.88 56 GLN B N 1
ATOM 4787 C CA . GLN D 1 189 ? 112.396 85.212 79.468 1.00 62.88 56 GLN B CA 1
ATOM 4788 C C . GLN D 1 189 ? 113.595 85.538 80.347 1.00 62.88 56 GLN B C 1
ATOM 4789 O O . GLN D 1 189 ? 113.486 85.440 81.574 1.00 62.88 56 GLN B O 1
ATOM 4795 N N . TRP D 1 190 ? 114.731 85.919 79.757 1.00 62.70 57 TRP B N 1
ATOM 4796 C CA . TRP D 1 190 ? 115.884 86.335 80.546 1.00 62.70 57 TRP B CA 1
ATOM 4797 C C . TRP D 1 190 ? 115.609 87.636 81.289 1.00 62.70 57 TRP B C 1
ATOM 4798 O O . TRP D 1 190 ? 116.291 87.938 82.272 1.00 62.70 57 TRP B O 1
ATOM 4809 N N . ASN D 1 191 ? 114.614 88.403 80.843 1.00 62.51 58 ASN B N 1
ATOM 4810 C CA . ASN D 1 191 ? 114.284 89.662 81.500 1.00 62.51 58 ASN B CA 1
ATOM 4811 C C . ASN D 1 191 ? 113.727 89.435 82.901 1.00 62.51 58 ASN B C 1
ATOM 4812 O O . ASN D 1 191 ? 114.032 90.198 83.823 1.00 62.51 58 ASN B O 1
ATOM 4817 N N . VAL D 1 192 ? 112.908 88.394 83.084 1.00 56.57 59 VAL B N 1
ATOM 4818 C CA . VAL D 1 192 ? 112.281 88.144 84.383 1.00 56.57 59 VAL B CA 1
ATOM 4819 C C . VAL D 1 192 ? 113.202 87.429 85.360 1.00 56.57 59 VAL B C 1
ATOM 4820 O O . VAL D 1 192 ? 112.842 87.278 86.534 1.00 56.57 59 VAL B O 1
ATOM 4824 N N . LEU D 1 193 ? 114.382 86.997 84.911 1.00 56.96 60 LEU B N 1
ATOM 4825 C CA . LEU D 1 193 ? 115.322 86.306 85.793 1.00 56.96 60 LEU B CA 1
ATOM 4826 C C . LEU D 1 193 ? 115.713 87.115 87.029 1.00 56.96 60 LEU B C 1
ATOM 4827 O O . LEU D 1 193 ? 115.716 86.539 88.132 1.00 56.96 60 LEU B O 1
ATOM 4832 N N . PRO D 1 194 ? 116.065 88.409 86.941 1.00 55.61 61 PRO B N 1
ATOM 4833 C CA . PRO D 1 194 ? 116.314 89.165 88.184 1.00 55.61 61 PRO B CA 1
ATOM 4834 C C . PRO D 1 194 ? 115.107 89.261 89.103 1.00 55.61 61 PRO B C 1
ATOM 4835 O O . PRO D 1 194 ? 115.267 89.238 90.331 1.00 55.61 61 PRO B O 1
ATOM 4839 N N . THR D 1 195 ? 113.901 89.378 88.546 1.00 52.40 62 THR B N 1
ATOM 4840 C CA . THR D 1 195 ? 112.709 89.457 89.385 1.00 52.40 62 THR B CA 1
ATOM 4841 C C . THR D 1 195 ? 112.476 88.149 90.132 1.00 52.40 62 THR B C 1
ATOM 4842 O O . THR D 1 195 ? 112.143 88.156 91.324 1.00 52.40 62 THR B O 1
ATOM 4846 N N . GLN D 1 196 ? 112.669 87.015 89.455 1.00 55.38 63 GLN B N 1
ATOM 4847 C CA . GLN D 1 196 ? 112.564 85.726 90.129 1.00 55.38 63 GLN B CA 1
ATOM 4848 C C . GLN D 1 196 ? 113.673 85.552 91.159 1.00 55.38 63 GLN B C 1
ATOM 4849 O O . GLN D 1 196 ? 113.458 84.942 92.213 1.00 55.38 63 GLN B O 1
ATOM 4855 N N . LEU D 1 197 ? 114.866 86.082 90.873 1.00 53.24 64 LEU B N 1
ATOM 4856 C CA . LEU D 1 197 ? 115.952 86.019 91.847 1.00 53.24 64 LEU B CA 1
ATOM 4857 C C . LEU D 1 197 ? 115.609 86.801 93.110 1.00 53.24 64 LEU B C 1
ATOM 4858 O O . LEU D 1 197 ? 115.853 86.331 94.229 1.00 53.24 64 LEU B O 1
ATOM 4860 N N . LEU D 1 198 ? 115.032 87.995 92.952 1.00 53.38 65 LEU B N 1
ATOM 4861 C CA . LEU D 1 198 ? 114.618 88.759 94.126 1.00 53.38 65 LEU B CA 1
ATOM 4862 C C . LEU D 1 198 ? 113.444 88.105 94.843 1.00 53.38 65 LEU B C 1
ATOM 4863 O O . LEU D 1 198 ? 113.340 88.214 96.068 1.00 53.38 65 LEU B O 1
ATOM 4868 N N . PHE D 1 199 ? 112.552 87.432 94.110 1.00 49.57 66 PHE B N 1
ATOM 4869 C CA . PHE D 1 199 ? 111.492 86.673 94.769 1.00 49.57 66 PHE B CA 1
ATOM 4870 C C . PHE D 1 199 ? 112.079 85.551 95.616 1.00 49.57 66 PHE B C 1
ATOM 4871 O O . PHE D 1 199 ? 111.625 85.307 96.740 1.00 49.57 66 PHE B O 1
ATOM 4879 N N . LEU D 1 200 ? 113.095 84.864 95.091 1.00 48.14 67 LEU B N 1
ATOM 4880 C CA . LEU D 1 200 ? 113.764 83.818 95.859 1.00 48.14 67 LEU B CA 1
ATOM 4881 C C . LEU D 1 200 ? 114.443 84.392 97.095 1.00 48.14 67 LEU B C 1
ATOM 4882 O O . LEU D 1 200 ? 114.382 83.798 98.180 1.00 48.14 67 LEU B O 1
ATOM 4887 N N . LEU D 1 201 ? 115.097 85.547 96.950 1.00 47.77 68 LEU B N 1
ATOM 4888 C CA . LEU D 1 201 ? 115.735 86.188 98.098 1.00 47.77 68 LEU B CA 1
ATOM 4889 C C . LEU D 1 201 ? 114.707 86.602 99.146 1.00 47.77 68 LEU B C 1
ATOM 4890 O O . LEU D 1 201 ? 114.938 86.443 100.351 1.00 47.77 68 LEU B O 1
ATOM 4892 N N . SER D 1 202 ? 113.563 87.132 98.706 1.00 48.00 69 SER B N 1
ATOM 4893 C CA . SER D 1 202 ? 112.518 87.530 99.643 1.00 48.00 69 SER B CA 1
ATOM 4894 C C . SER D 1 202 ? 111.918 86.323 100.353 1.00 48.00 69 SER B C 1
ATOM 4895 O O . SER D 1 202 ? 111.589 86.397 101.540 1.00 48.00 69 SER B O 1
ATOM 4898 N N . VAL D 1 203 ? 111.771 85.201 99.647 1.00 46.02 70 VAL B N 1
ATOM 4899 C CA . VAL D 1 203 ? 111.254 83.991 100.282 1.00 46.02 70 VAL B CA 1
ATOM 4900 C C . VAL D 1 203 ? 112.263 83.441 101.286 1.00 46.02 70 VAL B C 1
ATOM 4901 O O . VAL D 1 203 ? 111.890 82.961 102.367 1.00 46.02 70 VAL B O 1
ATOM 4905 N N . LEU D 1 204 ? 113.554 83.515 100.955 1.00 47.18 71 LEU B N 1
ATOM 4906 C CA . LEU D 1 204 ? 114.584 83.125 101.913 1.00 47.18 71 LEU B CA 1
ATOM 4907 C C . LEU D 1 204 ? 114.537 84.008 103.152 1.00 47.18 71 LEU B C 1
ATOM 4908 O O . LEU D 1 204 ? 114.679 83.521 104.282 1.00 47.18 71 LEU B O 1
ATOM 4913 N N . GLY D 1 205 ? 114.331 85.311 102.958 1.00 49.89 72 GLY B N 1
ATOM 4914 C CA . GLY D 1 205 ? 114.163 86.202 104.094 1.00 49.89 72 GLY B CA 1
ATOM 4915 C C . GLY D 1 205 ? 112.929 85.878 104.914 1.00 49.89 72 GLY B C 1
ATOM 4916 O O . GLY D 1 205 ? 112.945 85.986 106.141 1.00 49.89 72 GLY B O 1
ATOM 4917 N N . LEU D 1 206 ? 111.840 85.484 104.247 1.00 46.11 73 LEU B N 1
ATOM 4918 C CA . LEU D 1 206 ? 110.623 85.106 104.961 1.00 46.11 73 LEU B CA 1
ATOM 4919 C C . LEU D 1 206 ? 110.851 83.873 105.824 1.00 46.11 73 LEU B C 1
ATOM 4920 O O . LEU D 1 206 ? 110.395 83.814 106.972 1.00 46.11 73 LEU B O 1
ATOM 4925 N N . PHE D 1 207 ? 111.557 82.876 105.287 1.00 48.52 74 PHE B N 1
ATOM 4926 C CA . PHE D 1 207 ? 111.877 81.691 106.078 1.00 48.52 74 PHE B CA 1
ATOM 4927 C C . PHE D 1 207 ? 112.792 82.035 107.250 1.00 48.52 74 PHE B C 1
ATOM 4928 O O . PHE D 1 207 ? 112.566 81.583 108.381 1.00 48.52 74 PHE B O 1
ATOM 4936 N N . GLY D 1 208 ? 113.827 82.845 107.000 1.00 48.72 75 GLY B N 1
ATOM 4937 C CA . GLY D 1 208 ? 114.724 83.240 108.073 1.00 48.72 75 GLY B CA 1
ATOM 4938 C C . GLY D 1 208 ? 114.044 84.065 109.147 1.00 48.72 75 GLY B C 1
ATOM 4939 O O . GLY D 1 208 ? 114.419 83.997 110.319 1.00 48.72 75 GLY B O 1
ATOM 4940 N N . LEU D 1 209 ? 113.048 84.863 108.764 1.00 48.80 76 LEU B N 1
ATOM 4941 C CA . LEU D 1 209 ? 112.281 85.617 109.746 1.00 48.80 76 LEU B CA 1
ATOM 4942 C C . LEU D 1 209 ? 111.359 84.704 110.538 1.00 48.80 76 LEU B C 1
ATOM 4943 O O . LEU D 1 209 ? 111.226 84.856 111.758 1.00 48.80 76 LEU B O 1
ATOM 4948 N N . ALA D 1 210 ? 110.716 83.746 109.863 1.00 50.17 77 ALA B N 1
ATOM 4949 C CA . ALA D 1 210 ? 109.920 82.750 110.571 1.00 50.17 77 ALA B CA 1
ATOM 4950 C C . ALA D 1 210 ? 110.769 81.960 111.556 1.00 50.17 77 ALA B C 1
ATOM 4951 O O . ALA D 1 210 ? 110.251 81.460 112.560 1.00 50.17 77 ALA B O 1
ATOM 4953 N N . PHE D 1 211 ? 112.070 81.831 111.282 1.00 48.89 78 PHE B N 1
ATOM 4954 C CA . PHE D 1 211 ? 112.977 81.256 112.270 1.00 48.89 78 PHE B CA 1
ATOM 4955 C C . PHE D 1 211 ? 113.024 82.126 113.521 1.00 48.89 78 PHE B C 1
ATOM 4956 O O . PHE D 1 211 ? 113.031 81.610 114.645 1.00 48.89 78 PHE B O 1
ATOM 4964 N N . ALA D 1 212 ? 113.052 83.447 113.349 1.00 49.88 79 ALA B N 1
ATOM 4965 C CA . ALA D 1 212 ? 113.153 84.387 114.459 1.00 49.88 79 ALA B CA 1
ATOM 4966 C C . ALA D 1 212 ? 111.808 85.006 114.822 1.00 49.88 79 ALA B C 1
ATOM 4967 O O . ALA D 1 212 ? 111.758 86.135 115.319 1.00 49.88 79 ALA B O 1
ATOM 4969 N N . PHE D 1 213 ? 110.715 84.285 114.580 1.00 52.25 80 PHE B N 1
ATOM 4970 C CA . PHE D 1 213 ? 109.365 84.765 114.845 1.00 52.25 80 PHE B CA 1
ATOM 4971 C C . PHE D 1 213 ? 108.634 83.886 115.855 1.00 52.25 80 PHE B C 1
ATOM 4972 O O . PHE D 1 213 ? 107.408 83.769 115.808 1.00 52.25 80 PHE B O 1
ATOM 4980 N N . ILE D 1 214 ? 109.369 83.244 116.763 1.00 59.11 81 ILE B N 1
ATOM 4981 C CA . ILE D 1 214 ? 108.762 82.333 117.728 1.00 59.11 81 ILE B CA 1
ATOM 4982 C C . ILE D 1 214 ? 109.259 82.613 119.142 1.00 59.11 81 ILE B C 1
ATOM 4983 O O . ILE D 1 214 ? 108.710 82.087 120.116 1.00 59.11 81 ILE B O 1
ATOM 4988 N N . ILE D 1 215 ? 110.291 83.447 119.272 1.00 61.72 82 ILE B N 1
ATOM 4989 C CA . ILE D 1 215 ? 110.960 83.649 120.555 1.00 61.72 82 ILE B CA 1
ATOM 4990 C C . ILE D 1 215 ? 110.194 84.744 121.302 1.00 61.72 82 ILE B C 1
ATOM 4991 O O . ILE D 1 215 ? 110.529 85.107 122.436 1.00 61.72 82 ILE B O 1
ATOM 4996 N N . GLU D 1 216 ? 109.128 85.246 120.672 1.00 66.95 83 GLU B N 1
ATOM 4997 C CA . GLU D 1 216 ? 108.225 86.264 121.210 1.00 66.95 83 GLU B CA 1
ATOM 4998 C C . GLU D 1 216 ? 108.913 87.611 121.407 1.00 66.95 83 GLU B C 1
ATOM 4999 O O . GLU D 1 216 ? 110.123 87.743 121.202 1.00 66.95 83 GLU B O 1
ATOM 5005 N N . LEU D 1 217 ? 108.135 88.618 121.802 1.00 63.97 84 LEU B N 1
ATOM 5006 C CA . LEU D 1 217 ? 108.595 90.007 121.815 1.00 63.97 84 LEU B CA 1
ATOM 5007 C C . LEU D 1 217 ? 109.199 90.375 123.171 1.00 63.97 84 LEU B C 1
ATOM 5008 O O . LEU D 1 217 ? 108.674 91.202 123.916 1.00 63.97 84 LEU B O 1
ATOM 5013 N N . ASN D 1 218 ? 110.328 89.744 123.487 1.00 66.78 85 ASN B N 1
ATOM 5014 C CA . ASN D 1 218 ? 111.063 90.070 124.703 1.00 66.78 85 ASN B CA 1
ATOM 5015 C C . ASN D 1 218 ? 112.568 90.189 124.509 1.00 66.78 85 ASN B C 1
ATOM 5016 O O . ASN D 1 218 ? 113.241 90.705 125.410 1.00 66.78 85 ASN B O 1
ATOM 5021 N N . GLN D 1 219 ? 113.117 89.739 123.385 1.00 63.12 86 GLN B N 1
ATOM 5022 C CA . GLN D 1 219 ? 114.541 89.847 123.109 1.00 63.12 86 GLN B CA 1
ATOM 5023 C C . GLN D 1 219 ? 114.818 91.097 122.275 1.00 63.12 86 GLN B C 1
ATOM 5024 O O . GLN D 1 219 ? 113.961 91.969 122.113 1.00 63.12 86 GLN B O 1
ATOM 5030 N N . GLN D 1 220 ? 116.035 91.196 121.737 1.00 60.96 87 GLN B N 1
ATOM 5031 C CA . GLN D 1 220 ? 116.384 92.241 120.784 1.00 60.96 87 GLN B CA 1
ATOM 5032 C C . GLN D 1 220 ? 115.850 91.956 119.386 1.00 60.96 87 GLN B C 1
ATOM 5033 O O . GLN D 1 220 ? 116.155 92.705 118.452 1.00 60.96 87 GLN B O 1
ATOM 5039 N N . THR D 1 221 ? 115.067 90.892 119.226 1.00 59.20 88 THR B N 1
ATOM 5040 C CA . THR D 1 221 ? 114.385 90.588 117.979 1.00 59.20 88 THR B CA 1
ATOM 5041 C C . THR D 1 221 ? 113.028 91.269 117.887 1.00 59.20 88 THR B C 1
ATOM 5042 O O . THR D 1 221 ? 112.201 90.876 117.059 1.00 59.20 88 THR B O 1
ATOM 5046 N N . ALA D 1 222 ? 112.763 92.242 118.752 1.00 54.97 89 ALA B N 1
ATOM 5047 C CA . ALA D 1 222 ? 111.562 93.059 118.600 1.00 54.97 89 ALA B CA 1
ATOM 5048 C C . ALA D 1 222 ? 111.570 93.907 117.331 1.00 54.97 89 ALA B C 1
ATOM 5049 O O . ALA D 1 222 ? 110.549 93.912 116.622 1.00 54.97 89 ALA B O 1
ATOM 5051 N N . PRO D 1 223 ? 112.643 94.642 116.983 1.00 53.97 90 PRO B N 1
ATOM 5052 C CA . PRO D 1 223 ? 112.581 95.466 115.760 1.00 53.97 90 PRO B CA 1
ATOM 5053 C C . PRO D 1 223 ? 112.347 94.687 114.475 1.00 53.97 90 PRO B C 1
ATOM 5054 O O . PRO D 1 223 ? 111.660 95.190 113.576 1.00 53.97 90 PRO B O 1
ATOM 5058 N N . VAL D 1 224 ? 112.898 93.476 114.356 1.00 52.37 91 VAL B N 1
ATOM 5059 C CA . VAL D 1 224 ? 112.890 92.781 113.071 1.00 52.37 91 VAL B CA 1
ATOM 5060 C C . VAL D 1 224 ? 111.479 92.342 112.700 1.00 52.37 91 VAL B C 1
ATOM 5061 O O . VAL D 1 224 ? 111.098 92.362 111.523 1.00 52.37 91 VAL B O 1
ATOM 5065 N N . ARG D 1 225 ? 110.668 91.986 113.696 1.00 55.84 92 ARG B N 1
ATOM 5066 C CA . ARG D 1 225 ? 109.353 91.412 113.434 1.00 55.84 92 ARG B CA 1
ATOM 5067 C C . ARG D 1 225 ? 108.385 92.396 112.790 1.00 55.84 92 ARG B C 1
ATOM 5068 O O . ARG D 1 225 ? 107.356 91.969 112.254 1.00 55.84 92 ARG B O 1
ATOM 5076 N N . TYR D 1 226 ? 108.674 93.694 112.830 1.00 50.04 93 TYR B N 1
ATOM 5077 C CA . TYR D 1 226 ? 107.780 94.696 112.266 1.00 50.04 93 TYR B CA 1
ATOM 5078 C C . TYR D 1 226 ? 108.403 95.460 111.110 1.00 50.04 93 TYR B C 1
ATOM 5079 O O . TYR D 1 226 ? 107.737 96.308 110.506 1.00 50.04 93 TYR B O 1
ATOM 5088 N N . PHE D 1 227 ? 109.658 95.174 110.785 1.00 50.18 94 PHE B N 1
ATOM 5089 C CA . PHE D 1 227 ? 110.352 95.766 109.654 1.00 50.18 94 PHE B CA 1
ATOM 5090 C C . PHE D 1 227 ? 110.622 94.751 108.557 1.00 50.18 94 PHE B C 1
ATOM 5091 O O . PHE D 1 227 ? 110.241 94.971 107.400 1.00 50.18 94 PHE B O 1
ATOM 5099 N N . LEU D 1 228 ? 111.257 93.627 108.902 1.00 49.68 95 LEU B N 1
ATOM 5100 C CA . LEU D 1 228 ? 111.615 92.639 107.893 1.00 49.68 95 LEU B CA 1
ATOM 5101 C C . LEU D 1 228 ? 110.382 91.972 107.302 1.00 49.68 95 LEU B C 1
ATOM 5102 O O . LEU D 1 228 ? 110.364 91.645 106.113 1.00 49.68 95 LEU B O 1
ATOM 5107 N N . PHE D 1 229 ? 109.342 91.757 108.112 1.00 50.56 96 PHE B N 1
ATOM 5108 C CA . PHE D 1 229 ? 108.131 91.129 107.593 1.00 50.56 96 PHE B CA 1
ATOM 5109 C C . PHE D 1 229 ? 107.514 91.967 106.485 1.00 50.56 96 PHE B C 1
ATOM 5110 O O . PHE D 1 229 ? 107.261 91.472 105.380 1.00 50.56 96 PHE B O 1
ATOM 5118 N N . GLY D 1 230 ? 107.287 93.251 106.761 1.00 49.10 97 GLY B N 1
ATOM 5119 C CA . GLY D 1 230 ? 106.745 94.129 105.743 1.00 49.10 97 GLY B CA 1
ATOM 5120 C C . GLY D 1 230 ? 107.669 94.280 104.553 1.00 49.10 97 GLY B C 1
ATOM 5121 O O . GLY D 1 230 ? 107.219 94.259 103.407 1.00 49.10 97 GLY B O 1
ATOM 5122 N N . VAL D 1 231 ? 108.976 94.409 104.806 1.00 49.23 98 VAL B N 1
ATOM 5123 C CA . VAL D 1 231 ? 109.928 94.626 103.720 1.00 49.23 98 VAL B CA 1
ATOM 5124 C C . VAL D 1 231 ? 109.948 93.429 102.776 1.00 49.23 98 VAL B C 1
ATOM 5125 O O . VAL D 1 231 ? 109.880 93.582 101.552 1.00 49.23 98 VAL B O 1
ATOM 5129 N N . LEU D 1 232 ? 110.002 92.218 103.332 1.00 47.86 99 LEU B N 1
ATOM 5130 C CA . LEU D 1 232 ? 110.100 91.024 102.503 1.00 47.86 99 LEU B CA 1
ATOM 5131 C C . LEU D 1 232 ? 108.771 90.688 101.838 1.00 47.86 99 LEU B C 1
ATOM 5132 O O . LEU D 1 232 ? 108.755 90.220 100.694 1.00 47.86 99 LEU B O 1
ATOM 5137 N N . PHE D 1 233 ? 107.648 90.932 102.520 1.00 47.52 100 PHE B N 1
ATOM 5138 C CA . PHE D 1 233 ? 106.355 90.745 101.874 1.00 47.52 100 PHE B CA 1
ATOM 5139 C C . PHE D 1 233 ? 106.177 91.715 100.715 1.00 47.52 100 PHE B C 1
ATOM 5140 O O . PHE D 1 233 ? 105.696 91.330 99.642 1.00 47.52 100 PHE B O 1
ATOM 5148 N N . ALA D 1 234 ? 106.568 92.977 100.907 1.00 47.37 101 ALA B N 1
ATOM 5149 C CA . ALA D 1 234 ? 106.493 93.944 99.820 1.00 47.37 101 ALA B CA 1
ATOM 5150 C C . ALA D 1 234 ? 107.438 93.575 98.690 1.00 47.37 101 ALA B C 1
ATOM 5151 O O . ALA D 1 234 ? 107.094 93.733 97.519 1.00 47.37 101 ALA B O 1
ATOM 5153 N N . LEU D 1 235 ? 108.628 93.075 99.022 1.00 47.59 102 LEU B N 1
ATOM 5154 C CA . LEU D 1 235 ? 109.568 92.636 97.997 1.00 47.59 102 LEU B CA 1
ATOM 5155 C C . LEU D 1 235 ? 108.974 91.515 97.152 1.00 47.59 102 LEU B C 1
ATOM 5156 O O . LEU D 1 235 ? 108.999 91.571 95.917 1.00 47.59 102 LEU B O 1
ATOM 5161 N N . CYS D 1 236 ? 108.403 90.501 97.807 1.00 47.94 103 CYS B N 1
ATOM 5162 C CA . CYS D 1 236 ? 107.838 89.367 97.082 1.00 47.94 103 CYS B CA 1
ATOM 5163 C C . CYS D 1 236 ? 106.636 89.784 96.242 1.00 47.94 103 CYS B C 1
ATOM 5164 O O . CYS D 1 236 ? 106.539 89.432 95.060 1.00 47.94 103 CYS B O 1
ATOM 5167 N N . PHE D 1 237 ? 105.711 90.543 96.828 1.00 47.31 104 PHE B N 1
ATOM 5168 C CA . PHE D 1 237 ? 104.511 90.907 96.086 1.00 47.31 104 PHE B CA 1
ATOM 5169 C C . PHE D 1 237 ? 104.799 91.953 95.017 1.00 47.31 104 PHE B C 1
ATOM 5170 O O . PHE D 1 237 ? 104.102 92.002 93.999 1.00 47.31 104 PHE B O 1
ATOM 5178 N N . SER D 1 238 ? 105.847 92.759 95.188 1.00 48.90 105 SER B N 1
ATOM 5179 C CA . SER D 1 238 ? 106.259 93.670 94.132 1.00 48.90 105 SER B CA 1
ATOM 5180 C C . SER D 1 238 ? 106.972 92.937 93.007 1.00 48.90 105 SER B C 1
ATOM 5181 O O . SER D 1 238 ? 106.853 93.338 91.848 1.00 48.90 105 SER B O 1
ATOM 5184 N N . CYS D 1 239 ? 107.705 91.865 93.319 1.00 47.03 106 CYS B N 1
ATOM 5185 C CA . CYS D 1 239 ? 108.206 90.994 92.261 1.00 47.03 106 CYS B CA 1
ATOM 5186 C C . CYS D 1 239 ? 107.054 90.345 91.505 1.00 47.03 106 CYS B C 1
ATOM 5187 O O . CYS D 1 239 ? 107.107 90.197 90.277 1.00 47.03 106 CYS B O 1
ATOM 5190 N N . LEU D 1 240 ? 106.002 89.951 92.227 1.00 49.49 107 LEU B N 1
ATOM 5191 C CA . LEU D 1 240 ? 104.805 89.425 91.574 1.00 49.49 107 LEU B CA 1
ATOM 5192 C C . LEU D 1 240 ? 104.172 90.466 90.660 1.00 49.49 107 LEU B C 1
ATOM 5193 O O . LEU D 1 240 ? 103.766 90.151 89.535 1.00 49.49 107 LEU B O 1
ATOM 5198 N N . LEU D 1 241 ? 104.080 91.713 91.127 1.00 51.05 108 LEU B N 1
ATOM 5199 C CA . LEU D 1 241 ? 103.533 92.782 90.297 1.00 51.05 108 LEU B CA 1
ATOM 5200 C C . LEU D 1 241 ? 104.414 93.049 89.084 1.00 51.05 108 LEU B C 1
ATOM 5201 O O . LEU D 1 241 ? 103.910 93.346 87.995 1.00 51.05 108 LEU B O 1
ATOM 5206 N N . ALA D 1 242 ? 105.734 92.959 89.256 1.00 53.06 109 ALA B N 1
ATOM 5207 C CA . ALA D 1 242 ? 106.655 93.133 88.138 1.00 53.06 109 ALA B CA 1
ATOM 5208 C C . ALA D 1 242 ? 106.448 92.052 87.087 1.00 53.06 109 ALA B C 1
ATOM 5209 O O . ALA D 1 242 ? 106.410 92.335 85.884 1.00 53.06 109 ALA B O 1
ATOM 5211 N N . HIS D 1 243 ? 106.310 90.800 87.530 1.00 51.32 110 HIS B N 1
ATOM 5212 C CA . HIS D 1 243 ? 106.073 89.707 86.594 1.00 51.32 110 HIS B CA 1
ATOM 5213 C C . HIS D 1 243 ? 104.726 89.892 85.907 1.00 51.32 110 HIS B C 1
ATOM 5214 O O . HIS D 1 243 ? 104.594 89.648 84.704 1.00 51.32 110 HIS B O 1
ATOM 5221 N N . ALA D 1 244 ? 103.722 90.361 86.650 1.00 51.53 111 ALA B N 1
ATOM 5222 C CA . ALA D 1 244 ? 102.407 90.601 86.063 1.00 51.53 111 ALA B CA 1
ATOM 5223 C C . ALA D 1 244 ? 102.468 91.684 84.995 1.00 51.53 111 ALA B C 1
ATOM 5224 O O . ALA D 1 244 ? 101.871 91.546 83.923 1.00 51.53 111 ALA B O 1
ATOM 5226 N N . SER D 1 245 ? 103.189 92.774 85.269 1.00 55.60 112 SER B N 1
ATOM 5227 C CA . SER D 1 245 ? 103.328 93.843 84.282 1.00 55.60 112 SER B CA 1
ATOM 5228 C C . SER D 1 245 ? 104.097 93.365 83.056 1.00 55.60 112 SER B C 1
ATOM 5229 O O . SER D 1 245 ? 103.762 93.728 81.919 1.00 55.60 112 SER B O 1
ATOM 5232 N N . ASN D 1 246 ? 105.137 92.555 83.269 1.00 53.35 113 ASN B N 1
ATOM 5233 C CA . ASN D 1 246 ? 105.865 91.970 82.148 1.00 53.35 113 ASN B CA 1
ATOM 5234 C C . ASN D 1 246 ? 104.953 91.088 81.307 1.00 53.35 113 ASN B C 1
ATOM 5235 O O . ASN D 1 246 ? 105.038 91.091 80.077 1.00 53.35 113 ASN B O 1
ATOM 5240 N N . LEU D 1 247 ? 104.067 90.330 81.952 1.00 54.94 114 LEU B N 1
ATOM 5241 C CA . LEU D 1 247 ? 103.109 89.517 81.208 1.00 54.94 114 LEU B CA 1
ATOM 5242 C C . LEU D 1 247 ? 102.126 90.385 80.434 1.00 54.94 114 LEU B C 1
ATOM 5243 O O . LEU D 1 247 ? 101.777 90.064 79.293 1.00 54.94 114 LEU B O 1
ATOM 5248 N N . VAL D 1 248 ? 101.662 91.481 81.042 1.00 57.22 115 VAL B N 1
ATOM 5249 C CA . VAL D 1 248 ? 100.747 92.389 80.354 1.00 57.22 115 VAL B CA 1
ATOM 5250 C C . VAL D 1 248 ? 101.398 92.952 79.100 1.00 57.22 115 VAL B C 1
ATOM 5251 O O . VAL D 1 248 ? 100.787 92.984 78.025 1.00 57.22 115 VAL B O 1
ATOM 5255 N N . LYS D 1 249 ? 102.648 93.387 79.212 1.00 60.56 116 LYS B N 1
ATOM 5256 C CA . LYS D 1 249 ? 103.343 93.998 78.088 1.00 60.56 116 LYS B CA 1
ATOM 5257 C C . LYS D 1 249 ? 104.091 92.986 77.226 1.00 60.56 116 LYS B C 1
ATOM 5258 O O . LYS D 1 249 ? 104.815 93.388 76.310 1.00 60.56 116 LYS B O 1
ATOM 5264 N N . LEU D 1 250 ? 103.956 91.690 77.510 1.00 58.81 117 LEU B N 1
ATOM 5265 C CA . LEU D 1 250 ? 104.479 90.645 76.644 1.00 58.81 117 LEU B CA 1
ATOM 5266 C C . LEU D 1 250 ? 103.392 89.740 76.080 1.00 58.81 117 LEU B C 1
ATOM 5267 O O . LEU D 1 250 ? 103.706 88.821 75.314 1.00 58.81 117 LEU B O 1
ATOM 5272 N N . VAL D 1 251 ? 102.128 89.967 76.422 1.00 60.75 118 VAL B N 1
ATOM 5273 C CA . VAL D 1 251 ? 101.040 89.132 75.935 1.00 60.75 118 VAL B CA 1
ATOM 5274 C C . VAL D 1 251 ? 100.191 89.854 74.894 1.00 60.75 118 VAL B C 1
ATOM 5275 O O . VAL D 1 251 ? 99.540 89.209 74.072 1.00 60.75 118 VAL B O 1
ATOM 5279 N N . ARG D 1 252 ? 100.177 91.192 74.906 1.00 63.98 119 ARG B N 1
ATOM 5280 C CA . ARG D 1 252 ? 99.393 91.958 73.943 1.00 63.98 119 ARG B CA 1
ATOM 5281 C C . ARG D 1 252 ? 100.242 92.595 72.849 1.00 63.98 119 ARG B C 1
ATOM 5282 O O . ARG D 1 252 ? 99.963 93.728 72.435 1.00 63.98 119 ARG B O 1
ATOM 5290 N N . GLY D 1 253 ? 101.274 91.901 72.372 1.00 65.63 120 GLY B N 1
ATOM 5291 C CA . GLY D 1 253 ? 102.004 92.309 71.191 1.00 65.63 120 GLY B CA 1
ATOM 5292 C C . GLY D 1 253 ? 103.184 93.224 71.437 1.00 65.63 120 GLY B C 1
ATOM 5293 O O . GLY D 1 253 ? 103.932 93.504 70.492 1.00 65.63 120 GLY B O 1
ATOM 5294 N N . CYS D 1 254 ? 103.376 93.696 72.663 1.00 63.87 121 CYS B N 1
ATOM 5295 C CA . CYS D 1 254 ? 104.487 94.583 72.967 1.00 63.87 121 CYS B CA 1
ATOM 5296 C C . CYS D 1 254 ? 105.732 93.752 73.280 1.00 63.87 121 CYS B C 1
ATOM 5297 O O . CYS D 1 254 ? 105.767 92.537 73.069 1.00 63.87 121 CYS B O 1
ATOM 5300 N N . VAL D 1 255 ? 106.770 94.404 73.793 1.00 60.99 122 VAL B N 1
ATOM 5301 C CA . VAL D 1 255 ? 108.067 93.782 74.022 1.00 60.99 122 VAL B CA 1
ATOM 5302 C C . VAL D 1 255 ? 108.371 93.833 75.513 1.00 60.99 122 VAL B C 1
ATOM 5303 O O . VAL D 1 255 ? 108.070 94.827 76.183 1.00 60.99 122 VAL B O 1
ATOM 5307 N N . SER D 1 256 ? 108.940 92.745 76.032 1.00 59.82 123 SER B N 1
ATOM 5308 C CA . SER D 1 256 ? 109.251 92.654 77.452 1.00 59.82 123 SER B CA 1
ATOM 5309 C C . SER D 1 256 ? 110.233 93.742 77.868 1.00 59.82 123 SER B C 1
ATOM 5310 O O . SER D 1 256 ? 111.142 94.104 77.117 1.00 59.82 123 SER B O 1
ATOM 5313 N N . PHE D 1 257 ? 110.037 94.263 79.076 1.00 54.80 124 PHE B N 1
ATOM 5314 C CA . PHE D 1 257 ? 110.917 95.291 79.610 1.00 54.80 124 PHE B CA 1
ATOM 5315 C C . PHE D 1 257 ? 112.320 94.735 79.821 1.00 54.80 124 PHE B C 1
ATOM 5316 O O . PHE D 1 257 ? 112.531 93.525 79.921 1.00 54.80 124 PHE B O 1
ATOM 5324 N N . SER D 1 258 ? 113.287 95.642 79.884 1.00 56.25 125 SER B N 1
ATOM 5325 C CA . SER D 1 258 ? 114.673 95.251 80.074 1.00 56.25 125 SER B CA 1
ATOM 5326 C C . SER D 1 258 ? 114.897 94.769 81.506 1.00 56.25 125 SER B C 1
ATOM 5327 O O . SER D 1 258 ? 114.001 94.796 82.354 1.00 56.25 125 SER B O 1
ATOM 5330 N N . TRP D 1 259 ? 116.123 94.312 81.771 1.00 53.02 126 TRP B N 1
ATOM 5331 C CA . TRP D 1 259 ? 116.495 93.933 83.129 1.00 53.02 126 TRP B CA 1
ATOM 5332 C C . TRP D 1 259 ? 116.383 95.118 84.078 1.00 53.02 126 TRP B C 1
ATOM 5333 O O . TRP D 1 259 ? 115.848 94.988 85.188 1.00 53.02 126 TRP B O 1
ATOM 5344 N N . THR D 1 260 ? 116.851 96.290 83.639 1.00 55.93 127 THR B N 1
ATOM 5345 C CA . THR D 1 260 ? 116.761 97.494 84.457 1.00 55.93 127 THR B CA 1
ATOM 5346 C C . THR D 1 260 ? 115.318 97.810 84.819 1.00 55.93 127 THR B C 1
ATOM 5347 O O . THR D 1 260 ? 115.011 98.100 85.978 1.00 55.93 127 THR B O 1
ATOM 5351 N N . THR D 1 261 ? 114.415 97.757 83.838 1.00 54.63 128 THR B N 1
ATOM 5352 C CA . THR D 1 261 ? 113.046 98.195 84.084 1.00 54.63 128 THR B CA 1
ATOM 5353 C C . THR D 1 261 ? 112.309 97.235 85.007 1.00 54.63 128 THR B C 1
ATOM 5354 O O . THR D 1 261 ? 111.600 97.670 85.923 1.00 54.63 128 THR B O 1
ATOM 5358 N N . ILE D 1 262 ? 112.463 95.928 84.786 1.00 55.90 129 ILE B N 1
ATOM 5359 C CA . ILE D 1 262 ? 111.768 94.964 85.630 1.00 55.90 129 ILE B CA 1
ATOM 5360 C C . ILE D 1 262 ? 112.344 94.980 87.044 1.00 55.90 129 ILE B C 1
ATOM 5361 O O . ILE D 1 262 ? 111.600 94.884 88.027 1.00 55.90 129 ILE B O 1
ATOM 5366 N N . LEU D 1 263 ? 113.662 95.168 87.178 1.00 53.08 130 LEU B N 1
ATOM 5367 C CA . LEU D 1 263 ? 114.244 95.275 88.510 1.00 53.08 130 LEU B CA 1
ATOM 5368 C C . LEU D 1 263 ? 113.778 96.547 89.208 1.00 53.08 130 LEU B C 1
ATOM 5369 O O . LEU D 1 263 ? 113.462 96.529 90.405 1.00 53.08 130 LEU B O 1
ATOM 5374 N N . CYS D 1 264 ? 113.717 97.658 88.469 1.00 54.54 131 CYS B N 1
ATOM 5375 C CA . CYS D 1 264 ? 113.299 98.926 89.051 1.00 54.54 131 CYS B CA 1
ATOM 5376 C C . CYS D 1 264 ? 111.849 98.875 89.501 1.00 54.54 131 CYS B C 1
ATOM 5377 O O . CYS D 1 264 ? 111.510 99.394 90.567 1.00 54.54 131 CYS B O 1
ATOM 5379 N N . ILE D 1 265 ? 110.974 98.254 88.708 1.00 50.96 132 ILE B N 1
ATOM 5380 C CA . ILE D 1 265 ? 109.580 98.150 89.125 1.00 50.96 132 ILE B CA 1
ATOM 5381 C C . ILE D 1 265 ? 109.399 97.102 90.217 1.00 50.96 132 ILE B C 1
ATOM 5382 O O . ILE D 1 265 ? 108.435 97.182 90.988 1.00 50.96 132 ILE B O 1
ATOM 5387 N N . ALA D 1 266 ? 110.314 96.134 90.327 1.00 52.98 133 ALA B N 1
ATOM 5388 C CA . ALA D 1 266 ? 110.254 95.191 91.438 1.00 52.98 133 ALA B CA 1
ATOM 5389 C C . ALA D 1 266 ? 110.654 95.852 92.752 1.00 52.98 133 ALA B C 1
ATOM 5390 O O . ALA D 1 266 ? 110.091 95.538 93.807 1.00 52.98 133 ALA B O 1
ATOM 5392 N N . ILE D 1 267 ? 111.634 96.756 92.716 1.00 53.33 134 ILE B N 1
ATOM 5393 C CA . ILE D 1 267 ? 112.084 97.400 93.950 1.00 53.33 134 ILE B CA 1
ATOM 5394 C C . ILE D 1 267 ? 111.314 98.680 94.282 1.00 53.33 134 ILE B C 1
ATOM 5395 O O . ILE D 1 267 ? 111.232 99.050 95.461 1.00 53.33 134 ILE B O 1
ATOM 5400 N N . GLY D 1 268 ? 110.721 99.346 93.290 1.00 53.11 135 GLY B N 1
ATOM 5401 C CA . GLY D 1 268 ? 110.074 100.622 93.549 1.00 53.11 135 GLY B CA 1
ATOM 5402 C C . GLY D 1 268 ? 108.843 100.502 94.423 1.00 53.11 135 GLY B C 1
ATOM 5403 O O . GLY D 1 268 ? 108.622 101.326 95.314 1.00 53.11 135 GLY B O 1
ATOM 5404 N N . CYS D 1 269 ? 108.019 99.482 94.178 1.00 49.63 136 CYS B N 1
ATOM 5405 C CA . CYS D 1 269 ? 106.863 99.261 95.035 1.00 49.63 136 CYS B CA 1
ATOM 5406 C C . CYS D 1 269 ? 107.269 98.848 96.442 1.00 49.63 136 CYS B C 1
ATOM 5407 O O . CYS D 1 269 ? 106.476 99.009 97.371 1.00 49.63 136 CYS B O 1
ATOM 5410 N N . SER D 1 270 ? 108.479 98.320 96.619 1.00 51.87 137 SER B N 1
ATOM 5411 C CA . SER D 1 270 ? 108.986 97.997 97.944 1.00 51.87 137 SER B CA 1
ATOM 5412 C C . SER D 1 270 ? 109.694 99.166 98.616 1.00 51.87 137 SER B C 1
ATOM 5413 O O . SER D 1 270 ? 109.940 99.103 99.827 1.00 51.87 137 SER B O 1
ATOM 5416 N N . LEU D 1 271 ? 110.055 100.207 97.855 1.00 49.92 138 LEU B N 1
ATOM 5417 C CA . LEU D 1 271 ? 110.667 101.391 98.461 1.00 49.92 138 LEU B CA 1
ATOM 5418 C C . LEU D 1 271 ? 109.743 102.043 99.480 1.00 49.92 138 LEU B C 1
ATOM 5419 O O . LEU D 1 271 ? 110.187 102.444 100.565 1.00 49.92 138 LEU B O 1
ATOM 5424 N N . LEU D 1 272 ? 108.457 102.172 99.150 1.00 46.40 139 LEU B N 1
ATOM 5425 C CA . LEU D 1 272 ? 107.528 102.788 100.088 1.00 46.40 139 LEU B CA 1
ATOM 5426 C C . LEU D 1 272 ? 107.428 101.971 101.368 1.00 46.40 139 LEU B C 1
ATOM 5427 O O . LEU D 1 272 ? 107.348 102.530 102.467 1.00 46.40 139 LEU B O 1
ATOM 5432 N N . GLN D 1 273 ? 107.478 100.645 101.252 1.00 46.52 140 GLN B N 1
ATOM 5433 C CA . GLN D 1 273 ? 107.359 99.813 102.441 1.00 46.52 140 GLN B CA 1
ATOM 5434 C C . GLN D 1 273 ? 108.631 99.831 103.276 1.00 46.52 140 GLN B C 1
ATOM 5435 O O . GLN D 1 273 ? 108.559 99.815 1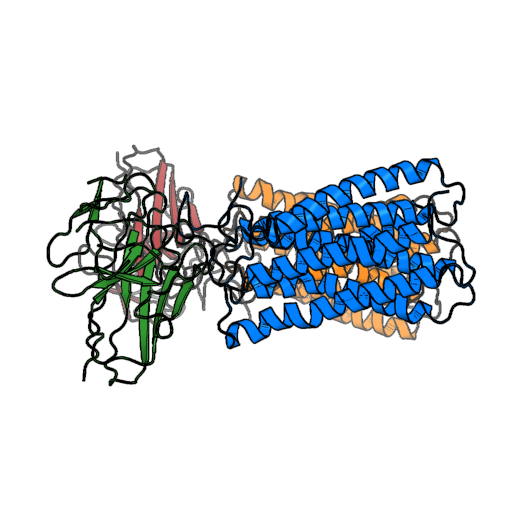04.508 1.00 46.52 140 GLN B O 1
ATOM 5441 N N . ILE D 1 274 ? 109.809 99.840 102.645 1.00 46.70 141 ILE B N 1
ATOM 5442 C CA . ILE D 1 274 ? 111.017 99.903 103.465 1.00 46.70 141 ILE B CA 1
ATOM 5443 C C . ILE D 1 274 ? 111.092 101.256 104.158 1.00 46.70 141 ILE B C 1
ATOM 5444 O O . ILE D 1 274 ? 111.512 101.351 105.317 1.00 46.70 141 ILE B O 1
ATOM 5449 N N . ILE D 1 275 ? 110.622 102.313 103.489 1.00 45.58 142 ILE B N 1
ATOM 5450 C CA . ILE D 1 275 ? 110.529 103.621 104.134 1.00 45.58 142 ILE B CA 1
ATOM 5451 C C . ILE D 1 275 ? 109.576 103.563 105.325 1.00 45.58 142 ILE B C 1
ATOM 5452 O O . ILE D 1 275 ? 109.910 104.012 106.428 1.00 45.58 142 ILE B O 1
ATOM 5457 N N . ILE D 1 276 ? 108.388 102.981 105.128 1.00 43.70 143 ILE B N 1
ATOM 5458 C CA . ILE D 1 276 ? 107.375 102.962 106.182 1.00 43.70 143 ILE B CA 1
ATOM 5459 C C . ILE D 1 276 ? 107.852 102.122 107.365 1.00 43.70 143 ILE B C 1
ATOM 5460 O O . ILE D 1 276 ? 107.633 102.479 108.531 1.00 43.70 143 ILE B O 1
ATOM 5465 N N . ALA D 1 277 ? 108.592 101.047 107.090 1.00 45.29 144 ALA B N 1
ATOM 5466 C CA . ALA D 1 277 ? 109.022 100.146 108.146 1.00 45.29 144 ALA B CA 1
ATOM 5467 C C . ALA D 1 277 ? 110.219 100.700 108.905 1.00 45.29 144 ALA B C 1
ATOM 5468 O O . ALA D 1 277 ? 110.253 100.627 110.138 1.00 45.29 144 ALA B O 1
ATOM 5470 N N . THR D 1 278 ? 111.203 101.267 108.197 1.00 45.18 145 THR B N 1
ATOM 5471 C CA . THR D 1 278 ? 112.325 101.903 108.876 1.00 45.18 145 THR B CA 1
ATOM 5472 C C . THR D 1 278 ? 111.920 103.213 109.534 1.00 45.18 145 THR B C 1
ATOM 5473 O O . THR D 1 278 ? 112.685 103.747 110.343 1.00 45.18 145 THR B O 1
ATOM 5477 N N . GLU D 1 279 ? 110.743 103.744 109.203 1.00 45.86 146 GLU B N 1
ATOM 5478 C CA . GLU D 1 279 ? 110.195 104.843 109.982 1.00 45.86 146 GLU B CA 1
ATOM 5479 C C . GLU D 1 279 ? 109.572 104.340 111.274 1.00 45.86 146 GLU B C 1
ATOM 5480 O O . GLU D 1 279 ? 109.885 104.847 112.358 1.00 45.86 146 GLU B O 1
ATOM 5486 N N . TYR D 1 280 ? 108.680 103.347 111.168 1.00 47.03 147 TYR B N 1
ATOM 5487 C CA . TYR D 1 280 ? 108.010 102.812 112.351 1.00 47.03 147 TYR B CA 1
ATOM 5488 C C . TYR D 1 280 ? 109.013 102.298 113.374 1.00 47.03 147 TYR B C 1
ATOM 5489 O O . TYR D 1 280 ? 108.934 102.637 114.565 1.00 47.03 147 TYR B O 1
ATOM 5498 N N . VAL D 1 281 ? 109.972 101.487 112.925 1.00 44.97 148 VAL B N 1
ATOM 5499 C CA . VAL D 1 281 ? 110.836 100.798 113.872 1.00 44.97 148 VAL B CA 1
ATOM 5500 C C . VAL D 1 281 ? 111.691 101.794 114.646 1.00 44.97 148 VAL B C 1
ATOM 5501 O O . VAL D 1 281 ? 111.770 101.722 115.874 1.00 44.97 148 VAL B O 1
ATOM 5505 N N . THR D 1 282 ? 112.285 102.773 113.959 1.00 43.55 149 THR B N 1
ATOM 5506 C CA . THR D 1 282 ? 113.134 103.746 114.639 1.00 43.55 149 THR B CA 1
ATOM 5507 C C . THR D 1 282 ? 112.305 104.687 115.504 1.00 43.55 149 THR B C 1
ATOM 5508 O O . THR D 1 282 ? 112.673 104.962 116.656 1.00 43.55 149 THR B O 1
ATOM 5512 N N . LEU D 1 283 ? 111.157 105.147 114.986 1.00 43.69 150 LEU B N 1
ATOM 5513 C CA . LEU D 1 283 ? 110.272 106.010 115.758 1.00 43.69 150 LEU B CA 1
ATOM 5514 C C . LEU D 1 283 ? 109.862 105.374 117.073 1.00 43.69 150 LEU B C 1
ATOM 5515 O O . LEU D 1 283 ? 109.664 106.078 118.070 1.00 43.69 150 LEU B O 1
ATOM 5520 N N . ILE D 1 284 ? 109.707 104.051 117.107 1.00 46.02 151 ILE B N 1
ATOM 5521 C CA . ILE D 1 284 ? 109.298 103.448 118.370 1.00 46.02 151 ILE B CA 1
ATOM 5522 C C . ILE D 1 284 ? 110.510 103.117 119.236 1.00 46.02 151 ILE B C 1
ATOM 5523 O O . ILE D 1 284 ? 110.543 103.470 120.421 1.00 46.02 151 ILE B O 1
ATOM 5528 N N . MET D 1 285 ? 111.532 102.452 118.676 1.00 46.59 152 MET B N 1
ATOM 5529 C CA . MET D 1 285 ? 112.611 102.012 119.557 1.00 46.59 152 MET B CA 1
ATOM 5530 C C . MET D 1 285 ? 113.443 103.169 120.087 1.00 46.59 152 MET B C 1
ATOM 5531 O O . MET D 1 285 ? 114.181 102.978 121.059 1.00 46.59 152 MET B O 1
ATOM 5536 N N . THR D 1 286 ? 113.350 104.356 119.490 1.00 45.03 153 THR B N 1
ATOM 5537 C CA . THR D 1 286 ? 114.125 105.487 119.976 1.00 45.03 153 THR B CA 1
ATOM 5538 C C . THR D 1 286 ? 113.256 106.569 120.594 1.00 45.03 153 THR B C 1
ATOM 5539 O O . THR D 1 286 ? 113.508 106.986 121.727 1.00 45.03 153 THR B O 1
ATOM 5543 N N . ARG D 1 287 ? 112.223 107.025 119.891 1.00 44.12 154 ARG B N 1
ATOM 5544 C CA . ARG D 1 287 ? 111.460 108.168 120.378 1.00 44.12 154 ARG B CA 1
ATOM 5545 C C . ARG D 1 287 ? 110.397 107.744 121.385 1.00 44.12 154 ARG B C 1
ATOM 5546 O O . ARG D 1 287 ? 110.424 108.164 122.548 1.00 44.12 154 ARG B O 1
ATOM 5554 N N . GLY D 1 288 ? 109.455 106.912 120.958 1.00 46.69 155 GLY B N 1
ATOM 5555 C CA . GLY D 1 288 ? 108.365 106.491 121.808 1.00 46.69 155 GLY B CA 1
ATOM 5556 C C . GLY D 1 288 ? 108.743 105.330 122.707 1.00 46.69 155 GLY B C 1
ATOM 5557 O O . GLY D 1 288 ? 109.896 104.905 122.791 1.00 46.69 155 GLY B O 1
ATOM 5558 N N . MET D 1 289 ? 107.734 104.821 123.407 1.00 50.04 156 MET B N 1
ATOM 5559 C CA . MET D 1 289 ? 107.929 103.667 124.273 1.00 50.04 156 MET B CA 1
ATOM 5560 C C . MET D 1 289 ? 108.217 102.428 123.439 1.00 50.04 156 MET B C 1
ATOM 5561 O O . MET D 1 289 ? 107.610 102.219 122.387 1.00 50.04 156 MET B O 1
ATOM 5563 N N . MET D 1 290 ? 109.126 101.590 123.931 1.00 54.78 157 MET B N 1
ATOM 5564 C CA . MET D 1 290 ? 109.657 100.471 123.163 1.00 54.78 157 MET B CA 1
ATOM 5565 C C . MET D 1 290 ? 108.574 99.424 122.879 1.00 54.78 157 MET B C 1
ATOM 5566 O O . MET D 1 290 ? 107.467 99.473 123.423 1.00 54.78 157 MET B O 1
ATOM 5571 N N . PHE D 1 291 ? 108.911 98.469 122.000 1.00 56.27 158 PHE B N 1
ATOM 5572 C CA . PHE D 1 291 ? 107.994 97.372 121.682 1.00 56.27 158 PHE B CA 1
ATOM 5573 C C . PHE D 1 291 ? 107.612 96.558 122.910 1.00 56.27 158 PHE B C 1
ATOM 5574 O O . PHE D 1 291 ? 106.462 96.118 123.026 1.00 56.27 158 PHE B O 1
ATOM 5582 N N . VAL D 1 292 ? 108.545 96.353 123.837 1.00 60.74 159 VAL B N 1
ATOM 5583 C CA . VAL D 1 292 ? 108.360 95.373 124.902 1.00 60.74 159 VAL B CA 1
ATOM 5584 C C . VAL D 1 292 ? 107.514 95.943 126.033 1.00 60.74 159 VAL B C 1
ATOM 5585 O O . VAL D 1 292 ? 107.353 95.306 127.081 1.00 60.74 159 VAL B O 1
ATOM 5589 N N . ASN D 1 293 ? 106.960 97.140 125.835 1.00 60.64 160 ASN B N 1
ATOM 5590 C CA . ASN D 1 293 ? 106.073 97.716 126.837 1.00 60.64 160 ASN B CA 1
ATOM 5591 C C . ASN D 1 293 ? 104.747 98.181 126.237 1.00 60.64 160 ASN B C 1
ATOM 5592 O O . ASN D 1 293 ? 104.028 98.961 126.873 1.00 60.64 160 ASN B O 1
ATOM 5597 N N . MET D 1 294 ? 104.393 97.705 125.046 1.00 58.27 161 MET B N 1
ATOM 5598 C CA . MET D 1 294 ? 103.089 97.957 124.452 1.00 58.27 161 MET B CA 1
ATOM 5599 C C . MET D 1 294 ? 102.159 96.784 124.734 1.00 58.27 161 MET B C 1
ATOM 5600 O O . MET D 1 294 ? 102.592 95.630 124.805 1.00 58.27 161 MET B O 1
ATOM 5605 N N . THR D 1 295 ? 100.876 97.091 124.915 1.00 60.68 162 THR B N 1
ATOM 5606 C CA . THR D 1 295 ? 99.889 96.058 125.170 1.00 60.68 162 THR B CA 1
ATOM 5607 C C . THR D 1 295 ? 99.662 95.222 123.913 1.00 60.68 162 THR B C 1
ATOM 5608 O O . THR D 1 295 ? 99.697 95.743 122.796 1.00 60.68 162 THR B O 1
ATOM 5612 N N . PRO D 1 296 ? 99.421 93.915 124.070 1.00 59.48 163 PRO B N 1
ATOM 5613 C CA . PRO D 1 296 ? 99.201 93.056 122.894 1.00 59.48 163 PRO B CA 1
ATOM 5614 C C . PRO D 1 296 ? 97.986 93.438 122.064 1.00 59.48 163 PRO B C 1
ATOM 5615 O O . PRO D 1 296 ? 97.955 93.111 120.870 1.00 59.48 163 PRO B O 1
ATOM 5619 N N . CYS D 1 297 ? 96.995 94.118 122.647 1.00 58.74 164 CYS B N 1
ATOM 5620 C CA . CYS D 1 297 ? 95.838 94.578 121.889 1.00 58.74 164 CYS B CA 1
ATOM 5621 C C . CYS D 1 297 ? 96.200 95.627 120.847 1.00 58.74 164 CYS B C 1
ATOM 5622 O O . CYS D 1 297 ? 95.464 95.779 119.866 1.00 58.74 164 CYS B O 1
ATOM 5625 N N . GLN D 1 298 ? 97.313 96.338 121.030 1.00 55.51 165 GLN B N 1
ATOM 5626 C CA . GLN D 1 298 ? 97.803 97.294 120.049 1.00 55.51 165 GLN B CA 1
ATOM 5627 C C . GLN D 1 298 ? 99.158 96.902 119.483 1.00 55.51 165 GLN B C 1
ATOM 5628 O O . GLN D 1 298 ? 99.697 97.635 118.647 1.00 55.51 165 GLN B O 1
ATOM 5634 N N . LEU D 1 299 ? 99.724 95.780 119.922 1.00 55.39 166 LEU B N 1
ATOM 5635 C CA . LEU D 1 299 ? 100.999 95.250 119.465 1.00 55.39 166 LEU B CA 1
ATOM 5636 C C . LEU D 1 299 ? 100.849 94.328 118.262 1.00 55.39 166 LEU B C 1
ATOM 5637 O O . LEU D 1 299 ? 101.855 93.915 117.678 1.00 55.39 166 LEU B O 1
ATOM 5642 N N . ASN D 1 300 ? 99.617 94.027 117.856 1.00 56.58 167 ASN B N 1
ATOM 5643 C CA . ASN D 1 300 ? 99.386 93.277 116.628 1.00 56.58 167 ASN B CA 1
ATOM 5644 C C . ASN D 1 300 ? 98.370 93.982 115.739 1.00 56.58 167 ASN B C 1
ATOM 5645 O O . ASN D 1 300 ? 98.177 93.591 114.587 1.00 56.58 167 ASN B O 1
ATOM 5650 N N . VAL D 1 301 ? 97.702 95.015 116.261 1.00 54.03 168 VAL B N 1
ATOM 5651 C CA . VAL D 1 301 ? 96.948 95.930 115.404 1.00 54.03 168 VAL B CA 1
ATOM 5652 C C . VAL D 1 301 ? 97.885 96.767 114.548 1.00 54.03 168 VAL B C 1
ATOM 5653 O O . VAL D 1 301 ? 97.604 96.986 113.355 1.00 54.03 168 VAL B O 1
ATOM 5657 N N . ASP D 1 302 ? 99.015 97.204 115.104 1.00 51.05 169 ASP B N 1
ATOM 5658 C CA . ASP D 1 302 ? 100.047 97.863 114.322 1.00 51.05 169 ASP B CA 1
ATOM 5659 C C . ASP D 1 302 ? 100.596 96.986 113.208 1.00 51.05 169 ASP B C 1
ATOM 5660 O O . ASP D 1 302 ? 101.110 97.519 112.224 1.00 51.05 169 ASP B O 1
ATOM 5665 N N . PHE D 1 303 ? 100.501 95.662 113.340 1.00 49.24 170 PHE B N 1
ATOM 5666 C CA . PHE D 1 303 ? 100.887 94.777 112.246 1.00 49.24 170 PHE B CA 1
ATOM 5667 C C . PHE D 1 303 ? 100.011 95.027 111.021 1.00 49.24 170 PHE B C 1
ATOM 5668 O O . PHE D 1 303 ? 100.515 95.203 109.905 1.00 49.24 170 PHE B O 1
ATOM 5676 N N . VAL D 1 304 ? 98.693 95.098 111.225 1.00 48.41 171 VAL B N 1
ATOM 5677 C CA . VAL D 1 304 ? 97.772 95.441 110.142 1.00 48.41 171 VAL B CA 1
ATOM 5678 C C . VAL D 1 304 ? 98.033 96.857 109.644 1.00 48.41 171 VAL B C 1
ATOM 5679 O O . VAL D 1 304 ? 98.018 97.122 108.431 1.00 48.41 171 VAL B O 1
ATOM 5683 N N . VAL D 1 305 ? 98.254 97.790 110.574 1.00 47.94 172 VAL B N 1
ATOM 5684 C CA . VAL D 1 305 ? 98.470 99.186 110.202 1.00 47.94 172 VAL B CA 1
ATOM 5685 C C . VAL D 1 305 ? 99.707 99.318 109.323 1.00 47.94 172 VAL B C 1
ATOM 5686 O O . VAL D 1 305 ? 99.739 100.119 108.381 1.00 47.94 172 VAL B O 1
ATOM 5690 N N . LEU D 1 306 ? 100.741 98.532 109.609 1.00 46.66 173 LEU B N 1
ATOM 5691 C CA . LEU D 1 306 ? 101.957 98.571 108.813 1.00 46.66 173 LEU B CA 1
ATOM 5692 C C . LEU D 1 306 ? 101.801 97.828 107.494 1.00 46.66 173 LEU B C 1
ATOM 5693 O O . LEU D 1 306 ? 102.405 98.225 106.491 1.00 46.66 173 LEU B O 1
ATOM 5698 N N . LEU D 1 307 ? 100.999 96.766 107.463 1.00 47.12 174 LEU B N 1
ATOM 5699 C CA . LEU D 1 307 ? 100.887 95.940 106.270 1.00 47.12 174 LEU B CA 1
ATOM 5700 C C . LEU D 1 307 ? 99.729 96.329 105.362 1.00 47.12 174 LEU B C 1
ATOM 5701 O O . LEU D 1 307 ? 99.447 95.595 104.409 1.00 47.12 174 LEU B O 1
ATOM 5706 N N . VAL D 1 308 ? 99.030 97.433 105.645 1.00 50.24 175 VAL B N 1
ATOM 5707 C CA . VAL D 1 308 ? 98.024 97.897 104.686 1.00 50.24 175 VAL B CA 1
ATOM 5708 C C . VAL D 1 308 ? 98.648 98.148 103.317 1.00 50.24 175 VAL B C 1
ATOM 5709 O O . VAL D 1 308 ? 98.000 97.938 102.281 1.00 50.24 175 VAL B O 1
ATOM 5713 N N . TYR D 1 309 ? 99.911 98.577 103.279 1.00 50.58 176 TYR B N 1
ATOM 5714 C CA . TYR D 1 309 ? 100.541 98.873 101.997 1.00 50.58 176 TYR B CA 1
ATOM 5715 C C . TYR D 1 309 ? 100.813 97.604 101.198 1.00 50.58 176 TYR B C 1
ATOM 5716 O O . TYR D 1 309 ? 100.571 97.564 99.986 1.00 50.58 176 TYR B O 1
ATOM 5725 N N . VAL D 1 310 ? 101.316 96.554 101.851 1.00 48.58 177 VAL B N 1
ATOM 5726 C CA . VAL D 1 310 ? 101.509 95.302 101.132 1.00 48.58 177 VAL B CA 1
ATOM 5727 C C . VAL D 1 310 ? 100.171 94.644 100.820 1.00 48.58 177 VAL B C 1
ATOM 5728 O O . VAL D 1 310 ? 100.069 93.887 99.848 1.00 48.58 177 VAL B O 1
ATOM 5732 N N . LEU D 1 311 ? 99.123 94.948 101.591 1.00 50.21 178 LEU B N 1
ATOM 5733 C CA . LEU D 1 311 ? 97.779 94.528 101.210 1.00 50.21 178 LEU B CA 1
ATOM 5734 C C . LEU D 1 311 ? 97.348 95.187 99.905 1.00 50.21 178 LEU B C 1
ATOM 5735 O O . LEU D 1 311 ? 96.780 94.531 99.023 1.00 50.21 178 LEU B O 1
ATOM 5740 N N . PHE D 1 312 ? 97.612 96.488 99.767 1.00 50.73 179 PHE B N 1
ATOM 5741 C CA . PHE D 1 312 ? 97.309 97.176 98.515 1.00 50.73 179 PHE B CA 1
ATOM 5742 C C . PHE D 1 312 ? 98.151 96.626 97.370 1.00 50.73 179 PHE B C 1
ATOM 5743 O O . PHE D 1 312 ? 97.677 96.530 96.233 1.00 50.73 179 PHE B O 1
ATOM 5751 N N . LEU D 1 313 ? 99.410 96.278 97.648 1.00 49.55 180 LEU B N 1
ATOM 5752 C CA . LEU D 1 313 ? 100.257 95.664 96.628 1.00 49.55 180 LEU B CA 1
ATOM 5753 C C . LEU D 1 313 ? 99.680 94.332 96.158 1.00 49.55 180 LEU B C 1
ATOM 5754 O O . LEU D 1 313 ? 99.642 94.049 94.952 1.00 49.55 180 LEU B O 1
ATOM 5759 N N . MET D 1 314 ? 99.219 93.507 97.101 1.00 52.59 181 MET B N 1
ATOM 5760 C CA . MET D 1 314 ? 98.567 92.249 96.753 1.00 52.59 181 MET B CA 1
ATOM 5761 C C . MET D 1 314 ? 97.313 92.485 95.923 1.00 52.59 181 MET B C 1
ATOM 5762 O O . MET D 1 314 ? 97.060 91.768 94.947 1.00 52.59 181 MET B O 1
ATOM 5767 N N . ALA D 1 315 ? 96.502 93.471 96.315 1.00 53.91 182 ALA B N 1
ATOM 5768 C CA . ALA D 1 315 ? 95.276 93.764 95.579 1.00 53.91 182 ALA B CA 1
ATOM 5769 C C . ALA D 1 315 ? 95.583 94.226 94.161 1.00 53.91 182 ALA B C 1
ATOM 5770 O O . ALA D 1 315 ? 94.889 93.844 93.210 1.00 53.91 182 ALA B O 1
ATOM 5772 N N . LEU D 1 316 ? 96.620 95.050 94.001 1.00 55.61 183 LEU B N 1
ATOM 5773 C CA . LEU D 1 316 ? 97.029 95.485 92.670 1.00 55.61 183 LEU B CA 1
ATOM 5774 C C . LEU D 1 316 ? 97.501 94.308 91.825 1.00 55.61 183 LEU B C 1
ATOM 5775 O O . LEU D 1 316 ? 97.168 94.219 90.638 1.00 55.61 183 LEU B O 1
ATOM 5777 N N . THR D 1 317 ? 98.274 93.394 92.420 1.00 53.77 184 THR B N 1
ATOM 5778 C CA . THR D 1 317 ? 98.725 92.217 91.679 1.00 53.77 184 THR B CA 1
ATOM 5779 C C . THR D 1 317 ? 97.544 91.358 91.243 1.00 53.77 184 THR B C 1
ATOM 5780 O O . THR D 1 317 ? 97.493 90.885 90.098 1.00 53.77 184 THR B O 1
ATOM 5784 N N . PHE D 1 318 ? 96.578 91.164 92.143 1.00 55.84 185 PHE B N 1
ATOM 5785 C CA . PHE D 1 318 ? 95.392 90.380 91.819 1.00 55.84 185 PHE B CA 1
ATOM 5786 C C . PHE D 1 318 ? 94.594 91.028 90.696 1.00 55.84 185 PHE B C 1
ATOM 5787 O O . PHE D 1 318 ? 94.163 90.346 89.760 1.00 55.84 185 PHE B O 1
ATOM 5795 N N . PHE D 1 319 ? 94.402 92.348 90.763 1.00 54.85 186 PHE B N 1
ATOM 5796 C CA . PHE D 1 319 ? 93.644 93.035 89.723 1.00 54.85 186 PHE B CA 1
ATOM 5797 C C . PHE D 1 319 ? 94.363 92.986 88.381 1.00 54.85 186 PHE B C 1
ATOM 5798 O O . PHE D 1 319 ? 93.722 92.810 87.340 1.00 54.85 186 PHE B O 1
ATOM 5806 N N . VAL D 1 320 ? 95.689 93.130 88.382 1.00 57.61 187 VAL B N 1
ATOM 5807 C CA . VAL D 1 320 ? 96.432 93.110 87.124 1.00 57.61 187 VAL B CA 1
ATOM 5808 C C . VAL D 1 320 ? 96.360 91.729 86.483 1.00 57.61 187 VAL B C 1
ATOM 5809 O O . VAL D 1 320 ? 96.089 91.596 85.282 1.00 57.61 187 VAL B O 1
ATOM 5813 N N . SER D 1 321 ? 96.580 90.674 87.273 1.00 55.60 188 SER B N 1
ATOM 5814 C CA . SER D 1 321 ? 96.533 89.340 86.686 1.00 55.60 188 SER B CA 1
ATOM 5815 C C . SER D 1 321 ? 95.111 88.870 86.408 1.00 55.60 188 SER B C 1
ATOM 5816 O O . SER D 1 321 ? 94.931 87.899 85.666 1.00 55.60 188 SER B O 1
ATOM 5819 N N . LYS D 1 322 ? 94.100 89.519 86.986 1.00 57.52 189 LYS B N 1
ATOM 5820 C CA . LYS D 1 322 ? 92.735 89.278 86.538 1.00 57.52 189 LYS B CA 1
ATOM 5821 C C . LYS D 1 322 ? 92.456 89.988 85.219 1.00 57.52 189 LYS B C 1
ATOM 5822 O O . LYS D 1 322 ? 91.778 89.437 84.344 1.00 57.52 189 LYS B O 1
ATOM 5824 N N . ALA D 1 323 ? 92.975 91.207 85.059 1.00 58.11 190 ALA B N 1
ATOM 5825 C CA . ALA D 1 323 ? 92.787 91.951 83.821 1.00 58.11 190 ALA B CA 1
ATOM 5826 C C . ALA D 1 323 ? 93.595 91.371 82.671 1.00 58.11 190 ALA B C 1
ATOM 5827 O O . ALA D 1 323 ? 93.303 91.676 81.510 1.00 58.11 190 ALA B O 1
ATOM 5829 N N . THR D 1 324 ? 94.600 90.542 82.965 1.00 58.58 191 THR B N 1
ATOM 5830 C CA . THR D 1 324 ? 95.353 89.864 81.910 1.00 58.58 191 THR B CA 1
ATOM 5831 C C . THR D 1 324 ? 94.505 88.911 81.073 1.00 58.58 191 THR B C 1
ATOM 5832 O O . THR D 1 324 ? 95.049 88.302 80.144 1.00 58.58 191 THR B O 1
ATOM 5836 N N . PHE D 1 325 ? 93.213 88.754 81.379 1.00 62.57 192 PHE B N 1
ATOM 5837 C CA . PHE D 1 325 ? 92.393 87.759 80.696 1.00 62.57 192 PHE B CA 1
ATOM 5838 C C . PHE D 1 325 ? 92.281 88.052 79.205 1.00 62.57 192 PHE B C 1
ATOM 5839 O O . PHE D 1 325 ? 92.352 87.135 78.379 1.00 62.57 192 PHE B O 1
ATOM 5847 N N . CYS D 1 326 ? 92.109 89.319 78.840 1.00 65.56 193 CYS B N 1
ATOM 5848 C CA . CYS D 1 326 ? 92.004 89.711 77.435 1.00 65.56 193 CYS B CA 1
ATOM 5849 C C . CYS D 1 326 ? 93.408 89.766 76.846 1.00 65.56 193 CYS B C 1
ATOM 5850 O O . CYS D 1 326 ? 94.079 90.800 76.869 1.00 65.56 193 CYS B O 1
ATOM 5852 N N . GLY D 1 327 ? 93.859 88.635 76.308 1.00 67.94 194 GLY B N 1
ATOM 5853 C CA . GLY D 1 327 ? 95.173 88.539 75.720 1.00 67.94 194 GLY B CA 1
ATOM 5854 C C . GLY D 1 327 ? 95.237 87.506 74.613 1.00 67.94 194 GLY B C 1
ATOM 5855 O O . GLY D 1 327 ? 94.830 86.352 74.782 1.00 67.94 194 GLY B O 1
ATOM 5856 N N . PRO D 1 328 ? 95.755 87.907 73.448 1.00 70.91 195 PRO B N 1
ATOM 5857 C CA . PRO D 1 328 ? 95.798 86.959 72.321 1.00 70.91 195 PRO B CA 1
ATOM 5858 C C . PRO D 1 328 ? 96.864 85.890 72.470 1.00 70.91 195 PRO B C 1
ATOM 5859 O O . PRO D 1 328 ? 96.605 84.720 72.164 1.00 70.91 195 PRO B O 1
ATOM 5861 N N . CYS D 1 329 ? 98.060 86.256 72.924 1.00 69.52 196 CYS B N 1
ATOM 5862 C CA . CYS D 1 329 ? 99.146 85.293 73.035 1.00 69.52 196 CYS B CA 1
ATOM 5863 C C . CYS D 1 329 ? 98.886 84.323 74.179 1.00 69.52 196 CYS B C 1
ATOM 5864 O O . CYS D 1 329 ? 98.347 84.698 75.222 1.00 69.52 196 CYS B O 1
ATOM 5867 N N . GLU D 1 330 ? 99.276 83.064 73.978 1.00 71.41 197 GLU B N 1
ATOM 5868 C CA . GLU D 1 330 ? 99.020 82.007 74.946 1.00 71.41 197 GLU B CA 1
ATOM 5869 C C . GLU D 1 330 ? 100.275 81.466 75.616 1.00 71.41 197 GLU B C 1
ATOM 5870 O O . GLU D 1 330 ? 100.159 80.783 76.639 1.00 71.41 197 GLU B O 1
ATOM 5876 N N . ASN D 1 331 ? 101.463 81.746 75.074 1.00 70.04 198 ASN B N 1
ATOM 5877 C CA . ASN D 1 331 ? 102.700 81.210 75.634 1.00 70.04 198 ASN B CA 1
ATOM 5878 C C . ASN D 1 331 ? 103.034 81.788 77.003 1.00 70.04 198 ASN B C 1
ATOM 5879 O O . ASN D 1 331 ? 103.878 81.222 77.706 1.00 70.04 198 ASN B O 1
ATOM 5884 N N . TRP D 1 332 ? 102.409 82.896 77.394 1.00 66.59 199 TRP B N 1
ATOM 5885 C CA . TRP D 1 332 ? 102.632 83.491 78.702 1.00 66.59 199 TRP B CA 1
ATOM 5886 C C . TRP D 1 332 ? 101.387 83.497 79.577 1.00 66.59 199 TRP B C 1
ATOM 5887 O O . TRP D 1 332 ? 101.452 83.978 80.714 1.00 66.59 199 TRP B O 1
ATOM 5898 N N . LYS D 1 333 ? 100.257 82.983 79.084 1.00 64.33 200 LYS B N 1
ATOM 5899 C CA . LYS D 1 333 ? 99.033 82.973 79.878 1.00 64.33 200 LYS B CA 1
ATOM 5900 C C . LYS D 1 333 ? 99.085 81.985 81.034 1.00 64.33 200 LYS B C 1
ATOM 5901 O O . LYS D 1 333 ? 98.385 82.186 82.032 1.00 64.33 200 LYS B O 1
ATOM 5907 N N . GLN D 1 334 ? 99.881 80.921 80.923 1.00 62.51 201 GLN B N 1
ATOM 5908 C CA . GLN D 1 334 ? 100.037 80.018 82.057 1.00 62.51 201 GLN B CA 1
ATOM 5909 C C . GLN D 1 334 ? 100.765 80.698 83.212 1.00 62.51 201 GLN B C 1
ATOM 5910 O O . GLN D 1 334 ? 100.456 80.428 84.378 1.00 62.51 201 GLN B O 1
ATOM 5916 N N . HIS D 1 335 ? 101.695 81.610 82.917 1.00 56.28 202 HIS B N 1
ATOM 5917 C CA . HIS D 1 335 ? 102.299 82.413 83.975 1.00 56.28 202 HIS B CA 1
ATOM 5918 C C . HIS D 1 335 ? 101.263 83.325 84.623 1.00 56.28 202 HIS B C 1
ATOM 5919 O O . HIS D 1 335 ? 101.263 83.513 85.846 1.00 56.28 202 HIS B O 1
ATOM 5926 N N . GLY D 1 336 ? 100.372 83.901 83.813 1.00 57.61 203 GLY B N 1
ATOM 5927 C CA . GLY D 1 336 ? 99.320 84.742 84.362 1.00 57.61 203 GLY B CA 1
ATOM 5928 C C . GLY D 1 336 ? 98.369 83.977 85.262 1.00 57.61 203 GLY B C 1
ATOM 5929 O O . GLY D 1 336 ? 97.969 84.469 86.321 1.00 57.61 203 GLY B O 1
ATOM 5930 N N . ARG D 1 337 ? 97.998 82.761 84.860 1.00 57.27 204 ARG B N 1
ATOM 5931 C CA . ARG D 1 337 ? 97.141 81.955 85.720 1.00 57.27 204 ARG B CA 1
ATOM 5932 C C . ARG D 1 337 ? 97.894 81.474 86.955 1.00 57.27 204 ARG B C 1
ATOM 5933 O O . ARG D 1 337 ? 97.285 81.298 88.017 1.00 57.27 204 ARG B O 1
ATOM 5941 N N . LEU D 1 338 ? 99.214 81.290 86.848 1.00 52.91 205 LEU B N 1
ATOM 5942 C CA . LEU D 1 338 ? 100.023 81.013 88.029 1.00 52.91 205 LEU B CA 1
ATOM 5943 C C . LEU D 1 338 ? 99.946 82.165 89.021 1.00 52.91 205 LEU B C 1
ATOM 5944 O O . LEU D 1 338 ? 99.768 81.952 90.227 1.00 52.91 205 LEU B O 1
ATOM 5949 N N . ILE D 1 339 ? 100.062 83.398 88.523 1.00 53.67 206 ILE B N 1
ATOM 5950 C CA . ILE D 1 339 ? 99.953 84.561 89.396 1.00 53.67 206 ILE B CA 1
ATOM 5951 C C . ILE D 1 339 ? 98.558 84.643 89.995 1.00 53.67 206 ILE B C 1
ATOM 5952 O O . ILE D 1 339 ? 98.394 84.968 91.176 1.00 53.67 206 ILE B O 1
ATOM 5957 N N . PHE D 1 340 ? 97.532 84.364 89.191 1.00 51.74 207 PHE B N 1
ATOM 5958 C CA . PHE D 1 340 ? 96.164 84.440 89.692 1.00 51.74 207 PHE B CA 1
ATOM 5959 C C . PHE D 1 340 ? 95.935 83.441 90.820 1.00 51.74 207 PHE B C 1
ATOM 5960 O O . PHE D 1 340 ? 95.370 83.785 91.864 1.00 51.74 207 PHE B O 1
ATOM 5968 N N . ILE D 1 341 ? 96.399 82.204 90.638 1.00 51.59 208 ILE B N 1
ATOM 5969 C CA . ILE D 1 341 ? 96.242 81.193 91.678 1.00 51.59 208 ILE B CA 1
ATOM 5970 C C . ILE D 1 341 ? 97.037 81.571 92.922 1.00 51.59 208 ILE B C 1
ATOM 5971 O O . ILE D 1 341 ? 96.540 81.452 94.052 1.00 51.59 208 ILE B O 1
ATOM 5973 N N . THR D 1 342 ? 98.278 82.037 92.737 1.00 50.02 209 THR B N 1
ATOM 5974 C CA . THR D 1 342 ? 99.124 82.388 93.874 1.00 50.02 209 THR B CA 1
ATOM 5975 C C . THR D 1 342 ? 98.519 83.525 94.684 1.00 50.02 209 THR B C 1
ATOM 5976 O O . THR D 1 342 ? 98.473 83.466 95.915 1.00 50.02 209 THR B O 1
ATOM 5980 N N . VAL D 1 343 ? 98.033 84.567 94.009 1.00 47.46 210 VAL B N 1
ATOM 5981 C CA . VAL D 1 343 ? 97.494 85.708 94.738 1.00 47.46 210 VAL B CA 1
ATOM 5982 C C . VAL D 1 343 ? 96.124 85.387 95.325 1.00 47.46 210 VAL B C 1
ATOM 5983 O O . VAL D 1 343 ? 95.768 85.909 96.386 1.00 47.46 210 VAL B O 1
ATOM 5987 N N . LEU D 1 344 ? 95.337 84.520 94.679 1.00 49.49 211 LEU B N 1
ATOM 5988 C CA . LEU D 1 344 ? 94.088 84.090 95.300 1.00 49.49 211 LEU B CA 1
ATOM 5989 C C . LEU D 1 344 ? 94.367 83.332 96.593 1.00 49.49 211 LEU B C 1
ATOM 5990 O O . LEU D 1 344 ? 93.739 83.596 97.628 1.00 49.49 211 LEU B O 1
ATOM 5995 N N . PHE D 1 345 ? 95.342 82.420 96.564 1.00 50.54 212 PHE B N 1
ATOM 5996 C CA . PHE D 1 345 ? 95.727 81.704 97.777 1.00 50.54 212 PHE B CA 1
ATOM 5997 C C . PHE D 1 345 ? 96.291 82.660 98.825 1.00 50.54 212 PHE B C 1
ATOM 5998 O O . PHE D 1 345 ? 96.010 82.522 100.023 1.00 50.54 212 PHE B O 1
ATOM 6006 N N . SER D 1 346 ? 97.074 83.647 98.389 1.00 44.73 213 SER B N 1
ATOM 6007 C CA . SER D 1 346 ? 97.743 84.585 99.277 1.00 44.73 213 SER B CA 1
ATOM 6008 C C . SER D 1 346 ? 96.837 85.708 99.758 1.00 44.73 213 SER B C 1
ATOM 6009 O O . SER D 1 346 ? 97.253 86.494 100.615 1.00 44.73 213 SER B O 1
ATOM 6012 N N . ILE D 1 347 ? 95.625 85.813 99.225 1.00 44.69 214 ILE B N 1
ATOM 6013 C CA . ILE D 1 347 ? 94.632 86.733 99.763 1.00 44.69 214 ILE B CA 1
ATOM 6014 C C . ILE D 1 347 ? 93.684 85.934 100.647 1.00 44.69 214 ILE B C 1
ATOM 6015 O O . ILE D 1 347 ? 93.073 86.484 101.569 1.00 44.69 214 ILE B O 1
ATOM 6020 N N . ILE D 1 348 ? 93.568 84.627 100.386 1.00 45.69 215 ILE B N 1
ATOM 6021 C CA . ILE D 1 348 ? 92.768 83.777 101.264 1.00 45.69 215 ILE B CA 1
ATOM 6022 C C . ILE D 1 348 ? 93.471 83.560 102.602 1.00 45.69 215 ILE B C 1
ATOM 6023 O O . ILE D 1 348 ? 92.831 83.589 103.660 1.00 45.69 215 ILE B O 1
ATOM 6028 N N . ILE D 1 349 ? 94.794 83.354 102.585 1.00 44.80 216 ILE B N 1
ATOM 6029 C CA . ILE D 1 349 ? 95.529 83.189 103.841 1.00 44.80 216 ILE B CA 1
ATOM 6030 C C . ILE D 1 349 ? 95.458 84.460 104.678 1.00 44.80 216 ILE B C 1
ATOM 6031 O O . ILE D 1 349 ? 95.496 84.403 105.914 1.00 44.80 216 ILE B O 1
ATOM 6036 N N . TRP D 1 350 ? 95.256 85.604 104.032 1.00 48.31 217 TRP B N 1
ATOM 6037 C CA . TRP D 1 350 ? 95.218 86.895 104.697 1.00 48.31 217 TRP B CA 1
ATOM 6038 C C . TRP D 1 350 ? 93.825 87.325 105.117 1.00 48.31 217 TRP B C 1
ATOM 6039 O O . TRP D 1 350 ? 93.693 88.062 106.096 1.00 48.31 217 TRP B O 1
ATOM 6050 N N . VAL D 1 351 ? 92.784 86.880 104.410 1.00 48.65 218 VAL B N 1
ATOM 6051 C CA . VAL D 1 351 ? 91.424 87.299 104.724 1.00 48.65 218 VAL B CA 1
ATOM 6052 C C . VAL D 1 351 ? 90.948 86.754 106.059 1.00 48.65 218 VAL B C 1
ATOM 6053 O O . VAL D 1 351 ? 89.979 87.273 106.624 1.00 48.65 218 VAL B O 1
ATOM 6057 N N . VAL D 1 352 ? 91.617 85.736 106.590 1.00 50.00 219 VAL B N 1
ATOM 6058 C CA . VAL D 1 352 ? 91.259 85.136 107.865 1.00 50.00 219 VAL B CA 1
ATOM 6059 C C . VAL D 1 352 ? 92.268 85.491 108.952 1.00 50.00 219 VAL B C 1
ATOM 6060 O O . VAL D 1 352 ? 91.888 85.942 110.030 1.00 50.00 219 VAL B O 1
ATOM 6064 N N . TRP D 1 353 ? 93.565 85.315 108.673 1.00 50.51 220 TRP B N 1
ATOM 6065 C CA . TRP D 1 353 ? 94.580 85.397 109.722 1.00 50.51 220 TRP B CA 1
ATOM 6066 C C . TRP D 1 353 ? 94.644 86.788 110.344 1.00 50.51 220 TRP B C 1
ATOM 6067 O O . TRP D 1 353 ? 94.647 86.925 111.574 1.00 50.51 220 TRP B O 1
ATOM 6078 N N . ILE D 1 354 ? 94.691 87.830 109.514 1.00 51.48 221 ILE B N 1
ATOM 6079 C CA . ILE D 1 354 ? 94.615 89.195 110.028 1.00 51.48 221 ILE B CA 1
ATOM 6080 C C . ILE D 1 354 ? 93.271 89.422 110.708 1.00 51.48 221 ILE B C 1
ATOM 6081 O O . ILE D 1 354 ? 93.193 89.979 111.813 1.00 51.48 221 ILE B O 1
ATOM 6086 N N . SER D 1 355 ? 92.194 88.968 110.062 1.00 55.34 222 SER B N 1
ATOM 6087 C CA . SER D 1 355 ? 90.871 89.055 110.668 1.00 55.34 222 SER B CA 1
ATOM 6088 C C . SER D 1 355 ? 90.800 88.237 111.950 1.00 55.34 222 SER B C 1
ATOM 6089 O O . SER D 1 355 ? 90.149 88.647 112.917 1.00 55.34 222 SER B O 1
ATOM 6092 N N . MET D 1 356 ? 91.471 87.079 111.981 1.00 56.77 223 MET B N 1
ATOM 6093 C CA . MET D 1 356 ? 91.496 86.278 113.202 1.00 56.77 223 MET B CA 1
ATOM 6094 C C . MET D 1 356 ? 92.150 87.040 114.344 1.00 56.77 223 MET B C 1
ATOM 6095 O O . MET D 1 356 ? 91.551 87.176 115.415 1.00 56.77 223 MET B O 1
ATOM 6100 N N . LEU D 1 357 ? 93.341 87.599 114.107 1.00 55.63 224 LEU B N 1
ATOM 6101 C CA . LEU D 1 357 ? 94.045 88.333 115.156 1.00 55.63 224 LEU B CA 1
ATOM 6102 C C . LEU D 1 357 ? 93.252 89.552 115.609 1.00 55.63 224 LEU B C 1
ATOM 6103 O O . LEU D 1 357 ? 93.286 89.920 116.789 1.00 55.63 224 LEU B O 1
ATOM 6108 N N . LEU D 1 358 ? 92.532 90.197 114.687 1.00 56.13 225 LEU B N 1
ATOM 6109 C CA . LEU D 1 358 ? 91.774 91.386 115.059 1.00 56.13 225 LEU B CA 1
ATOM 6110 C C . LEU D 1 358 ? 90.479 91.054 115.797 1.00 56.13 225 LEU B C 1
ATOM 6111 O O . LEU D 1 358 ? 90.058 91.826 116.666 1.00 56.13 225 LEU B O 1
ATOM 6116 N N . ARG D 1 359 ? 89.837 89.930 115.482 1.00 60.56 226 ARG B N 1
ATOM 6117 C CA . ARG D 1 359 ? 88.473 89.691 115.937 1.00 60.56 226 ARG B CA 1
ATOM 6118 C C . ARG D 1 359 ? 88.375 88.479 116.853 1.00 60.56 226 ARG B C 1
ATOM 6119 O O . ARG D 1 359 ? 87.886 88.600 117.981 1.00 60.56 226 ARG B O 1
ATOM 6127 N N . GLY D 1 360 ? 88.848 87.318 116.409 1.00 63.82 227 GLY B N 1
ATOM 6128 C CA . GLY D 1 360 ? 88.503 86.065 117.051 1.00 63.82 227 GLY B CA 1
ATOM 6129 C C . GLY D 1 360 ? 89.314 85.728 118.282 1.00 63.82 227 GLY B C 1
ATOM 6130 O O . GLY D 1 360 ? 88.774 85.188 119.252 1.00 63.82 227 GLY B O 1
ATOM 6131 N N . ASN D 1 361 ? 90.613 86.025 118.242 1.00 64.69 228 ASN B N 1
ATOM 6132 C CA . ASN D 1 361 ? 91.472 85.752 119.391 1.00 64.69 228 ASN B CA 1
ATOM 6133 C C . ASN D 1 361 ? 90.986 86.411 120.678 1.00 64.69 228 ASN B C 1
ATOM 6134 O O . ASN D 1 361 ? 91.071 85.760 121.734 1.00 64.69 228 ASN B O 1
ATOM 6139 N N . PRO D 1 362 ? 90.503 87.664 120.689 1.00 65.68 229 PRO B N 1
ATOM 6140 C CA . PRO D 1 362 ? 89.835 88.148 121.910 1.00 65.68 229 PRO B CA 1
ATOM 6141 C C . PRO D 1 362 ? 88.598 87.345 122.287 1.00 65.68 229 PRO B C 1
ATOM 6142 O O . PRO D 1 362 ? 88.339 87.150 123.481 1.00 65.68 229 PRO B O 1
ATOM 6146 N N . GLN D 1 363 ? 87.827 86.869 121.307 1.00 64.90 230 GLN B N 1
ATOM 6147 C CA . GLN D 1 363 ? 86.634 86.089 121.623 1.00 64.90 230 GLN B CA 1
ATOM 6148 C C . GLN D 1 363 ? 86.952 84.628 121.906 1.00 64.90 230 GLN B C 1
ATOM 6149 O O . GLN D 1 363 ? 86.263 83.995 122.714 1.00 64.90 230 GLN B O 1
ATOM 6155 N N . PHE D 1 364 ? 87.979 84.078 121.269 1.00 66.44 231 PHE B N 1
ATOM 6156 C CA . PHE D 1 364 ? 88.342 82.684 121.471 1.00 66.44 231 PHE B CA 1
ATOM 6157 C C . PHE D 1 364 ? 89.267 82.488 122.660 1.00 66.44 231 PHE B C 1
ATOM 6158 O O . PHE D 1 364 ? 89.678 81.352 122.921 1.00 66.44 231 PHE B O 1
ATOM 6166 N N . GLN D 1 365 ? 89.591 83.565 123.382 1.00 67.93 232 GLN B N 1
ATOM 6167 C CA . GLN D 1 365 ? 90.565 83.539 124.476 1.00 67.93 232 GLN B CA 1
ATOM 6168 C C . GLN D 1 365 ? 91.898 82.972 124.000 1.00 67.93 232 GLN B C 1
ATOM 6169 O O . GLN D 1 365 ? 92.571 82.218 124.705 1.00 67.93 232 GLN B O 1
ATOM 6175 N N . ARG D 1 366 ? 92.282 83.349 122.788 1.00 67.81 233 ARG B N 1
ATOM 6176 C CA . ARG D 1 366 ? 93.475 82.836 122.134 1.00 67.81 233 ARG B CA 1
ATOM 6177 C C . ARG D 1 366 ? 94.502 83.943 121.943 1.00 67.81 233 ARG B C 1
ATOM 6178 O O . ARG D 1 366 ? 95.134 84.058 120.893 1.00 67.81 233 ARG B O 1
ATOM 6186 N N . GLN D 1 367 ? 94.664 84.785 122.954 1.00 67.62 234 GLN B N 1
ATOM 6187 C CA . GLN D 1 367 ? 95.677 85.823 122.919 1.00 67.62 234 GLN B CA 1
ATOM 6188 C C . GLN D 1 367 ? 96.188 86.061 124.329 1.00 67.62 234 GLN B C 1
ATOM 6189 O O . GLN D 1 367 ? 95.439 85.904 125.302 1.00 67.62 234 GLN B O 1
ATOM 6195 N N . PRO D 1 368 ? 97.468 86.395 124.474 1.00 65.56 235 PRO B N 1
ATOM 6196 C CA . PRO D 1 368 ? 98.498 86.362 123.429 1.00 65.56 235 PRO B CA 1
ATOM 6197 C C . PRO D 1 368 ? 99.196 85.008 123.339 1.00 65.56 235 PRO B C 1
ATOM 6198 O O . PRO D 1 368 ? 100.412 84.955 123.193 1.00 65.56 235 PRO B O 1
ATOM 6202 N N . GLN D 1 369 ? 98.467 83.895 123.433 1.00 65.06 236 GLN B N 1
ATOM 6203 C CA . GLN D 1 369 ? 99.075 82.586 123.218 1.00 65.06 236 GLN B CA 1
ATOM 6204 C C . GLN D 1 369 ? 98.944 82.112 121.774 1.00 65.06 236 GLN B C 1
ATOM 6205 O O . GLN D 1 369 ? 99.877 81.505 121.240 1.00 65.06 236 GLN B O 1
ATOM 6211 N N . TRP D 1 370 ? 97.808 82.368 121.129 1.00 63.97 237 TRP B N 1
ATOM 6212 C CA . TRP D 1 370 ? 97.672 82.169 119.685 1.00 63.97 237 TRP B CA 1
ATOM 6213 C C . TRP D 1 370 ? 97.894 83.465 118.923 1.00 63.97 237 TRP B C 1
ATOM 6214 O O . TRP D 1 370 ? 97.250 83.718 117.903 1.00 63.97 237 TRP B O 1
ATOM 6225 N N . ASP D 1 371 ? 98.774 84.329 119.425 1.00 63.42 238 ASP B N 1
ATOM 6226 C CA . ASP D 1 371 ? 99.069 85.612 118.797 1.00 63.42 238 ASP B CA 1
ATOM 6227 C C . ASP D 1 371 ? 100.253 85.503 117.843 1.00 63.42 238 ASP B C 1
ATOM 6228 O O . ASP D 1 371 ? 100.132 85.801 116.653 1.00 63.42 238 ASP B O 1
ATOM 6233 N N . ASP D 1 372 ? 101.398 85.075 118.356 1.00 61.79 239 ASP B N 1
ATOM 6234 C CA . ASP D 1 372 ? 102.630 84.896 117.597 1.00 61.79 239 ASP B CA 1
ATOM 6235 C C . ASP D 1 372 ? 102.687 83.580 116.813 1.00 61.79 239 ASP B C 1
ATOM 6236 O O . ASP D 1 372 ? 103.133 83.594 115.654 1.00 61.79 239 ASP B O 1
ATOM 6241 N N . PRO D 1 373 ? 102.296 82.426 117.386 1.00 58.24 240 PRO B N 1
ATOM 6242 C CA . PRO D 1 373 ? 102.353 81.184 116.594 1.00 58.24 240 PRO B CA 1
ATOM 6243 C C . PRO D 1 373 ? 101.512 81.204 115.331 1.00 58.24 240 PRO B C 1
ATOM 6244 O O . PRO D 1 373 ? 101.935 80.626 114.325 1.00 58.24 240 PRO B O 1
ATOM 6248 N N . VAL D 1 374 ? 100.342 81.849 115.334 1.00 55.69 241 VAL B N 1
ATOM 6249 C CA . VAL D 1 374 ? 99.554 81.881 114.105 1.00 55.69 241 VAL B CA 1
ATOM 6250 C C . VAL D 1 374 ? 100.217 82.776 113.065 1.00 55.69 241 VAL B C 1
ATOM 6251 O O . VAL D 1 374 ? 100.146 82.495 111.862 1.00 55.69 241 VAL B O 1
ATOM 6255 N N . VAL D 1 375 ? 100.893 83.840 113.501 1.00 52.57 242 VAL B N 1
ATOM 6256 C CA . VAL D 1 375 ? 101.638 84.676 112.568 1.00 52.57 242 VAL B CA 1
ATOM 6257 C C . VAL D 1 375 ? 102.784 83.888 111.952 1.00 52.57 242 VAL B C 1
ATOM 6258 O O . VAL D 1 375 ? 103.022 83.959 110.741 1.00 52.57 242 VAL B O 1
ATOM 6262 N N . CYS D 1 376 ? 103.503 83.111 112.767 1.00 53.36 243 CYS B N 1
ATOM 6263 C CA . CYS D 1 376 ? 104.591 82.300 112.226 1.00 53.36 243 CYS B CA 1
ATOM 6264 C C . CYS D 1 376 ? 104.066 81.199 111.311 1.00 53.36 243 CYS B C 1
ATOM 6265 O O . CYS D 1 376 ? 104.712 80.853 110.315 1.00 53.36 243 CYS B O 1
ATOM 6268 N N . ILE D 1 377 ? 102.897 80.639 111.632 1.00 53.58 244 ILE B N 1
ATOM 6269 C CA . ILE D 1 377 ? 102.283 79.625 110.777 1.00 53.58 244 ILE B CA 1
ATOM 6270 C C . ILE D 1 377 ? 101.938 80.221 109.418 1.00 53.58 244 ILE B C 1
ATOM 6271 O O . ILE D 1 377 ? 102.240 79.639 108.367 1.00 53.58 244 ILE B O 1
ATOM 6276 N N . ALA D 1 378 ? 101.312 81.404 109.423 1.00 48.74 245 ALA B N 1
ATOM 6277 C CA . ALA D 1 378 ? 100.976 82.077 108.173 1.00 48.74 245 ALA B CA 1
ATOM 6278 C C . ALA D 1 378 ? 102.230 82.422 107.386 1.00 48.74 245 ALA B C 1
ATOM 6279 O O . ALA D 1 378 ? 102.267 82.256 106.163 1.00 48.74 245 ALA B O 1
ATOM 6281 N N . LEU D 1 379 ? 103.276 82.872 108.077 1.00 48.65 246 LEU B N 1
ATOM 6282 C CA . LEU D 1 379 ? 104.527 83.207 107.411 1.00 48.65 246 LEU B CA 1
ATOM 6283 C C . LEU D 1 379 ? 105.145 81.987 106.741 1.00 48.65 246 LEU B C 1
ATOM 6284 O O . LEU D 1 379 ? 105.555 82.047 105.576 1.00 48.65 246 LEU B O 1
ATOM 6289 N N . VAL D 1 380 ? 105.216 80.863 107.457 1.00 45.06 247 VAL B N 1
ATOM 6290 C CA . VAL D 1 380 ? 105.913 79.708 106.903 1.00 45.06 247 VAL B CA 1
ATOM 6291 C C . VAL D 1 380 ? 105.093 79.066 105.788 1.00 45.06 247 VAL B C 1
ATOM 6292 O O . VAL D 1 380 ? 105.650 78.616 104.779 1.00 45.06 247 VAL B O 1
ATOM 6296 N N . THR D 1 381 ? 103.762 79.056 105.911 1.00 44.47 248 THR B N 1
ATOM 6297 C CA . THR D 1 381 ? 102.974 78.496 104.824 1.00 44.47 248 THR B CA 1
ATOM 6298 C C . THR D 1 381 ? 102.896 79.434 103.626 1.00 44.47 248 THR B C 1
ATOM 6299 O O . THR D 1 381 ? 102.775 78.952 102.498 1.00 44.47 248 THR B O 1
ATOM 6303 N N . ASN D 1 382 ? 103.027 80.751 103.825 1.00 45.62 249 ASN B N 1
ATOM 6304 C CA . ASN D 1 382 ? 103.106 81.651 102.680 1.00 45.62 249 ASN B CA 1
ATOM 6305 C C . ASN D 1 382 ? 104.451 81.521 101.980 1.00 45.62 249 ASN B C 1
ATOM 6306 O O . ASN D 1 382 ? 104.519 81.538 100.745 1.00 45.62 249 ASN B O 1
ATOM 6311 N N . ALA D 1 383 ? 105.528 81.357 102.749 1.00 44.45 250 ALA B N 1
ATOM 6312 C CA . ALA D 1 383 ? 106.829 81.100 102.145 1.00 44.45 250 ALA B CA 1
ATOM 6313 C C . ALA D 1 383 ? 106.819 79.791 101.368 1.00 44.45 250 ALA B C 1
ATOM 6314 O O . ALA D 1 383 ? 107.372 79.711 100.264 1.00 44.45 250 ALA B O 1
ATOM 6316 N N . TRP D 1 384 ? 106.175 78.760 101.917 1.00 48.47 251 TRP B N 1
ATOM 6317 C CA . TRP D 1 384 ? 106.125 77.481 101.220 1.00 48.47 251 TRP B CA 1
ATOM 6318 C C . TRP D 1 384 ? 105.221 77.535 99.992 1.00 48.47 251 TRP B C 1
ATOM 6319 O O . TRP D 1 384 ? 105.543 76.925 98.970 1.00 48.47 251 TRP B O 1
ATOM 6330 N N . VAL D 1 385 ? 104.094 78.251 100.056 1.00 46.69 252 VAL B N 1
ATOM 6331 C CA . VAL D 1 385 ? 103.247 78.329 98.869 1.00 46.69 252 VAL B CA 1
ATOM 6332 C C . VAL D 1 385 ? 103.937 79.151 97.789 1.00 46.69 252 VAL B C 1
ATOM 6333 O O . VAL D 1 385 ? 103.775 78.875 96.596 1.00 46.69 252 VAL B O 1
ATOM 6337 N N . PHE D 1 386 ? 104.743 80.142 98.174 1.00 47.63 253 PHE B N 1
ATOM 6338 C CA . PHE D 1 386 ? 105.528 80.870 97.185 1.00 47.63 253 PHE B CA 1
ATOM 6339 C C . PHE D 1 386 ? 106.581 79.969 96.553 1.00 47.63 253 PHE B C 1
ATOM 6340 O O . PHE D 1 386 ? 106.694 79.891 95.326 1.00 47.63 253 PHE B O 1
ATOM 6348 N N . LEU D 1 387 ? 107.358 79.268 97.381 1.00 47.59 254 LEU B N 1
ATOM 6349 C CA . LEU D 1 387 ? 108.432 78.436 96.854 1.00 47.59 254 LEU B CA 1
ATOM 6350 C C . LEU D 1 387 ? 107.913 77.238 96.070 1.00 47.59 254 LEU B C 1
ATOM 6351 O O . LEU D 1 387 ? 108.596 76.772 95.154 1.00 47.59 254 LEU B O 1
ATOM 6356 N N . LEU D 1 388 ? 106.720 76.740 96.395 1.00 49.93 255 LEU B N 1
ATOM 6357 C CA . LEU D 1 388 ? 106.195 75.518 95.804 1.00 49.93 255 LEU B CA 1
ATOM 6358 C C . LEU D 1 388 ? 105.197 75.776 94.685 1.00 49.93 255 LEU B C 1
ATOM 6359 O O . LEU D 1 388 ? 105.362 75.251 93.584 1.00 49.93 255 LEU B O 1
ATOM 6361 N N . LEU D 1 389 ? 104.149 76.556 94.947 1.00 48.13 256 LEU B N 1
ATOM 6362 C CA . LEU D 1 389 ? 103.081 76.717 93.970 1.00 48.13 256 LEU B CA 1
ATOM 6363 C C . LEU D 1 389 ? 103.399 77.798 92.938 1.00 48.13 256 LEU B C 1
ATOM 6364 O O . LEU D 1 389 ? 102.685 77.911 91.937 1.00 48.13 256 LEU B O 1
ATOM 6369 N N . TYR D 1 390 ? 104.471 78.564 93.142 1.00 50.33 257 TYR B N 1
ATOM 6370 C CA . TYR D 1 390 ? 104.999 79.483 92.140 1.00 50.33 257 TYR B CA 1
ATOM 6371 C C . TYR D 1 390 ? 106.323 79.041 91.534 1.00 50.33 257 TYR B C 1
ATOM 6372 O O . TYR D 1 390 ? 106.423 78.914 90.313 1.00 50.33 257 TYR B O 1
ATOM 6381 N N . ILE D 1 391 ? 107.357 78.836 92.348 1.00 51.75 258 ILE B N 1
ATOM 6382 C CA . ILE D 1 391 ? 108.694 78.701 91.781 1.00 51.75 258 ILE B CA 1
ATOM 6383 C C . ILE D 1 391 ? 108.873 77.347 91.106 1.00 51.75 258 ILE B C 1
ATOM 6384 O O . ILE D 1 391 ? 109.534 77.249 90.067 1.00 51.75 258 ILE B O 1
ATOM 6389 N N . VAL D 1 392 ? 108.319 76.279 91.686 1.00 53.46 259 VAL B N 1
ATOM 6390 C CA . VAL D 1 392 ? 108.380 74.974 91.021 1.00 53.46 259 VAL B CA 1
ATOM 6391 C C . VAL D 1 392 ? 107.641 74.960 89.690 1.00 53.46 259 VAL B C 1
ATOM 6392 O O . VAL D 1 392 ? 108.231 74.518 88.690 1.00 53.46 259 VAL B O 1
ATOM 6396 N N . PRO D 1 393 ? 106.381 75.403 89.585 1.00 55.60 260 PRO B N 1
ATOM 6397 C CA . PRO D 1 393 ? 105.768 75.473 88.251 1.00 55.60 260 PRO B CA 1
ATOM 6398 C C . PRO D 1 393 ? 106.451 76.452 87.314 1.00 55.60 260 PRO B C 1
ATOM 6399 O O . PRO D 1 393 ? 106.506 76.187 86.108 1.00 55.60 260 PRO B O 1
ATOM 6403 N N . GLU D 1 394 ? 106.987 77.563 87.828 1.00 55.94 261 GLU B N 1
ATOM 6404 C CA . GLU D 1 394 ? 107.734 78.483 86.975 1.00 55.94 261 GLU B CA 1
ATOM 6405 C C . GLU D 1 394 ? 108.971 77.811 86.399 1.00 55.94 261 GLU B C 1
ATOM 6406 O O . GLU D 1 394 ? 109.284 77.979 85.216 1.00 55.94 261 GLU B O 1
ATOM 6412 N N . LEU D 1 395 ? 109.685 77.041 87.219 1.00 57.79 262 LEU B N 1
ATOM 6413 C CA . LEU D 1 395 ? 110.794 76.239 86.729 1.00 57.79 262 LEU B CA 1
ATOM 6414 C C . LEU D 1 395 ? 110.330 75.081 85.858 1.00 57.79 262 LEU B C 1
ATOM 6415 O O . LEU D 1 395 ? 111.139 74.531 85.107 1.00 57.79 262 LEU B O 1
ATOM 6420 N N . CYS D 1 396 ? 109.064 74.685 85.962 1.00 60.34 263 CYS B N 1
ATOM 6421 C CA . CYS D 1 396 ? 108.505 73.647 85.107 1.00 60.34 263 CYS B CA 1
ATOM 6422 C C . CYS D 1 396 ? 108.209 74.155 83.701 1.00 60.34 263 CYS B C 1
ATOM 6423 O O . CYS D 1 396 ? 108.406 73.421 82.726 1.00 60.34 263 CYS B O 1
ATOM 6426 N N . ILE D 1 397 ? 107.739 75.401 83.571 1.00 54.85 264 ILE B N 1
ATOM 6427 C CA . ILE D 1 397 ? 107.506 75.972 82.245 1.00 54.85 264 ILE B CA 1
ATOM 6428 C C . ILE D 1 397 ? 108.722 76.716 81.717 1.00 54.85 264 ILE B C 1
ATOM 6429 O O . ILE D 1 397 ? 108.730 77.120 80.544 1.00 54.85 264 ILE B O 1
ATOM 6434 N N . LEU D 1 398 ? 109.749 76.904 82.539 1.00 55.50 265 LEU B N 1
ATOM 6435 C CA . LEU D 1 398 ? 111.027 77.440 82.092 1.00 55.50 265 LEU B CA 1
ATOM 6436 C C . LEU D 1 398 ? 112.095 76.389 82.364 1.00 55.50 265 LEU B C 1
ATOM 6437 O O . LEU D 1 398 ? 113.146 76.684 82.942 1.00 55.50 265 LEU B O 1
ATOM 6442 N N . TYR D 1 399 ? 111.810 75.157 81.950 1.00 60.49 266 TYR B N 1
ATOM 6443 C CA . TYR D 1 399 ? 112.550 73.978 82.367 1.00 60.49 266 TYR B CA 1
ATOM 6444 C C . TYR D 1 399 ? 114.003 74.019 81.894 1.00 60.49 266 TYR B C 1
ATOM 6445 O O . TYR D 1 399 ? 114.411 74.849 81.079 1.00 60.49 266 TYR B O 1
ATOM 6454 N N . ARG D 1 400 ? 114.782 73.083 82.428 1.00 61.37 267 ARG B N 1
ATOM 6455 C CA . ARG D 1 400 ? 116.165 72.869 82.032 1.00 61.37 267 ARG B CA 1
ATOM 6456 C C . ARG D 1 400 ? 116.223 71.760 80.992 1.00 61.37 267 ARG B C 1
ATOM 6457 O O . ARG D 1 400 ? 115.621 70.697 81.175 1.00 61.37 267 ARG B O 1
ATOM 6465 N N . SER D 1 401 ? 116.931 72.016 79.899 1.00 62.51 268 SER B N 1
ATOM 6466 C CA . SER D 1 401 ? 117.011 71.061 78.804 1.00 62.51 268 SER B CA 1
ATOM 6467 C C . SER D 1 401 ? 118.411 70.469 78.690 1.00 62.51 268 SER B C 1
ATOM 6468 O O . SER D 1 401 ? 118.740 69.499 79.371 1.00 62.51 268 SER B O 1
#

Foldseek 3Di:
DDAAADDDPHHHAPPDPLTVVLVVLLVVLLVVLVVLLVVLVVVLVPDDDPQCVLLSVLVNQLSVLLNLLSVVLNVLRNDPDDPCLLCVQQSVQLSLQLNLQSLVLLLVQLLQVFAPHGGDHNVVSVCSSCVLSVVLNVLSVVVSCCACPPHPHLVPDDLLVSCVVVCVSCVSSVVSLVSSLVSLVVSPPGDHDLCNVLSVLSNVLSVVLVVLVVCLSVCSNPPCVVVVCPPVVVRSSVSVSSSVNSVCCVPSRVVVVCVSVDDD/DPAQQDVADCPPVPAWWFQWDDDPLGDIATDDFTNGVTWDADDPVQGGIHNLAKEKDFDDDDAAQFKGKIKMADDPDQLQPFKKFKWWADPDSGIDGAWIQHRFQPDTRGHPVQPPQWDWGADRPRGMIMIIRGNHDQPPFTWIKIFTAPPVRRGTRYIYNTDGDRHHD/DPAQQDVAACPPVPAWAFQWDDDPLFDIATDDFTNGVTWDDDDPVQHDIASCAKEKDFDDDDEAQFKGKIKIADDPDQLQPFKKWWWWADPDSGIGGAWIAHRFQPGTRGHPVQVPQWGWGADRPRRMIMIMRGNGDQPPFTWIKMFTAPPPRRGTRYIYNTDGDRHHD/DDAAADDDPHHHAPPDPLTVVLLVLLVVLLVVLVVLLVVLVVVLVPDDDPQCVLLSVLVNQLSVLLNLLSVVLNVLRNDCDDPCNLCVQQSVQLSLQLNLQSLQLLLVQLLQVFAPHGGDHNVVSVCSSCVLSVVLNVLSVVVSCCDCPPHPHLVPDDLLVSCVVSCVSCVSSVVSLVSSLVSLVVSPPGDHDLCNVVSVLSNVLSVVVVVLVVCLSVCLNPVCVVVVCPPVVVRSSVSVSSSVNSVCCCPSRVVVVCVSVDDD

B-factor: mean 70.6, std 20.13, range [43.09, 123.54]